Protein AF-A0A6G0V2X9-F1 (afdb_monomer)

Sequence (966 aa):
MAKPFQNLAQQLYLGIAPIGIGGIFLVHGLRKNEKYSSLYIWRSSEQVPDSLVDAFDTEFTEMVAKEKKKFKDAKFSVSLIDNLEARTYGSFRIVPGVEFQVPVISTVNDVKTIRSKYSNLLDLIKELGLKGSIDTDLISDDKLKRILLSDPARQFFLRREIIQGESLSHMVVPIGVGSACIFLGYPVFKVFAFGMGPWIALLVTGSVAIFSAYHLLQTEAKQRILAMDRRIIEADKSLITGAKEYLKARIAFCRLAYEFGDEQTRKGFDAQGNCQEQQASYVERLKEIVDFEEKEKQKEQAVKLRTLQQVSFKEQADIWIRSQWGRRFRIGLLAGTVVIYPIYHLVTNGPLLKYMFYRKHEIDTDLPSHLKTIIEEEYLKFCEREARPPKDAPVYFGVQKGLEDVDSIARGSLGVRFGAHIALPFYTRFTSQEEALNYCQKHLTELRLFGKRIPINWDTPTGQELLETFLLPSSALRFLVMRDMYANDGYNAFANRAISWATWTSFTSIFTYWFHQRTRTCNGTALSFVIVYGIFLLLATFAHDQWFLLYRFLADTHGDSVASRITMDYSTGGKEYYWNILKRNRILRDFIPNGYEYITPVGDFRDVTTKLIVRYDLLKDVGIEDDEIRPVVEVFFGSMFVPIRKYSTGDGIFVQWVMCSAILIVGIIVNALKDFPQFQPLAMVGGFFWAVGNLTAVPIINLIGLGMGLLVWGTVNCVVGWACGRFGLFGTNATVPSSPVINYLGLILVVTGGFLFSRIRPSVGSSDSNSNLERENEAENARLIPDEDEINNRDGTETETFSRKTRRSLGIGLSLLAGLFYGVTFVPVVYIQDHKEDFRNPPDEAIAYAFSQYCGIYATSTAALIIYLAYTRNRPFLNPETILPSFLTGLLWAVAQLSWFVANDALSQAITFPIISTVPGVISSFWGVLYFKEIEGRQNLRILGIAIASTITGATLVGLSKGTAK

Mean predicted aligned error: 20.91 Å

Foldseek 3Di:
DAVVVLVVLLVVLLVVLVVQLVVLCCQQPVCPPCVPNVVPDDFDPDDDDPVLVVVLVVLVVVVCVVVVVQQPPADEAETEDLALDKDWGYASVGPPHIYIYHQPLQVDAALVCCQVPPQFPSSSNCVVVFPWGFGSVVDDRVLVNLLYADPLLNSLRSVLNNVVRSDCCLRVVLSVLLSVLSVVLSVVLSVCCVVPNNVVSSVVSVVVSVVSSVVVNLVVVQVCVLVSSVVSCVVPVVSLVNLLSNLSSQLSSLCSQCVRIDPRSVVQGDNRRAGPPDSYGSVVSNVSSVVVVVVVVCVVVCVVPPDDDDDDDLVVQLVCCVDPNVVVVLVVVLVCQLAVVLVVQLCCLAVVVVVNVVVVAAWAQDAAPVLVVLLVVLLVVVCVVVVHDCQQQDEGETEGLACQDVAKDKTHARNDNRHMYIYGYNLVRDADLVVLLVCCVVRPCWHQYPNDTFGDDCPDPLNSLLSVLSHADSLLSSLRSQLNNQLRHDCCRNRVLSVLLSVQSVVLSVCLVCVCPPDPVNPVGPVSSVVSSVVSNVVSVVSSVVSVLVSSQCSNLRSLQVQLPPDVSNLVSNLSNLQSQQSNQCSVLVRDDNSVQQAPNSRFGPPDSHTSVVSNVSSDDDDDPQPPLPVLLLLLLLCLLVLQVVDDCDLVLVLLLLLLVLLLVVLVVLCVVVVNADFDQLLLVLLQLLLLLVSCQSLLCVLAHNLVLLLLLLLLLLVLLLCCQQVVPPPFDHDPFQANVLLVLLLVLLNVLSVLLSPFAFPPPPDVVVVVVVVVVVVVVVPPDDDDDDDDDDDDDDDDDDDSVRSNVVSSVSSNSSSNSSSCSCVSVSNCQRPVVVDDRRDNQLLNSSSNNSVSNNVNSVVSVVVVCVVCVNPDDDDPVSNVSSSSSSNSNSSSVSSLSSCCVVQNSNLSSSLSSRSSSLSNVCCCVPPVVRRDDPVSVVSNVSSNVSNVSSSVSSRCSNDDDD

Secondary structure (DSSP, 8-state):
-HHHHHHHHHHHHHHHHHHHHHHHHHHHH-TT-HHHHTTT----SSPPPHHHHHHHHHHHHHHHHH-TTTSTT--EEEEEESSSS-EEEE-TTSTT-EEEEEEGGGT--SHHHHHHH-SBGGGGGGGG------BGGGS-HHHHHTTSPPHHHHHHHHHHHHHHHH-SHHHHHHHHHHHHHHHHHHHHHHHHHHHT-HHHHHHHHHHHHHHHHHHHHHHHHHHHHHHHHHHHHHH-GGGHHHHHHHHHHHHHHHHHHHHHS-TTGGGGB-TTS-BTT-SS-HHHHHHHHHHHHHHHHHHHHHTTT-------HHHHHHHHHHSHHHHHHHHHHHHHHHHHHHHHHHHHTTTTHHHHHHHHS-EE----HHHHHHHHHHHHHHHHHTT--GGGS-EEEEEESSSSSSS-EEEEETTSTTEEEEEE-GGGG-SSHHHHHHHHHHH-SEEEETTEEEE--TTSHHHHHHHHTT---HHHHHHHHHHHHHHTTSHHHHHHHHHHHHHHHHHHHHHHHHHHHH-TTTTT-HHHHHHHHHHHHHHHHHHHHHHHHHHHHHHHHHHHHHHHTS-HHHHHHHHHHHHHHHHHHHHHHHHSTTGGGTB-TTS-BTT-SS-HHHHHHT---TTSSSSTTHHHHHHHHHHTTTTTTTS--TTSHHHHHHHHHHHHHHHHHHHHHTT-PPP-HHHHHHHHHHHHHHHTHHHHHHHH-HHHHHHHHHHHHHHHHHHHHHHTGGGPPP---S-HHHHHHHHHHHHHHHHHHHTPPPS--SSSSHHHHHHHHHHHHT---------------------HHHHHHHHHHHHHHHHHHHHTTTHHHHHHHH-GGGSSS--SSGGGGHHHHHHHHHHHHHHHHHHHHHHTTT-----GGGHHHHHHHHHHHHHHHHHHHHHHHHH-HHHHHHHHHHHHHHHHHHHHHHTS----SHHHHHHHHHHHHHHHHHHHHHHHTT----

Radius of gyration: 39.25 Å; Cα contacts (8 Å, |Δi|>4): 1352; chains: 1; bounding box: 94×91×112 Å

Nearest PDB structures (foldseek):
  7paf-assembly1_D  TM=7.852E-01  e=4.560E-03  Streptococcus pneumoniae TIGR4
  6i1z-assembly1_B  TM=7.130E-01  e=8.404E-03  Zea mays
  6oh4-assembly2_B  TM=6.116E-01  e=3.730E-02  Mus musculus
  5ogk-assembly2_C  TM=6.667E-01  e=7.419E-02  Saccharomyces cerevisiae S288C

pLDDT: mean 79.22, std 14.06, range [26.95, 96.06]

Solvent-accessible surface area (backbone atoms only — not comparable to full-atom values): 50488 Å² total; per-residue (Å²): 125,66,66,66,57,40,50,49,34,53,49,53,56,61,47,52,43,60,52,55,44,50,49,53,50,45,68,50,49,50,60,87,45,65,88,64,23,61,78,82,50,86,65,42,92,64,82,77,58,66,72,58,54,53,50,50,52,51,56,48,51,56,50,37,72,77,42,60,85,80,54,67,89,50,41,73,46,80,46,33,25,30,32,92,63,66,48,77,45,39,17,46,91,39,81,87,19,20,38,42,29,42,20,47,56,76,72,48,85,53,66,64,60,44,58,75,72,31,57,37,56,53,66,42,33,52,74,72,69,67,87,55,64,26,60,41,86,80,53,56,68,73,65,55,55,45,42,39,68,50,72,55,17,48,53,36,52,53,54,50,52,57,55,54,28,66,43,60,56,88,61,52,48,56,46,52,47,43,39,48,32,46,64,67,34,46,65,56,26,56,57,37,24,70,76,68,35,30,66,56,14,41,54,54,40,47,50,50,24,52,50,50,26,51,54,50,48,48,53,47,51,24,52,48,55,52,51,47,58,47,51,52,35,71,76,39,66,81,37,51,62,11,48,50,49,39,36,47,11,52,25,44,43,25,32,49,44,31,73,60,27,42,81,73,30,30,72,46,26,36,90,91,12,33,54,72,90,53,69,57,52,43,65,59,52,46,46,53,56,49,50,47,59,49,43,57,64,41,48,75,55,45,77,76,61,84,72,92,88,91,90,62,68,73,49,50,48,29,48,41,40,64,30,76,65,31,46,51,50,54,53,50,53,43,52,46,66,27,47,53,59,28,53,54,43,45,43,47,38,28,88,40,25,80,59,51,51,64,72,73,42,68,62,42,71,81,67,51,71,70,53,47,54,50,49,54,54,50,51,49,52,49,26,59,75,70,72,43,62,68,90,67,46,35,71,46,71,31,29,29,76,54,66,71,52,85,55,67,49,74,46,22,9,21,61,38,98,66,13,24,43,35,31,38,34,41,46,74,68,34,91,46,67,66,56,44,49,56,48,35,70,74,75,44,54,52,47,51,49,96,93,39,78,38,79,58,62,59,90,39,73,69,32,46,58,46,48,58,42,36,59,63,56,70,40,23,52,52,19,51,56,43,16,55,48,57,38,22,30,51,56,56,49,41,40,42,68,28,52,40,40,29,50,36,34,43,54,32,37,51,47,33,56,47,50,26,63,71,35,88,85,38,64,41,31,52,69,41,45,54,55,46,42,53,56,33,48,54,51,20,54,53,53,30,54,55,49,49,47,52,50,50,38,53,30,53,51,48,7,47,51,55,30,27,67,71,42,70,56,20,34,54,14,41,46,51,47,43,49,30,49,24,52,36,38,40,58,49,28,75,68,36,90,70,17,72,78,50,26,44,93,77,18,35,57,68,85,52,82,59,53,54,66,60,57,41,72,60,65,70,78,99,80,76,77,84,73,75,59,60,69,56,27,38,52,27,53,19,47,20,60,64,66,40,70,89,50,77,61,80,84,36,58,60,46,50,37,41,15,32,51,31,25,34,52,50,19,52,52,50,30,61,74,59,73,58,56,69,81,43,72,60,24,16,54,12,15,33,31,36,36,55,23,56,67,46,48,56,59,19,31,75,44,54,33,60,46,57,28,54,36,48,16,41,48,35,19,23,53,42,20,22,46,34,22,43,66,15,52,97,79,27,71,56,47,75,53,74,33,56,68,45,29,51,55,9,46,54,31,27,52,50,11,46,54,39,52,40,70,51,66,63,65,83,67,69,70,77,53,50,63,51,51,54,52,50,55,54,60,62,71,69,73,83,76,91,82,91,83,83,88,88,85,90,82,87,83,88,78,83,83,69,53,75,66,56,38,40,51,50,20,50,52,48,18,47,52,25,5,44,26,49,20,48,26,56,49,42,47,47,34,44,69,67,40,40,89,83,41,88,74,62,69,88,54,57,54,57,45,43,35,28,17,26,52,19,24,34,52,44,36,50,51,51,44,52,51,47,32,61,74,45,70,70,59,68,83,78,53,77,84,39,50,64,26,22,27,52,23,15,43,29,39,39,54,19,51,47,43,45,32,51,42,33,75,74,57,35,38,52,36,38,27,52,34,66,60,46,52,15,55,52,47,33,47,48,45,30,43,76,72,67,56,27,56,60,57,76,67,43,52,50,45,46,52,53,16,46,53,32,29,53,53,10,34,50,34,23,57,58,12,52,56,86,84,127

Structure (mmCIF, N/CA/C/O backbone):
data_AF-A0A6G0V2X9-F1
#
_entry.id   AF-A0A6G0V2X9-F1
#
loop_
_atom_site.group_PDB
_atom_site.id
_atom_site.type_symbol
_atom_site.label_atom_id
_atom_site.label_alt_id
_atom_site.label_comp_id
_atom_site.label_asym_id
_atom_site.label_entity_id
_atom_site.label_seq_id
_atom_site.pdbx_PDB_ins_code
_atom_site.Cartn_x
_atom_site.Cartn_y
_atom_site.Cartn_z
_atom_site.occupancy
_atom_site.B_iso_or_equiv
_atom_site.auth_seq_id
_atom_site.auth_comp_id
_atom_site.auth_asym_id
_atom_site.auth_atom_id
_atom_site.pdbx_PDB_model_num
ATOM 1 N N . MET A 1 1 ? 14.750 3.845 21.587 1.00 41.62 1 MET A N 1
ATOM 2 C CA . MET A 1 1 ? 15.506 4.677 20.621 1.00 41.62 1 MET A CA 1
ATOM 3 C C . MET A 1 1 ? 15.799 4.003 19.273 1.00 41.62 1 MET A C 1
ATOM 5 O O . MET A 1 1 ? 15.855 4.731 18.301 1.00 41.62 1 MET A O 1
ATOM 9 N N . ALA A 1 2 ? 15.932 2.673 19.138 1.00 46.03 2 ALA A N 1
ATOM 10 C CA . ALA A 1 2 ? 16.368 2.035 17.875 1.00 46.03 2 ALA A CA 1
ATOM 11 C C . ALA A 1 2 ? 15.350 2.014 16.698 1.00 46.03 2 ALA A C 1
ATOM 13 O O . ALA A 1 2 ? 15.763 2.076 15.543 1.00 46.03 2 ALA A O 1
ATOM 14 N N . LYS A 1 3 ? 14.031 1.974 16.959 1.00 48.91 3 LYS A N 1
ATOM 15 C CA . LYS A 1 3 ? 12.970 1.915 15.920 1.00 48.91 3 LYS A CA 1
ATOM 16 C C . LYS A 1 3 ? 12.938 3.104 14.933 1.00 48.91 3 LYS A C 1
ATOM 18 O O . LYS A 1 3 ? 12.863 2.843 13.736 1.00 48.91 3 LYS A O 1
ATOM 23 N N . PRO A 1 4 ? 13.019 4.383 15.359 1.00 50.97 4 PRO A N 1
ATOM 24 C CA . PRO A 1 4 ? 13.045 5.507 14.416 1.00 50.97 4 PRO A CA 1
ATOM 25 C C . PRO A 1 4 ? 14.290 5.503 13.514 1.00 50.97 4 PRO A C 1
ATOM 27 O O . PRO A 1 4 ? 14.167 5.746 12.318 1.00 50.97 4 PRO A O 1
ATOM 30 N N . PHE A 1 5 ? 15.465 5.125 14.034 1.00 53.12 5 PHE A N 1
ATOM 31 C CA . PHE A 1 5 ? 16.681 4.966 13.220 1.00 53.12 5 PHE A CA 1
ATOM 32 C C . PHE A 1 5 ? 16.588 3.785 12.245 1.00 53.12 5 PHE A C 1
ATOM 34 O O . PHE A 1 5 ? 17.067 3.872 11.117 1.00 53.12 5 PHE A O 1
ATOM 41 N N . GLN A 1 6 ? 15.929 2.695 12.645 1.00 53.66 6 GLN A N 1
ATOM 42 C CA . GLN A 1 6 ? 15.662 1.554 11.772 1.00 53.66 6 GLN A CA 1
ATOM 43 C C . GLN A 1 6 ? 14.685 1.911 10.641 1.00 53.66 6 GLN A C 1
ATOM 45 O O . GLN A 1 6 ? 14.874 1.468 9.510 1.00 53.66 6 GLN A O 1
ATOM 50 N N . ASN A 1 7 ? 13.690 2.756 10.917 1.00 55.38 7 ASN A N 1
ATOM 51 C CA . ASN A 1 7 ? 12.749 3.254 9.914 1.00 55.38 7 ASN A CA 1
ATOM 52 C C . ASN A 1 7 ? 13.403 4.262 8.957 1.00 55.38 7 ASN A C 1
ATOM 54 O O . ASN A 1 7 ? 13.159 4.192 7.755 1.00 55.38 7 ASN A O 1
ATOM 58 N N . LEU A 1 8 ? 14.291 5.132 9.451 1.00 67.62 8 LEU A N 1
ATOM 59 C CA . LEU A 1 8 ? 15.079 6.029 8.602 1.00 67.62 8 LEU A CA 1
ATOM 60 C C . LEU A 1 8 ? 16.010 5.243 7.671 1.00 67.62 8 LEU A C 1
ATOM 62 O O . LEU A 1 8 ? 16.044 5.511 6.476 1.00 67.62 8 LEU A O 1
ATOM 66 N N . ALA A 1 9 ? 16.710 4.225 8.177 1.00 68.38 9 ALA A N 1
ATOM 67 C CA . ALA A 1 9 ? 17.538 3.356 7.342 1.00 68.38 9 ALA A CA 1
ATOM 68 C C . ALA A 1 9 ? 16.702 2.571 6.310 1.00 68.38 9 ALA A C 1
ATOM 70 O O . ALA A 1 9 ? 17.143 2.401 5.178 1.00 68.38 9 ALA A O 1
ATOM 71 N N . GLN A 1 10 ? 15.476 2.149 6.658 1.00 70.69 10 GLN A N 1
ATOM 72 C CA . GLN A 1 10 ? 14.525 1.537 5.714 1.00 70.69 10 GLN A CA 1
ATOM 73 C C . GLN A 1 10 ? 14.102 2.498 4.600 1.00 70.69 10 GLN A C 1
ATOM 75 O O . GLN A 1 10 ? 14.002 2.082 3.447 1.00 70.69 10 GLN A O 1
ATOM 80 N N . GLN A 1 11 ? 13.879 3.768 4.926 1.00 68.75 11 GLN A N 1
ATOM 81 C CA . GLN A 1 11 ? 13.530 4.795 3.949 1.00 68.75 11 GLN A CA 1
ATOM 82 C C . GLN A 1 11 ? 14.730 5.187 3.080 1.00 68.75 11 GLN A C 1
ATOM 84 O O . GLN A 1 11 ? 14.581 5.281 1.866 1.00 68.75 11 GLN A O 1
ATOM 89 N N . LEU A 1 12 ? 15.924 5.333 3.665 1.00 76.50 12 LEU A N 1
ATOM 90 C CA . LEU A 1 12 ? 17.162 5.596 2.926 1.00 76.50 12 LEU A CA 1
ATOM 91 C C . LEU A 1 12 ? 17.496 4.451 1.968 1.00 76.50 12 LEU A C 1
ATOM 93 O O . LEU A 1 12 ? 17.837 4.719 0.823 1.00 76.50 12 LEU A O 1
ATOM 97 N N . TYR A 1 13 ? 17.323 3.193 2.392 1.00 76.56 13 TYR A N 1
ATOM 98 C CA . TYR A 1 13 ? 17.510 2.020 1.534 1.00 76.56 13 TYR A CA 1
ATOM 99 C C . TYR A 1 13 ? 16.588 2.056 0.306 1.00 76.56 13 TYR A C 1
ATOM 101 O O . TYR A 1 13 ? 17.034 1.868 -0.824 1.00 76.56 13 TYR A O 1
ATOM 109 N N . LEU A 1 14 ? 15.297 2.340 0.514 1.00 76.38 14 LEU A N 1
ATOM 110 C CA . LEU A 1 14 ? 14.317 2.446 -0.573 1.00 76.38 14 LEU A CA 1
ATOM 111 C C . LEU A 1 14 ? 14.509 3.713 -1.424 1.00 76.38 14 LEU A C 1
ATOM 113 O O . LEU A 1 14 ? 14.156 3.714 -2.600 1.00 76.38 14 LEU A O 1
ATOM 117 N N . GLY A 1 15 ? 15.117 4.762 -0.862 1.00 68.94 15 GLY A N 1
ATOM 118 C CA . GLY A 1 15 ? 15.480 6.003 -1.549 1.00 68.94 15 GLY A CA 1
ATOM 119 C C . GLY A 1 15 ? 16.615 5.857 -2.570 1.00 68.94 15 GLY A C 1
ATOM 120 O O . GLY A 1 15 ? 16.736 6.695 -3.460 1.00 68.94 15 GLY A O 1
ATOM 121 N N . ILE A 1 16 ? 17.398 4.773 -2.520 1.00 73.06 16 ILE A N 1
ATOM 122 C CA . ILE A 1 16 ? 18.469 4.498 -3.498 1.00 73.06 16 ILE A CA 1
ATOM 123 C C . ILE A 1 16 ? 17.887 4.302 -4.913 1.00 73.06 16 ILE A C 1
ATOM 125 O O . ILE A 1 16 ? 18.480 4.749 -5.897 1.00 73.06 16 ILE A O 1
ATOM 129 N N . ALA A 1 17 ? 16.699 3.694 -5.032 1.00 66.69 17 ALA A N 1
ATOM 130 C CA . ALA A 1 17 ? 16.051 3.427 -6.319 1.00 66.69 17 ALA A CA 1
ATOM 131 C C . ALA A 1 17 ? 15.657 4.712 -7.084 1.00 66.69 17 ALA A C 1
ATOM 133 O O . ALA A 1 17 ? 16.096 4.873 -8.225 1.00 66.69 17 ALA A O 1
ATOM 134 N N . PRO A 1 18 ? 14.900 5.665 -6.501 1.00 64.88 18 PRO A N 1
ATOM 135 C CA . PRO A 1 18 ? 14.555 6.908 -7.188 1.00 64.88 18 PRO A CA 1
ATOM 136 C C . PRO A 1 18 ? 15.768 7.801 -7.491 1.00 64.88 18 PRO A C 1
ATOM 138 O O . PRO A 1 18 ? 15.745 8.490 -8.508 1.00 64.88 18 PRO A O 1
ATOM 141 N N . ILE A 1 19 ? 16.845 7.758 -6.692 1.00 71.56 19 ILE A N 1
ATOM 142 C CA . ILE A 1 19 ? 18.093 8.490 -6.988 1.00 71.56 19 ILE A CA 1
ATOM 143 C C . ILE A 1 19 ? 18.761 7.941 -8.259 1.00 71.56 19 ILE A C 1
ATOM 145 O O . ILE A 1 19 ? 19.136 8.716 -9.138 1.00 71.56 19 ILE A O 1
ATOM 149 N N . GLY A 1 20 ? 18.858 6.614 -8.399 1.00 67.75 20 GLY A N 1
ATOM 150 C CA . GLY A 1 20 ? 19.406 5.979 -9.605 1.00 67.75 20 GLY A CA 1
ATOM 151 C C . GLY A 1 20 ? 18.563 6.246 -10.856 1.00 67.75 20 GLY A C 1
ATOM 152 O O . GLY A 1 20 ? 19.103 6.543 -11.922 1.00 67.75 20 GLY A O 1
ATOM 153 N N . ILE A 1 21 ? 17.235 6.223 -10.716 1.00 73.50 21 ILE A N 1
ATOM 154 C CA . ILE A 1 21 ? 16.296 6.585 -11.787 1.00 73.50 21 ILE A CA 1
ATOM 155 C C . ILE A 1 21 ? 16.493 8.049 -12.194 1.00 73.50 21 ILE A C 1
ATOM 157 O O . ILE A 1 21 ? 16.660 8.343 -13.377 1.00 73.50 21 ILE A O 1
ATOM 161 N N . GLY A 1 22 ? 16.533 8.957 -11.214 1.00 68.62 22 GLY A N 1
ATOM 162 C CA . GLY A 1 22 ? 16.765 10.382 -11.433 1.00 68.62 22 GLY A CA 1
ATOM 163 C C . GLY A 1 22 ? 18.087 10.658 -12.147 1.00 68.62 22 GLY A C 1
ATOM 164 O O . GLY A 1 22 ? 18.108 11.443 -13.089 1.00 68.62 22 GLY A O 1
ATOM 165 N N . GLY A 1 23 ? 19.164 9.957 -11.775 1.00 72.69 23 GLY A N 1
ATOM 166 C CA . GLY A 1 23 ? 20.470 10.060 -12.431 1.00 72.69 23 GLY A CA 1
ATOM 167 C C . GLY A 1 23 ? 20.449 9.639 -13.904 1.00 72.69 23 GLY A C 1
ATOM 168 O O . GLY A 1 23 ? 20.972 10.357 -14.752 1.00 72.69 23 GLY A O 1
ATOM 169 N N . ILE A 1 24 ? 19.787 8.526 -14.238 1.00 75.12 24 ILE A N 1
ATOM 170 C CA . ILE A 1 24 ? 19.660 8.050 -15.629 1.00 75.12 24 ILE A CA 1
ATOM 171 C C . ILE A 1 24 ? 18.850 9.047 -16.469 1.00 75.12 24 ILE A C 1
ATOM 173 O O . ILE A 1 24 ? 19.258 9.400 -17.577 1.00 75.12 24 ILE A O 1
ATOM 177 N N . PHE A 1 25 ? 17.734 9.558 -15.943 1.00 73.12 25 PHE A N 1
ATOM 178 C CA . PHE A 1 25 ? 16.952 10.590 -16.629 1.00 73.12 25 PHE A CA 1
ATOM 179 C C . PHE A 1 25 ? 17.701 11.920 -16.748 1.00 73.12 25 PHE A C 1
ATOM 181 O O . PHE A 1 25 ? 17.539 12.610 -17.750 1.00 73.12 25 PHE A O 1
ATOM 188 N N . LEU A 1 26 ? 18.551 12.268 -15.781 1.00 76.00 26 LEU A N 1
ATOM 189 C CA . LEU A 1 26 ? 19.390 13.464 -15.830 1.00 76.00 26 LEU A CA 1
ATOM 190 C C . LEU A 1 26 ? 20.440 13.353 -16.944 1.00 76.00 26 LEU A C 1
ATOM 192 O O . LEU A 1 26 ? 20.495 14.230 -17.807 1.00 76.00 26 LEU A O 1
ATOM 196 N N . VAL A 1 27 ? 21.180 12.239 -17.003 1.00 75.00 27 VAL A N 1
ATOM 197 C CA . VAL A 1 27 ? 22.178 11.963 -18.055 1.00 75.00 27 VAL A CA 1
ATOM 198 C C . VAL A 1 27 ? 21.529 11.921 -19.441 1.00 75.00 27 VAL A C 1
ATOM 200 O O . VAL A 1 27 ? 22.072 12.452 -20.412 1.00 75.00 27 VAL A O 1
ATOM 203 N N . HIS A 1 28 ? 20.340 11.319 -19.551 1.00 77.31 28 HIS A N 1
ATOM 204 C CA . HIS A 1 28 ? 19.655 11.185 -20.832 1.00 77.31 28 HIS A CA 1
ATOM 205 C C . HIS A 1 28 ? 18.720 12.353 -21.205 1.00 77.31 28 HIS A C 1
ATOM 207 O O . HIS A 1 28 ? 18.280 12.421 -22.355 1.00 77.31 28 HIS A O 1
ATOM 213 N N . GLY A 1 29 ? 18.422 13.269 -20.288 1.00 70.06 29 GLY A N 1
ATOM 214 C CA . GLY A 1 29 ? 17.490 14.379 -20.501 1.00 70.06 29 GLY A CA 1
ATOM 215 C C . GLY A 1 29 ? 18.164 15.748 -20.611 1.00 70.06 29 GLY A C 1
ATOM 216 O O . GLY A 1 29 ? 17.756 16.560 -21.438 1.00 70.06 29 GLY A O 1
ATOM 217 N N . LEU A 1 30 ? 19.226 16.012 -19.837 1.00 70.12 30 LEU A N 1
ATOM 218 C CA . LEU A 1 30 ? 19.836 17.346 -19.690 1.00 70.12 30 LEU A CA 1
ATOM 219 C C . LEU A 1 30 ? 21.149 17.535 -20.478 1.00 70.12 30 LEU A C 1
ATOM 221 O O . LEU A 1 30 ? 22.056 18.244 -20.051 1.00 70.12 30 LEU A O 1
ATOM 225 N N . ARG A 1 31 ? 21.242 16.957 -21.680 1.00 75.81 31 ARG A N 1
ATOM 226 C CA . ARG A 1 31 ? 22.483 16.948 -22.485 1.00 75.81 31 ARG A CA 1
ATOM 227 C C . ARG A 1 31 ? 22.865 18.263 -23.163 1.00 75.81 31 ARG A C 1
ATOM 229 O O . ARG A 1 31 ? 24.045 18.487 -23.406 1.00 75.81 31 ARG A O 1
ATOM 236 N N . LYS A 1 32 ? 21.881 19.106 -23.499 1.00 63.66 32 LYS A N 1
ATOM 237 C CA . LYS A 1 32 ? 22.082 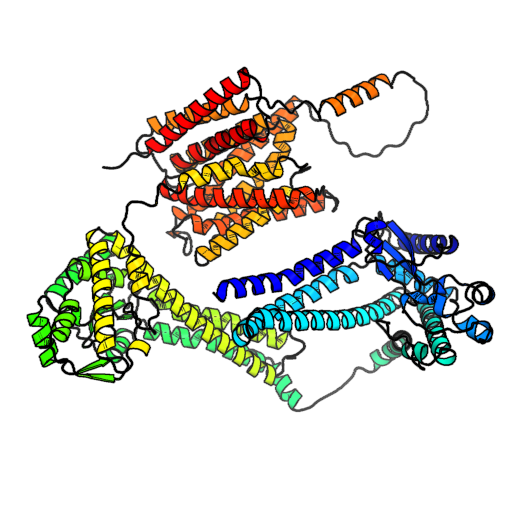20.319 -24.319 1.00 63.66 32 LYS A CA 1
ATOM 238 C C . LYS A 1 32 ? 22.752 21.482 -23.583 1.00 63.66 32 LYS A C 1
ATOM 240 O O . LYS A 1 32 ? 23.205 22.415 -24.230 1.00 63.66 32 LYS A O 1
ATOM 245 N N . ASN A 1 33 ? 22.776 21.467 -22.252 1.00 63.31 33 ASN A N 1
ATOM 246 C CA . ASN A 1 33 ? 23.349 22.559 -21.471 1.00 63.31 33 ASN A CA 1
ATOM 247 C C . ASN A 1 33 ? 24.812 22.229 -21.135 1.00 63.31 33 ASN A C 1
ATOM 249 O O . ASN A 1 33 ? 25.077 21.425 -20.238 1.00 63.31 33 ASN A O 1
ATOM 253 N N . GLU A 1 34 ? 25.767 22.802 -21.872 1.00 58.94 34 GLU A N 1
ATOM 254 C CA . GLU A 1 34 ? 27.208 22.499 -21.751 1.00 58.94 34 GLU A CA 1
ATOM 255 C C . GLU A 1 34 ? 27.759 22.709 -20.334 1.00 58.94 34 GLU A C 1
ATOM 257 O O . GLU A 1 34 ? 28.596 21.937 -19.863 1.00 58.94 34 GLU A O 1
ATOM 262 N N . LYS A 1 35 ? 27.220 23.691 -19.601 1.00 61.94 35 LYS A N 1
ATOM 263 C CA . LYS A 1 35 ? 27.660 24.011 -18.237 1.00 61.94 35 LYS A CA 1
ATOM 264 C C . LYS A 1 35 ? 27.378 22.891 -17.230 1.00 61.94 35 LYS A C 1
ATOM 266 O O . LYS A 1 35 ? 28.127 22.732 -16.275 1.00 61.94 35 LYS A O 1
ATOM 271 N N . TYR A 1 36 ? 26.306 22.127 -17.437 1.00 64.19 36 TYR A N 1
ATOM 272 C CA . TYR A 1 36 ? 25.919 21.026 -16.549 1.00 64.19 36 TYR A CA 1
ATOM 273 C C . TYR A 1 36 ? 26.292 19.661 -17.126 1.00 64.19 36 TYR A C 1
ATOM 275 O O . TYR A 1 36 ? 26.675 18.775 -16.371 1.00 64.19 36 TYR A O 1
ATOM 283 N N . SER A 1 37 ? 26.201 19.484 -18.448 1.00 72.25 37 SER A N 1
ATOM 284 C CA . SER A 1 37 ? 26.511 18.206 -19.101 1.00 72.25 37 SER A CA 1
ATOM 285 C C . SER A 1 37 ? 27.996 17.849 -19.050 1.00 72.25 37 SER A C 1
ATOM 287 O O . SER A 1 37 ? 28.310 16.667 -18.980 1.00 72.25 37 SER A O 1
ATOM 289 N N . SER A 1 38 ? 28.900 18.830 -18.976 1.00 74.00 38 SER A N 1
ATOM 290 C CA . SER A 1 38 ? 30.345 18.597 -18.806 1.00 74.00 38 SER A CA 1
ATOM 291 C C . SER A 1 38 ? 30.720 17.871 -17.505 1.00 74.00 38 SER A C 1
ATOM 293 O O . SER A 1 38 ? 31.802 17.298 -17.421 1.00 74.00 38 SER A O 1
ATOM 295 N N . LEU A 1 39 ? 29.827 17.834 -16.505 1.00 73.12 39 LEU A N 1
ATOM 296 C CA . LEU A 1 39 ? 30.039 17.109 -15.246 1.00 73.12 39 LEU A CA 1
ATOM 297 C C . LEU A 1 39 ? 29.869 15.585 -15.378 1.00 73.12 39 LEU A C 1
ATOM 299 O O . LEU A 1 39 ? 30.319 14.853 -14.501 1.00 73.12 39 LEU A O 1
ATOM 303 N N . TYR A 1 40 ? 29.179 15.103 -16.419 1.00 75.69 40 TYR A N 1
ATOM 304 C CA . TYR A 1 40 ? 28.820 13.681 -16.557 1.00 75.69 40 TYR A CA 1
ATOM 305 C C . TYR A 1 40 ? 28.826 13.143 -18.002 1.00 75.69 40 TYR A C 1
ATOM 307 O O . TYR A 1 40 ? 28.635 11.944 -18.200 1.00 75.69 40 TYR A O 1
ATOM 315 N N . ILE A 1 41 ? 29.048 13.990 -19.012 1.00 80.56 41 ILE A N 1
ATOM 316 C CA . ILE A 1 41 ? 29.271 13.616 -20.414 1.00 80.56 41 ILE A CA 1
ATOM 317 C C . ILE A 1 41 ? 30.599 14.216 -20.850 1.00 80.56 41 ILE A C 1
ATOM 319 O O . ILE A 1 41 ? 30.750 15.435 -20.933 1.00 80.56 41 ILE A O 1
ATOM 323 N N . TRP A 1 42 ? 31.547 13.339 -21.160 1.00 81.44 42 TRP A N 1
ATOM 324 C CA . TRP A 1 42 ? 32.833 13.734 -21.705 1.00 81.44 42 TRP A CA 1
ATOM 325 C C . TRP A 1 42 ? 32.751 13.820 -23.233 1.00 81.44 42 TRP A C 1
ATOM 327 O O . TRP A 1 42 ? 32.118 12.976 -23.869 1.00 81.44 42 TRP A O 1
ATOM 337 N N . ARG A 1 43 ? 33.341 14.865 -23.817 1.00 86.38 43 ARG A N 1
ATOM 338 C CA . ARG A 1 43 ? 33.414 15.100 -25.267 1.00 86.38 43 ARG A CA 1
ATOM 339 C C . ARG A 1 43 ? 34.858 15.431 -25.616 1.00 86.38 43 ARG A C 1
ATOM 341 O O . ARG A 1 43 ? 35.514 16.137 -24.851 1.00 86.38 43 ARG A O 1
ATOM 348 N N . SER A 1 44 ? 35.327 14.931 -26.753 1.00 85.38 44 SER A N 1
ATOM 349 C CA . SER A 1 44 ? 36.638 15.299 -27.284 1.00 85.38 44 SER A CA 1
ATOM 350 C C . SER A 1 44 ? 36.682 16.796 -27.594 1.00 85.38 44 SER A C 1
ATOM 352 O O . SER A 1 44 ? 35.674 17.391 -27.981 1.00 85.38 44 SER A O 1
ATOM 354 N N . SER A 1 45 ? 37.860 17.399 -27.446 1.00 81.19 45 SER A N 1
ATOM 355 C CA . SER A 1 45 ? 38.119 18.782 -27.861 1.00 81.19 45 SER A CA 1
ATOM 356 C C . SER A 1 45 ? 38.296 18.936 -29.378 1.00 81.19 45 SER A C 1
ATOM 358 O O . SER A 1 45 ? 38.442 20.054 -29.865 1.00 81.19 45 SER A O 1
ATOM 360 N N . GLU A 1 46 ? 38.337 17.828 -30.122 1.00 81.75 46 GLU A N 1
ATOM 361 C CA . GLU A 1 46 ? 38.460 17.813 -31.580 1.00 81.75 46 GLU A CA 1
ATOM 362 C C . GLU A 1 46 ? 37.185 18.318 -32.274 1.00 81.75 46 GLU A C 1
ATOM 364 O O . GLU A 1 46 ? 36.065 18.039 -31.841 1.00 81.75 46 GLU A O 1
ATOM 369 N N . GLN A 1 47 ? 37.348 19.034 -33.390 1.00 85.06 47 GLN A N 1
ATOM 370 C CA . GLN A 1 47 ? 36.214 19.485 -34.200 1.00 85.06 47 GLN A CA 1
ATOM 371 C C . GLN A 1 47 ? 35.611 18.321 -34.994 1.00 85.06 47 GLN A C 1
ATOM 373 O O . GLN A 1 47 ? 36.331 17.518 -35.589 1.00 85.06 47 GLN A O 1
ATOM 378 N N . VAL A 1 48 ? 34.277 18.250 -35.017 1.00 87.81 48 VAL A N 1
ATOM 379 C CA . VAL A 1 48 ? 33.529 17.259 -35.803 1.00 87.81 48 VAL A CA 1
ATOM 380 C C . VAL A 1 48 ? 33.716 17.575 -37.295 1.00 87.81 48 VAL A C 1
ATOM 382 O O . VAL A 1 48 ? 33.384 18.686 -37.699 1.00 87.81 48 VAL A O 1
ATOM 385 N N . PRO A 1 49 ? 34.227 16.646 -38.125 1.00 88.25 49 PRO A N 1
ATOM 386 C CA . PRO A 1 49 ? 34.338 16.875 -39.565 1.00 88.25 49 PRO A CA 1
ATOM 387 C C . PRO A 1 49 ? 32.961 16.917 -40.236 1.00 88.25 49 PRO A C 1
ATOM 389 O O . PRO A 1 49 ? 32.145 16.026 -39.997 1.00 88.25 49 PRO A O 1
ATOM 392 N N . ASP A 1 50 ? 32.737 17.871 -41.142 1.00 86.69 50 ASP A N 1
ATOM 393 C CA . ASP A 1 50 ? 31.464 17.998 -41.875 1.00 86.69 50 ASP A CA 1
ATOM 394 C C . ASP A 1 50 ? 31.123 16.725 -42.671 1.00 86.69 50 ASP A C 1
ATOM 396 O O . ASP A 1 50 ? 29.989 16.251 -42.653 1.00 86.69 50 ASP A O 1
ATOM 400 N N . SER A 1 51 ? 32.138 16.069 -43.245 1.00 85.88 51 SER A N 1
ATOM 401 C CA . SER A 1 51 ? 31.981 14.807 -43.983 1.00 85.88 51 SER A CA 1
ATOM 402 C C . SER A 1 51 ? 31.415 13.653 -43.146 1.00 85.88 51 SER A C 1
ATOM 404 O O . SER A 1 51 ? 30.829 12.720 -43.696 1.00 85.88 51 SER A O 1
ATOM 406 N N . LEU A 1 52 ? 31.582 13.688 -41.819 1.00 86.94 52 LEU A N 1
ATOM 407 C CA . LEU A 1 52 ? 31.000 12.699 -40.913 1.00 86.94 52 LEU A CA 1
ATOM 408 C C . LEU A 1 52 ? 29.513 12.978 -40.672 1.00 86.94 52 LEU A C 1
ATOM 410 O O . LEU A 1 52 ? 28.724 12.036 -40.604 1.00 86.94 52 LEU A O 1
ATOM 414 N N . VAL A 1 53 ? 29.141 14.253 -40.542 1.00 87.19 53 VAL A N 1
ATOM 415 C CA . VAL A 1 53 ? 27.745 14.676 -40.364 1.00 87.19 53 VAL A CA 1
ATOM 416 C C . VAL A 1 53 ? 26.940 14.320 -41.613 1.00 87.19 53 VAL A C 1
ATOM 418 O O . VAL A 1 53 ? 25.923 13.638 -41.494 1.00 87.19 53 VAL A O 1
ATOM 421 N N . ASP A 1 54 ? 27.475 14.626 -42.797 1.00 88.62 54 ASP A N 1
ATOM 422 C CA . ASP A 1 54 ? 26.863 14.283 -44.086 1.00 88.62 54 ASP A CA 1
ATOM 423 C C . ASP A 1 54 ? 26.648 12.767 -44.251 1.00 88.62 54 ASP A C 1
ATOM 425 O O . ASP A 1 54 ? 25.626 12.317 -44.780 1.00 88.62 54 ASP A O 1
ATOM 429 N N . ALA A 1 55 ? 27.591 11.950 -43.768 1.00 87.31 55 ALA A N 1
ATOM 430 C CA . ALA A 1 55 ? 27.473 10.494 -43.809 1.00 87.31 55 ALA A CA 1
ATOM 431 C C . ALA A 1 55 ? 26.355 9.971 -42.885 1.00 87.31 55 ALA A C 1
ATOM 433 O O . ALA A 1 55 ? 25.616 9.061 -43.272 1.00 87.31 55 ALA A O 1
ATOM 434 N N . PHE A 1 56 ? 26.196 10.553 -41.688 1.00 88.19 56 PHE A N 1
ATOM 435 C CA . PHE A 1 56 ? 25.075 10.242 -40.794 1.00 88.19 56 PHE A CA 1
ATOM 436 C C . PHE A 1 56 ? 23.737 10.676 -41.395 1.00 88.19 56 PHE A C 1
ATOM 438 O O . PHE A 1 56 ? 22.788 9.896 -41.353 1.00 88.19 56 PHE A O 1
ATOM 445 N N . ASP A 1 57 ? 23.662 11.871 -41.982 1.00 87.00 57 ASP A N 1
ATOM 446 C CA . ASP A 1 57 ? 22.445 12.376 -42.626 1.00 87.00 57 ASP A CA 1
ATOM 447 C C . ASP A 1 57 ? 22.034 11.522 -43.833 1.00 87.00 57 ASP A C 1
ATOM 449 O O . ASP A 1 57 ? 20.848 11.219 -44.005 1.00 87.00 57 ASP A O 1
ATOM 453 N N . THR A 1 58 ? 23.000 11.060 -44.631 1.00 89.00 58 THR A N 1
ATOM 454 C CA . THR A 1 58 ? 22.752 10.179 -45.782 1.00 89.00 58 THR A CA 1
ATOM 455 C C . THR A 1 58 ? 22.167 8.834 -45.338 1.00 89.00 58 THR A C 1
ATOM 457 O O . THR A 1 58 ? 21.078 8.457 -45.777 1.00 89.00 58 THR A O 1
ATOM 460 N N . GLU A 1 59 ? 22.832 8.131 -44.414 1.00 86.81 59 GLU A N 1
ATOM 461 C CA . GLU A 1 59 ? 22.362 6.831 -43.904 1.00 86.81 59 GLU A CA 1
ATOM 462 C C . GLU A 1 59 ? 21.033 6.958 -43.139 1.00 86.81 59 GLU A C 1
ATOM 464 O O . GLU A 1 59 ? 20.138 6.117 -43.274 1.00 86.81 59 GLU A O 1
ATOM 469 N N . PHE A 1 60 ? 20.853 8.040 -42.376 1.00 85.25 60 PHE A N 1
ATOM 470 C CA . PHE A 1 60 ? 19.599 8.327 -41.685 1.00 85.25 60 PHE A CA 1
ATOM 471 C C . PHE A 1 60 ? 18.448 8.541 -42.676 1.00 85.25 60 PHE A C 1
ATOM 473 O O . PHE A 1 60 ? 17.371 7.967 -42.503 1.00 85.25 60 PHE A O 1
ATOM 480 N N . THR A 1 61 ? 18.679 9.292 -43.755 1.00 84.50 61 THR A N 1
ATOM 481 C CA . THR A 1 61 ? 17.681 9.534 -44.808 1.00 84.50 61 THR A CA 1
ATOM 482 C C . THR A 1 61 ? 17.285 8.240 -45.523 1.00 84.50 61 THR A C 1
ATOM 484 O O . THR A 1 61 ? 16.092 7.991 -45.729 1.00 84.50 61 THR A O 1
ATOM 487 N N . GLU A 1 62 ? 18.247 7.365 -45.836 1.00 83.06 62 GLU A N 1
ATOM 488 C CA . GLU A 1 62 ? 17.968 6.042 -46.412 1.00 83.06 62 GLU A CA 1
ATOM 489 C C . GLU A 1 62 ? 17.101 5.171 -45.487 1.00 83.06 62 GLU A C 1
ATOM 491 O O . GLU A 1 62 ? 16.154 4.512 -45.934 1.00 83.06 62 GLU A O 1
ATOM 496 N N . MET A 1 63 ? 17.390 5.175 -44.183 1.00 77.62 63 MET A N 1
ATOM 497 C CA . MET A 1 63 ? 16.621 4.421 -43.192 1.00 77.62 63 MET A CA 1
ATOM 498 C C . MET A 1 63 ? 15.205 4.977 -43.000 1.00 77.62 63 MET A C 1
ATOM 500 O O . MET A 1 63 ? 14.236 4.213 -42.957 1.00 77.62 63 MET A O 1
ATOM 504 N N . VAL A 1 64 ? 15.056 6.303 -42.951 1.00 77.38 64 VAL A N 1
ATOM 505 C CA . VAL A 1 64 ? 13.753 6.984 -42.881 1.00 77.38 64 VAL A CA 1
ATOM 506 C C . VAL A 1 64 ? 12.905 6.661 -44.115 1.00 77.38 64 VAL A C 1
ATOM 508 O O . VAL A 1 64 ? 11.699 6.435 -43.987 1.00 77.38 64 VAL A O 1
ATOM 511 N N . ALA A 1 65 ? 13.516 6.583 -45.302 1.00 76.12 65 ALA A N 1
ATOM 512 C CA . ALA A 1 65 ? 12.822 6.226 -46.537 1.00 76.12 65 ALA A CA 1
ATOM 513 C C . ALA A 1 65 ? 12.236 4.802 -46.489 1.00 76.12 65 ALA A C 1
ATOM 515 O O . ALA A 1 65 ? 11.108 4.595 -46.948 1.00 76.12 65 ALA A O 1
ATOM 516 N N . LYS A 1 66 ? 12.955 3.845 -45.882 1.00 72.88 66 LYS A N 1
ATOM 517 C CA . LYS A 1 66 ? 12.498 2.456 -45.692 1.00 72.88 66 LYS A CA 1
ATOM 518 C C . LYS A 1 66 ? 11.474 2.305 -44.558 1.00 72.88 66 LYS A C 1
ATOM 520 O O . LYS A 1 66 ? 10.562 1.489 -44.672 1.00 72.88 66 LYS A O 1
ATOM 525 N N . GLU A 1 67 ? 11.575 3.096 -43.485 1.00 68.94 67 GLU A N 1
ATOM 526 C CA . GLU A 1 67 ? 10.787 2.917 -42.252 1.00 68.94 67 GLU A CA 1
ATOM 527 C C . GLU A 1 67 ? 10.087 4.207 -41.756 1.00 68.94 67 GLU A C 1
ATOM 529 O O . GLU A 1 67 ? 10.111 4.538 -40.568 1.00 68.94 67 GLU A O 1
ATOM 534 N N . LYS A 1 68 ? 9.386 4.920 -42.656 1.00 57.34 68 LYS A N 1
ATOM 535 C CA . LYS A 1 68 ? 8.765 6.255 -42.439 1.00 57.34 68 LYS A CA 1
ATOM 536 C C . LYS A 1 68 ? 7.995 6.470 -41.122 1.00 57.34 68 LYS A C 1
ATOM 538 O O . LYS A 1 68 ? 7.913 7.598 -40.644 1.00 57.34 68 LYS A O 1
ATOM 543 N N . LYS A 1 69 ? 7.392 5.432 -40.529 1.00 59.50 69 LYS A N 1
ATOM 544 C CA . LYS A 1 69 ? 6.628 5.553 -39.267 1.00 59.50 69 LYS A CA 1
ATOM 545 C C . LYS A 1 69 ? 7.506 5.626 -38.011 1.00 59.50 69 LYS A C 1
ATOM 547 O O . LYS A 1 69 ? 7.028 6.140 -37.004 1.00 59.50 69 LYS A O 1
ATOM 552 N N . LYS A 1 70 ? 8.741 5.113 -38.042 1.00 59.97 70 LYS A N 1
ATOM 553 C CA . LYS A 1 70 ? 9.594 4.983 -36.845 1.00 59.97 70 LYS A CA 1
ATOM 554 C C . LYS A 1 70 ? 10.400 6.241 -36.508 1.00 59.97 70 LYS A C 1
ATOM 556 O O . LYS A 1 70 ? 10.686 6.463 -35.337 1.00 59.97 70 LYS A O 1
ATOM 561 N N . PHE A 1 71 ? 10.712 7.077 -37.500 1.00 64.06 71 PHE A N 1
ATOM 562 C CA . PHE A 1 71 ? 11.656 8.201 -37.373 1.00 64.06 71 PHE A CA 1
ATOM 563 C C . PHE A 1 71 ? 11.008 9.595 -37.514 1.00 64.06 71 PHE A C 1
ATOM 565 O O . PHE A 1 71 ? 11.681 10.582 -37.799 1.00 64.06 71 PHE A O 1
ATOM 572 N N . LYS A 1 72 ? 9.687 9.705 -37.330 1.00 60.53 72 LYS A N 1
ATOM 573 C CA . LYS A 1 72 ? 8.960 10.978 -37.467 1.00 60.53 72 LYS A CA 1
ATOM 574 C C . LYS A 1 72 ? 9.391 11.981 -36.383 1.00 60.53 72 LYS A C 1
ATOM 576 O O . LYS A 1 72 ? 9.319 11.659 -35.201 1.00 60.53 72 LYS A O 1
ATOM 581 N N . ASP A 1 73 ? 9.792 13.189 -36.788 1.00 65.62 73 ASP A N 1
ATOM 582 C CA . ASP A 1 73 ? 10.299 14.278 -35.926 1.00 65.62 73 ASP A CA 1
ATOM 583 C C . ASP A 1 73 ? 11.588 13.946 -35.140 1.00 65.62 73 ASP A C 1
ATOM 585 O O . ASP A 1 73 ? 11.907 14.604 -34.144 1.00 65.62 73 ASP A O 1
ATOM 589 N N . ALA A 1 74 ? 12.334 12.927 -35.575 1.00 75.12 74 ALA A N 1
ATOM 590 C CA . ALA A 1 74 ? 13.591 12.525 -34.960 1.00 75.12 74 ALA A CA 1
ATOM 591 C C . ALA A 1 74 ? 14.674 13.598 -35.157 1.00 75.12 74 ALA A C 1
ATOM 593 O O . ALA A 1 74 ? 14.873 14.120 -36.251 1.00 75.12 74 ALA A O 1
ATOM 594 N N . LYS A 1 75 ? 15.381 13.920 -34.072 1.00 82.75 75 LYS A N 1
ATOM 595 C CA . LYS A 1 75 ? 16.513 14.851 -34.062 1.00 82.75 75 LYS A CA 1
ATOM 596 C C . LYS A 1 75 ? 17.742 14.119 -33.549 1.00 82.75 75 LYS A C 1
ATOM 598 O O . LYS A 1 75 ? 17.627 13.369 -32.574 1.00 82.75 75 LYS A O 1
ATOM 603 N N . PHE A 1 76 ? 18.894 14.364 -34.162 1.00 89.12 76 PHE A N 1
ATOM 604 C CA . PHE A 1 76 ? 20.170 13.913 -33.628 1.00 89.12 76 PHE A CA 1
ATOM 605 C C . PHE A 1 76 ? 21.236 15.006 -33.668 1.00 89.12 76 PHE A C 1
ATOM 607 O O . PHE A 1 76 ? 21.081 16.019 -34.346 1.00 89.12 76 PHE A O 1
ATOM 614 N N . SER A 1 77 ? 22.298 14.799 -32.900 1.00 88.19 77 SER A N 1
ATOM 615 C CA . SER A 1 77 ? 23.535 15.576 -32.943 1.00 88.19 77 SER A CA 1
ATOM 616 C C . SER A 1 77 ? 24.729 14.629 -32.909 1.00 88.19 77 SER A C 1
ATOM 618 O O . SER A 1 77 ? 24.660 13.581 -32.264 1.00 88.19 77 SER A O 1
ATOM 620 N N . VAL A 1 78 ? 25.824 15.004 -33.564 1.00 89.88 78 VAL A N 1
ATOM 621 C CA . VAL A 1 78 ? 27.068 14.224 -33.595 1.00 89.88 78 VAL A CA 1
ATOM 622 C C . VAL A 1 78 ? 28.134 14.950 -32.780 1.00 89.88 78 VAL A C 1
ATOM 624 O O . VAL A 1 78 ? 28.292 16.163 -32.900 1.00 89.88 78 VAL A O 1
ATOM 627 N N . SER A 1 79 ? 28.853 14.216 -31.940 1.00 90.25 79 SER A N 1
ATOM 628 C CA . SER A 1 79 ? 30.007 14.702 -31.180 1.00 90.25 79 SER A CA 1
ATOM 629 C C . SER A 1 79 ? 31.135 13.668 -31.224 1.00 90.25 79 SER A C 1
ATOM 631 O O . SER A 1 79 ? 30.927 12.530 -31.646 1.00 90.25 79 SER A O 1
ATOM 633 N N . LEU A 1 80 ? 32.355 14.059 -30.849 1.00 90.94 80 LEU A N 1
ATOM 634 C CA . LEU A 1 80 ? 33.517 13.166 -30.859 1.00 90.94 80 LEU A CA 1
ATOM 635 C C . LEU A 1 80 ? 33.875 12.680 -29.454 1.00 90.94 80 LEU A C 1
ATOM 637 O O . LEU A 1 80 ? 33.652 13.383 -28.464 1.00 90.94 80 LEU A O 1
ATOM 641 N N . ILE A 1 81 ? 34.457 11.484 -29.378 1.00 90.94 81 ILE A N 1
ATOM 642 C CA . ILE A 1 81 ? 34.978 10.890 -28.143 1.00 90.94 81 ILE A CA 1
ATOM 643 C C . ILE A 1 81 ? 36.355 10.259 -28.378 1.00 90.94 81 ILE A C 1
ATOM 645 O O . ILE A 1 81 ? 36.564 9.545 -29.362 1.00 90.94 81 ILE A O 1
ATOM 649 N N . ASP A 1 82 ? 37.289 10.496 -27.460 1.00 88.31 82 ASP A N 1
ATOM 650 C CA . ASP A 1 82 ? 38.635 9.905 -27.481 1.00 88.31 82 ASP A CA 1
ATOM 651 C C . ASP A 1 82 ? 38.600 8.507 -26.835 1.00 88.31 82 ASP A C 1
ATOM 653 O O . ASP A 1 82 ? 39.199 8.266 -25.786 1.00 88.31 82 ASP A O 1
ATOM 657 N N . ASN A 1 83 ? 37.835 7.594 -27.437 1.00 87.88 83 ASN A N 1
ATOM 658 C CA . ASN A 1 83 ? 37.658 6.199 -27.017 1.00 87.88 83 ASN A CA 1
ATOM 659 C C . ASN A 1 83 ? 37.625 5.279 -28.254 1.00 87.88 83 ASN A C 1
ATOM 661 O O . ASN A 1 83 ? 37.617 5.765 -29.378 1.00 87.88 83 ASN A O 1
ATOM 665 N N . LEU A 1 84 ? 37.604 3.952 -28.088 1.00 85.88 84 LEU A N 1
ATOM 666 C CA . LEU A 1 84 ? 37.512 2.983 -29.194 1.00 85.88 84 LEU A CA 1
ATOM 667 C C . LEU A 1 84 ? 36.074 2.629 -29.590 1.00 85.88 84 LEU A C 1
ATOM 669 O O . LEU A 1 84 ? 35.830 2.234 -30.736 1.00 85.88 84 LEU A O 1
ATOM 673 N N . GLU A 1 85 ? 35.126 2.758 -28.660 1.00 85.25 85 GLU A N 1
ATOM 674 C CA . GLU A 1 85 ? 33.703 2.507 -28.897 1.00 85.25 85 GLU A CA 1
ATOM 675 C C . GLU A 1 85 ? 32.892 3.799 -28.940 1.00 85.25 85 GLU A C 1
ATOM 677 O O . GLU A 1 85 ? 33.161 4.751 -28.210 1.00 85.25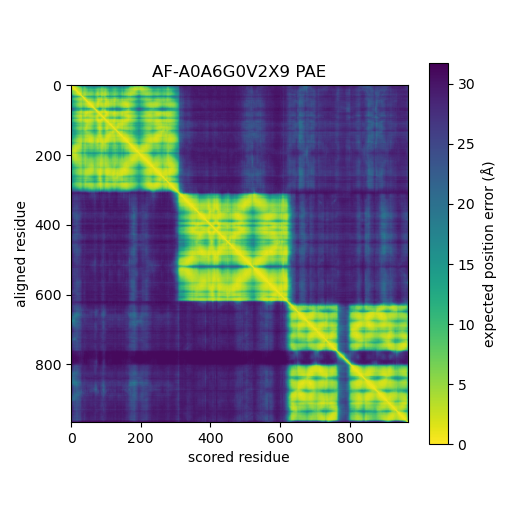 85 GLU A O 1
ATOM 682 N N . ALA A 1 86 ? 31.875 3.810 -29.802 1.00 88.56 86 ALA A N 1
ATOM 683 C CA . ALA A 1 86 ? 30.902 4.888 -29.838 1.00 88.56 86 ALA A CA 1
ATOM 684 C C . ALA A 1 86 ? 29.972 4.837 -28.625 1.00 88.56 86 ALA A C 1
ATOM 686 O O . ALA A 1 86 ? 29.684 3.764 -28.083 1.00 88.56 86 ALA A O 1
ATOM 687 N N . ARG A 1 87 ? 29.468 6.005 -28.223 1.00 87.94 87 ARG A N 1
ATOM 688 C CA . ARG A 1 87 ? 28.434 6.123 -27.191 1.00 87.94 87 ARG A CA 1
ATOM 689 C C . ARG A 1 87 ? 27.203 6.803 -27.761 1.00 87.94 87 ARG A C 1
ATOM 691 O O . ARG A 1 87 ? 27.280 7.861 -28.373 1.00 87.94 87 ARG A O 1
ATOM 698 N N . THR A 1 88 ? 26.049 6.209 -27.500 1.00 87.50 88 THR A N 1
ATOM 699 C CA . THR A 1 88 ? 24.758 6.767 -27.898 1.00 87.50 88 THR A CA 1
ATOM 700 C C . THR A 1 88 ? 24.015 7.237 -26.654 1.00 87.50 88 THR A C 1
ATOM 702 O O . THR A 1 88 ? 23.708 6.435 -25.766 1.00 87.50 88 THR A O 1
ATOM 705 N N . TYR A 1 89 ? 23.684 8.528 -26.591 1.00 86.75 89 TYR A N 1
ATOM 706 C CA . TYR A 1 89 ? 22.890 9.088 -25.505 1.00 86.75 89 TYR A CA 1
ATOM 707 C C . TYR A 1 89 ? 21.509 9.531 -25.979 1.00 86.75 89 TYR A C 1
ATOM 709 O O . TYR A 1 89 ? 21.361 10.361 -26.872 1.00 86.75 89 TYR A O 1
ATOM 717 N N . GLY A 1 90 ? 20.477 9.054 -25.284 1.00 82.69 90 GLY A N 1
ATOM 718 C CA . GLY A 1 90 ? 19.094 9.455 -25.537 1.00 82.69 90 GLY A CA 1
ATOM 719 C C . GLY A 1 90 ? 18.387 8.489 -26.459 1.00 82.69 90 GLY A C 1
ATOM 720 O O . GLY A 1 90 ? 18.821 7.354 -26.619 1.00 82.69 90 GLY A O 1
ATOM 721 N N . SER A 1 91 ? 17.269 8.931 -27.017 1.00 83.75 91 SER A N 1
ATOM 722 C CA . SER A 1 91 ? 16.489 8.158 -27.975 1.00 83.75 91 SER A CA 1
ATOM 723 C C . SER A 1 91 ? 15.748 9.120 -28.893 1.00 83.75 91 SER A C 1
ATOM 725 O O . SER A 1 91 ? 15.364 10.207 -28.458 1.00 83.75 91 SER A O 1
ATOM 727 N N . PHE A 1 92 ? 15.474 8.705 -30.131 1.00 82.94 92 PHE A N 1
ATOM 728 C CA . PHE A 1 92 ? 14.634 9.470 -31.059 1.00 82.94 92 PHE A CA 1
ATOM 729 C C . PHE A 1 92 ? 13.220 9.720 -30.508 1.00 82.94 92 PHE A C 1
ATOM 731 O O . PHE A 1 92 ? 12.510 10.599 -30.985 1.00 82.94 92 PHE A O 1
ATOM 738 N N . ARG A 1 93 ? 12.818 8.969 -29.473 1.00 76.25 93 ARG A N 1
ATOM 739 C CA . ARG A 1 93 ? 11.518 9.062 -28.795 1.00 76.25 93 ARG A CA 1
ATOM 740 C C . ARG A 1 93 ? 11.485 10.082 -27.644 1.00 76.25 93 ARG A C 1
ATOM 742 O O . ARG A 1 93 ? 10.448 10.211 -26.999 1.00 76.25 93 ARG A O 1
ATOM 749 N N . ILE A 1 94 ? 12.593 10.774 -27.352 1.00 73.62 94 ILE A N 1
ATOM 750 C CA . ILE A 1 94 ? 12.737 11.702 -26.214 1.00 73.62 94 ILE A CA 1
ATOM 751 C C . ILE A 1 94 ? 13.298 13.043 -26.711 1.00 73.62 94 ILE A C 1
ATOM 753 O O . ILE A 1 94 ? 14.271 13.064 -27.455 1.00 73.62 94 ILE A O 1
ATOM 757 N N . VAL A 1 95 ? 12.737 14.177 -26.275 1.00 73.06 95 VAL A N 1
ATOM 758 C CA . VAL A 1 95 ? 13.285 15.524 -26.550 1.00 73.06 95 VAL A CA 1
ATOM 759 C C . VAL A 1 95 ? 14.444 15.787 -25.572 1.00 73.06 95 VAL A C 1
ATOM 761 O O . VAL A 1 95 ? 14.231 15.616 -24.373 1.00 73.06 95 VAL A O 1
ATOM 764 N N . PRO A 1 96 ? 15.662 16.174 -26.022 1.00 69.31 96 PRO A N 1
ATOM 765 C CA . PRO A 1 96 ? 15.979 16.871 -27.278 1.00 69.31 96 PRO A CA 1
ATOM 766 C C . PRO A 1 96 ? 16.420 16.020 -28.490 1.00 69.31 96 PRO A C 1
ATOM 768 O O . PRO A 1 96 ? 16.842 16.613 -29.481 1.00 69.31 96 PRO A O 1
ATOM 771 N N . GLY A 1 97 ? 16.317 14.690 -28.448 1.00 82.44 97 GLY A N 1
ATOM 772 C CA . GLY A 1 97 ? 16.755 13.774 -29.512 1.00 82.44 97 GLY A CA 1
ATOM 773 C C . GLY A 1 97 ? 17.917 12.873 -29.082 1.00 82.44 97 GLY A C 1
ATOM 774 O O . GLY A 1 97 ? 18.157 12.703 -27.885 1.00 82.44 97 GLY A O 1
ATOM 775 N N . VAL A 1 98 ? 18.649 12.300 -30.040 1.00 88.06 98 VAL A N 1
ATOM 776 C CA . VAL A 1 98 ? 19.820 11.431 -29.795 1.00 88.06 98 VAL A CA 1
ATOM 777 C C . VAL A 1 98 ? 21.124 12.210 -29.953 1.00 88.06 98 VAL A C 1
ATOM 779 O O . VAL A 1 98 ? 21.245 13.033 -30.848 1.00 88.06 98 VAL A O 1
ATOM 782 N N . GLU A 1 99 ? 22.118 11.945 -29.112 1.00 90.00 99 GLU A N 1
ATOM 783 C CA . GLU A 1 99 ? 23.497 12.383 -29.342 1.00 90.00 99 GLU A CA 1
ATOM 784 C C . GLU A 1 99 ? 24.379 11.161 -29.632 1.00 90.00 99 GLU A C 1
ATOM 786 O O . GLU A 1 99 ? 24.457 10.252 -28.799 1.00 90.00 99 GLU A O 1
ATOM 791 N N . PHE A 1 100 ? 25.018 11.139 -30.806 1.00 91.56 100 PHE A N 1
ATOM 792 C CA . PHE A 1 100 ? 25.970 10.109 -31.224 1.00 91.56 100 PHE A CA 1
ATOM 793 C C . PHE A 1 100 ? 27.399 10.595 -30.984 1.00 91.56 100 PHE A C 1
ATOM 795 O O . PHE A 1 100 ? 27.868 11.507 -31.662 1.00 91.56 100 PHE A O 1
ATOM 802 N N . GLN A 1 101 ? 28.095 9.972 -30.035 1.00 90.81 101 GLN A N 1
ATOM 803 C CA . GLN A 1 101 ? 29.514 10.201 -29.782 1.00 90.81 101 GLN A CA 1
ATOM 804 C C . GLN A 1 101 ? 30.358 9.211 -30.574 1.00 90.81 101 GLN A C 1
ATOM 806 O O . GLN A 1 101 ? 30.410 8.022 -30.251 1.00 90.81 101 GLN A O 1
ATOM 811 N N . VAL A 1 102 ? 31.019 9.707 -31.614 1.00 92.25 102 VAL A N 1
ATOM 812 C CA . VAL A 1 102 ? 31.811 8.911 -32.551 1.00 92.25 102 VAL A CA 1
ATOM 813 C C . VAL A 1 102 ? 33.283 8.900 -32.122 1.00 92.25 102 VAL A C 1
ATOM 815 O O . VAL A 1 102 ? 33.845 9.963 -31.854 1.00 92.25 102 VAL A O 1
ATOM 818 N N . PRO A 1 103 ? 33.943 7.727 -32.079 1.00 91.56 103 PRO A N 1
ATOM 819 C CA . PRO A 1 103 ? 35.371 7.622 -31.796 1.00 91.56 103 PRO A CA 1
ATOM 820 C C . PRO A 1 103 ? 36.212 8.448 -32.767 1.00 91.56 103 PRO A C 1
ATOM 822 O O . PRO A 1 103 ? 36.045 8.272 -33.977 1.00 91.56 103 PRO A O 1
ATOM 825 N N . VAL A 1 104 ? 37.163 9.248 -32.273 1.00 89.19 104 VAL A N 1
ATOM 826 C CA . VAL A 1 104 ? 38.071 10.050 -33.124 1.00 89.19 104 VAL A CA 1
ATOM 827 C C . VAL A 1 104 ? 38.822 9.173 -34.127 1.00 89.19 104 VAL A C 1
ATOM 829 O O . VAL A 1 104 ? 38.943 9.514 -35.295 1.00 89.19 104 VAL A O 1
ATOM 832 N N . ILE A 1 105 ? 39.220 7.962 -33.743 1.00 88.38 105 ILE A N 1
ATOM 833 C CA . ILE A 1 105 ? 39.845 7.007 -34.670 1.00 88.38 105 ILE A CA 1
ATOM 834 C C . ILE A 1 105 ? 38.957 6.621 -35.872 1.00 88.38 105 ILE A C 1
ATOM 836 O O . ILE A 1 105 ? 39.470 6.206 -36.906 1.00 88.38 105 ILE A O 1
ATOM 840 N N . SER A 1 106 ? 37.630 6.740 -35.768 1.00 88.62 106 SER A N 1
ATOM 841 C CA . SER A 1 106 ? 36.711 6.459 -36.887 1.00 88.62 106 SER A CA 1
ATOM 842 C C . SER A 1 106 ? 36.652 7.587 -37.913 1.00 88.62 106 SER A C 1
ATOM 844 O O . SER A 1 106 ? 36.076 7.385 -38.979 1.00 88.62 106 SER A O 1
ATOM 846 N N . THR A 1 107 ? 37.188 8.766 -37.587 1.00 86.50 107 THR A N 1
ATOM 847 C CA . THR A 1 107 ? 37.191 9.935 -38.478 1.00 86.50 107 THR A CA 1
ATOM 848 C C . THR A 1 107 ? 38.476 10.043 -39.295 1.00 86.50 107 THR A C 1
ATOM 850 O O . THR A 1 107 ? 38.522 10.778 -40.280 1.00 86.50 107 THR A O 1
ATOM 853 N N . VAL A 1 108 ? 39.508 9.278 -38.926 1.00 86.81 108 VAL A N 1
ATOM 854 C CA . VAL A 1 108 ? 40.787 9.229 -39.631 1.00 86.81 108 VAL A CA 1
ATOM 855 C C . VAL A 1 108 ? 40.698 8.252 -40.803 1.00 86.81 108 VAL A C 1
ATOM 857 O O . VAL A 1 108 ? 40.370 7.081 -40.618 1.00 86.81 108 VAL A O 1
ATOM 860 N N . ASN A 1 109 ? 41.002 8.733 -42.011 1.00 84.19 109 ASN A N 1
ATOM 861 C CA . ASN A 1 109 ? 40.818 7.972 -43.253 1.00 84.19 109 ASN A CA 1
ATOM 862 C C . ASN A 1 109 ? 42.134 7.535 -43.913 1.00 84.19 109 ASN A C 1
ATOM 864 O O . ASN A 1 109 ? 42.123 6.672 -44.788 1.00 84.19 109 ASN A O 1
ATOM 868 N N . ASP A 1 110 ? 43.269 8.096 -43.500 1.00 87.62 110 ASP A N 1
ATOM 869 C CA . ASP A 1 110 ? 44.573 7.825 -44.095 1.00 87.62 110 ASP A CA 1
ATOM 870 C C . ASP A 1 110 ? 45.713 7.882 -43.066 1.00 87.62 110 ASP A C 1
ATOM 872 O O . ASP A 1 110 ? 45.634 8.515 -42.014 1.00 87.62 110 ASP A O 1
ATOM 876 N N . VAL A 1 111 ? 46.814 7.198 -43.388 1.00 87.75 111 VAL A N 1
ATOM 877 C CA . VAL A 1 111 ? 47.985 7.086 -42.503 1.00 87.75 111 VAL A CA 1
ATOM 878 C C . VAL A 1 111 ? 48.720 8.420 -42.344 1.00 87.75 111 VAL A C 1
ATOM 880 O O . VAL A 1 111 ? 49.338 8.649 -41.304 1.00 87.75 111 VAL A O 1
ATOM 883 N N . LYS A 1 112 ? 48.646 9.325 -43.333 1.00 85.75 112 LYS A N 1
ATOM 884 C CA . LYS A 1 112 ? 49.348 10.614 -43.250 1.00 85.75 112 LYS A CA 1
ATOM 885 C C . LYS A 1 112 ? 48.744 11.475 -42.149 1.00 85.75 112 LYS A C 1
ATOM 887 O O . LYS A 1 112 ? 49.506 12.038 -41.372 1.00 85.75 112 LYS A O 1
ATOM 892 N N . THR A 1 113 ? 47.415 11.498 -42.023 1.00 85.69 113 THR A N 1
ATOM 893 C CA . THR A 1 113 ? 46.729 12.181 -40.917 1.00 85.69 113 THR A CA 1
ATOM 894 C C . THR A 1 113 ? 47.118 11.625 -39.549 1.00 85.69 113 THR A C 1
ATOM 896 O O . THR A 1 113 ? 47.294 12.410 -38.619 1.00 85.69 113 THR A O 1
ATOM 899 N N . ILE A 1 114 ? 47.313 10.304 -39.418 1.00 85.06 114 ILE A N 1
ATOM 900 C CA . ILE A 1 114 ? 47.800 9.707 -38.163 1.00 85.06 114 ILE A CA 1
ATOM 901 C C . ILE A 1 114 ? 49.169 10.292 -37.803 1.00 85.06 114 ILE A C 1
ATOM 903 O O . ILE A 1 114 ? 49.317 10.850 -36.723 1.00 85.06 114 ILE A O 1
ATOM 907 N N . ARG A 1 115 ? 50.140 10.238 -38.723 1.00 84.69 115 ARG A N 1
ATOM 908 C CA . ARG A 1 115 ? 51.510 10.718 -38.469 1.00 84.69 115 ARG A CA 1
ATOM 909 C C . ARG A 1 115 ? 51.594 12.226 -38.248 1.00 84.69 115 ARG A C 1
ATOM 911 O O . ARG A 1 115 ? 52.363 12.687 -37.417 1.00 84.69 115 ARG A O 1
ATOM 918 N N . SER A 1 116 ? 50.816 13.007 -38.997 1.00 84.69 116 SER A N 1
ATOM 919 C CA . SER A 1 116 ? 50.889 14.468 -38.923 1.00 84.69 116 SER A CA 1
ATOM 920 C C . SER A 1 116 ? 50.226 15.038 -37.672 1.00 84.69 116 SER A C 1
ATOM 922 O O . SER A 1 116 ? 50.619 16.107 -37.217 1.00 84.69 116 SER A O 1
ATOM 924 N N . LYS A 1 117 ? 49.177 14.376 -37.164 1.00 84.50 117 LYS A N 1
ATOM 925 C CA . LYS A 1 117 ? 48.315 14.915 -36.101 1.00 84.50 117 LYS A CA 1
ATOM 926 C C . LYS A 1 117 ? 48.476 14.193 -34.762 1.00 84.50 117 LYS A C 1
ATOM 928 O O . LYS A 1 117 ? 48.269 14.811 -33.724 1.00 84.50 117 LYS A O 1
ATOM 933 N N . TYR A 1 118 ? 48.868 12.921 -34.778 1.00 85.88 118 TYR A N 1
ATOM 934 C CA . TYR A 1 118 ? 48.970 12.073 -33.592 1.00 85.88 118 TYR A CA 1
ATOM 935 C C . TYR A 1 118 ? 50.380 11.476 -33.502 1.00 85.88 118 TYR A C 1
ATOM 937 O O . TYR A 1 118 ? 50.617 10.336 -33.896 1.00 85.88 118 TYR A O 1
ATOM 945 N N . SER A 1 119 ? 51.336 12.243 -32.968 1.00 83.38 119 SER A N 1
ATOM 946 C CA . SER A 1 119 ? 52.685 11.726 -32.677 1.00 83.38 119 SER A CA 1
ATOM 947 C C . SER A 1 119 ? 52.637 10.585 -31.654 1.00 83.38 119 SER A C 1
ATOM 949 O O . SER A 1 119 ? 53.371 9.609 -31.775 1.00 83.38 119 SER A O 1
ATOM 951 N N . ASN A 1 120 ? 51.703 10.659 -30.700 1.00 86.62 120 ASN A N 1
ATOM 952 C CA . ASN A 1 120 ? 51.349 9.574 -29.795 1.00 86.62 120 ASN A CA 1
ATOM 953 C C . ASN A 1 120 ? 50.018 8.927 -30.214 1.00 86.62 120 ASN A C 1
ATOM 955 O O . ASN A 1 120 ? 48.971 9.570 -30.180 1.00 86.62 120 ASN A O 1
ATOM 959 N N . LEU A 1 121 ? 50.020 7.630 -30.536 1.00 86.19 121 LEU A N 1
ATOM 960 C CA . LEU A 1 121 ? 48.807 6.910 -30.949 1.00 86.19 121 LEU A CA 1
ATOM 961 C C . LEU A 1 121 ? 47.738 6.851 -29.840 1.00 86.19 121 LEU A C 1
ATOM 963 O O . LEU A 1 121 ? 46.545 6.759 -30.135 1.00 86.19 121 LEU A O 1
ATOM 967 N N . LEU A 1 122 ? 48.145 6.924 -28.567 1.00 85.19 122 LEU A N 1
ATOM 968 C CA . LEU A 1 122 ? 47.223 6.928 -27.426 1.00 85.19 122 LEU A CA 1
ATOM 969 C C . LEU A 1 122 ? 46.391 8.215 -27.334 1.00 85.19 122 LEU A C 1
ATOM 971 O O . LEU A 1 122 ? 45.367 8.225 -26.652 1.00 85.19 122 LEU A O 1
ATOM 975 N N . ASP A 1 123 ? 46.757 9.267 -28.073 1.00 85.94 123 ASP A N 1
ATOM 976 C CA . ASP A 1 123 ? 45.981 10.505 -28.114 1.00 85.94 123 ASP A CA 1
ATOM 977 C C . ASP A 1 123 ? 44.590 10.325 -28.740 1.00 85.94 123 ASP A C 1
ATOM 979 O O . ASP A 1 123 ? 43.685 11.107 -28.460 1.00 85.94 123 ASP A O 1
ATOM 983 N N . LEU A 1 124 ? 44.397 9.268 -29.534 1.00 85.19 124 LEU A N 1
ATOM 984 C CA . LEU A 1 124 ? 43.099 8.887 -30.099 1.00 85.19 124 LEU A CA 1
ATOM 985 C C . LEU A 1 124 ? 42.146 8.270 -29.062 1.00 85.19 124 LEU A C 1
ATOM 987 O O . LEU A 1 124 ? 40.960 8.101 -29.346 1.00 85.19 124 LEU A O 1
ATOM 991 N N . ILE A 1 125 ? 42.666 7.884 -27.893 1.00 86.25 125 ILE A N 1
ATOM 992 C CA . ILE A 1 125 ? 41.954 7.127 -26.854 1.00 86.25 125 ILE A CA 1
ATOM 993 C C . ILE A 1 125 ? 42.198 7.698 -25.445 1.00 86.25 125 ILE A C 1
ATOM 995 O O . ILE A 1 125 ? 42.239 6.957 -24.460 1.00 86.25 125 ILE A O 1
ATOM 999 N N . LYS A 1 126 ? 42.376 9.024 -25.346 1.00 84.62 126 LYS A N 1
ATOM 1000 C CA . LYS A 1 126 ? 42.706 9.742 -24.099 1.00 84.62 126 LYS A CA 1
ATOM 1001 C C . LYS A 1 126 ? 41.747 9.464 -22.946 1.00 84.62 126 LYS A C 1
ATOM 1003 O O . LYS A 1 126 ? 42.177 9.497 -21.794 1.00 84.62 126 LYS A O 1
ATOM 1008 N N . GLU A 1 127 ? 40.478 9.168 -23.227 1.00 82.75 127 GLU A N 1
ATOM 1009 C CA . GLU A 1 127 ? 39.483 8.887 -22.188 1.00 82.75 127 GLU A CA 1
ATOM 1010 C C . GLU A 1 127 ? 39.846 7.646 -21.352 1.00 82.75 127 GLU A C 1
ATOM 1012 O O . GLU A 1 127 ? 39.523 7.601 -20.169 1.00 82.75 127 GLU A O 1
ATOM 1017 N N . LEU A 1 128 ? 40.584 6.681 -21.920 1.00 80.62 128 LEU A N 1
ATOM 1018 C CA . LEU A 1 128 ? 41.023 5.466 -21.215 1.00 80.62 128 LEU A CA 1
ATOM 1019 C C . LEU A 1 128 ? 42.085 5.741 -20.127 1.00 80.62 128 LEU A C 1
ATOM 1021 O O . LEU A 1 128 ? 42.514 4.823 -19.431 1.00 80.62 128 LEU A O 1
ATOM 1025 N N . GLY A 1 129 ? 42.570 6.984 -19.992 1.00 76.62 129 GLY A N 1
ATOM 1026 C CA . GLY A 1 129 ? 43.453 7.398 -18.894 1.00 76.62 129 GLY A CA 1
ATOM 1027 C C . GLY A 1 129 ? 44.827 6.715 -18.865 1.00 76.62 129 GLY A C 1
ATOM 1028 O O . GLY A 1 129 ? 45.488 6.684 -17.821 1.00 76.62 129 GLY A O 1
ATOM 1029 N N . LEU A 1 130 ? 45.268 6.152 -19.992 1.00 81.69 130 LEU A N 1
ATOM 1030 C CA . LEU A 1 130 ? 46.555 5.471 -20.117 1.00 81.69 130 LEU A CA 1
ATOM 1031 C C . LEU A 1 130 ? 47.702 6.491 -20.061 1.00 81.69 130 LEU A C 1
ATOM 1033 O O . LEU A 1 130 ? 47.683 7.497 -20.763 1.00 81.69 130 LEU A O 1
ATOM 1037 N N . LYS A 1 131 ? 48.706 6.234 -19.213 1.00 75.50 131 LYS A N 1
ATOM 1038 C CA . LYS A 1 131 ? 49.820 7.169 -18.946 1.00 75.50 131 LYS A CA 1
ATOM 1039 C C . LYS A 1 131 ? 51.051 6.986 -19.848 1.00 75.50 131 LYS A C 1
ATOM 1041 O O . LYS A 1 131 ? 52.007 7.738 -19.690 1.00 75.50 131 LYS A O 1
ATOM 1046 N N . GLY A 1 132 ? 51.043 5.990 -20.732 1.00 78.12 132 GLY A N 1
ATOM 1047 C CA . GLY A 1 132 ? 52.167 5.698 -21.622 1.00 78.12 132 GLY A CA 1
ATOM 1048 C C . GLY A 1 132 ? 52.166 6.530 -22.903 1.00 78.12 132 GLY A C 1
ATOM 1049 O O . GLY A 1 132 ? 51.313 7.398 -23.111 1.00 78.12 132 GLY A O 1
ATOM 1050 N N . SER A 1 133 ? 53.111 6.236 -23.792 1.00 80.62 133 SER A N 1
ATOM 1051 C CA . SER A 1 133 ? 53.156 6.786 -25.146 1.00 80.62 133 SER A CA 1
ATOM 1052 C C . SER A 1 133 ? 53.487 5.701 -26.168 1.00 80.62 133 SER A C 1
ATOM 1054 O O . SER A 1 133 ? 54.260 4.781 -25.906 1.00 80.62 133 SER A O 1
ATOM 1056 N N . ILE A 1 134 ? 52.867 5.804 -27.340 1.00 85.00 134 ILE A N 1
ATOM 1057 C CA . ILE A 1 134 ? 53.135 4.963 -28.501 1.00 85.00 134 ILE A CA 1
ATOM 1058 C C . ILE A 1 134 ? 53.511 5.894 -29.637 1.00 85.00 134 ILE A C 1
ATOM 1060 O O . ILE A 1 134 ? 52.641 6.534 -30.228 1.00 85.00 134 ILE A O 1
ATOM 1064 N N . ASP A 1 135 ? 54.802 5.955 -29.934 1.00 85.69 135 ASP A N 1
ATOM 1065 C CA . ASP A 1 135 ? 55.305 6.743 -31.049 1.00 85.69 135 ASP A CA 1
ATOM 1066 C C . ASP A 1 135 ? 54.831 6.138 -32.380 1.00 85.69 135 ASP A C 1
ATOM 1068 O O . ASP A 1 135 ? 55.099 4.970 -32.691 1.00 85.69 135 ASP A O 1
ATOM 1072 N N . THR A 1 136 ? 54.092 6.925 -33.161 1.00 84.62 136 THR A N 1
ATOM 1073 C CA . THR A 1 136 ? 53.569 6.484 -34.458 1.00 84.62 136 THR A CA 1
ATOM 1074 C C . THR A 1 136 ? 54.667 6.309 -35.506 1.00 84.62 136 THR A C 1
ATOM 1076 O O . THR A 1 136 ? 54.485 5.523 -36.443 1.00 84.62 136 THR A O 1
ATOM 1079 N N . ASP A 1 137 ? 55.837 6.929 -35.329 1.00 84.56 137 ASP A N 1
ATOM 1080 C CA . ASP A 1 137 ? 56.992 6.794 -36.225 1.00 84.56 137 ASP A CA 1
ATOM 1081 C C . ASP A 1 137 ? 57.684 5.432 -36.140 1.00 84.56 137 ASP A C 1
ATOM 1083 O O . ASP A 1 137 ? 58.297 4.982 -37.110 1.00 84.56 137 ASP A O 1
ATOM 1087 N N . LEU A 1 138 ? 57.465 4.695 -35.050 1.00 83.56 138 LEU A N 1
ATOM 1088 C CA . LEU A 1 138 ? 57.969 3.331 -34.871 1.00 83.56 138 LEU A CA 1
ATOM 1089 C C . LEU A 1 138 ? 57.073 2.255 -35.512 1.00 83.56 138 LEU A C 1
ATOM 1091 O O . LEU A 1 138 ? 57.463 1.087 -35.595 1.00 83.56 138 LEU A O 1
ATOM 1095 N N . ILE A 1 139 ? 55.875 2.620 -35.980 1.00 86.62 139 ILE A N 1
ATOM 1096 C CA . ILE A 1 139 ? 54.899 1.687 -36.554 1.00 86.62 139 ILE A CA 1
ATOM 1097 C C . ILE A 1 139 ? 54.951 1.758 -38.084 1.00 86.62 139 ILE A C 1
ATOM 1099 O O . ILE A 1 139 ? 54.831 2.825 -38.677 1.00 86.62 139 ILE A O 1
ATOM 1103 N N . SER A 1 140 ? 55.068 0.609 -38.754 1.00 88.44 140 SER A N 1
ATOM 1104 C CA . SER A 1 140 ? 55.036 0.531 -40.223 1.00 88.44 140 SER A CA 1
ATOM 1105 C C . SER A 1 140 ? 53.676 0.942 -40.808 1.00 88.44 140 SER A C 1
ATOM 1107 O O . SER A 1 140 ? 52.636 0.558 -40.264 1.00 88.44 140 SER A O 1
ATOM 1109 N N . ASP A 1 141 ? 53.673 1.574 -41.984 1.00 85.94 141 ASP A N 1
ATOM 1110 C CA . ASP A 1 141 ? 52.451 2.004 -42.685 1.00 85.94 141 ASP A CA 1
ATOM 1111 C C . ASP A 1 141 ? 51.448 0.867 -42.942 1.00 85.94 141 ASP A C 1
ATOM 1113 O O . ASP A 1 141 ? 50.242 1.090 -42.862 1.00 85.94 141 ASP A O 1
ATOM 1117 N N . ASP A 1 142 ? 51.911 -0.362 -43.207 1.00 87.12 142 ASP A N 1
ATOM 1118 C CA . ASP A 1 142 ? 51.022 -1.522 -43.394 1.00 87.12 142 ASP A CA 1
ATOM 1119 C C . ASP A 1 142 ? 50.212 -1.838 -42.129 1.00 87.12 142 ASP A C 1
ATOM 1121 O O . ASP A 1 142 ? 49.018 -2.125 -42.201 1.00 87.12 142 ASP A O 1
ATOM 1125 N N . LYS A 1 143 ? 50.834 -1.724 -40.950 1.00 87.25 143 LYS A N 1
ATOM 1126 C CA . LYS A 1 143 ? 50.142 -1.932 -39.676 1.00 87.25 143 LYS A CA 1
ATOM 1127 C C . LYS A 1 143 ? 49.174 -0.784 -39.366 1.00 87.25 143 LYS A C 1
ATOM 1129 O O . LYS A 1 143 ? 48.062 -1.060 -38.924 1.00 87.25 143 LYS A O 1
ATOM 1134 N N . LEU A 1 144 ? 49.547 0.469 -39.649 1.00 87.06 144 LEU A N 1
ATOM 1135 C CA . LEU A 1 144 ? 48.657 1.626 -39.467 1.00 87.06 144 LEU A CA 1
ATOM 1136 C C . LEU A 1 144 ? 47.452 1.588 -40.415 1.00 87.06 144 LEU A C 1
ATOM 1138 O O . LEU A 1 144 ? 46.352 1.939 -40.009 1.00 87.06 144 LEU A O 1
ATOM 1142 N N . LYS A 1 145 ? 47.594 1.079 -41.644 1.00 90.38 145 LYS A N 1
ATOM 1143 C CA . LYS A 1 145 ? 46.445 0.892 -42.549 1.00 90.38 145 LYS A CA 1
ATOM 1144 C C . LYS A 1 145 ? 45.389 -0.063 -41.990 1.00 90.38 145 LYS A C 1
ATOM 1146 O O . LYS A 1 145 ? 44.211 0.111 -42.275 1.00 90.38 145 LYS A O 1
ATOM 1151 N N . ARG A 1 146 ? 45.784 -1.052 -41.180 1.00 88.94 146 ARG A N 1
ATOM 1152 C CA . ARG A 1 146 ? 44.866 -2.069 -40.635 1.00 88.94 146 ARG A CA 1
ATOM 1153 C C . ARG A 1 146 ? 43.909 -1.537 -39.568 1.00 88.94 146 ARG A C 1
ATOM 1155 O O . ARG A 1 146 ? 42.967 -2.251 -39.248 1.00 88.94 146 ARG A O 1
ATOM 1162 N N . ILE A 1 147 ? 44.137 -0.344 -39.011 1.00 89.44 147 ILE A N 1
ATOM 1163 C CA . ILE A 1 147 ? 43.249 0.258 -37.994 1.00 89.44 147 ILE A CA 1
ATOM 1164 C C . ILE A 1 147 ? 42.216 1.221 -38.595 1.00 89.44 147 ILE A C 1
ATOM 1166 O O . ILE A 1 147 ? 41.298 1.642 -37.892 1.00 89.44 147 ILE A O 1
ATOM 1170 N N . LEU A 1 148 ? 42.368 1.563 -39.878 1.00 91.12 148 LEU A N 1
ATOM 1171 C CA . LEU A 1 148 ? 41.451 2.426 -40.618 1.00 91.12 148 LEU A CA 1
ATOM 1172 C C . LEU A 1 148 ? 40.191 1.645 -41.015 1.00 91.12 148 LEU A C 1
ATOM 1174 O O . LEU A 1 148 ? 40.244 0.441 -41.276 1.00 91.12 148 LEU A O 1
ATOM 1178 N N . LEU A 1 149 ? 39.050 2.333 -41.067 1.00 91.12 149 LEU A N 1
ATOM 1179 C CA . LEU A 1 149 ? 37.784 1.731 -41.484 1.00 91.12 149 LEU A CA 1
ATOM 1180 C C . LEU A 1 149 ? 37.660 1.734 -43.014 1.00 91.12 149 LEU A C 1
ATOM 1182 O O . LEU A 1 149 ? 37.826 2.771 -43.653 1.00 91.12 149 LEU A O 1
ATOM 1186 N N . SER A 1 150 ? 37.321 0.578 -43.588 1.00 91.06 150 SER A N 1
ATOM 1187 C CA . SER A 1 150 ? 36.872 0.461 -44.979 1.00 91.06 150 SER A CA 1
ATOM 1188 C C . SER A 1 150 ? 35.469 1.057 -45.157 1.00 91.06 150 SER A C 1
ATOM 1190 O O . SER A 1 150 ? 34.730 1.229 -44.183 1.00 91.06 150 SER A O 1
ATOM 1192 N N . ASP A 1 151 ? 35.053 1.321 -46.396 1.00 89.00 151 ASP A N 1
ATOM 1193 C CA . ASP A 1 151 ? 33.711 1.858 -46.662 1.00 89.00 151 ASP A CA 1
ATOM 1194 C C . ASP A 1 151 ? 32.577 0.921 -46.189 1.00 89.00 151 ASP A C 1
ATOM 1196 O O . ASP A 1 151 ? 31.667 1.405 -45.506 1.00 89.00 151 ASP A O 1
ATOM 1200 N N . PRO A 1 152 ? 32.640 -0.416 -46.397 1.00 89.81 152 PRO A N 1
ATOM 1201 C CA . PRO A 1 152 ? 31.665 -1.342 -45.814 1.00 89.81 152 PRO A CA 1
ATOM 1202 C C . PRO A 1 152 ? 31.650 -1.324 -44.278 1.00 89.81 152 PRO A C 1
ATOM 1204 O O . PRO A 1 152 ? 30.588 -1.443 -43.663 1.00 89.81 152 PRO A O 1
ATOM 1207 N N . ALA A 1 153 ? 32.815 -1.167 -43.637 1.00 90.06 153 ALA A N 1
ATOM 1208 C CA . ALA A 1 153 ? 32.914 -1.077 -42.181 1.00 90.06 153 ALA A CA 1
ATOM 1209 C C . ALA A 1 153 ? 32.310 0.226 -41.639 1.00 90.06 153 ALA A C 1
ATOM 1211 O O . ALA A 1 153 ? 31.633 0.203 -40.608 1.00 90.06 153 ALA A O 1
ATOM 1212 N N . ARG A 1 154 ? 32.513 1.348 -42.345 1.00 90.06 154 ARG A N 1
ATOM 1213 C CA . ARG A 1 154 ? 31.927 2.651 -42.001 1.00 90.06 154 ARG A CA 1
ATOM 1214 C C . ARG A 1 154 ? 30.403 2.607 -42.116 1.00 90.06 154 ARG A C 1
ATOM 1216 O O . ARG A 1 154 ? 29.721 3.021 -41.184 1.00 90.06 154 ARG A O 1
ATOM 1223 N N . GLN A 1 155 ? 29.869 2.017 -43.186 1.00 89.06 155 GLN A N 1
ATOM 1224 C CA . GLN A 1 155 ? 28.425 1.846 -43.366 1.00 89.06 155 GLN A CA 1
ATOM 1225 C C . GLN A 1 155 ? 27.787 0.986 -42.261 1.00 89.06 155 GLN A C 1
ATOM 1227 O O . GLN A 1 155 ? 26.773 1.375 -41.678 1.00 89.06 155 GLN A O 1
ATOM 1232 N N . PHE A 1 156 ? 28.388 -0.164 -41.925 1.00 91.50 156 PHE A N 1
ATOM 1233 C CA . PHE A 1 156 ? 27.907 -0.996 -40.815 1.00 91.50 156 PHE A CA 1
ATOM 1234 C C . PHE A 1 156 ? 27.896 -0.221 -39.490 1.00 91.50 156 PHE A C 1
ATOM 1236 O O . PHE A 1 156 ? 26.911 -0.269 -38.752 1.00 91.50 156 PHE A O 1
ATOM 1243 N N . PHE A 1 157 ? 28.978 0.510 -39.205 1.00 91.06 157 PHE A N 1
ATOM 1244 C CA . PHE A 1 157 ? 29.112 1.315 -37.995 1.00 91.06 157 PHE A CA 1
ATOM 1245 C C . PHE A 1 157 ? 28.017 2.388 -37.881 1.00 91.06 157 PHE A C 1
ATOM 1247 O O . PHE A 1 157 ? 27.355 2.466 -36.849 1.00 91.06 157 PHE A O 1
ATOM 1254 N N . LEU A 1 158 ? 27.774 3.168 -38.939 1.00 89.81 158 LEU A N 1
ATOM 1255 C CA . LEU A 1 158 ? 26.768 4.237 -38.931 1.00 89.81 158 LEU A CA 1
ATOM 1256 C C . LEU A 1 158 ? 25.350 3.692 -38.712 1.00 89.81 158 LEU A C 1
ATOM 1258 O O . LEU A 1 158 ? 24.630 4.160 -37.827 1.00 89.81 158 LEU A O 1
ATOM 1262 N N . ARG A 1 159 ? 24.963 2.642 -39.452 1.00 88.94 159 ARG A N 1
ATOM 1263 C CA . ARG A 1 159 ? 23.642 2.004 -39.297 1.00 88.94 159 ARG A CA 1
ATOM 1264 C C . ARG A 1 159 ? 23.443 1.415 -37.906 1.00 88.94 159 ARG A C 1
ATOM 1266 O O . ARG A 1 159 ? 22.345 1.491 -37.355 1.00 88.94 159 ARG A O 1
ATOM 1273 N N . ARG A 1 160 ? 24.502 0.852 -37.322 1.00 88.94 160 ARG A N 1
ATOM 1274 C CA . ARG A 1 160 ? 24.480 0.321 -35.957 1.00 88.94 160 ARG A CA 1
ATOM 1275 C C . ARG A 1 160 ? 24.140 1.399 -34.932 1.00 88.94 160 ARG A C 1
ATOM 1277 O O . ARG A 1 160 ? 23.241 1.175 -34.122 1.00 88.94 160 ARG A O 1
ATOM 1284 N N . GLU A 1 161 ? 24.793 2.557 -34.994 1.00 88.88 161 GLU A N 1
ATOM 1285 C CA . GLU A 1 161 ? 24.524 3.653 -34.056 1.00 88.88 161 GLU A CA 1
ATOM 1286 C C . GLU A 1 161 ? 23.117 4.242 -34.257 1.00 88.88 161 GLU A C 1
ATOM 1288 O O . GLU A 1 161 ? 22.382 4.422 -33.286 1.00 88.88 161 GLU A O 1
ATOM 1293 N N . ILE A 1 162 ? 22.667 4.434 -35.504 1.00 87.81 162 ILE A N 1
ATOM 1294 C CA . ILE A 1 162 ? 21.308 4.936 -35.783 1.00 87.81 162 ILE A CA 1
ATOM 1295 C C . ILE A 1 162 ? 20.239 3.995 -35.201 1.00 87.81 162 ILE A C 1
ATOM 1297 O O . ILE A 1 162 ? 19.319 4.446 -34.517 1.00 87.81 162 ILE A O 1
ATOM 1301 N N . ILE A 1 163 ? 20.371 2.679 -35.395 1.00 84.94 163 ILE A N 1
ATOM 1302 C CA . ILE A 1 163 ? 19.437 1.690 -34.827 1.00 84.94 163 ILE A CA 1
ATOM 1303 C C . ILE A 1 163 ? 19.479 1.709 -33.292 1.00 84.94 163 ILE A C 1
ATOM 1305 O O . ILE A 1 163 ? 18.439 1.595 -32.634 1.00 84.94 163 ILE A O 1
ATOM 1309 N N . GLN A 1 164 ? 20.658 1.904 -32.699 1.00 84.56 164 GLN A N 1
ATOM 1310 C CA . GLN A 1 164 ? 20.806 2.039 -31.251 1.00 84.56 164 GLN A CA 1
ATOM 1311 C C . GLN A 1 164 ? 20.047 3.262 -30.703 1.00 84.56 164 GLN A C 1
ATOM 1313 O O . GLN A 1 164 ? 19.436 3.166 -29.637 1.00 84.56 164 GLN A O 1
ATOM 1318 N N . GLY A 1 165 ? 19.998 4.369 -31.453 1.00 81.75 165 GLY A N 1
ATOM 1319 C CA . GLY A 1 165 ? 19.215 5.567 -31.124 1.00 81.75 165 GLY A CA 1
ATOM 1320 C C . GLY A 1 165 ? 17.689 5.365 -31.124 1.00 81.75 165 GLY A C 1
ATOM 1321 O O . GLY A 1 165 ? 16.961 6.119 -30.469 1.00 81.75 165 GLY A O 1
ATOM 1322 N N . GLU A 1 166 ? 17.173 4.336 -31.806 1.00 81.31 166 GLU A N 1
ATOM 1323 C CA . GLU A 1 166 ? 15.742 3.989 -31.785 1.00 81.31 166 GLU A CA 1
ATOM 1324 C C . GLU A 1 166 ? 15.339 3.258 -30.498 1.00 81.31 166 GLU A C 1
ATOM 1326 O O . GLU A 1 166 ? 14.221 3.420 -29.992 1.00 81.31 166 GLU A O 1
ATOM 1331 N N . SER A 1 167 ? 16.244 2.438 -29.960 1.00 77.94 167 SER A N 1
ATOM 1332 C CA . SER A 1 167 ? 15.940 1.603 -28.807 1.00 77.94 167 SER A CA 1
ATOM 1333 C C . SER A 1 167 ? 15.719 2.452 -27.552 1.00 77.94 167 SER A C 1
ATOM 1335 O O . SER A 1 167 ? 16.410 3.428 -27.305 1.00 77.94 167 SER A O 1
ATOM 1337 N N . LEU A 1 168 ? 14.751 2.074 -26.718 1.00 75.06 168 LEU A N 1
ATOM 1338 C CA . LEU A 1 168 ? 14.617 2.596 -25.347 1.00 75.06 168 LEU A CA 1
ATOM 1339 C C . LEU A 1 168 ? 15.282 1.666 -24.325 1.00 75.06 168 LEU A C 1
ATOM 1341 O O . LEU A 1 168 ? 15.344 1.982 -23.135 1.00 75.06 168 LEU A O 1
ATOM 1345 N N . SER A 1 169 ? 15.755 0.495 -24.766 1.00 73.50 169 SER A N 1
ATOM 1346 C CA . SER A 1 169 ? 16.219 -0.561 -23.870 1.00 73.50 169 SER A CA 1
ATOM 1347 C C . SER A 1 169 ? 17.441 -0.141 -23.060 1.00 73.50 169 SER A C 1
ATOM 1349 O O . SER A 1 169 ? 17.509 -0.473 -21.883 1.00 73.50 169 SER A O 1
ATOM 1351 N N . HIS A 1 170 ? 18.367 0.634 -23.637 1.00 73.06 170 HIS A N 1
ATOM 1352 C CA . HIS A 1 170 ? 19.557 1.117 -22.926 1.00 73.06 170 HIS A CA 1
ATOM 1353 C C . HIS A 1 170 ? 19.241 2.104 -21.801 1.00 73.06 170 HIS A C 1
ATOM 1355 O O . HIS A 1 170 ? 20.095 2.319 -20.951 1.00 73.06 170 HIS A O 1
ATOM 1361 N N . MET A 1 171 ? 18.026 2.659 -21.765 1.00 75.38 171 MET A N 1
ATOM 1362 C CA . MET A 1 171 ? 17.569 3.557 -20.704 1.00 75.38 171 MET A CA 1
ATOM 1363 C C . MET A 1 171 ? 16.644 2.838 -19.708 1.00 75.38 171 MET A C 1
ATOM 1365 O O . MET A 1 171 ? 16.807 2.961 -18.498 1.00 75.38 171 MET A O 1
ATOM 1369 N N . VAL A 1 172 ? 15.692 2.039 -20.206 1.00 78.88 172 VAL A N 1
ATOM 1370 C CA . VAL A 1 172 ? 14.653 1.392 -19.383 1.00 78.88 172 VAL A CA 1
ATOM 1371 C C . VAL A 1 172 ? 15.162 0.141 -18.663 1.00 78.88 172 VAL A C 1
ATOM 1373 O O . VAL A 1 172 ? 14.786 -0.101 -17.516 1.00 78.88 172 VAL A O 1
ATOM 1376 N N . VAL A 1 173 ? 16.015 -0.666 -19.301 1.00 81.25 173 VAL A N 1
ATOM 1377 C CA . VAL A 1 173 ? 16.517 -1.912 -18.695 1.00 81.25 173 VAL A CA 1
ATOM 1378 C C . VAL A 1 173 ? 17.391 -1.623 -17.471 1.00 81.25 173 VAL A C 1
ATOM 1380 O O . VAL A 1 173 ? 17.162 -2.267 -16.443 1.00 81.25 173 VAL A O 1
ATOM 1383 N N . PRO A 1 174 ? 18.293 -0.618 -17.489 1.00 79.44 174 PRO A N 1
ATOM 1384 C CA . PRO A 1 174 ? 19.039 -0.254 -16.292 1.00 79.44 174 PRO A CA 1
ATOM 1385 C C . PRO A 1 174 ? 18.174 0.211 -15.123 1.00 79.44 174 PRO A C 1
ATOM 1387 O O . PRO A 1 174 ? 18.408 -0.196 -13.984 1.00 79.44 174 PRO A O 1
ATOM 1390 N N . ILE A 1 175 ? 17.121 0.980 -15.416 1.00 80.31 175 ILE A N 1
ATOM 1391 C CA . ILE A 1 175 ? 16.116 1.393 -14.430 1.00 80.31 175 ILE A CA 1
ATOM 1392 C C . ILE A 1 175 ? 15.428 0.168 -13.815 1.00 80.31 175 ILE A C 1
ATOM 1394 O O . ILE A 1 175 ? 15.323 0.065 -12.591 1.00 80.31 175 ILE A O 1
ATOM 1398 N N . GLY A 1 176 ? 14.983 -0.773 -14.652 1.00 79.12 176 GLY A N 1
ATOM 1399 C CA . GLY A 1 176 ? 14.276 -1.975 -14.213 1.00 79.12 176 GLY A CA 1
ATOM 1400 C C . GLY A 1 176 ? 15.143 -2.902 -13.359 1.00 79.12 176 GLY A C 1
ATOM 1401 O O . GLY A 1 176 ? 14.721 -3.305 -12.276 1.00 79.12 176 GLY A O 1
ATOM 1402 N N . VAL A 1 177 ? 16.364 -3.206 -13.810 1.00 83.12 177 VAL A N 1
ATOM 1403 C CA . VAL A 1 177 ? 17.305 -4.086 -13.095 1.00 83.12 177 VAL A CA 1
ATOM 1404 C C . VAL A 1 177 ? 17.781 -3.442 -11.793 1.00 83.12 177 VAL A C 1
ATOM 1406 O O . VAL A 1 177 ? 17.755 -4.097 -10.753 1.00 83.12 177 VAL A O 1
ATOM 1409 N N . GLY A 1 178 ? 18.146 -2.154 -11.815 1.00 78.62 178 GLY A N 1
ATOM 1410 C CA . GLY A 1 178 ? 18.563 -1.425 -10.614 1.00 78.62 178 GLY A CA 1
ATOM 1411 C C . GLY A 1 178 ? 17.460 -1.376 -9.556 1.00 78.62 178 GLY A C 1
ATOM 1412 O O . GLY A 1 178 ? 17.699 -1.702 -8.393 1.00 78.62 178 GLY A O 1
ATOM 1413 N N . SER A 1 179 ? 16.227 -1.074 -9.973 1.00 79.94 179 SER A N 1
ATOM 1414 C CA . SER A 1 179 ? 15.066 -1.079 -9.077 1.00 79.94 179 SER A CA 1
ATOM 1415 C C . SER A 1 179 ? 14.797 -2.477 -8.520 1.00 79.94 179 SER A C 1
ATOM 1417 O O . SER A 1 179 ? 14.619 -2.631 -7.315 1.00 79.94 179 SER A O 1
ATOM 1419 N N . ALA A 1 180 ? 14.817 -3.513 -9.364 1.00 80.19 180 ALA A N 1
ATOM 1420 C CA . ALA A 1 180 ? 14.571 -4.889 -8.938 1.00 80.19 180 ALA A CA 1
ATOM 1421 C C . ALA A 1 180 ? 15.600 -5.379 -7.907 1.00 80.19 180 ALA A C 1
ATOM 1423 O O . ALA A 1 180 ? 15.206 -5.976 -6.910 1.00 80.19 180 ALA A O 1
ATOM 1424 N N . CYS A 1 181 ? 16.894 -5.093 -8.091 1.00 81.50 181 CYS A N 1
ATOM 1425 C CA . CYS A 1 181 ? 17.938 -5.459 -7.126 1.00 81.50 181 CYS A CA 1
ATOM 1426 C C . CYS A 1 181 ? 17.739 -4.788 -5.761 1.00 81.50 181 CYS A C 1
ATOM 1428 O O . CYS A 1 181 ? 17.929 -5.432 -4.731 1.00 81.50 181 CYS A O 1
ATOM 1430 N N . ILE A 1 182 ? 17.311 -3.523 -5.741 1.00 81.62 182 ILE A N 1
ATOM 1431 C CA . ILE A 1 182 ? 17.030 -2.790 -4.500 1.00 81.62 182 ILE A CA 1
ATOM 1432 C C . ILE A 1 182 ? 15.761 -3.342 -3.836 1.00 81.62 182 ILE A C 1
ATOM 1434 O O . ILE A 1 182 ? 15.775 -3.669 -2.653 1.00 81.62 182 ILE A O 1
ATOM 1438 N N . PHE A 1 183 ? 14.673 -3.553 -4.581 1.00 78.56 183 PHE A N 1
ATOM 1439 C CA . PHE A 1 183 ? 13.438 -4.102 -4.007 1.00 78.56 183 PHE A CA 1
ATOM 1440 C C . PHE A 1 183 ? 13.594 -5.547 -3.510 1.00 78.56 183 PHE A C 1
ATOM 1442 O O . PHE A 1 183 ? 13.059 -5.888 -2.456 1.00 78.56 183 PHE A O 1
ATOM 1449 N N . LEU A 1 184 ? 14.359 -6.388 -4.214 1.00 80.62 184 LEU A N 1
ATOM 1450 C CA . LEU A 1 184 ? 14.657 -7.763 -3.793 1.00 80.62 184 LEU A CA 1
ATOM 1451 C C . LEU A 1 184 ? 15.671 -7.827 -2.642 1.00 80.62 184 LEU A C 1
ATOM 1453 O O . LEU A 1 184 ? 15.640 -8.777 -1.861 1.00 80.62 184 LEU A O 1
ATOM 1457 N N . GLY A 1 185 ? 16.547 -6.828 -2.511 1.00 76.75 185 GLY A N 1
ATOM 1458 C CA . GLY A 1 185 ? 17.491 -6.707 -1.400 1.00 76.75 185 GLY A CA 1
ATOM 1459 C C . GLY A 1 185 ? 16.863 -6.167 -0.109 1.00 76.75 185 GLY A C 1
ATOM 1460 O O . GLY A 1 185 ? 17.379 -6.429 0.976 1.00 76.75 185 GLY A O 1
ATOM 1461 N N . TYR A 1 186 ? 15.716 -5.485 -0.185 1.00 81.56 186 TYR A N 1
ATOM 1462 C CA . TYR A 1 186 ? 15.044 -4.883 0.974 1.00 81.56 186 TYR A CA 1
ATOM 1463 C C . TYR A 1 186 ? 14.630 -5.884 2.078 1.00 81.56 186 TYR A C 1
ATOM 1465 O O . TYR A 1 186 ? 14.835 -5.589 3.260 1.00 81.56 186 TYR A O 1
ATOM 1473 N N . PRO A 1 187 ? 14.115 -7.091 1.764 1.00 80.25 187 PRO A N 1
ATOM 1474 C CA . PRO A 1 187 ? 13.913 -8.136 2.767 1.00 80.25 187 PRO A CA 1
ATOM 1475 C C . PRO A 1 187 ? 15.215 -8.561 3.464 1.00 80.25 187 PRO A C 1
ATOM 1477 O O . PRO A 1 187 ? 15.229 -8.719 4.683 1.00 80.25 187 PRO A O 1
ATOM 1480 N N . VAL A 1 188 ? 16.324 -8.685 2.720 1.00 81.31 188 VAL A N 1
ATOM 1481 C CA . VAL A 1 188 ? 17.650 -9.046 3.265 1.00 81.31 188 VAL A CA 1
ATOM 1482 C C . VAL A 1 188 ? 18.180 -7.933 4.166 1.00 81.31 188 VAL A C 1
ATOM 1484 O O . VAL A 1 188 ? 18.664 -8.201 5.264 1.00 81.31 188 VAL A O 1
ATOM 1487 N N . PHE A 1 189 ? 18.004 -6.679 3.750 1.00 84.38 189 PHE A N 1
ATOM 1488 C CA . PHE A 1 189 ? 18.275 -5.501 4.564 1.00 84.38 189 PHE A CA 1
ATOM 1489 C C . PHE A 1 189 ? 17.509 -5.537 5.891 1.00 84.38 189 PHE A C 1
ATOM 1491 O O . PHE A 1 189 ? 18.121 -5.325 6.933 1.00 84.38 189 PHE A O 1
ATOM 1498 N N . LYS A 1 190 ? 16.208 -5.869 5.900 1.00 77.25 190 LYS A N 1
ATOM 1499 C CA . LYS A 1 190 ? 15.436 -5.978 7.153 1.00 77.25 190 LYS A CA 1
ATOM 1500 C C . LYS A 1 190 ? 15.974 -7.061 8.091 1.00 77.25 190 LYS A C 1
ATOM 1502 O O . LYS A 1 190 ? 16.024 -6.830 9.298 1.00 77.25 190 LYS A O 1
ATOM 1507 N N . VAL A 1 191 ? 16.399 -8.202 7.549 1.00 80.38 191 VAL A N 1
ATOM 1508 C CA . VAL A 1 191 ? 16.982 -9.307 8.330 1.00 80.38 191 VAL A CA 1
ATOM 1509 C C . VAL A 1 191 ? 18.343 -8.912 8.914 1.00 80.38 191 VAL A C 1
ATOM 1511 O O . VAL A 1 191 ? 18.579 -9.082 10.109 1.00 80.38 191 VAL A O 1
ATOM 1514 N N . PHE A 1 192 ? 19.224 -8.312 8.113 1.00 78.00 192 PHE A N 1
ATOM 1515 C CA . PHE A 1 192 ? 20.544 -7.864 8.571 1.00 78.00 192 PHE A CA 1
ATOM 1516 C C . PHE A 1 192 ? 20.432 -6.677 9.541 1.00 78.00 192 PHE A C 1
ATOM 1518 O O . PHE A 1 192 ? 21.177 -6.606 10.516 1.00 78.00 192 PHE A O 1
ATOM 1525 N N . ALA A 1 193 ? 19.459 -5.782 9.340 1.00 78.69 193 ALA A N 1
ATOM 1526 C CA . ALA A 1 193 ? 19.203 -4.643 10.224 1.00 78.69 193 ALA A CA 1
ATOM 1527 C C . ALA A 1 193 ? 18.790 -5.081 11.631 1.00 78.69 193 ALA A C 1
ATOM 1529 O O . ALA A 1 193 ? 19.062 -4.361 12.590 1.00 78.69 193 ALA A O 1
ATOM 1530 N N . PHE A 1 194 ? 18.161 -6.253 11.749 1.00 74.44 194 PHE A N 1
ATOM 1531 C CA . PHE A 1 194 ? 17.817 -6.864 13.028 1.00 74.44 194 PHE A CA 1
ATOM 1532 C C . PHE A 1 194 ? 19.037 -7.488 13.729 1.00 74.44 194 PHE A C 1
ATOM 1534 O O . PHE A 1 194 ? 19.169 -7.339 14.938 1.00 74.44 194 PHE A O 1
ATOM 1541 N N . GLY A 1 195 ? 19.945 -8.142 12.991 1.00 76.81 195 GLY A N 1
ATOM 1542 C CA . GLY A 1 195 ? 21.093 -8.859 13.573 1.00 76.81 195 GLY A CA 1
ATOM 1543 C C . GLY A 1 195 ? 22.346 -8.015 13.847 1.00 76.81 195 GLY A C 1
ATOM 1544 O O . GLY A 1 195 ? 23.008 -8.214 14.858 1.00 76.81 195 GLY A O 1
ATOM 1545 N N . MET A 1 196 ? 22.683 -7.073 12.962 1.00 81.69 196 MET A N 1
ATOM 1546 C CA . MET A 1 196 ? 23.924 -6.272 13.023 1.00 81.69 196 MET A CA 1
ATOM 1547 C C . MET A 1 196 ? 23.673 -4.754 13.079 1.00 81.69 196 MET A C 1
ATOM 1549 O O . MET A 1 196 ? 24.610 -3.960 13.065 1.00 81.69 196 MET A O 1
ATOM 1553 N N . GLY A 1 197 ? 22.407 -4.342 13.188 1.00 82.50 197 GLY A N 1
ATOM 1554 C CA . GLY A 1 197 ? 21.989 -2.945 13.307 1.00 82.50 197 GLY A CA 1
ATOM 1555 C C . GLY A 1 197 ? 21.701 -2.264 11.956 1.00 82.50 197 GLY A C 1
ATOM 1556 O O . GLY A 1 197 ? 22.304 -2.599 10.935 1.00 82.50 197 GLY A O 1
ATOM 1557 N N . PRO A 1 198 ? 20.776 -1.285 11.918 1.00 80.56 198 PRO A N 1
ATOM 1558 C CA . PRO A 1 198 ? 20.207 -0.749 10.677 1.00 80.56 198 PRO A CA 1
ATOM 1559 C C . PRO A 1 198 ? 21.197 -0.017 9.769 1.00 80.56 198 PRO A C 1
ATOM 1561 O O 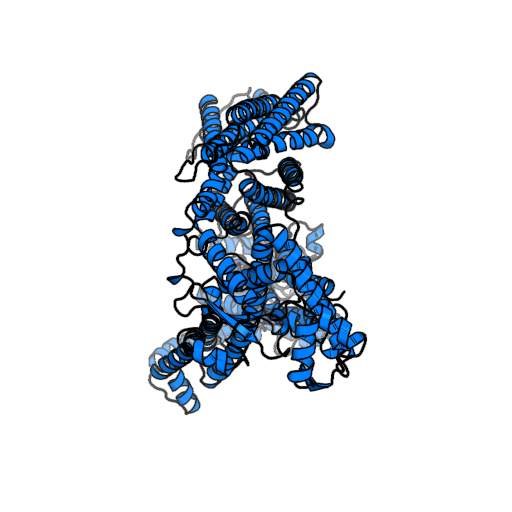. PRO A 1 198 ? 21.052 -0.079 8.553 1.00 80.56 198 PRO A O 1
ATOM 1564 N N . TRP A 1 199 ? 22.214 0.641 10.326 1.00 84.19 199 TRP A N 1
ATOM 1565 C CA . TRP A 1 199 ? 23.207 1.381 9.539 1.00 84.19 199 TRP A CA 1
ATOM 1566 C C . TRP A 1 199 ? 24.253 0.467 8.902 1.00 84.19 199 TRP A C 1
ATOM 1568 O O . TRP A 1 199 ? 24.553 0.614 7.721 1.00 84.19 199 TRP A O 1
ATOM 1578 N N . ILE A 1 200 ? 24.748 -0.524 9.650 1.00 84.62 200 ILE A N 1
ATOM 1579 C CA . ILE A 1 200 ? 25.663 -1.542 9.117 1.00 84.62 200 ILE A CA 1
ATOM 1580 C C . ILE A 1 200 ? 24.927 -2.381 8.070 1.00 84.62 200 ILE A C 1
ATOM 1582 O O . ILE A 1 200 ? 25.452 -2.616 6.986 1.00 84.62 200 ILE A O 1
ATOM 1586 N N . ALA A 1 201 ? 23.669 -2.742 8.331 1.00 84.06 201 ALA A N 1
ATOM 1587 C CA . ALA A 1 201 ? 22.839 -3.434 7.357 1.00 84.06 201 ALA A CA 1
ATOM 1588 C C . ALA A 1 201 ? 22.576 -2.601 6.100 1.00 84.06 201 ALA A C 1
ATOM 1590 O O . ALA A 1 201 ? 22.665 -3.150 5.006 1.00 84.06 201 ALA A O 1
ATOM 1591 N N . LEU A 1 202 ? 22.296 -1.299 6.225 1.00 85.12 202 LEU A N 1
ATOM 1592 C CA . LEU A 1 202 ? 22.120 -0.388 5.085 1.00 85.12 202 LEU A CA 1
ATOM 1593 C C . LEU A 1 202 ? 23.384 -0.363 4.226 1.00 85.12 202 LEU A C 1
ATOM 1595 O O . LEU A 1 202 ? 23.300 -0.491 3.009 1.00 85.12 202 LEU A O 1
ATOM 1599 N N . LEU A 1 203 ? 24.549 -0.261 4.865 1.00 85.25 203 LEU A N 1
ATOM 1600 C CA . LEU A 1 203 ? 25.836 -0.183 4.184 1.00 85.25 203 LEU A CA 1
ATOM 1601 C C . LEU A 1 203 ? 26.178 -1.510 3.493 1.00 85.25 203 LEU A C 1
ATOM 1603 O O . LEU A 1 203 ? 26.490 -1.514 2.305 1.00 85.25 203 LEU A O 1
ATOM 1607 N N . VAL A 1 204 ? 26.030 -2.645 4.182 1.00 85.19 204 VAL A N 1
ATOM 1608 C CA . VAL A 1 204 ? 26.314 -3.985 3.637 1.00 85.19 204 VAL A CA 1
ATOM 1609 C C . VAL A 1 204 ? 25.335 -4.345 2.521 1.00 85.19 204 VAL A C 1
ATOM 1611 O O . VAL A 1 204 ? 25.745 -4.654 1.406 1.00 85.19 204 VAL A O 1
ATOM 1614 N N . THR A 1 205 ? 24.031 -4.282 2.783 1.00 85.94 205 THR A N 1
ATOM 1615 C CA . THR A 1 205 ? 23.018 -4.723 1.809 1.00 85.94 205 THR A CA 1
ATOM 1616 C C . THR A 1 205 ? 22.793 -3.714 0.689 1.00 85.94 205 THR A C 1
ATOM 1618 O O . THR A 1 205 ? 22.467 -4.122 -0.423 1.00 85.94 205 THR A O 1
ATOM 1621 N N . GLY A 1 206 ? 23.012 -2.420 0.936 1.00 83.44 206 GLY A N 1
ATOM 1622 C CA . GLY A 1 206 ? 23.046 -1.394 -0.103 1.00 83.44 206 GLY A CA 1
ATOM 1623 C C . GLY A 1 206 ? 24.237 -1.602 -1.035 1.00 83.44 206 GLY A C 1
ATOM 1624 O O . GLY A 1 206 ? 24.053 -1.642 -2.248 1.00 83.44 206 GLY A O 1
ATOM 1625 N N . SER A 1 207 ? 25.433 -1.854 -0.488 1.00 84.25 207 SER A N 1
ATOM 1626 C CA . SER A 1 207 ? 26.629 -2.155 -1.293 1.00 84.25 207 SER A CA 1
ATOM 1627 C C . SER A 1 207 ? 26.467 -3.442 -2.099 1.00 84.25 207 SER A C 1
ATOM 1629 O O . SER A 1 207 ? 26.791 -3.462 -3.282 1.00 84.25 207 SER A O 1
ATOM 1631 N N . VAL A 1 208 ? 25.902 -4.500 -1.506 1.00 87.44 208 VAL A N 1
ATOM 1632 C CA . VAL A 1 208 ? 25.615 -5.758 -2.217 1.00 87.44 208 VAL A CA 1
ATOM 1633 C C . VAL A 1 208 ? 24.564 -5.553 -3.309 1.00 87.44 208 VAL A C 1
ATOM 1635 O O . VAL A 1 208 ? 24.733 -6.086 -4.404 1.00 87.44 208 VAL A O 1
ATOM 1638 N N . ALA A 1 209 ? 23.507 -4.773 -3.062 1.00 83.31 209 ALA A N 1
ATOM 1639 C CA . ALA A 1 209 ? 22.487 -4.474 -4.068 1.00 83.31 209 ALA A CA 1
ATOM 1640 C C . ALA A 1 209 ? 23.055 -3.645 -5.230 1.00 83.31 209 ALA A C 1
ATOM 1642 O O . ALA A 1 209 ? 22.792 -3.971 -6.386 1.00 83.31 209 ALA A O 1
ATOM 1643 N N . ILE A 1 210 ? 23.880 -2.632 -4.940 1.00 84.31 210 ILE A N 1
ATOM 1644 C CA . ILE A 1 210 ? 24.568 -1.813 -5.950 1.00 84.31 210 ILE A CA 1
ATOM 1645 C C . ILE A 1 210 ? 25.568 -2.662 -6.739 1.00 84.31 210 ILE A C 1
ATOM 1647 O O . ILE A 1 210 ? 25.571 -2.605 -7.964 1.00 84.31 210 ILE A O 1
ATOM 1651 N N . PHE A 1 211 ? 26.367 -3.499 -6.073 1.00 86.94 211 PHE A N 1
ATOM 1652 C CA . PHE A 1 211 ? 27.321 -4.399 -6.725 1.00 86.94 211 PHE A CA 1
ATOM 1653 C C . PHE A 1 211 ? 26.620 -5.442 -7.605 1.00 86.94 211 PHE A C 1
ATOM 1655 O O . PHE A 1 211 ? 27.026 -5.682 -8.740 1.00 86.94 211 PHE A O 1
ATOM 1662 N N . SER A 1 212 ? 25.519 -6.021 -7.118 1.00 85.94 212 SER A N 1
ATOM 1663 C CA . SER A 1 212 ? 24.711 -6.984 -7.875 1.00 85.94 212 SER A CA 1
ATOM 1664 C C . SER A 1 212 ? 24.039 -6.325 -9.077 1.00 85.94 212 SER A C 1
ATOM 1666 O O . SER A 1 212 ? 24.056 -6.889 -10.169 1.00 85.94 212 SER A O 1
ATOM 1668 N N . ALA A 1 213 ? 23.485 -5.119 -8.902 1.00 85.06 213 ALA A N 1
ATOM 1669 C CA . ALA A 1 213 ? 22.953 -4.322 -10.000 1.00 85.06 213 ALA A CA 1
ATOM 1670 C C . ALA A 1 213 ? 24.053 -4.012 -11.019 1.00 85.06 213 ALA A C 1
ATOM 1672 O O . ALA A 1 213 ? 23.871 -4.303 -12.192 1.00 85.06 213 ALA A O 1
ATOM 1673 N N . TYR A 1 214 ? 25.217 -3.528 -10.586 1.00 86.19 214 TYR A N 1
ATOM 1674 C CA . TYR A 1 214 ? 26.357 -3.260 -11.461 1.00 86.19 214 TYR A CA 1
ATOM 1675 C C . TYR A 1 214 ? 26.770 -4.501 -12.265 1.00 86.19 214 TYR A C 1
ATOM 1677 O O . TYR A 1 214 ? 26.850 -4.435 -13.488 1.00 86.19 214 TYR A O 1
ATOM 1685 N N . HIS A 1 215 ? 26.939 -5.658 -11.620 1.00 86.12 215 HIS A N 1
ATOM 1686 C CA . HIS A 1 215 ? 27.329 -6.892 -12.305 1.00 86.12 215 HIS A CA 1
ATOM 1687 C C . HIS A 1 215 ? 26.256 -7.383 -13.293 1.00 86.12 215 HIS A C 1
ATOM 1689 O O . HIS A 1 215 ? 26.573 -7.831 -14.399 1.00 86.12 215 HIS A O 1
ATOM 1695 N N . LEU A 1 216 ? 24.973 -7.295 -12.926 1.00 85.81 216 LEU A N 1
ATOM 1696 C CA . LEU A 1 216 ? 23.862 -7.647 -13.816 1.00 85.81 216 LEU A CA 1
ATOM 1697 C C . LEU A 1 216 ? 23.757 -6.691 -15.004 1.00 85.81 216 LEU A C 1
ATOM 1699 O O . LEU A 1 216 ? 23.516 -7.148 -16.117 1.00 85.81 216 LEU A O 1
ATOM 1703 N N . LEU A 1 217 ? 23.982 -5.395 -14.789 1.00 84.62 217 LEU A N 1
ATOM 1704 C CA . LEU A 1 217 ? 23.995 -4.386 -15.844 1.00 84.62 217 LEU A CA 1
ATOM 1705 C C . LEU A 1 217 ? 25.180 -4.562 -16.788 1.00 84.62 217 LEU A C 1
ATOM 1707 O O . LEU A 1 217 ? 24.991 -4.462 -17.992 1.00 84.62 217 LEU A O 1
ATOM 1711 N N . GLN A 1 218 ? 26.367 -4.897 -16.280 1.00 82.19 218 GLN A N 1
ATOM 1712 C CA . GLN A 1 218 ? 27.517 -5.239 -17.123 1.00 82.19 218 GLN A CA 1
ATOM 1713 C C . GLN A 1 218 ? 27.233 -6.485 -17.970 1.00 82.19 218 GLN A C 1
ATOM 1715 O O . GLN A 1 218 ? 27.491 -6.515 -19.173 1.00 82.19 218 GLN A O 1
ATOM 1720 N N . THR A 1 219 ? 26.619 -7.503 -17.360 1.00 83.69 219 THR A N 1
ATOM 1721 C CA . THR A 1 219 ? 26.230 -8.730 -18.068 1.00 83.69 219 THR A CA 1
ATOM 1722 C C . THR A 1 219 ? 25.162 -8.450 -19.133 1.00 83.69 219 THR A C 1
ATOM 1724 O O . THR A 1 219 ? 25.245 -8.972 -20.244 1.00 83.69 219 THR A O 1
ATOM 1727 N N . GLU A 1 220 ? 24.165 -7.617 -18.822 1.00 84.62 220 GLU A N 1
ATOM 1728 C CA . GLU A 1 220 ? 23.124 -7.198 -19.767 1.00 84.62 220 GLU A CA 1
ATOM 1729 C C . GLU A 1 220 ? 23.699 -6.364 -20.905 1.00 84.62 220 GLU A C 1
ATOM 1731 O O . GLU A 1 220 ? 23.398 -6.651 -22.059 1.00 84.62 220 GLU A O 1
ATOM 1736 N N . ALA A 1 221 ? 24.562 -5.395 -20.606 1.00 82.69 221 ALA A N 1
ATOM 1737 C CA . ALA A 1 221 ? 25.182 -4.537 -21.603 1.00 82.69 221 ALA A CA 1
ATOM 1738 C C . ALA A 1 221 ? 26.016 -5.357 -22.597 1.00 82.69 221 ALA A C 1
ATOM 1740 O O . ALA A 1 221 ? 25.856 -5.195 -23.810 1.00 82.69 221 ALA A O 1
ATOM 1741 N N . LYS A 1 222 ? 26.796 -6.329 -22.099 1.00 85.88 222 LYS A N 1
ATOM 1742 C CA . LYS A 1 222 ? 27.507 -7.309 -22.931 1.00 85.88 222 LYS A CA 1
ATOM 1743 C C . LYS A 1 222 ? 26.553 -8.063 -23.865 1.00 85.88 222 LYS A C 1
ATOM 1745 O O . LYS A 1 222 ? 26.768 -8.113 -25.075 1.00 85.88 222 LYS A O 1
ATOM 1750 N N . GLN A 1 223 ? 25.482 -8.639 -23.315 1.00 83.81 223 GLN A N 1
ATOM 1751 C CA . GLN A 1 223 ? 24.490 -9.398 -24.089 1.00 83.81 223 GLN A CA 1
ATOM 1752 C C . GLN A 1 223 ? 23.749 -8.521 -25.103 1.00 83.81 223 GLN A C 1
ATOM 1754 O O . GLN A 1 223 ? 23.451 -8.966 -26.210 1.00 83.81 223 GLN A O 1
ATOM 1759 N N . ARG A 1 224 ? 23.477 -7.265 -24.752 1.00 85.06 224 ARG A N 1
ATOM 1760 C CA . ARG A 1 224 ? 22.806 -6.295 -25.612 1.00 85.06 224 ARG A CA 1
ATOM 1761 C C . ARG A 1 224 ? 23.664 -5.929 -26.814 1.00 85.06 224 ARG A C 1
ATOM 1763 O O . ARG A 1 224 ? 23.132 -5.909 -27.918 1.00 85.06 224 ARG A O 1
ATOM 1770 N N . ILE A 1 225 ? 24.962 -5.682 -26.618 1.00 85.56 225 ILE A N 1
ATOM 1771 C CA . ILE A 1 225 ? 25.898 -5.395 -27.717 1.00 85.56 225 ILE A CA 1
ATOM 1772 C C . ILE A 1 225 ? 25.941 -6.575 -28.695 1.00 85.56 225 ILE A C 1
ATOM 1774 O O . ILE A 1 225 ? 25.758 -6.376 -29.894 1.00 85.56 225 ILE A O 1
ATOM 1778 N N . LEU A 1 226 ? 26.082 -7.803 -28.184 1.00 84.31 226 LEU A N 1
ATOM 1779 C CA . LEU A 1 226 ? 26.092 -9.018 -29.009 1.00 84.31 226 LEU A CA 1
ATOM 1780 C C . LEU A 1 226 ? 24.764 -9.219 -29.760 1.00 84.31 226 LEU A C 1
ATOM 1782 O O . LEU A 1 226 ? 24.750 -9.499 -30.957 1.00 84.31 226 LEU A O 1
ATOM 1786 N N . ALA A 1 227 ? 23.632 -9.035 -29.076 1.00 84.25 227 ALA A N 1
ATOM 1787 C CA . ALA A 1 227 ? 22.310 -9.164 -29.681 1.00 84.25 227 ALA A CA 1
ATOM 1788 C C . ALA A 1 227 ? 22.029 -8.078 -30.730 1.00 84.25 227 ALA A C 1
ATOM 1790 O O . ALA A 1 227 ? 21.315 -8.334 -31.696 1.00 84.25 227 ALA A O 1
ATOM 1791 N N . MET A 1 228 ? 22.564 -6.872 -30.545 1.00 84.31 228 MET A N 1
ATOM 1792 C CA . MET A 1 228 ? 22.403 -5.761 -31.477 1.00 84.31 228 MET A CA 1
ATOM 1793 C C . MET A 1 228 ? 23.175 -6.009 -32.771 1.00 84.31 228 MET A C 1
ATOM 1795 O O . MET A 1 228 ? 22.570 -5.940 -33.839 1.00 84.31 228 MET A O 1
ATOM 1799 N N . ASP A 1 229 ? 24.458 -6.374 -32.676 1.00 86.62 229 ASP A N 1
ATOM 1800 C CA . ASP A 1 229 ? 25.270 -6.725 -33.847 1.00 86.62 229 ASP A CA 1
ATOM 1801 C C . ASP A 1 229 ? 24.585 -7.843 -34.653 1.00 86.62 229 ASP A C 1
ATOM 1803 O O . ASP A 1 229 ? 24.481 -7.755 -35.876 1.00 86.62 229 ASP A O 1
ATOM 1807 N N . ARG A 1 230 ? 24.009 -8.839 -33.959 1.00 84.62 230 ARG A N 1
ATOM 1808 C CA . ARG A 1 230 ? 23.239 -9.926 -34.576 1.00 84.62 230 ARG A CA 1
ATOM 1809 C C . ARG A 1 230 ? 21.954 -9.458 -35.264 1.00 84.62 230 ARG A C 1
ATOM 1811 O O . ARG A 1 230 ? 21.681 -9.868 -36.385 1.00 84.62 230 ARG A O 1
ATOM 1818 N N . ARG A 1 231 ? 21.157 -8.604 -34.618 1.00 84.31 231 ARG A N 1
ATOM 1819 C CA . ARG A 1 231 ? 19.899 -8.093 -35.195 1.00 84.31 231 ARG A CA 1
ATOM 1820 C C . ARG A 1 231 ? 20.134 -7.300 -36.474 1.00 84.31 231 ARG A C 1
ATOM 1822 O O . ARG A 1 231 ? 19.325 -7.386 -37.391 1.00 84.31 231 ARG A O 1
ATOM 1829 N N . ILE A 1 232 ? 21.227 -6.543 -36.533 1.00 83.94 232 ILE A N 1
ATOM 1830 C CA . ILE A 1 232 ? 21.575 -5.728 -37.700 1.00 83.94 232 ILE A CA 1
ATOM 1831 C C . ILE A 1 232 ? 21.925 -6.627 -38.890 1.00 83.94 232 ILE A C 1
ATOM 1833 O O . ILE A 1 232 ? 21.388 -6.424 -39.975 1.00 83.94 232 ILE A O 1
ATOM 1837 N N . ILE A 1 233 ? 22.749 -7.659 -38.682 1.00 87.00 233 ILE A N 1
ATOM 1838 C CA . ILE A 1 233 ? 23.105 -8.612 -39.750 1.00 87.00 233 ILE A CA 1
ATOM 1839 C C . ILE A 1 233 ? 21.959 -9.573 -40.113 1.00 87.00 233 ILE A C 1
ATOM 1841 O O . ILE A 1 233 ? 21.905 -10.059 -41.240 1.00 87.00 233 ILE A O 1
ATOM 1845 N N . GLU A 1 234 ? 21.036 -9.857 -39.185 1.00 84.81 234 GLU A N 1
ATOM 1846 C CA . GLU A 1 234 ? 19.798 -10.605 -39.461 1.00 84.81 234 GLU A CA 1
ATOM 1847 C C . GLU A 1 234 ? 18.837 -9.788 -40.336 1.00 84.81 234 GLU A C 1
ATOM 1849 O O . GLU A 1 234 ? 18.195 -10.351 -41.224 1.00 84.81 234 GLU A O 1
ATOM 1854 N N . ALA A 1 235 ? 18.749 -8.476 -40.095 1.00 80.81 235 ALA A N 1
ATOM 1855 C CA . ALA A 1 235 ? 17.918 -7.560 -40.869 1.00 80.81 235 ALA A CA 1
ATOM 1856 C C . ALA A 1 235 ? 18.507 -7.256 -42.256 1.00 80.81 235 ALA A C 1
ATOM 1858 O O . ALA A 1 235 ? 17.755 -7.174 -43.226 1.00 80.81 235 ALA A O 1
ATOM 1859 N N . ASP A 1 236 ? 19.833 -7.116 -42.362 1.00 84.06 236 ASP A N 1
ATOM 1860 C CA . ASP A 1 236 ? 20.534 -6.884 -43.626 1.00 84.06 236 ASP A CA 1
ATOM 1861 C C . ASP A 1 236 ? 21.818 -7.725 -43.715 1.00 84.06 236 ASP A C 1
ATOM 1863 O O . ASP A 1 236 ? 22.886 -7.362 -43.209 1.00 84.06 236 ASP A O 1
ATOM 1867 N N . LYS A 1 237 ? 21.712 -8.874 -44.394 1.00 86.44 237 LYS A N 1
ATOM 1868 C CA . LYS A 1 237 ? 22.815 -9.835 -44.535 1.00 86.44 237 LYS A CA 1
ATOM 1869 C C . LYS A 1 237 ? 23.998 -9.271 -45.342 1.00 86.44 237 LYS A C 1
ATOM 1871 O O . LYS A 1 237 ? 25.098 -9.810 -45.218 1.00 86.44 237 LYS A O 1
ATOM 1876 N N . SER A 1 238 ? 23.827 -8.201 -46.134 1.00 85.56 238 SER A N 1
ATOM 1877 C CA . SER A 1 238 ? 24.945 -7.593 -46.884 1.00 85.56 238 SER A CA 1
ATOM 1878 C C . SER A 1 238 ? 25.990 -6.951 -45.961 1.00 85.56 238 SER A C 1
ATOM 1880 O O . SER A 1 238 ? 27.165 -6.859 -46.317 1.00 85.56 238 SER A O 1
ATOM 1882 N N . LEU A 1 239 ? 25.590 -6.585 -44.738 1.00 87.94 239 LEU A N 1
ATOM 1883 C CA . LEU A 1 239 ? 26.445 -5.918 -43.760 1.00 87.94 239 LEU A CA 1
ATOM 1884 C C . LEU A 1 239 ? 27.428 -6.865 -43.051 1.00 87.94 239 LEU A C 1
ATOM 1886 O O . LEU A 1 239 ? 28.313 -6.391 -42.340 1.00 87.94 239 LEU A O 1
ATOM 1890 N N . ILE A 1 240 ? 27.332 -8.188 -43.251 1.00 90.31 240 ILE A N 1
ATOM 1891 C CA . ILE A 1 240 ? 28.213 -9.183 -42.606 1.00 90.31 240 ILE A CA 1
ATOM 1892 C C . ILE A 1 240 ? 29.695 -8.908 -42.917 1.00 90.31 240 ILE A C 1
ATOM 1894 O O . ILE A 1 240 ? 30.548 -9.029 -42.034 1.00 90.31 240 ILE A O 1
ATOM 1898 N N . THR A 1 241 ? 30.025 -8.516 -44.152 1.00 91.25 241 THR A N 1
ATOM 1899 C CA . THR A 1 241 ? 31.408 -8.184 -44.540 1.00 91.25 241 THR A CA 1
ATOM 1900 C C . THR A 1 241 ? 31.900 -6.927 -43.821 1.00 91.25 241 THR A C 1
ATOM 1902 O O . THR A 1 241 ? 32.961 -6.964 -43.198 1.00 91.25 241 THR A O 1
ATOM 1905 N N . GLY A 1 242 ? 31.092 -5.861 -43.811 1.00 91.38 242 GLY A N 1
ATOM 1906 C CA . GLY A 1 242 ? 31.402 -4.616 -43.104 1.00 91.38 242 GLY A CA 1
ATOM 1907 C C . GLY A 1 242 ? 31.562 -4.803 -41.593 1.00 91.38 242 GLY A C 1
ATOM 1908 O O . GLY A 1 242 ? 32.504 -4.283 -40.999 1.00 91.38 242 GLY A O 1
ATOM 1909 N N . ALA A 1 243 ? 30.718 -5.632 -40.973 1.00 91.62 243 ALA A N 1
ATOM 1910 C CA . ALA A 1 243 ? 30.804 -5.950 -39.550 1.00 91.62 243 ALA A CA 1
ATOM 1911 C C . ALA A 1 243 ? 32.110 -6.680 -39.185 1.00 91.62 243 ALA A C 1
ATOM 1913 O O . ALA A 1 243 ? 32.752 -6.358 -38.181 1.00 91.62 243 ALA A O 1
ATOM 1914 N N . LYS A 1 244 ? 32.549 -7.629 -40.028 1.00 93.44 244 LYS A N 1
ATOM 1915 C CA . LYS A 1 244 ? 33.834 -8.327 -39.854 1.00 93.44 244 LYS A CA 1
ATOM 1916 C C . LYS A 1 244 ? 35.019 -7.369 -39.991 1.00 93.44 244 LYS A C 1
ATOM 1918 O O . LYS A 1 244 ? 35.960 -7.463 -39.207 1.00 93.44 244 LYS A O 1
ATOM 1923 N N . GLU A 1 245 ? 34.993 -6.471 -40.972 1.00 93.19 245 GLU A N 1
ATOM 1924 C CA . GLU A 1 245 ? 36.069 -5.499 -41.209 1.00 93.19 245 GLU A CA 1
ATOM 1925 C C . GLU A 1 245 ? 36.166 -4.451 -40.094 1.00 93.19 245 GLU A C 1
ATOM 1927 O O . GLU A 1 245 ? 37.264 -4.201 -39.599 1.00 93.19 245 GLU A O 1
ATOM 1932 N N . TYR A 1 246 ? 35.030 -3.942 -39.605 1.00 93.19 246 TYR A N 1
ATOM 1933 C CA . TYR A 1 246 ? 34.975 -3.038 -38.453 1.00 93.19 246 TYR A CA 1
ATOM 1934 C C . TYR A 1 246 ? 35.634 -3.650 -37.206 1.00 93.19 246 TYR A C 1
ATOM 1936 O O . TYR A 1 246 ? 36.513 -3.042 -36.592 1.00 93.19 246 TYR A O 1
ATOM 1944 N N . LEU A 1 247 ? 35.261 -4.886 -36.848 1.00 92.75 247 LEU A N 1
ATOM 1945 C CA . LEU A 1 247 ? 35.819 -5.562 -35.670 1.00 92.75 247 LEU A CA 1
ATOM 1946 C C . LEU A 1 247 ? 37.304 -5.902 -35.848 1.00 92.75 247 LEU A C 1
ATOM 1948 O O . LEU A 1 247 ? 38.079 -5.759 -34.904 1.00 92.75 247 LEU A O 1
ATOM 1952 N N . LYS A 1 248 ? 37.732 -6.296 -37.055 1.00 93.19 248 LYS A N 1
ATOM 1953 C CA . LYS A 1 248 ? 39.153 -6.534 -37.361 1.00 93.19 248 LYS A CA 1
ATOM 1954 C C . LYS A 1 248 ? 39.995 -5.269 -37.207 1.00 93.19 248 LYS A C 1
ATOM 1956 O O . LYS A 1 248 ? 41.088 -5.366 -36.653 1.00 93.19 248 LYS A O 1
ATOM 1961 N N . ALA A 1 249 ? 39.492 -4.110 -37.637 1.00 91.69 249 ALA A N 1
ATOM 1962 C CA . ALA A 1 249 ? 40.197 -2.838 -37.489 1.00 91.69 249 ALA A CA 1
ATOM 1963 C C . ALA A 1 249 ? 40.409 -2.467 -36.013 1.00 91.69 249 ALA A C 1
ATOM 1965 O O . ALA A 1 249 ? 41.499 -2.059 -35.605 1.00 91.69 249 ALA A O 1
ATOM 1966 N N . ARG A 1 250 ? 39.396 -2.700 -35.171 1.00 92.06 250 ARG A N 1
ATOM 1967 C CA . ARG A 1 250 ? 39.493 -2.477 -33.722 1.00 92.06 250 ARG A CA 1
ATOM 1968 C C . ARG A 1 250 ? 40.431 -3.462 -33.019 1.00 92.06 250 ARG A C 1
ATOM 1970 O O . ARG A 1 250 ? 41.248 -3.041 -32.205 1.00 92.06 250 ARG A O 1
ATOM 1977 N N . ILE A 1 251 ? 40.392 -4.742 -33.392 1.00 91.75 251 ILE A N 1
ATOM 1978 C CA . ILE A 1 251 ? 41.341 -5.763 -32.912 1.00 91.75 251 ILE A CA 1
ATOM 1979 C C . ILE A 1 251 ? 42.779 -5.394 -33.304 1.00 91.75 251 ILE A C 1
ATOM 1981 O O . ILE A 1 251 ? 43.697 -5.534 -32.495 1.00 91.75 251 ILE A O 1
ATOM 1985 N N . ALA A 1 252 ? 42.989 -4.912 -34.534 1.00 91.00 252 ALA A N 1
ATOM 1986 C CA . ALA A 1 252 ? 44.299 -4.481 -35.015 1.00 91.00 252 ALA A CA 1
ATOM 1987 C C . ALA A 1 252 ? 44.850 -3.305 -34.196 1.00 91.00 252 ALA A C 1
ATOM 1989 O O . ALA A 1 252 ? 46.027 -3.325 -33.837 1.00 91.00 252 ALA A O 1
ATOM 1990 N N . PHE A 1 253 ? 43.999 -2.339 -33.833 1.00 91.25 253 PHE A N 1
ATOM 1991 C CA . PHE A 1 253 ? 44.385 -1.242 -32.947 1.00 91.25 253 PHE A CA 1
ATOM 1992 C C . PHE A 1 253 ? 44.831 -1.747 -31.569 1.00 91.25 253 PHE A C 1
ATOM 1994 O O . PHE A 1 253 ? 45.919 -1.404 -31.115 1.00 91.25 253 PHE A O 1
ATOM 2001 N N . CYS A 1 254 ? 44.042 -2.612 -30.922 1.00 89.88 254 CYS A N 1
ATOM 2002 C CA . CYS A 1 254 ? 44.395 -3.153 -29.606 1.00 89.88 254 CYS A CA 1
ATOM 2003 C C . CYS A 1 254 ? 45.703 -3.964 -29.635 1.00 89.88 254 CYS A C 1
ATOM 2005 O O . CYS A 1 254 ? 46.502 -3.873 -28.707 1.00 89.88 254 CYS A O 1
ATOM 2007 N N . ARG A 1 255 ? 45.966 -4.712 -30.716 1.00 90.31 255 ARG A N 1
ATOM 2008 C CA . ARG A 1 255 ? 47.235 -5.444 -30.890 1.00 90.31 255 ARG A CA 1
ATOM 2009 C C . ARG A 1 255 ? 48.428 -4.516 -31.069 1.00 90.31 255 ARG A C 1
ATOM 2011 O O . ARG A 1 255 ? 49.473 -4.777 -30.486 1.00 90.31 255 ARG A O 1
ATOM 2018 N N . LEU A 1 256 ? 48.269 -3.440 -31.839 1.00 88.75 256 LEU A N 1
ATOM 2019 C CA . LEU A 1 256 ? 49.300 -2.412 -31.973 1.00 88.75 256 LEU A CA 1
ATOM 2020 C C . LEU A 1 256 ? 49.604 -1.748 -30.632 1.00 88.75 256 LEU A C 1
ATOM 2022 O O . LEU A 1 256 ? 50.772 -1.599 -30.277 1.00 88.75 256 LEU A O 1
ATOM 2026 N N . ALA A 1 257 ? 48.559 -1.425 -29.868 1.00 86.25 257 ALA A N 1
ATOM 2027 C CA . ALA A 1 257 ? 48.703 -0.842 -28.544 1.00 86.25 257 ALA A CA 1
ATOM 2028 C C . ALA A 1 257 ? 49.406 -1.783 -27.550 1.00 86.25 257 ALA A C 1
ATOM 2030 O O . ALA A 1 257 ? 50.193 -1.333 -26.723 1.00 86.25 257 ALA A O 1
ATOM 2031 N N . TYR A 1 258 ? 49.185 -3.094 -27.666 1.00 87.12 258 TYR A N 1
ATOM 2032 C CA . TYR A 1 258 ? 49.885 -4.103 -26.872 1.00 87.12 258 TYR A CA 1
ATOM 2033 C C . TYR A 1 258 ? 51.351 -4.303 -27.305 1.00 87.12 258 TYR A C 1
ATOM 2035 O O . TYR A 1 258 ? 52.241 -4.428 -26.464 1.00 87.12 258 TYR A O 1
ATOM 2043 N N . GLU A 1 259 ? 51.623 -4.329 -28.612 1.00 88.06 259 GLU A N 1
ATOM 2044 C CA . GLU A 1 259 ? 52.961 -4.577 -29.166 1.00 88.06 259 GLU A CA 1
ATOM 2045 C C . GLU A 1 259 ? 53.926 -3.420 -28.860 1.00 88.06 259 GLU A C 1
ATOM 2047 O O . GLU A 1 259 ? 55.007 -3.652 -28.311 1.00 88.06 259 GLU A O 1
ATOM 2052 N N . PHE A 1 260 ? 53.506 -2.186 -29.157 1.00 86.50 260 PHE A N 1
ATOM 2053 C CA . PHE A 1 260 ? 54.341 -0.981 -29.081 1.00 86.50 260 PHE A CA 1
ATOM 2054 C C . PHE A 1 260 ? 54.145 -0.157 -27.801 1.00 86.50 260 PHE A C 1
ATOM 2056 O O . PHE A 1 260 ? 54.915 0.766 -27.555 1.00 86.50 260 PHE A O 1
ATOM 2063 N N . GLY A 1 261 ? 53.138 -0.477 -26.984 1.00 82.62 261 GLY A N 1
ATOM 2064 C CA . GLY A 1 261 ? 52.920 0.172 -25.694 1.00 82.62 261 GLY A CA 1
ATOM 2065 C C . GLY A 1 261 ? 53.955 -0.231 -24.644 1.00 82.62 261 GLY A C 1
ATOM 2066 O O . GLY A 1 261 ? 54.428 -1.372 -24.609 1.00 82.62 261 GLY A O 1
ATOM 2067 N N . ASP A 1 262 ? 54.263 0.706 -23.751 1.00 83.62 262 ASP A N 1
ATOM 2068 C CA . ASP A 1 262 ? 55.043 0.456 -22.540 1.00 83.62 262 ASP A CA 1
ATOM 2069 C C . ASP A 1 262 ? 54.316 -0.497 -21.564 1.00 83.62 262 ASP A C 1
ATOM 2071 O O . ASP A 1 262 ? 53.155 -0.877 -21.752 1.00 83.62 262 ASP A O 1
ATOM 2075 N N . GLU A 1 263 ? 54.997 -0.916 -20.491 1.00 80.69 263 GLU A N 1
ATOM 2076 C CA . GLU A 1 263 ? 54.445 -1.869 -19.513 1.00 80.69 263 GLU A CA 1
ATOM 2077 C C . GLU A 1 263 ? 53.116 -1.390 -18.899 1.00 80.69 263 GLU A C 1
ATOM 2079 O O . GLU A 1 263 ? 52.249 -2.196 -18.556 1.00 80.69 263 GLU A O 1
ATOM 2084 N N . GLN A 1 264 ? 52.923 -0.074 -18.792 1.00 77.94 264 GLN A N 1
ATOM 2085 C CA . GLN A 1 264 ? 51.713 0.523 -18.243 1.00 77.94 264 GLN A CA 1
ATOM 2086 C C . GLN A 1 264 ? 50.560 0.532 -19.258 1.00 77.94 264 GLN A C 1
ATOM 2088 O O . GLN A 1 264 ? 49.427 0.229 -18.886 1.00 77.94 264 GLN A O 1
ATOM 2093 N N . THR A 1 265 ? 50.847 0.780 -20.536 1.00 81.50 265 THR A N 1
ATOM 2094 C CA . THR A 1 265 ? 49.884 0.703 -21.646 1.00 81.50 265 THR A CA 1
ATOM 2095 C C . THR A 1 265 ? 49.434 -0.734 -21.895 1.00 81.50 265 THR A C 1
ATOM 2097 O O . THR A 1 265 ? 48.243 -0.990 -22.079 1.00 81.50 265 THR A O 1
ATOM 2100 N N . ARG A 1 266 ? 50.353 -1.705 -21.801 1.00 81.56 266 ARG A N 1
ATOM 2101 C CA . ARG A 1 266 ? 50.060 -3.141 -21.958 1.00 81.56 266 ARG A CA 1
ATOM 2102 C C . ARG A 1 266 ? 49.062 -3.690 -20.942 1.00 81.56 266 ARG A C 1
ATOM 2104 O O . ARG A 1 266 ? 48.458 -4.720 -21.205 1.00 81.56 266 ARG A O 1
ATOM 2111 N N . LYS A 1 267 ? 48.847 -3.022 -19.804 1.00 81.88 267 LYS A N 1
ATOM 2112 C CA . LYS A 1 267 ? 47.810 -3.422 -18.834 1.00 81.88 267 LYS A CA 1
ATOM 2113 C C . LYS A 1 267 ? 46.390 -3.175 -19.356 1.00 81.88 267 LYS A C 1
ATOM 2115 O O . LYS A 1 267 ? 45.473 -3.867 -18.930 1.00 81.88 267 LYS A O 1
ATOM 2120 N N . GLY A 1 268 ? 46.212 -2.229 -20.282 1.00 81.44 268 GLY A N 1
ATOM 2121 C CA . GLY A 1 268 ? 44.913 -1.888 -20.868 1.00 81.44 268 GLY A CA 1
ATOM 2122 C C . GLY A 1 268 ? 44.485 -2.769 -22.047 1.00 81.44 268 GLY A C 1
ATOM 2123 O O . GLY A 1 268 ? 43.319 -2.714 -22.444 1.00 81.44 268 GLY A O 1
ATOM 2124 N N . PHE A 1 269 ? 45.388 -3.590 -22.595 1.00 87.25 269 PHE A N 1
ATOM 2125 C CA . PHE A 1 269 ? 45.164 -4.378 -23.813 1.00 87.25 269 PHE A CA 1
ATOM 2126 C C . PHE A 1 269 ? 45.667 -5.814 -23.667 1.00 87.25 269 PHE A C 1
ATOM 2128 O O . PHE A 1 269 ? 46.594 -6.080 -22.910 1.00 87.25 269 PHE A O 1
ATOM 2135 N N . ASP A 1 270 ? 45.086 -6.747 -24.419 1.00 84.62 270 ASP A N 1
ATOM 2136 C CA . ASP A 1 270 ? 45.576 -8.126 -24.486 1.00 84.62 270 ASP A CA 1
ATOM 2137 C C . ASP A 1 270 ? 46.208 -8.470 -25.847 1.00 84.62 270 ASP A C 1
ATOM 2139 O O . ASP A 1 270 ? 45.963 -7.827 -26.871 1.00 84.62 270 ASP A O 1
ATOM 2143 N N . ALA A 1 271 ? 47.011 -9.540 -25.869 1.00 82.25 271 ALA A N 1
ATOM 2144 C CA . ALA A 1 271 ? 47.654 -10.040 -27.087 1.00 82.25 271 ALA A CA 1
ATOM 2145 C C . ALA A 1 271 ? 46.650 -10.562 -28.139 1.00 82.25 271 ALA A C 1
ATOM 2147 O O . ALA A 1 271 ? 46.998 -10.725 -29.311 1.00 82.25 271 ALA A O 1
ATOM 2148 N N . GLN A 1 272 ? 45.402 -10.841 -27.744 1.00 82.81 272 GLN A N 1
ATOM 2149 C CA . GLN A 1 272 ? 44.350 -11.309 -28.649 1.00 82.81 272 GLN A CA 1
ATOM 2150 C C . GLN A 1 272 ? 43.706 -10.146 -29.422 1.00 82.81 272 GLN A C 1
ATOM 2152 O O . GLN A 1 272 ? 43.213 -10.362 -30.535 1.00 82.81 272 GLN A O 1
ATOM 2157 N N . GLY A 1 273 ? 43.825 -8.919 -28.908 1.00 82.69 273 GLY A N 1
ATOM 2158 C CA . GLY A 1 273 ? 43.330 -7.673 -29.481 1.00 82.69 273 GLY A CA 1
ATOM 2159 C C . GLY A 1 273 ? 42.034 -7.170 -28.843 1.00 82.69 273 GLY A C 1
ATOM 2160 O O . GLY A 1 273 ? 41.174 -6.661 -29.557 1.00 82.69 273 GLY A O 1
ATOM 2161 N N . ASN A 1 274 ? 41.885 -7.305 -27.525 1.00 85.62 274 ASN A N 1
ATOM 2162 C CA . ASN A 1 274 ? 40.814 -6.677 -26.748 1.00 85.62 274 ASN A CA 1
ATOM 2163 C C . ASN A 1 274 ? 41.351 -5.558 -25.847 1.00 85.62 274 ASN A C 1
ATOM 2165 O O . ASN A 1 274 ? 42.526 -5.555 -25.474 1.00 85.62 274 ASN A O 1
ATOM 2169 N N . CYS A 1 275 ? 40.468 -4.633 -25.465 1.00 84.12 275 CYS A N 1
ATOM 2170 C CA . CYS A 1 275 ? 40.730 -3.618 -24.444 1.00 84.12 275 CYS A CA 1
ATOM 2171 C C . CYS A 1 275 ? 39.975 -3.958 -23.149 1.00 84.12 275 CYS A C 1
ATOM 2173 O O . CYS A 1 275 ? 38.845 -4.442 -23.205 1.00 84.12 275 CYS A O 1
ATOM 2175 N N . GLN A 1 276 ? 40.578 -3.693 -21.986 1.00 76.12 276 GLN A N 1
ATOM 2176 C CA . GLN A 1 276 ? 39.990 -4.049 -20.687 1.00 76.12 276 GLN A CA 1
ATOM 2177 C C . GLN A 1 276 ? 38.721 -3.262 -20.322 1.00 76.12 276 GLN A C 1
ATOM 2179 O O . GLN A 1 276 ? 37.878 -3.792 -19.604 1.00 76.12 276 GLN A O 1
ATOM 2184 N N . GLU A 1 277 ? 38.547 -2.034 -20.821 1.00 73.56 277 GLU A N 1
ATOM 2185 C CA . GLU A 1 277 ? 37.362 -1.213 -20.509 1.00 73.56 277 GLU A CA 1
ATOM 2186 C C . GLU A 1 277 ? 36.120 -1.559 -21.353 1.00 73.56 277 GLU A C 1
ATOM 2188 O O . GLU A 1 277 ? 35.057 -0.955 -21.194 1.00 73.56 277 GLU A O 1
ATOM 2193 N N . GLN A 1 278 ? 36.215 -2.539 -22.256 1.00 76.56 278 GLN A N 1
ATOM 2194 C CA . GLN A 1 278 ? 35.118 -2.884 -23.159 1.00 76.56 278 GLN A CA 1
ATOM 2195 C C . GLN A 1 278 ? 34.072 -3.779 -22.503 1.00 76.56 278 GLN A C 1
ATOM 2197 O O . GLN A 1 278 ? 34.379 -4.808 -21.905 1.00 76.56 278 GLN A O 1
ATOM 2202 N N . GLN A 1 279 ? 32.800 -3.433 -22.716 1.00 79.50 279 GLN A N 1
ATOM 2203 C CA . GLN A 1 279 ? 31.661 -4.219 -22.231 1.00 79.50 279 GLN A CA 1
ATOM 2204 C C . GLN A 1 279 ? 31.550 -5.582 -22.936 1.00 79.50 279 GLN A C 1
ATOM 2206 O O . GLN A 1 279 ? 31.086 -6.556 -22.342 1.00 79.50 279 GLN A O 1
ATOM 2211 N N . ALA A 1 280 ? 31.981 -5.676 -24.198 1.00 81.69 280 ALA A N 1
ATOM 2212 C CA . ALA A 1 280 ? 32.033 -6.919 -24.963 1.00 81.69 280 ALA A CA 1
ATOM 2213 C C . ALA A 1 280 ? 33.324 -6.995 -25.789 1.00 81.69 280 ALA A C 1
ATOM 2215 O O . ALA A 1 280 ? 33.660 -6.058 -26.510 1.00 81.69 280 ALA A O 1
ATOM 2216 N N . SER A 1 281 ? 34.015 -8.137 -25.724 1.00 87.31 281 SER A N 1
ATOM 2217 C CA . SER A 1 281 ? 35.254 -8.385 -26.473 1.00 87.31 281 SER A CA 1
ATOM 2218 C C . SER A 1 281 ? 35.014 -8.325 -27.985 1.00 87.31 281 SER A C 1
ATOM 2220 O O . SER A 1 281 ? 34.082 -8.947 -28.500 1.00 87.31 281 SER A O 1
ATOM 2222 N N . TYR A 1 282 ? 35.890 -7.638 -28.723 1.00 87.81 282 TYR A N 1
ATOM 2223 C CA . TYR A 1 282 ? 35.821 -7.612 -30.187 1.00 87.81 282 TYR A CA 1
ATOM 2224 C C . TYR A 1 282 ? 36.054 -8.985 -30.815 1.00 87.81 282 TYR A C 1
ATOM 2226 O O . TYR A 1 282 ? 35.414 -9.317 -31.812 1.00 87.81 282 TYR A O 1
ATOM 2234 N N . VAL A 1 283 ? 36.933 -9.799 -30.225 1.00 88.44 283 VAL A N 1
ATOM 2235 C CA . VAL A 1 283 ? 37.187 -11.175 -30.676 1.00 88.44 283 VAL A CA 1
ATOM 2236 C C . VAL A 1 283 ? 35.938 -12.043 -30.496 1.00 88.44 283 VAL A C 1
ATOM 2238 O O . VAL A 1 283 ? 35.576 -12.794 -31.400 1.00 88.44 283 VAL A O 1
ATOM 2241 N N . GLU A 1 284 ? 35.240 -11.906 -29.366 1.00 87.31 284 GLU A N 1
ATOM 2242 C CA . GLU A 1 284 ? 33.985 -12.619 -29.089 1.00 87.31 284 GLU A CA 1
ATOM 2243 C C . GLU A 1 284 ? 32.858 -12.178 -30.034 1.00 87.31 284 GLU A C 1
ATOM 2245 O O . GLU A 1 284 ? 32.167 -13.019 -30.606 1.00 87.31 284 GLU A O 1
ATOM 2250 N N . ARG A 1 285 ? 32.725 -10.869 -30.275 1.00 90.69 285 ARG A N 1
ATOM 2251 C CA . ARG A 1 285 ? 31.766 -10.313 -31.243 1.00 90.69 285 ARG A CA 1
ATOM 2252 C C . ARG A 1 285 ? 32.040 -10.812 -32.661 1.00 90.69 285 ARG A C 1
ATOM 2254 O O . ARG A 1 285 ? 31.114 -11.209 -33.361 1.00 90.69 285 ARG A O 1
ATOM 2261 N N . LEU A 1 286 ? 33.310 -10.849 -33.074 1.00 91.31 286 LEU A N 1
ATOM 2262 C CA . LEU A 1 286 ? 33.703 -11.342 -34.394 1.00 91.31 286 LEU A CA 1
ATOM 2263 C C . LEU A 1 286 ? 33.382 -12.832 -34.533 1.00 91.31 286 LEU A C 1
ATOM 2265 O O . LEU A 1 286 ? 32.877 -13.255 -35.572 1.00 91.31 286 LEU A O 1
ATOM 2269 N N . LYS A 1 287 ? 33.632 -13.611 -33.476 1.00 89.69 287 LYS A N 1
ATOM 2270 C CA . LYS A 1 287 ? 33.297 -15.032 -33.425 1.00 89.69 287 LYS A CA 1
ATOM 2271 C C . LYS A 1 287 ? 31.793 -15.268 -33.556 1.00 89.69 287 LYS A C 1
ATOM 2273 O O . LYS A 1 287 ? 31.408 -16.095 -34.364 1.00 89.69 287 LYS A O 1
ATOM 2278 N N . GLU A 1 288 ? 30.944 -14.524 -32.848 1.00 87.50 288 GLU A N 1
ATOM 2279 C CA . GLU A 1 288 ? 29.481 -14.659 -32.968 1.00 87.50 288 GLU A CA 1
ATOM 2280 C C . GLU A 1 288 ? 28.970 -14.370 -34.389 1.00 87.50 288 GLU A C 1
ATOM 2282 O O . GLU A 1 288 ? 28.081 -15.067 -34.878 1.00 87.50 288 GLU A O 1
ATOM 2287 N N . ILE A 1 289 ? 29.550 -13.388 -35.087 1.00 88.75 289 ILE A N 1
ATOM 2288 C CA . ILE A 1 289 ? 29.186 -13.083 -36.481 1.00 88.75 289 ILE A CA 1
ATOM 2289 C C . ILE A 1 289 ? 29.603 -14.223 -37.422 1.00 88.75 289 ILE A C 1
ATOM 2291 O O . ILE A 1 289 ? 28.830 -14.607 -38.301 1.00 88.75 289 ILE A O 1
ATOM 2295 N N . VAL A 1 290 ? 30.796 -14.794 -37.226 1.00 89.81 290 VAL A N 1
ATOM 2296 C CA . VAL A 1 290 ? 31.281 -15.950 -38.001 1.00 89.81 290 VAL A CA 1
ATOM 2297 C C . VAL A 1 290 ? 30.452 -17.203 -37.698 1.00 89.81 290 VAL A C 1
ATOM 2299 O O . VAL A 1 290 ? 29.979 -17.860 -38.623 1.00 89.81 290 VAL A O 1
ATOM 2302 N N . ASP A 1 291 ? 30.184 -17.484 -36.423 1.00 87.81 291 ASP A N 1
ATOM 2303 C CA . ASP A 1 291 ? 29.354 -18.602 -35.969 1.00 87.81 291 ASP A CA 1
ATOM 2304 C C . ASP A 1 291 ? 27.913 -18.472 -36.482 1.00 87.81 291 ASP A C 1
ATOM 2306 O O . ASP A 1 291 ? 27.264 -19.478 -36.756 1.00 87.81 291 ASP A O 1
ATOM 2310 N N . PHE A 1 292 ? 27.371 -17.255 -36.598 1.00 85.56 292 PHE A N 1
ATOM 2311 C CA . PHE A 1 292 ? 26.059 -17.013 -37.204 1.00 85.56 292 PHE A CA 1
ATOM 2312 C C . PHE A 1 292 ? 26.066 -17.337 -38.701 1.00 85.56 292 PHE A C 1
ATOM 2314 O O . PHE A 1 292 ? 25.166 -18.030 -39.177 1.00 85.56 292 PHE A O 1
ATOM 2321 N N . GLU A 1 293 ? 27.102 -16.903 -39.422 1.00 86.38 293 GLU A N 1
ATOM 2322 C CA . GLU A 1 293 ? 27.294 -17.220 -40.838 1.00 86.38 293 GLU A CA 1
ATOM 2323 C C . GLU A 1 293 ? 27.419 -18.742 -41.067 1.00 86.38 293 GLU A C 1
ATOM 2325 O O . GLU A 1 293 ? 26.835 -19.282 -42.008 1.00 86.38 293 GLU A O 1
ATOM 2330 N N . GLU A 1 294 ? 28.123 -19.459 -40.185 1.00 85.19 294 GLU A N 1
ATOM 2331 C CA . GLU A 1 294 ? 28.251 -20.923 -40.222 1.00 85.19 294 GLU A CA 1
ATOM 2332 C C . GLU A 1 294 ? 26.976 -21.653 -39.783 1.00 85.19 294 GLU A C 1
ATOM 2334 O O . GLU A 1 294 ? 26.597 -22.651 -40.394 1.00 85.19 294 GLU A O 1
ATOM 2339 N N . LYS A 1 295 ? 26.275 -21.170 -38.751 1.00 80.31 295 LYS A N 1
ATOM 2340 C CA . LYS A 1 295 ? 25.025 -21.772 -38.263 1.00 80.31 295 LYS A CA 1
ATOM 2341 C C . LYS A 1 295 ? 23.882 -21.615 -39.241 1.00 80.31 295 LYS A C 1
ATOM 2343 O O . LYS A 1 295 ? 23.058 -22.514 -39.284 1.00 80.31 295 LYS A O 1
ATOM 2348 N N . GLU A 1 296 ? 23.797 -20.530 -40.001 1.00 76.88 296 GLU A N 1
ATOM 2349 C CA . GLU A 1 296 ? 22.820 -20.429 -41.093 1.00 76.88 296 GLU A CA 1
ATOM 2350 C C . GLU A 1 296 ? 23.113 -21.493 -42.163 1.00 76.88 296 GLU A C 1
ATOM 2352 O O . GLU A 1 296 ? 22.208 -22.242 -42.528 1.00 76.88 296 GLU A O 1
ATOM 2357 N N . LYS A 1 297 ? 24.392 -21.683 -42.529 1.00 77.00 297 LYS A N 1
ATOM 2358 C CA . LYS A 1 297 ? 24.834 -22.763 -43.437 1.00 77.00 297 LYS A CA 1
ATOM 2359 C C . LYS A 1 297 ? 24.542 -24.164 -42.870 1.00 77.00 297 LYS A C 1
ATOM 2361 O O . LYS A 1 297 ? 24.167 -25.075 -43.603 1.00 77.00 297 LYS A O 1
ATOM 2366 N N . GLN A 1 298 ? 24.672 -24.352 -41.554 1.00 68.00 298 GLN A N 1
ATOM 2367 C CA . GLN A 1 298 ? 24.401 -25.626 -40.877 1.00 68.00 298 GLN A CA 1
ATOM 2368 C C . GLN A 1 298 ? 22.921 -25.845 -40.534 1.00 68.00 298 GLN A C 1
ATOM 2370 O O . GLN A 1 298 ? 22.497 -26.991 -40.477 1.00 68.00 298 GLN A O 1
ATOM 2375 N N . LYS A 1 299 ? 22.100 -24.813 -40.305 1.00 65.94 299 LYS A N 1
ATOM 2376 C CA . LYS A 1 299 ? 20.644 -24.933 -40.072 1.00 65.94 299 LYS A CA 1
ATOM 2377 C C . LYS A 1 299 ? 19.954 -25.474 -41.311 1.00 65.94 299 LYS A C 1
ATOM 2379 O O . LYS A 1 299 ? 19.086 -26.336 -41.187 1.00 65.94 299 LYS A O 1
ATOM 2384 N N . GLU A 1 300 ? 20.396 -25.028 -42.481 1.00 59.84 300 GLU A N 1
ATOM 2385 C CA . GLU A 1 300 ? 20.006 -25.620 -43.760 1.00 59.84 300 GLU A CA 1
ATOM 2386 C C . GLU A 1 300 ? 20.349 -27.120 -43.828 1.00 59.84 300 GLU A C 1
ATOM 2388 O O . GLU A 1 300 ? 19.600 -27.901 -44.415 1.00 59.84 300 GLU A O 1
ATOM 2393 N N . GLN A 1 301 ? 21.419 -27.565 -43.159 1.00 53.34 301 GLN A N 1
ATOM 2394 C CA . GLN A 1 301 ? 21.821 -28.976 -43.087 1.00 53.34 301 GLN A CA 1
ATOM 2395 C C . GLN A 1 301 ? 21.173 -29.759 -41.927 1.00 53.34 301 GLN A C 1
ATOM 2397 O O . GLN A 1 301 ? 20.892 -30.943 -42.072 1.00 53.34 301 GLN A O 1
ATOM 2402 N N . ALA A 1 302 ? 20.887 -29.132 -40.785 1.00 50.53 302 ALA A N 1
ATOM 2403 C CA . ALA A 1 302 ? 20.441 -29.775 -39.545 1.00 50.53 302 ALA A CA 1
ATOM 2404 C C . ALA A 1 302 ? 18.914 -29.919 -39.439 1.00 50.53 302 ALA A C 1
ATOM 2406 O O . ALA A 1 302 ? 18.433 -30.778 -38.697 1.00 50.53 302 ALA A O 1
ATOM 2407 N N . VAL A 1 303 ? 18.137 -29.165 -40.230 1.00 55.91 303 VAL A N 1
ATOM 2408 C CA . VAL A 1 303 ? 16.715 -29.476 -40.480 1.00 55.91 303 VAL A CA 1
ATOM 2409 C C . VAL A 1 303 ? 16.552 -30.895 -41.061 1.00 55.91 303 VAL A C 1
ATOM 2411 O O . VAL A 1 303 ? 15.513 -31.513 -40.854 1.00 55.91 303 VAL A O 1
ATOM 2414 N N . LYS A 1 304 ? 17.601 -31.480 -41.664 1.00 47.56 304 LYS A N 1
ATOM 2415 C CA . LYS A 1 304 ? 17.624 -32.890 -42.097 1.00 47.56 304 LYS A CA 1
ATOM 2416 C C . LYS A 1 304 ? 17.926 -33.911 -40.995 1.00 47.56 304 LYS A C 1
ATOM 2418 O O . LYS A 1 304 ? 17.672 -35.088 -41.211 1.00 47.56 304 LYS A O 1
ATOM 2423 N N . LEU A 1 305 ? 18.483 -33.508 -39.851 1.00 44.19 305 LEU A N 1
ATOM 2424 C CA . LEU A 1 305 ? 19.122 -34.445 -38.911 1.00 44.19 305 LEU A CA 1
ATOM 2425 C C . LEU A 1 305 ? 18.455 -34.532 -37.531 1.00 44.19 305 LEU A C 1
ATOM 2427 O O . LEU A 1 305 ? 18.927 -35.256 -36.657 1.00 44.19 305 LEU A O 1
ATOM 2431 N N . ARG A 1 306 ? 17.355 -33.804 -37.302 1.00 44.16 306 ARG A N 1
ATOM 2432 C CA . ARG A 1 306 ? 16.561 -33.915 -36.068 1.00 44.16 306 ARG A CA 1
ATOM 2433 C C . ARG A 1 306 ? 15.650 -35.142 -36.119 1.00 44.16 306 ARG A C 1
ATOM 2435 O O . ARG A 1 306 ? 14.444 -35.035 -36.309 1.00 44.16 306 ARG A O 1
ATOM 2442 N N . THR A 1 307 ? 16.236 -36.309 -35.902 1.00 38.41 307 THR A N 1
ATOM 2443 C CA . THR A 1 307 ? 15.525 -37.533 -35.526 1.00 38.41 307 THR A CA 1
ATOM 2444 C C . THR A 1 307 ? 16.376 -38.269 -34.483 1.00 38.41 307 THR A C 1
ATOM 2446 O O . THR A 1 307 ? 17.434 -38.783 -34.814 1.00 38.41 307 THR A O 1
ATOM 2449 N N . LEU A 1 308 ? 15.856 -38.341 -33.244 1.00 41.66 308 LEU A N 1
ATOM 2450 C CA . LEU A 1 308 ? 16.141 -39.336 -32.182 1.00 41.66 308 LEU A CA 1
ATOM 2451 C C . LEU A 1 308 ? 17.244 -39.041 -31.127 1.00 41.66 308 LEU A C 1
ATOM 2453 O O . LEU A 1 308 ? 18.371 -38.674 -31.436 1.00 41.66 308 LEU A O 1
ATOM 2457 N N . GLN A 1 309 ? 16.881 -39.234 -29.846 1.00 45.19 309 GLN A N 1
ATOM 2458 C CA . GLN A 1 309 ? 17.667 -39.020 -28.607 1.00 45.19 309 GLN A CA 1
ATOM 2459 C C . GLN A 1 309 ? 17.076 -39.875 -27.440 1.00 45.19 309 GLN A C 1
ATOM 2461 O O . GLN A 1 309 ? 15.878 -40.147 -27.517 1.00 45.19 309 GLN A O 1
ATOM 2466 N N . GLN A 1 310 ? 17.818 -40.229 -26.350 1.00 47.34 310 GLN A N 1
ATOM 2467 C CA . GLN A 1 310 ? 17.264 -40.572 -24.991 1.00 47.34 310 GLN A CA 1
ATOM 2468 C C . GLN A 1 310 ? 18.279 -40.623 -23.789 1.00 47.34 310 GLN A C 1
ATOM 2470 O O . GLN A 1 310 ? 19.478 -40.717 -24.036 1.00 47.34 310 GLN A O 1
ATOM 2475 N N . VAL A 1 311 ? 17.802 -40.515 -22.509 1.00 52.66 311 VAL A N 1
ATOM 2476 C CA . VAL A 1 311 ? 18.535 -40.030 -21.275 1.00 52.66 311 VAL A CA 1
ATOM 2477 C C . VAL A 1 311 ? 18.215 -40.724 -19.875 1.00 52.66 311 VAL A C 1
ATOM 2479 O O . VAL A 1 311 ? 17.424 -41.662 -19.855 1.00 52.66 311 VAL A O 1
ATOM 2482 N N . SER A 1 312 ? 18.831 -40.295 -18.728 1.00 56.25 312 SER A N 1
ATOM 2483 C CA . SER A 1 312 ? 19.191 -40.909 -17.378 1.00 56.25 312 SER A CA 1
ATOM 2484 C C . SER A 1 312 ? 18.182 -40.838 -16.158 1.00 56.25 312 SER A C 1
ATOM 2486 O O . SER A 1 312 ? 17.069 -40.353 -16.285 1.00 56.25 312 SER A O 1
ATOM 2488 N N . PHE A 1 313 ? 18.517 -41.330 -14.931 1.00 60.75 313 PHE A N 1
ATOM 2489 C CA . PHE A 1 313 ? 17.650 -41.473 -13.710 1.00 60.75 313 PHE A CA 1
ATOM 2490 C C . PHE A 1 313 ? 17.287 -40.179 -12.947 1.00 60.75 313 PHE A C 1
ATOM 2492 O O . PHE A 1 313 ? 16.147 -40.015 -12.516 1.00 60.75 313 PHE A O 1
ATOM 2499 N N . LYS A 1 314 ? 18.215 -39.226 -12.770 1.00 68.00 314 LYS A N 1
ATOM 2500 C CA . LYS A 1 314 ? 17.840 -37.873 -12.297 1.00 68.00 314 LYS A CA 1
ATOM 2501 C C . LYS A 1 314 ? 16.791 -37.288 -13.238 1.00 68.00 314 LYS A C 1
ATOM 2503 O O . LYS A 1 314 ? 15.819 -36.681 -12.794 1.00 68.00 314 LYS A O 1
ATOM 2508 N N . GLU A 1 315 ? 16.962 -37.558 -14.530 1.00 65.19 315 GLU A N 1
ATOM 2509 C CA . GLU A 1 315 ? 15.945 -37.233 -15.507 1.00 65.19 315 GLU A CA 1
ATOM 2510 C C . GLU A 1 315 ? 14.701 -38.077 -15.296 1.00 65.19 315 GLU A C 1
ATOM 2512 O O . GLU A 1 315 ? 13.652 -37.488 -15.369 1.00 65.19 315 GLU A O 1
ATOM 2517 N N . GLN A 1 316 ? 14.728 -39.352 -14.905 1.00 73.31 316 GLN A N 1
ATOM 2518 C CA . GLN A 1 316 ? 13.499 -40.079 -14.532 1.00 73.31 316 GLN A CA 1
ATOM 2519 C C . GLN A 1 316 ? 12.719 -39.426 -13.374 1.00 73.31 316 GLN A C 1
ATOM 2521 O O . GLN A 1 316 ? 11.498 -39.321 -13.464 1.00 73.31 316 GLN A O 1
ATOM 2526 N N . ALA A 1 317 ? 13.379 -38.940 -12.316 1.00 76.56 317 ALA A N 1
ATOM 2527 C CA . ALA A 1 317 ? 12.708 -38.251 -11.204 1.00 76.56 317 ALA A CA 1
ATOM 2528 C C . ALA A 1 317 ? 12.201 -36.852 -11.600 1.00 76.56 317 ALA A C 1
ATOM 2530 O O . ALA A 1 317 ? 11.079 -36.467 -11.259 1.00 76.56 317 ALA A O 1
ATOM 2531 N N . ASP A 1 318 ? 12.996 -36.109 -12.371 1.00 80.19 318 ASP A N 1
ATOM 2532 C CA . ASP A 1 318 ? 12.586 -34.825 -12.938 1.00 80.19 318 ASP A CA 1
ATOM 2533 C C . ASP A 1 318 ? 11.476 -35.009 -13.992 1.00 80.19 318 ASP A C 1
ATOM 2535 O O . ASP A 1 318 ? 10.536 -34.222 -14.051 1.00 80.19 318 ASP A O 1
ATOM 2539 N N . ILE A 1 319 ? 11.510 -36.089 -14.771 1.00 78.00 319 ILE A N 1
ATOM 2540 C CA . ILE A 1 319 ? 10.470 -36.512 -15.716 1.00 78.00 319 ILE A CA 1
ATOM 2541 C C . ILE A 1 319 ? 9.213 -36.871 -14.931 1.00 78.00 319 ILE A C 1
ATOM 2543 O O . ILE A 1 319 ? 8.128 -36.434 -15.305 1.00 78.00 319 ILE A O 1
ATOM 2547 N N . TRP A 1 320 ? 9.330 -37.599 -13.819 1.00 86.25 320 TRP A N 1
ATOM 2548 C CA . TRP A 1 320 ? 8.185 -37.990 -13.004 1.00 86.25 320 TRP A CA 1
ATOM 2549 C C . TRP A 1 320 ? 7.527 -36.791 -12.320 1.00 86.25 320 TRP A C 1
ATOM 2551 O O . TRP A 1 320 ? 6.312 -36.633 -12.434 1.00 86.25 320 TRP A O 1
ATOM 2561 N N . ILE A 1 321 ? 8.278 -35.893 -11.672 1.00 85.00 321 ILE A N 1
ATOM 2562 C CA . ILE A 1 321 ? 7.681 -34.712 -11.021 1.00 85.00 321 ILE A CA 1
ATOM 2563 C C . ILE A 1 321 ? 7.050 -33.764 -12.055 1.00 85.00 321 ILE A C 1
ATOM 2565 O O . ILE A 1 321 ? 6.026 -33.128 -11.778 1.00 85.00 321 ILE A O 1
ATOM 2569 N N . ARG A 1 322 ? 7.623 -33.706 -13.268 1.00 80.44 322 ARG A N 1
ATOM 2570 C CA . ARG A 1 322 ? 7.086 -32.968 -14.423 1.00 80.44 322 ARG A CA 1
ATOM 2571 C C . ARG A 1 322 ? 5.963 -33.717 -15.150 1.00 80.44 322 ARG A C 1
ATOM 2573 O O . ARG A 1 322 ? 5.259 -33.097 -15.945 1.00 80.44 322 ARG A O 1
ATOM 2580 N N . SER A 1 323 ? 5.755 -35.003 -14.865 1.00 86.00 323 SER A N 1
ATOM 2581 C CA . SER A 1 323 ? 4.676 -35.805 -15.446 1.00 86.00 323 SER A CA 1
ATOM 2582 C C . SER A 1 323 ? 3.299 -35.339 -14.962 1.00 86.00 323 SER A C 1
ATOM 2584 O O . SER A 1 323 ? 3.165 -34.619 -13.967 1.00 86.00 323 SER A O 1
ATOM 2586 N N . GLN A 1 324 ? 2.243 -35.799 -15.638 1.00 85.94 324 GLN A N 1
ATOM 2587 C CA . GLN A 1 324 ? 0.857 -35.543 -15.228 1.00 85.94 324 GLN A CA 1
ATOM 2588 C C . GLN A 1 324 ? 0.576 -36.038 -13.799 1.00 85.94 324 GLN A C 1
ATOM 2590 O O . GLN A 1 324 ? -0.102 -35.356 -13.030 1.00 85.94 324 GLN A O 1
ATOM 2595 N N . TRP A 1 325 ? 1.145 -37.184 -13.412 1.00 85.62 325 TRP A N 1
ATOM 2596 C CA . TRP A 1 325 ? 1.011 -37.734 -12.062 1.00 85.62 325 TRP A CA 1
ATOM 2597 C C . TRP A 1 325 ? 1.772 -36.911 -11.021 1.00 85.62 325 TRP A C 1
ATOM 2599 O O . TRP A 1 325 ? 1.205 -36.578 -9.982 1.00 85.62 325 TRP A O 1
ATOM 2609 N N . GLY A 1 326 ? 2.999 -36.483 -11.327 1.00 86.12 326 GLY A N 1
ATOM 2610 C CA . GLY A 1 326 ? 3.767 -35.587 -10.458 1.00 86.12 326 GLY A CA 1
ATOM 2611 C C . GLY A 1 326 ? 3.105 -34.216 -10.281 1.00 86.12 326 GLY A C 1
ATOM 2612 O O . GLY A 1 326 ? 3.138 -33.633 -9.198 1.00 86.12 326 GLY A O 1
ATOM 2613 N N . ARG A 1 327 ? 2.431 -33.699 -11.317 1.00 83.50 327 ARG A N 1
ATOM 2614 C CA . ARG A 1 327 ? 1.596 -32.491 -11.211 1.00 83.50 327 ARG A CA 1
ATOM 2615 C C . ARG A 1 327 ? 0.402 -32.707 -10.278 1.00 83.50 327 ARG A C 1
ATOM 2617 O O . ARG A 1 327 ? 0.167 -31.866 -9.415 1.00 83.50 327 ARG A O 1
ATOM 2624 N N . ARG A 1 328 ? -0.327 -33.821 -10.419 1.00 87.62 328 ARG A N 1
ATOM 2625 C CA . ARG A 1 328 ? -1.465 -34.163 -9.543 1.00 87.62 328 ARG A CA 1
ATOM 2626 C C . ARG A 1 328 ? -1.038 -34.318 -8.085 1.00 87.62 328 ARG A C 1
ATOM 2628 O O . ARG A 1 328 ? -1.701 -33.768 -7.216 1.00 87.62 328 ARG A O 1
ATOM 2635 N N . PHE A 1 329 ? 0.085 -34.988 -7.828 1.00 90.25 329 PHE A N 1
ATOM 2636 C CA . PHE A 1 329 ? 0.644 -35.135 -6.484 1.00 90.25 329 PHE A CA 1
ATOM 2637 C C . PHE A 1 329 ? 0.953 -33.781 -5.836 1.00 90.25 329 PHE A C 1
ATOM 2639 O O . PHE A 1 329 ? 0.511 -33.522 -4.722 1.00 90.25 329 PHE A O 1
ATOM 2646 N N . ARG A 1 330 ? 1.655 -32.888 -6.550 1.00 89.56 330 ARG A N 1
ATOM 2647 C CA . ARG A 1 330 ? 1.980 -31.546 -6.040 1.00 89.56 330 ARG A CA 1
ATOM 2648 C C . ARG A 1 330 ? 0.723 -30.748 -5.708 1.00 89.56 330 ARG A C 1
ATOM 2650 O O . ARG A 1 330 ? 0.637 -30.181 -4.628 1.00 89.56 330 ARG A O 1
ATOM 2657 N N . ILE A 1 331 ? -0.261 -30.739 -6.607 1.00 86.88 331 ILE A N 1
ATOM 2658 C CA . ILE A 1 331 ? -1.540 -30.056 -6.371 1.00 86.88 331 ILE A CA 1
ATOM 2659 C C . ILE A 1 331 ? -2.263 -30.669 -5.163 1.00 86.88 331 ILE A C 1
ATOM 2661 O O . ILE A 1 331 ? -2.756 -29.928 -4.322 1.00 86.88 331 ILE A O 1
ATOM 2665 N N . GLY A 1 332 ? -2.283 -31.999 -5.049 1.00 88.81 332 GLY A N 1
ATOM 2666 C CA . GLY A 1 332 ? -2.912 -32.708 -3.935 1.00 88.81 332 GLY A CA 1
ATOM 2667 C C . GLY A 1 332 ? -2.258 -32.415 -2.585 1.00 88.81 332 GLY A C 1
ATOM 2668 O O . GLY A 1 332 ? -2.966 -32.143 -1.622 1.00 88.81 332 GLY A O 1
ATOM 2669 N N . LEU A 1 333 ? -0.923 -32.403 -2.518 1.00 91.12 333 LEU A N 1
ATOM 2670 C CA . LEU A 1 333 ? -0.185 -32.057 -1.301 1.00 91.12 333 LEU A CA 1
ATOM 2671 C C . LEU A 1 333 ? -0.497 -30.623 -0.864 1.00 91.12 333 LEU A C 1
ATOM 2673 O O . LEU A 1 333 ? -0.888 -30.408 0.277 1.00 91.12 333 LEU A O 1
ATOM 2677 N N . LEU A 1 334 ? -0.381 -29.663 -1.786 1.00 90.12 334 LEU A N 1
ATOM 2678 C CA . LEU A 1 334 ? -0.658 -28.253 -1.513 1.00 90.12 334 LEU A CA 1
ATOM 2679 C C . LEU A 1 334 ? -2.112 -28.037 -1.067 1.00 90.12 334 LEU A C 1
ATOM 2681 O O . LEU A 1 334 ? -2.362 -27.358 -0.074 1.00 90.12 334 LEU A O 1
ATOM 2685 N N . ALA A 1 335 ? -3.070 -28.668 -1.749 1.00 85.62 335 ALA A N 1
ATOM 2686 C CA . ALA A 1 335 ? -4.477 -28.620 -1.365 1.00 85.62 335 ALA A CA 1
ATOM 2687 C C . ALA A 1 335 ? -4.721 -29.249 0.018 1.00 85.62 335 ALA A C 1
ATOM 2689 O O . ALA A 1 335 ? -5.462 -28.691 0.824 1.00 85.62 335 ALA A O 1
ATOM 2690 N N . GLY A 1 336 ? -4.065 -30.372 0.330 1.00 90.69 336 GLY A N 1
ATOM 2691 C CA . GLY A 1 336 ? -4.142 -31.010 1.644 1.00 90.69 336 GLY A CA 1
ATOM 2692 C C . GLY A 1 336 ? -3.674 -30.081 2.765 1.00 90.69 336 GLY A C 1
ATOM 2693 O O . GLY A 1 336 ? -4.370 -29.922 3.767 1.00 90.69 336 GLY A O 1
ATOM 2694 N N . THR A 1 337 ? -2.550 -29.395 2.570 1.00 91.44 337 THR A N 1
ATOM 2695 C CA . THR A 1 337 ? -1.994 -28.433 3.536 1.00 91.44 337 THR A CA 1
ATOM 2696 C C . THR A 1 337 ? -2.936 -27.268 3.815 1.00 91.44 337 THR A C 1
ATOM 2698 O O . THR A 1 337 ? -3.042 -26.824 4.959 1.00 91.44 337 THR A O 1
ATOM 2701 N N . VAL A 1 338 ? -3.658 -26.807 2.792 1.00 91.31 338 VAL A N 1
ATOM 2702 C CA . VAL A 1 338 ? -4.657 -25.739 2.923 1.00 91.31 338 VAL A CA 1
ATOM 2703 C C . VAL A 1 338 ? -5.880 -26.200 3.712 1.00 91.31 338 VAL A C 1
ATOM 2705 O O . VAL A 1 338 ? -6.440 -25.412 4.465 1.00 91.31 338 VAL A O 1
ATOM 2708 N N . VAL A 1 339 ? -6.296 -27.461 3.572 1.00 91.12 339 VAL A N 1
ATOM 2709 C CA . VAL A 1 339 ? -7.622 -27.921 4.021 1.00 91.12 339 VAL A CA 1
ATOM 2710 C C . VAL A 1 339 ? -7.602 -28.656 5.368 1.00 91.12 339 VAL A C 1
ATOM 2712 O O . VAL A 1 339 ? -8.537 -28.504 6.154 1.00 91.12 339 VAL A O 1
ATOM 2715 N N . ILE A 1 340 ? -6.548 -29.414 5.686 1.00 92.81 340 ILE A N 1
ATOM 2716 C CA . ILE A 1 340 ? -6.525 -30.303 6.865 1.00 92.81 340 ILE A CA 1
ATOM 2717 C C . ILE A 1 340 ? -6.631 -29.526 8.189 1.00 92.81 340 ILE A C 1
ATOM 2719 O O . ILE A 1 340 ? -7.468 -29.855 9.032 1.00 92.81 340 ILE A O 1
ATOM 2723 N N . TYR A 1 341 ? -5.812 -28.488 8.383 1.00 93.25 341 TYR A N 1
ATOM 2724 C CA . TYR A 1 341 ? -5.813 -27.715 9.631 1.00 93.25 341 TYR A CA 1
ATOM 2725 C C . TYR A 1 341 ? -7.123 -26.938 9.857 1.00 93.25 341 TYR A C 1
ATOM 2727 O O . TYR A 1 341 ? -7.655 -27.014 10.965 1.00 93.25 341 TYR A O 1
ATOM 2735 N N . PRO A 1 342 ? -7.704 -26.241 8.855 1.00 94.19 342 PRO A N 1
ATOM 2736 C CA . PRO A 1 342 ? -9.006 -25.596 9.006 1.00 94.19 342 PRO A CA 1
ATOM 2737 C C . PRO A 1 342 ? -10.105 -26.561 9.429 1.00 94.19 342 PRO A C 1
ATOM 2739 O O . PRO A 1 342 ? -10.856 -26.243 10.346 1.00 94.19 342 PRO A O 1
ATOM 2742 N N . ILE A 1 343 ? -10.170 -27.754 8.824 1.00 92.31 343 ILE A N 1
ATOM 2743 C CA . ILE A 1 343 ? -11.143 -28.776 9.224 1.00 92.31 343 ILE A CA 1
ATOM 2744 C C . ILE A 1 343 ? -10.926 -29.162 10.687 1.00 92.31 343 ILE A C 1
ATOM 2746 O O . ILE A 1 343 ? -11.867 -29.109 11.477 1.00 92.31 343 ILE A O 1
ATOM 2750 N N . TYR A 1 344 ? -9.690 -29.493 11.068 1.00 93.62 344 TYR A N 1
ATOM 2751 C CA . TYR A 1 344 ? -9.359 -29.842 12.448 1.00 93.62 344 TYR A CA 1
ATOM 2752 C C . TYR A 1 344 ? -9.771 -28.738 13.438 1.00 93.62 344 TYR A C 1
ATOM 2754 O O . TYR A 1 344 ? -10.420 -29.014 14.451 1.00 93.62 344 TYR A O 1
ATOM 2762 N N . HIS A 1 345 ? -9.451 -27.478 13.135 1.00 92.50 345 HIS A N 1
ATOM 2763 C CA . HIS A 1 345 ? -9.769 -26.349 14.003 1.00 92.50 345 HIS A CA 1
ATOM 2764 C C . HIS A 1 345 ? -11.279 -26.090 14.098 1.00 92.50 345 HIS A C 1
ATOM 2766 O O . HIS A 1 345 ? -11.798 -25.916 15.194 1.00 92.50 345 HIS A O 1
ATOM 2772 N N . LEU A 1 346 ? -12.009 -26.082 12.979 1.00 93.00 346 LEU A N 1
ATOM 2773 C CA . LEU A 1 346 ? -13.460 -25.842 12.973 1.00 93.00 346 LEU A CA 1
ATOM 2774 C C . LEU A 1 346 ? -14.225 -26.957 13.697 1.00 93.00 346 LEU A C 1
ATOM 2776 O O . LEU A 1 346 ? -15.214 -26.691 14.377 1.00 93.00 346 LEU A O 1
ATOM 2780 N N . VAL A 1 347 ? -13.754 -28.203 13.590 1.00 93.50 347 VAL A N 1
ATOM 2781 C CA . VAL A 1 347 ? -14.340 -29.341 14.307 1.00 93.50 347 VAL A CA 1
ATOM 2782 C C . VAL A 1 347 ? -14.078 -29.234 15.816 1.00 93.50 347 VAL A C 1
ATOM 2784 O O . VAL A 1 347 ? -14.996 -29.431 16.615 1.00 93.50 347 VAL A O 1
ATOM 2787 N N . THR A 1 348 ? -12.853 -28.888 16.224 1.00 91.56 348 THR A N 1
ATOM 2788 C CA . THR A 1 348 ? -12.472 -28.785 17.647 1.00 91.56 348 THR A CA 1
ATOM 2789 C C . THR A 1 348 ? -12.990 -27.523 18.340 1.00 91.56 348 THR A C 1
ATOM 2791 O O . THR A 1 348 ? -13.298 -27.583 19.526 1.00 91.56 348 THR A O 1
ATOM 2794 N N . ASN A 1 349 ? -13.145 -26.413 17.615 1.00 92.12 349 ASN A N 1
ATOM 2795 C CA . ASN A 1 349 ? -13.709 -25.151 18.112 1.00 92.12 349 ASN A CA 1
ATOM 2796 C C . ASN A 1 349 ? -15.230 -25.037 17.873 1.00 92.12 349 ASN A C 1
ATOM 2798 O O . ASN A 1 349 ? -15.798 -23.965 18.051 1.00 92.12 349 ASN A O 1
ATOM 2802 N N . GLY A 1 350 ? -15.883 -26.119 17.433 1.00 91.06 350 GLY A N 1
ATOM 2803 C CA . GLY A 1 350 ? -17.319 -26.169 17.150 1.00 91.06 350 GLY A CA 1
ATOM 2804 C C . GLY A 1 350 ? -17.964 -27.440 17.703 1.00 91.06 350 GLY A C 1
ATOM 2805 O O . GLY A 1 350 ? -18.164 -27.519 18.912 1.00 91.06 350 GLY A O 1
ATOM 2806 N N . PRO A 1 351 ? -18.269 -28.460 16.875 1.00 92.62 351 PRO A N 1
ATOM 2807 C CA . PRO A 1 351 ? -18.962 -29.672 17.322 1.00 92.62 351 PRO A CA 1
ATOM 2808 C C . PRO A 1 351 ? -18.339 -30.367 18.539 1.00 92.62 351 PRO A C 1
ATOM 2810 O O . PRO A 1 351 ? -19.062 -30.898 19.378 1.00 92.62 351 PRO A O 1
ATOM 2813 N N . LEU A 1 352 ? -17.005 -30.384 18.638 1.00 93.50 352 LEU A N 1
ATOM 2814 C CA . LEU A 1 352 ? -16.290 -31.045 19.735 1.00 93.50 352 LEU A CA 1
ATOM 2815 C C . LEU A 1 352 ? -15.897 -30.094 20.872 1.00 93.50 352 LEU A C 1
ATOM 2817 O O . LEU A 1 352 ? -15.253 -30.535 21.828 1.00 93.50 352 LEU A O 1
ATOM 2821 N N . LEU A 1 353 ? -16.285 -28.816 20.803 1.00 92.69 353 LEU A N 1
ATOM 2822 C CA . LEU A 1 353 ? -15.839 -27.789 21.741 1.00 92.69 353 LEU A CA 1
ATOM 2823 C C . LEU A 1 353 ? -16.173 -28.152 23.192 1.00 92.69 353 LEU A C 1
ATOM 2825 O O . LEU A 1 353 ? -15.292 -28.111 24.047 1.00 92.69 353 LEU A O 1
ATOM 2829 N N . LYS A 1 354 ? -17.397 -28.627 23.450 1.00 89.44 354 LYS A N 1
ATOM 2830 C CA . LYS A 1 354 ? -17.832 -29.085 24.779 1.00 89.44 354 LYS A CA 1
ATOM 2831 C C . LYS A 1 354 ? -16.973 -30.221 25.348 1.00 89.44 354 LYS A C 1
ATOM 2833 O O . LYS A 1 354 ? -16.878 -30.356 26.554 1.00 89.44 354 LYS A O 1
ATOM 2838 N N . TYR A 1 355 ? -16.340 -31.062 24.539 1.00 89.69 355 TYR A N 1
ATOM 2839 C CA . TYR A 1 355 ? -15.465 -32.114 25.076 1.00 89.69 355 TYR A CA 1
ATOM 2840 C C . TYR A 1 355 ? -14.037 -31.600 25.263 1.00 89.69 355 TYR A C 1
ATOM 2842 O O . TYR A 1 355 ? -13.391 -31.877 26.271 1.00 89.69 355 TYR A O 1
ATOM 2850 N N . MET A 1 356 ? -13.550 -30.818 24.299 1.00 88.75 356 MET A N 1
ATOM 2851 C CA . MET A 1 356 ? -12.180 -30.306 24.290 1.00 88.75 356 MET A CA 1
ATOM 2852 C C . MET A 1 356 ? -11.946 -29.230 25.355 1.00 88.75 356 MET A C 1
ATOM 2854 O O . MET A 1 356 ? -10.887 -29.219 25.979 1.00 88.75 356 MET A O 1
ATOM 2858 N N . PHE A 1 357 ? -12.924 -28.350 25.582 1.00 89.69 357 PHE A N 1
ATOM 2859 C CA . PHE A 1 357 ? -12.811 -27.234 26.520 1.00 89.69 357 PHE A CA 1
ATOM 2860 C C . PHE A 1 357 ? -12.653 -27.719 27.966 1.00 89.69 357 PHE A C 1
ATOM 2862 O O . PHE A 1 357 ? -11.671 -27.380 28.621 1.00 89.69 357 PHE A O 1
ATOM 2869 N N . TYR A 1 358 ? -13.541 -28.606 28.422 1.00 85.81 358 TYR A N 1
ATOM 2870 C CA . TYR A 1 358 ? -13.521 -29.142 29.791 1.00 85.81 358 TYR A CA 1
ATOM 2871 C C . TYR A 1 358 ? -12.416 -30.175 30.026 1.00 85.81 358 TYR A C 1
ATOM 2873 O O . TYR A 1 358 ? -12.031 -30.417 31.163 1.00 85.81 358 TYR A O 1
ATOM 2881 N N . ARG A 1 359 ? -11.877 -30.789 28.964 1.00 86.44 359 ARG A N 1
ATOM 2882 C CA . ARG A 1 359 ? -10.694 -31.651 29.084 1.00 86.44 359 ARG A CA 1
ATOM 2883 C C . ARG A 1 359 ? -9.409 -30.842 29.270 1.00 86.44 359 ARG A C 1
ATOM 2885 O O . ARG A 1 359 ? -8.463 -31.349 29.863 1.00 86.44 359 ARG A O 1
ATOM 2892 N N . LYS A 1 360 ? -9.348 -29.632 28.706 1.00 84.31 360 LYS A N 1
ATOM 2893 C CA . LYS A 1 360 ? -8.143 -28.794 28.709 1.00 84.31 360 LYS A CA 1
ATOM 2894 C C . LYS A 1 360 ? -8.057 -27.866 29.922 1.00 84.31 360 LYS A C 1
ATOM 2896 O O . LYS A 1 360 ? -6.948 -27.548 30.332 1.00 84.31 360 LYS A O 1
ATOM 2901 N N . HIS A 1 361 ? -9.194 -27.436 30.462 1.00 85.56 361 HIS A N 1
ATOM 2902 C CA . HIS A 1 361 ? -9.262 -26.446 31.535 1.00 85.56 361 HIS A CA 1
ATOM 2903 C C . HIS A 1 361 ? -9.987 -27.011 32.762 1.00 85.56 361 HIS A C 1
ATOM 2905 O O . HIS A 1 361 ? -11.058 -27.607 32.638 1.00 85.56 361 HIS A O 1
ATOM 2911 N N . GLU A 1 362 ? -9.420 -26.796 33.951 1.00 84.38 362 GLU A N 1
ATOM 2912 C CA . GLU A 1 362 ? -10.028 -27.191 35.225 1.00 84.38 362 GLU A CA 1
ATOM 2913 C C . GLU A 1 362 ? -11.121 -26.190 35.638 1.00 84.38 362 GLU A C 1
ATOM 2915 O O . GLU A 1 362 ? -10.842 -25.136 36.214 1.00 84.38 362 GLU A O 1
ATOM 2920 N N . ILE A 1 363 ? -12.377 -26.516 35.318 1.00 87.62 363 ILE A N 1
ATOM 2921 C CA . ILE A 1 363 ? -13.527 -25.610 35.457 1.00 87.62 363 ILE A CA 1
ATOM 2922 C C . ILE A 1 363 ? -14.612 -26.252 36.331 1.00 87.62 363 ILE A C 1
ATOM 2924 O O . ILE A 1 363 ? -14.970 -27.414 36.131 1.00 87.62 363 ILE A O 1
ATOM 2928 N N . ASP A 1 364 ? -15.161 -25.478 37.266 1.00 87.12 364 ASP A N 1
ATOM 2929 C CA . ASP A 1 364 ? -16.421 -25.758 37.954 1.00 87.12 364 ASP A CA 1
ATOM 2930 C C . ASP A 1 364 ? -17.593 -25.217 37.128 1.00 87.12 364 ASP A C 1
ATOM 2932 O O . ASP A 1 364 ? -17.660 -24.031 36.800 1.00 87.12 364 ASP A O 1
ATOM 2936 N N . THR A 1 365 ? -18.535 -26.092 36.783 1.00 85.81 365 THR A N 1
ATOM 2937 C CA . THR A 1 365 ? -19.780 -25.710 36.095 1.00 85.81 365 THR A CA 1
ATOM 2938 C C . THR A 1 365 ? -20.877 -25.253 37.049 1.00 85.81 365 THR A C 1
ATOM 2940 O O . THR A 1 365 ? -21.876 -24.704 36.595 1.00 85.81 365 THR A O 1
ATOM 2943 N N . ASP A 1 366 ? -20.722 -25.515 38.348 1.00 87.38 366 ASP A N 1
ATOM 2944 C CA . ASP A 1 366 ? -21.679 -25.101 39.370 1.00 87.38 366 ASP A CA 1
ATOM 2945 C C . ASP A 1 366 ? -21.338 -23.685 39.853 1.00 87.38 366 ASP A C 1
ATOM 2947 O O . ASP A 1 366 ? -20.344 -23.459 40.553 1.00 87.38 366 ASP A O 1
ATOM 2951 N N . LEU A 1 367 ? -22.122 -22.716 39.378 1.00 90.56 367 LEU A N 1
ATOM 2952 C CA . LEU A 1 367 ? -21.900 -21.291 39.602 1.00 90.56 367 LEU A CA 1
ATOM 2953 C C . LEU A 1 367 ? -22.557 -20.847 40.920 1.00 90.56 367 LEU A C 1
ATOM 2955 O O . LEU A 1 367 ? -23.713 -21.200 41.162 1.00 90.56 367 LEU A O 1
ATOM 2959 N N . PRO A 1 368 ? -21.887 -20.013 41.738 1.00 91.12 368 PRO A N 1
ATOM 2960 C CA . PRO A 1 368 ? -22.513 -19.374 42.894 1.00 91.12 368 PRO A CA 1
ATOM 2961 C C . PRO A 1 368 ? -23.774 -18.583 42.518 1.00 91.12 368 PRO A C 1
ATOM 2963 O O . PRO A 1 368 ? -23.871 -18.033 41.417 1.00 91.12 368 PRO A O 1
ATOM 2966 N N . SER A 1 369 ? -24.730 -18.483 43.445 1.00 90.38 369 SER A N 1
ATOM 2967 C CA . SER A 1 369 ? -26.047 -17.891 43.177 1.00 90.38 369 SER A CA 1
ATOM 2968 C C . SER A 1 369 ? -25.979 -16.434 42.715 1.00 90.38 369 SER A C 1
ATOM 2970 O O . SER A 1 369 ? -26.705 -16.072 41.795 1.00 90.38 369 SER A O 1
ATOM 2972 N N . HIS A 1 370 ? -25.093 -15.607 43.287 1.00 92.62 370 HIS A N 1
ATOM 2973 C CA . HIS A 1 370 ? -24.942 -14.203 42.870 1.00 92.62 370 HIS A CA 1
ATOM 2974 C C . HIS A 1 370 ? -24.441 -14.090 41.428 1.00 92.62 370 HIS A C 1
ATOM 2976 O O . HIS A 1 370 ? -24.935 -13.268 40.658 1.00 92.62 370 HIS A O 1
ATOM 2982 N N . LEU A 1 371 ? -23.486 -14.942 41.050 1.00 93.12 371 LEU A N 1
ATOM 2983 C CA . LEU A 1 371 ? -22.875 -14.933 39.728 1.00 93.12 371 LEU A CA 1
ATOM 2984 C C . LEU A 1 371 ? -23.852 -15.444 38.669 1.00 93.12 371 LEU A C 1
ATOM 2986 O O . LEU A 1 371 ? -23.912 -14.886 37.576 1.00 93.12 371 LEU A O 1
ATOM 2990 N N . LYS A 1 372 ? -24.664 -16.451 39.011 1.00 93.62 372 LYS A N 1
ATOM 2991 C CA . LYS A 1 372 ? -25.735 -16.949 38.144 1.00 93.62 372 LYS A CA 1
ATOM 2992 C C . LYS A 1 372 ? -26.748 -15.848 37.816 1.00 93.62 372 LYS A C 1
ATOM 2994 O O . LYS A 1 372 ? -27.042 -15.648 36.642 1.00 93.62 372 LYS A O 1
ATOM 2999 N N . THR A 1 373 ? -27.195 -15.088 38.820 1.00 95.12 373 THR A N 1
ATOM 3000 C CA . THR A 1 373 ? -28.108 -13.952 38.615 1.00 95.12 373 THR A CA 1
ATOM 3001 C C . THR A 1 373 ? -27.492 -12.884 37.709 1.00 95.12 373 THR A C 1
ATOM 3003 O O . THR A 1 373 ? -28.130 -12.452 36.754 1.00 95.12 373 THR A O 1
ATOM 3006 N N . ILE A 1 374 ? -26.234 -12.489 37.953 1.00 94.94 374 ILE A N 1
ATOM 3007 C CA . ILE A 1 374 ? -25.545 -11.486 37.121 1.00 94.94 374 ILE A CA 1
ATOM 3008 C C . ILE A 1 374 ? -25.415 -11.971 35.674 1.00 94.94 374 ILE A C 1
ATOM 3010 O O . ILE A 1 374 ? -25.702 -11.214 34.752 1.00 94.94 374 ILE A O 1
ATOM 3014 N N . ILE A 1 375 ? -25.004 -13.223 35.462 1.00 95.44 375 ILE A N 1
ATOM 3015 C CA . ILE A 1 375 ? -24.845 -13.791 34.119 1.00 95.44 375 ILE A CA 1
ATOM 3016 C C . ILE A 1 375 ? -26.180 -13.817 33.376 1.00 95.44 375 ILE A C 1
ATOM 3018 O O . ILE A 1 375 ? -26.221 -13.421 32.216 1.00 95.44 375 ILE A O 1
ATOM 3022 N N . GLU A 1 376 ? -27.261 -14.252 34.026 1.00 94.88 376 GLU A N 1
ATOM 3023 C CA . GLU A 1 376 ? -28.595 -14.289 33.416 1.00 94.88 376 GLU A CA 1
ATOM 3024 C C . GLU A 1 376 ? -29.076 -12.881 33.029 1.00 94.88 376 GLU A C 1
ATOM 3026 O O . GLU A 1 376 ? -29.529 -12.677 31.903 1.00 94.88 376 GLU A O 1
ATOM 3031 N N . GLU A 1 377 ? -28.912 -11.888 33.909 1.00 94.94 377 GLU A N 1
ATOM 3032 C CA . GLU A 1 377 ? -29.273 -10.495 33.620 1.00 94.94 377 GLU A CA 1
ATOM 3033 C C . GLU A 1 377 ? -28.450 -9.898 32.470 1.00 94.94 377 GLU A C 1
ATOM 3035 O O . GLU A 1 377 ? -29.006 -9.284 31.559 1.00 94.94 377 GLU A O 1
ATOM 3040 N N . GLU A 1 378 ? -27.125 -10.060 32.493 1.00 94.94 378 GLU A N 1
ATOM 3041 C CA . GLU A 1 378 ? -26.242 -9.512 31.460 1.00 94.94 378 GLU A CA 1
ATOM 3042 C C . GLU A 1 378 ? -26.433 -10.211 30.114 1.00 94.94 378 GLU A C 1
ATOM 3044 O O . GLU A 1 378 ? -26.406 -9.559 29.072 1.00 94.94 378 GLU A O 1
ATOM 3049 N N . TYR A 1 379 ? -26.695 -11.516 30.121 1.00 94.62 379 TYR A N 1
ATOM 3050 C CA . TYR A 1 379 ? -27.022 -12.267 28.917 1.00 94.62 379 TYR A CA 1
ATOM 3051 C C . TYR A 1 379 ? -28.334 -11.795 28.278 1.00 94.62 379 TYR A C 1
ATOM 3053 O O . TYR A 1 379 ? -28.398 -11.612 27.061 1.00 94.62 379 TYR A O 1
ATOM 3061 N N . LEU A 1 380 ? -29.372 -11.544 29.083 1.00 93.94 380 LEU A N 1
ATOM 3062 C CA . LEU A 1 380 ? -30.636 -11.000 28.584 1.00 93.94 380 LEU A CA 1
ATOM 3063 C C . LEU A 1 380 ? -30.459 -9.583 28.028 1.00 93.94 380 LEU A C 1
ATOM 3065 O O . LEU A 1 380 ? -30.945 -9.308 26.933 1.00 93.94 380 LEU A O 1
ATOM 3069 N N . LYS A 1 381 ? -29.697 -8.718 28.713 1.00 92.25 381 LYS A N 1
ATOM 3070 C CA . LYS A 1 381 ? -29.345 -7.380 28.202 1.00 92.25 381 LYS A CA 1
ATOM 3071 C C . LYS A 1 381 ? -28.573 -7.447 26.888 1.00 92.25 381 LYS A C 1
ATOM 3073 O O . LYS A 1 381 ? -28.808 -6.635 26.000 1.00 92.25 381 LYS A O 1
ATOM 3078 N N . PHE A 1 382 ? -27.641 -8.390 26.765 1.00 93.00 382 PHE A N 1
ATOM 3079 C CA . PHE A 1 382 ? -26.902 -8.620 25.528 1.00 93.00 382 PHE A CA 1
ATOM 3080 C C . PHE A 1 382 ? -27.853 -9.014 24.390 1.00 93.00 382 PHE A C 1
ATOM 3082 O O . PHE A 1 382 ? -27.837 -8.389 23.334 1.00 93.00 382 PHE A O 1
ATOM 3089 N N . CYS A 1 383 ? -28.733 -9.990 24.633 1.00 90.56 383 CYS A N 1
ATOM 3090 C CA . CYS A 1 383 ? -29.738 -10.430 23.665 1.00 90.56 383 CYS A CA 1
ATOM 3091 C C . CYS A 1 383 ? -30.670 -9.287 23.234 1.00 90.56 383 CYS A C 1
ATOM 3093 O O . CYS A 1 383 ? -30.955 -9.143 22.049 1.00 90.56 383 CYS A O 1
ATOM 3095 N N . GLU A 1 384 ? -31.116 -8.455 24.177 1.00 89.62 384 GLU A N 1
ATOM 3096 C CA . GLU A 1 384 ? -31.968 -7.296 23.902 1.00 89.62 384 GLU A CA 1
ATOM 3097 C C . GLU A 1 384 ? -31.246 -6.241 23.054 1.00 89.62 384 GLU A C 1
ATOM 3099 O O . GLU A 1 384 ? -31.784 -5.795 22.042 1.00 89.62 384 GLU A O 1
ATOM 3104 N N . ARG A 1 385 ? -30.007 -5.881 23.418 1.00 86.56 385 ARG A N 1
ATOM 3105 C CA . ARG A 1 385 ? -29.204 -4.882 22.692 1.00 86.56 385 ARG A CA 1
ATOM 3106 C C . ARG A 1 385 ? -28.869 -5.308 21.269 1.00 86.56 385 ARG A C 1
ATOM 3108 O O . ARG A 1 385 ? -28.921 -4.483 20.365 1.00 86.56 385 ARG A O 1
ATOM 3115 N N . GLU A 1 386 ? -28.541 -6.581 21.084 1.00 84.81 386 GLU A N 1
ATOM 3116 C CA . GLU A 1 386 ? -28.203 -7.153 19.779 1.00 84.81 386 GLU A CA 1
ATOM 3117 C C . GLU A 1 386 ? -29.442 -7.614 18.993 1.00 84.81 386 GLU A C 1
ATOM 3119 O O . GLU A 1 386 ? -29.308 -8.147 17.892 1.00 84.81 386 GLU A O 1
ATOM 3124 N N . ALA A 1 387 ? -30.645 -7.440 19.555 1.00 86.31 387 ALA A N 1
ATOM 3125 C CA . ALA A 1 387 ? -31.911 -7.913 18.997 1.00 86.31 387 ALA A CA 1
ATOM 3126 C C . ALA A 1 387 ? -31.899 -9.415 18.626 1.00 86.31 387 ALA A C 1
ATOM 3128 O O . ALA A 1 387 ? -32.476 -9.829 17.617 1.00 86.31 387 ALA A O 1
ATOM 3129 N N . ARG A 1 388 ? -31.249 -10.254 19.448 1.00 81.25 388 A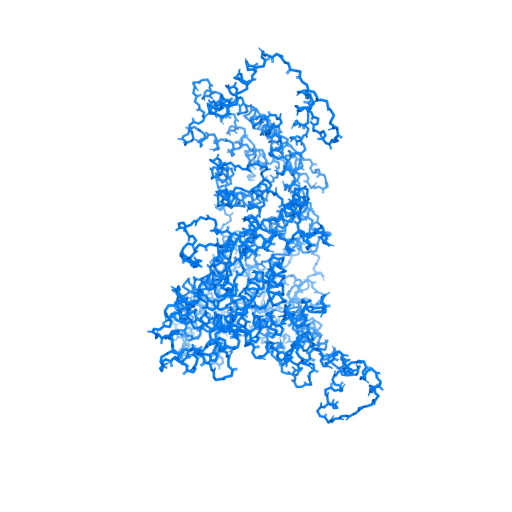RG A N 1
ATOM 3130 C CA . ARG A 1 388 ? -31.108 -11.702 19.221 1.00 81.25 388 ARG A CA 1
ATOM 3131 C C . ARG A 1 388 ? -31.962 -12.511 20.191 1.00 81.25 388 ARG A C 1
ATOM 3133 O O . ARG A 1 388 ? -31.939 -12.254 21.392 1.00 81.25 388 ARG A O 1
ATOM 3140 N N . PRO A 1 389 ? -32.678 -13.546 19.726 1.00 83.38 389 PRO A N 1
ATOM 3141 C CA . PRO A 1 389 ? -33.333 -14.465 20.641 1.00 83.38 389 PRO A CA 1
ATOM 3142 C C . PRO A 1 389 ? -32.278 -15.367 21.323 1.00 83.38 389 PRO A C 1
ATOM 3144 O O . PRO A 1 389 ? -31.320 -15.780 20.668 1.00 83.38 389 PRO A O 1
ATOM 3147 N N . PRO A 1 390 ? -32.468 -15.774 22.595 1.00 81.19 390 PRO A N 1
ATOM 3148 C CA . PRO A 1 390 ? -31.481 -16.565 23.347 1.00 81.19 390 PRO A CA 1
ATOM 3149 C C . PRO A 1 390 ? -30.981 -17.841 22.646 1.00 81.19 390 PRO A C 1
ATOM 3151 O O . PRO A 1 390 ? -29.811 -18.208 22.705 1.00 81.19 390 PRO A O 1
ATOM 3154 N N . LYS A 1 391 ? -31.863 -18.515 21.903 1.00 80.75 391 LYS A N 1
ATOM 3155 C CA . LYS A 1 391 ? -31.516 -19.713 21.120 1.00 80.75 391 LYS A CA 1
ATOM 3156 C C . LYS A 1 391 ? -30.415 -19.481 20.068 1.00 80.75 391 LYS A C 1
ATOM 3158 O O . LYS A 1 391 ? -29.747 -20.441 19.694 1.00 80.75 391 LYS A O 1
ATOM 3163 N N . ASP A 1 392 ? -30.233 -18.242 19.611 1.00 80.12 392 ASP A N 1
ATOM 3164 C CA . ASP A 1 392 ? -29.325 -17.885 18.516 1.00 80.12 392 ASP A CA 1
ATOM 3165 C C . ASP A 1 392 ? -27.967 -17.368 19.027 1.00 80.12 392 ASP A C 1
ATOM 3167 O O . ASP A 1 392 ? -27.055 -17.169 18.229 1.00 80.12 392 ASP A O 1
ATOM 3171 N N . ALA A 1 393 ? -27.805 -17.214 20.348 1.00 84.31 393 ALA A N 1
ATOM 3172 C CA . ALA A 1 393 ? -26.546 -16.862 21.006 1.00 84.31 393 ALA A CA 1
ATOM 3173 C C . ALA A 1 393 ? -26.247 -17.826 22.176 1.00 84.31 393 ALA A C 1
ATOM 3175 O O . ALA A 1 393 ? -26.309 -17.427 23.343 1.00 84.31 393 ALA A O 1
ATOM 3176 N N . PRO A 1 394 ? -25.965 -19.117 21.909 1.00 90.50 394 PRO A N 1
ATOM 3177 C CA . PRO A 1 394 ? -25.679 -20.075 22.970 1.00 90.50 394 PRO A CA 1
ATOM 3178 C C . PRO A 1 394 ? -24.365 -19.728 23.683 1.00 90.50 394 PRO A C 1
ATOM 3180 O O . PRO A 1 394 ? -23.302 -19.664 23.067 1.00 90.50 394 PRO A O 1
ATOM 3183 N N . VAL A 1 395 ? -24.430 -19.540 25.001 1.00 93.62 395 VAL A N 1
ATOM 3184 C CA . VAL A 1 395 ? -23.269 -19.267 25.854 1.00 93.62 395 VAL A CA 1
ATOM 3185 C C . VAL A 1 395 ? -23.274 -20.178 27.074 1.00 93.62 395 VAL A C 1
ATOM 3187 O O . VAL A 1 395 ? -24.319 -20.438 27.668 1.00 93.62 395 VAL A O 1
ATOM 3190 N N . TYR A 1 396 ? -22.098 -20.671 27.451 1.00 93.88 396 TYR A N 1
ATOM 3191 C CA . TYR A 1 396 ? -21.917 -21.539 28.606 1.00 93.88 396 TYR A CA 1
ATOM 3192 C C . TYR A 1 396 ? -20.835 -20.965 29.505 1.00 93.88 396 TYR A C 1
ATOM 3194 O O . TYR A 1 396 ? -19.667 -20.907 29.118 1.00 93.88 396 TYR A O 1
ATOM 3202 N N . PHE A 1 397 ? -21.227 -20.577 30.713 1.00 94.06 397 PHE A N 1
ATOM 3203 C CA . PHE A 1 397 ? -20.304 -20.076 31.718 1.00 94.06 397 PHE A CA 1
ATOM 3204 C C . PHE A 1 397 ? -19.868 -21.184 32.677 1.00 94.06 397 PHE A C 1
ATOM 3206 O O . PHE A 1 397 ? -20.635 -22.081 33.025 1.00 94.06 397 PHE A O 1
ATOM 3213 N N . GLY A 1 398 ? -18.619 -21.100 33.110 1.00 93.31 398 GLY A N 1
ATOM 3214 C CA . GLY A 1 398 ? -18.070 -21.837 34.240 1.00 93.31 398 GLY A CA 1
ATOM 3215 C C . GLY A 1 398 ? -17.062 -20.963 34.972 1.00 93.31 398 GLY A C 1
ATOM 3216 O O . GLY A 1 398 ? -16.761 -19.854 34.529 1.00 93.31 398 GLY A O 1
ATOM 3217 N N . VAL A 1 399 ? -16.524 -21.456 36.080 1.00 92.75 399 VAL A N 1
ATOM 3218 C CA . VAL A 1 399 ? -15.495 -20.748 36.844 1.00 92.75 399 VAL A CA 1
ATOM 3219 C C . VAL A 1 399 ? -14.256 -21.619 36.975 1.00 92.75 399 VAL A C 1
ATOM 3221 O O . VAL A 1 399 ? -14.344 -22.815 37.236 1.00 92.75 399 VAL A O 1
ATOM 3224 N N . GLN A 1 400 ? -13.087 -21.031 36.763 1.00 91.44 400 GLN A N 1
ATOM 3225 C CA . GLN A 1 400 ? -11.807 -21.722 36.891 1.00 91.44 400 GLN A CA 1
ATOM 3226 C C . GLN A 1 400 ? -11.552 -22.157 38.346 1.00 91.44 400 GLN A C 1
ATOM 3228 O O . GLN A 1 400 ? -12.006 -21.500 39.279 1.00 91.44 400 GLN A O 1
ATOM 3233 N N . LYS A 1 401 ? -10.817 -23.256 38.562 1.00 85.31 401 LYS A N 1
ATOM 3234 C CA . LYS A 1 401 ? -10.523 -23.778 39.917 1.00 85.31 401 LYS A CA 1
ATOM 3235 C C . LYS A 1 401 ? -9.320 -23.134 40.610 1.00 85.31 401 LYS A C 1
ATOM 3237 O O . LYS A 1 401 ? -9.239 -23.174 41.837 1.00 85.31 401 LYS A O 1
ATOM 3242 N N . GLY A 1 402 ? -8.399 -22.560 39.841 1.00 81.00 402 GLY A N 1
ATOM 3243 C CA . GLY A 1 402 ? -7.150 -21.977 40.334 1.00 81.00 402 GLY A CA 1
ATOM 3244 C C . GLY A 1 402 ? -6.783 -20.681 39.615 1.00 81.00 402 GLY A C 1
ATOM 3245 O O . GLY A 1 402 ? -7.577 -20.142 38.849 1.00 81.00 402 GLY A O 1
ATOM 3246 N N . LEU A 1 403 ? -5.570 -20.185 39.872 1.00 80.00 403 LEU A N 1
ATOM 3247 C CA . LEU A 1 403 ? -5.053 -18.918 39.332 1.00 80.00 403 LEU A CA 1
ATOM 3248 C C . LEU A 1 403 ? -4.081 -19.120 38.151 1.00 80.00 403 LEU A C 1
ATOM 3250 O O . LEU A 1 403 ? -3.287 -18.233 37.858 1.00 80.00 403 LEU A O 1
ATOM 3254 N N . GLU A 1 404 ? -4.100 -20.284 37.493 1.00 79.25 404 GLU A N 1
ATOM 3255 C CA . GLU A 1 404 ? -3.203 -20.567 36.360 1.00 79.25 404 GLU A CA 1
ATOM 3256 C C . GLU A 1 404 ? -3.426 -19.579 35.204 1.00 79.25 404 GLU A C 1
ATOM 3258 O O . GLU A 1 404 ? -2.458 -19.055 34.649 1.00 79.25 404 GLU A O 1
ATOM 3263 N N . ASP A 1 405 ? -4.689 -19.251 34.924 1.00 81.75 405 ASP A N 1
ATOM 3264 C CA . ASP A 1 405 ? -5.084 -18.161 34.042 1.00 81.75 405 ASP A CA 1
ATOM 3265 C C . ASP A 1 405 ? -5.689 -17.020 34.887 1.00 81.75 405 ASP A C 1
ATOM 3267 O O . ASP A 1 405 ? -6.651 -17.181 35.637 1.00 81.75 405 ASP A O 1
ATOM 3271 N N . VAL A 1 406 ? -5.081 -15.834 34.810 1.00 80.62 406 VAL A N 1
ATOM 3272 C CA . VAL A 1 406 ? -5.450 -14.669 35.644 1.00 80.62 406 VAL A CA 1
ATOM 3273 C C . VAL A 1 406 ? -6.706 -13.934 35.175 1.00 80.62 406 VAL A C 1
ATOM 3275 O O . VAL A 1 406 ? -7.297 -13.192 35.963 1.00 80.62 406 VAL A O 1
ATOM 3278 N N . ASP A 1 407 ? -7.105 -14.132 33.920 1.00 89.88 407 ASP A N 1
ATOM 3279 C CA . ASP A 1 407 ? -8.284 -13.541 33.273 1.00 89.88 407 ASP A CA 1
ATOM 3280 C C . ASP A 1 407 ? -9.194 -14.661 32.725 1.00 89.88 407 ASP A C 1
ATOM 3282 O O . ASP A 1 407 ? -8.869 -15.850 32.812 1.00 89.88 407 ASP A O 1
ATOM 3286 N N . SER A 1 408 ? -10.354 -14.300 32.182 1.00 92.12 408 SER A N 1
ATOM 3287 C CA . SER A 1 408 ? -11.298 -15.249 31.596 1.00 92.12 408 SER A CA 1
ATOM 3288 C C . SER A 1 408 ? -10.706 -16.020 30.413 1.00 92.12 408 SER A C 1
ATOM 3290 O O . SER A 1 408 ? -10.011 -15.463 29.562 1.00 92.12 408 SER A O 1
ATOM 3292 N N . ILE A 1 409 ? -11.075 -17.296 30.290 1.00 91.62 409 ILE A N 1
ATOM 3293 C CA . ILE A 1 409 ? -10.733 -18.137 29.137 1.00 91.62 409 ILE A CA 1
ATOM 3294 C C . ILE A 1 409 ? -11.991 -18.360 28.314 1.00 91.62 409 ILE A C 1
ATOM 3296 O O . ILE A 1 409 ? -12.963 -18.916 28.814 1.00 91.62 409 ILE A O 1
ATOM 3300 N N . ALA A 1 410 ? -11.961 -18.005 27.033 1.00 91.69 410 ALA A N 1
ATOM 3301 C CA . ALA A 1 410 ? -13.091 -18.210 26.134 1.00 91.69 410 ALA A CA 1
ATOM 3302 C C . ALA A 1 410 ? -12.705 -19.011 24.884 1.00 91.69 410 ALA A C 1
ATOM 3304 O O . ALA A 1 410 ? -11.612 -18.853 24.327 1.00 91.69 410 ALA A O 1
ATOM 3305 N N . ARG A 1 411 ? -13.611 -19.886 24.438 1.00 91.94 411 ARG A N 1
ATOM 3306 C CA . ARG A 1 411 ? -13.525 -20.634 23.174 1.00 91.94 411 ARG A CA 1
ATOM 3307 C C . ARG A 1 411 ? -14.896 -20.716 22.511 1.00 91.94 411 ARG A C 1
ATOM 3309 O O . ARG A 1 411 ? -15.912 -20.667 23.193 1.00 91.94 411 ARG A O 1
ATOM 3316 N N . GLY A 1 412 ? -14.919 -20.914 21.197 1.00 91.31 412 GLY A N 1
ATOM 3317 C CA . GLY A 1 412 ? -16.154 -20.894 20.414 1.00 91.31 412 GLY A CA 1
ATOM 3318 C C . GLY A 1 412 ? -16.609 -19.483 20.057 1.00 91.31 412 GLY A C 1
ATOM 3319 O O . GLY A 1 412 ? -15.812 -18.548 20.048 1.00 91.31 412 GLY A O 1
ATOM 3320 N N . SER A 1 413 ? -17.879 -19.352 19.690 1.00 93.44 413 SER A N 1
ATOM 3321 C CA . SER A 1 413 ? -18.472 -18.088 19.252 1.00 93.44 413 SER A CA 1
ATOM 3322 C C . SER A 1 413 ? -19.976 -18.105 19.485 1.00 93.44 413 SER A C 1
ATOM 3324 O O . SER A 1 413 ? -20.613 -19.138 19.280 1.00 93.44 413 SER A O 1
ATOM 3326 N N . LEU A 1 414 ? -20.537 -16.961 19.876 1.00 91.31 414 LEU A N 1
ATOM 3327 C CA . LEU A 1 414 ? -21.987 -16.799 20.018 1.00 91.31 414 LEU A CA 1
ATOM 3328 C C . LEU A 1 414 ? -22.690 -16.814 18.654 1.00 91.31 414 LEU A C 1
ATOM 3330 O O . LEU A 1 414 ? -23.808 -17.299 18.556 1.00 91.31 414 LEU A O 1
ATOM 3334 N N . GLY A 1 415 ? -22.012 -16.382 17.587 1.00 85.69 415 GLY A N 1
ATOM 3335 C CA . GLY A 1 415 ? -22.525 -16.385 16.214 1.00 85.69 415 GLY A CA 1
ATOM 3336 C C . GLY A 1 415 ? -22.613 -17.762 15.543 1.00 85.69 415 GLY A C 1
ATOM 3337 O O . GLY A 1 415 ? -22.853 -17.838 14.337 1.00 85.69 415 GLY A O 1
ATOM 3338 N N . VAL A 1 416 ? -22.389 -18.864 16.270 1.00 89.38 416 VAL A N 1
ATOM 3339 C CA . VAL A 1 416 ? -22.567 -20.230 15.754 1.00 89.38 416 VAL A CA 1
ATOM 3340 C C . VAL A 1 416 ? -23.343 -21.096 16.739 1.00 89.38 416 VAL A C 1
ATOM 3342 O O . VAL A 1 416 ? -23.214 -20.968 17.950 1.00 89.38 416 VAL A O 1
ATOM 3345 N N . ARG A 1 417 ? -24.076 -22.088 16.221 1.00 88.94 417 ARG A N 1
ATOM 3346 C CA . ARG A 1 417 ? -24.925 -22.998 17.018 1.00 88.94 417 ARG A CA 1
ATOM 3347 C C . ARG A 1 417 ? -24.223 -23.770 18.146 1.00 88.94 417 ARG A C 1
ATOM 3349 O O . ARG A 1 417 ? -24.896 -24.350 18.988 1.00 88.94 417 ARG A O 1
ATOM 3356 N N . PHE A 1 418 ? -22.894 -23.881 18.104 1.00 90.31 418 PHE A N 1
ATOM 3357 C CA . PHE A 1 418 ? -22.111 -24.574 19.136 1.00 90.31 418 PHE A CA 1
ATOM 3358 C C . PHE A 1 418 ? -21.834 -23.683 20.350 1.00 90.31 418 PHE A C 1
ATOM 3360 O O . PHE A 1 418 ? -21.520 -24.202 21.417 1.00 90.31 418 PHE A O 1
ATOM 3367 N N . GLY A 1 419 ? -21.980 -22.369 20.179 1.00 92.06 419 GLY A N 1
ATOM 3368 C CA . GLY A 1 419 ? -21.866 -21.387 21.236 1.00 92.06 419 GLY A CA 1
ATOM 3369 C C . GLY A 1 419 ? -20.450 -21.058 21.667 1.00 92.06 419 GLY A C 1
ATOM 3370 O O . GLY A 1 419 ? -19.460 -21.609 21.171 1.00 92.06 419 GLY A O 1
ATOM 3371 N N . ALA A 1 420 ? -20.373 -20.127 22.613 1.00 94.38 420 ALA A N 1
ATOM 3372 C CA . ALA A 1 420 ? -19.147 -19.773 23.308 1.00 94.38 420 ALA A CA 1
ATOM 3373 C C . ALA A 1 420 ? -19.118 -20.429 24.695 1.00 94.38 420 ALA A C 1
ATOM 3375 O O . ALA A 1 420 ? -20.088 -20.373 25.448 1.00 94.38 420 ALA A O 1
ATOM 3376 N N . HIS A 1 421 ? -17.990 -21.039 25.044 1.00 95.06 421 HIS A N 1
ATOM 3377 C CA . HIS A 1 421 ? -17.702 -21.518 26.390 1.00 95.06 421 HIS A CA 1
ATOM 3378 C C . HIS A 1 421 ? -16.723 -20.551 27.051 1.00 95.06 421 HIS A C 1
ATOM 3380 O O . HIS A 1 421 ? -15.620 -20.348 26.539 1.00 95.06 421 HIS A O 1
ATOM 3386 N N . ILE A 1 422 ? -17.135 -19.960 28.170 1.00 95.12 422 ILE A N 1
ATOM 3387 C CA . ILE A 1 422 ? -16.397 -18.919 28.885 1.00 95.12 422 ILE A CA 1
ATOM 3388 C C . ILE A 1 422 ? -16.158 -19.393 30.319 1.00 95.12 422 ILE A C 1
ATOM 3390 O O . ILE A 1 422 ? -17.093 -19.687 31.060 1.00 95.12 422 ILE A O 1
ATOM 3394 N N . ALA A 1 423 ? -14.894 -19.480 30.715 1.00 95.00 423 ALA A N 1
ATOM 3395 C CA . ALA A 1 423 ? -14.476 -19.797 32.070 1.00 95.00 423 ALA A CA 1
ATOM 3396 C C . ALA A 1 423 ? -14.000 -18.519 32.762 1.00 95.00 423 ALA A C 1
ATOM 3398 O O . ALA A 1 423 ? -12.901 -18.028 32.488 1.00 95.00 423 ALA A O 1
ATOM 3399 N N . LEU A 1 424 ? -14.834 -17.993 33.654 1.00 94.88 424 LEU A N 1
ATOM 3400 C CA . LEU A 1 424 ? -14.528 -16.815 34.452 1.00 94.88 424 LEU A CA 1
ATOM 3401 C C . LEU A 1 424 ? -13.412 -17.122 35.461 1.00 94.88 424 LEU A C 1
ATOM 3403 O O . LEU A 1 424 ? -13.276 -18.271 35.900 1.00 94.88 424 LEU A O 1
ATOM 3407 N N . PRO A 1 425 ? -12.618 -16.121 35.863 1.00 93.44 425 PRO A N 1
ATOM 3408 C CA . PRO A 1 425 ? -11.562 -16.323 36.841 1.00 93.44 425 PRO A CA 1
ATOM 3409 C C . PRO A 1 425 ? -12.103 -16.817 38.187 1.00 93.44 425 PRO A C 1
ATOM 3411 O O . PRO A 1 425 ? -13.191 -16.416 38.607 1.00 93.44 425 PRO A O 1
ATOM 3414 N N . PHE A 1 426 ? -11.328 -17.636 38.905 1.00 90.12 426 PHE A N 1
ATOM 3415 C CA . PHE A 1 426 ? -11.804 -18.301 40.129 1.00 90.12 426 PHE A CA 1
ATOM 3416 C C . PHE A 1 426 ? -12.297 -17.338 41.222 1.00 90.12 426 PHE A C 1
ATOM 3418 O O . PHE A 1 426 ? -13.194 -17.671 41.990 1.00 90.12 426 PHE A O 1
ATOM 3425 N N . TYR A 1 427 ? -11.722 -16.138 41.293 1.00 90.69 427 TYR A N 1
ATOM 3426 C CA . TYR A 1 427 ? -12.037 -15.141 42.316 1.00 90.69 427 TYR A CA 1
ATOM 3427 C C . TYR A 1 427 ? -13.390 -14.448 42.103 1.00 90.69 427 TYR A C 1
ATOM 3429 O O . TYR A 1 427 ? -13.899 -13.816 43.018 1.00 90.69 427 TYR A O 1
ATOM 3437 N N . THR A 1 428 ? -14.039 -14.632 40.948 1.00 92.81 428 THR A N 1
ATOM 3438 C CA . THR A 1 428 ? -15.408 -14.128 40.701 1.00 92.81 428 THR A CA 1
ATOM 3439 C C . THR A 1 428 ? -16.475 -14.769 41.604 1.00 92.81 428 THR A C 1
ATOM 3441 O O . THR A 1 428 ? -17.618 -14.310 41.644 1.00 92.81 428 THR A O 1
ATOM 3444 N N . ARG A 1 429 ? -16.114 -15.827 42.344 1.00 91.31 429 ARG A N 1
ATOM 3445 C CA . ARG A 1 429 ? -17.010 -16.577 43.234 1.00 91.31 429 ARG A CA 1
ATOM 3446 C C . ARG A 1 429 ? -17.282 -15.883 44.557 1.00 91.31 429 ARG A C 1
ATOM 3448 O O . ARG A 1 429 ? -18.269 -16.226 45.190 1.00 91.31 429 ARG A O 1
ATOM 3455 N N . PHE A 1 430 ? -16.413 -14.978 44.987 1.00 91.44 430 PHE A N 1
ATOM 3456 C CA . PHE A 1 430 ? -16.454 -14.474 46.353 1.00 91.44 430 PHE A CA 1
ATOM 3457 C C . PHE A 1 430 ? -17.265 -13.194 46.449 1.00 91.44 430 PHE A C 1
ATOM 3459 O O . PHE A 1 430 ? -17.135 -12.291 45.624 1.00 91.44 430 PHE A O 1
ATOM 3466 N N . THR A 1 431 ? -18.076 -13.116 47.497 1.00 89.12 431 THR A N 1
ATOM 3467 C CA . THR A 1 431 ? -18.829 -11.907 47.854 1.00 89.12 431 THR A CA 1
ATOM 3468 C C . THR A 1 431 ? -18.243 -11.200 49.072 1.00 89.12 431 THR A C 1
ATOM 3470 O O . THR A 1 431 ? -18.420 -9.993 49.228 1.00 89.12 431 THR A O 1
ATOM 3473 N N . SER A 1 432 ? -17.509 -11.932 49.915 1.00 91.44 432 SER A N 1
ATOM 3474 C CA . SER A 1 432 ? -16.854 -11.407 51.109 1.00 91.44 432 SER A CA 1
ATOM 3475 C C . SER A 1 432 ? -15.420 -11.920 51.245 1.00 91.44 432 SER A C 1
ATOM 3477 O O . SER A 1 432 ? -15.052 -12.978 50.727 1.00 91.44 432 SER A O 1
ATOM 3479 N N . GLN A 1 433 ? -14.594 -11.163 51.968 1.00 88.50 433 GLN A N 1
ATOM 3480 C CA . GLN A 1 433 ? -13.202 -11.539 52.232 1.00 88.50 433 GLN A CA 1
ATOM 3481 C C . GLN A 1 433 ? -13.098 -12.828 53.057 1.00 88.50 433 GLN A C 1
ATOM 3483 O O . GLN A 1 433 ? -12.187 -13.620 52.841 1.00 88.50 433 GLN A O 1
ATOM 3488 N N . GLU A 1 434 ? -14.042 -13.062 53.972 1.00 89.56 434 GLU A N 1
ATOM 3489 C CA . GLU A 1 434 ? -14.092 -14.266 54.809 1.00 89.56 434 GLU A CA 1
ATOM 3490 C C . GLU A 1 434 ? -14.388 -15.520 53.976 1.00 89.56 434 GLU A C 1
ATOM 3492 O O . GLU A 1 434 ? -13.771 -16.567 54.172 1.00 89.56 434 GLU A O 1
ATOM 3497 N N . GLU A 1 435 ? -15.279 -15.407 52.987 1.00 89.62 435 GLU A N 1
ATOM 3498 C CA . GLU A 1 435 ? -15.562 -16.478 52.029 1.00 89.62 435 GLU A CA 1
ATOM 3499 C C . GLU A 1 435 ? -14.321 -16.805 51.184 1.00 89.62 435 GLU A C 1
ATOM 3501 O O . GLU A 1 435 ? -13.952 -17.976 51.047 1.00 89.62 435 GLU A O 1
ATOM 3506 N N . ALA A 1 436 ? -13.635 -15.770 50.682 1.00 88.88 436 ALA A N 1
ATOM 3507 C CA . ALA A 1 436 ? -12.388 -15.920 49.938 1.00 88.88 436 ALA A CA 1
ATOM 3508 C C . ALA A 1 436 ? -11.288 -16.575 50.792 1.00 88.88 436 ALA A C 1
ATOM 3510 O O . ALA A 1 436 ? -10.622 -17.501 50.330 1.00 88.88 436 ALA A O 1
ATOM 3511 N N . LEU A 1 437 ? -11.127 -16.145 52.048 1.00 89.75 437 LEU A N 1
ATOM 3512 C CA . LEU A 1 437 ? -10.150 -16.694 52.992 1.00 89.75 437 LEU A CA 1
ATOM 3513 C C . LEU A 1 437 ? -10.415 -18.177 53.276 1.00 89.75 437 LEU A C 1
ATOM 3515 O O . LEU A 1 437 ? -9.514 -19.002 53.114 1.00 89.75 437 LEU A O 1
ATOM 3519 N N . ASN A 1 438 ? -11.655 -18.528 53.628 1.00 89.00 438 ASN A N 1
ATOM 3520 C CA . ASN A 1 438 ? -12.056 -19.905 53.920 1.00 89.00 438 ASN A CA 1
ATOM 3521 C C . ASN A 1 438 ? -11.839 -20.828 52.715 1.00 89.00 438 ASN A C 1
ATOM 3523 O O . ASN A 1 438 ? -11.344 -21.951 52.858 1.00 89.00 438 ASN A O 1
ATOM 3527 N N . TYR A 1 439 ? -12.176 -20.358 51.510 1.00 86.75 439 TYR A N 1
ATOM 3528 C CA . TYR A 1 439 ? -11.937 -21.114 50.286 1.00 86.75 439 TYR A CA 1
ATOM 3529 C C . TYR A 1 439 ? -10.439 -21.306 50.030 1.00 86.75 439 TYR A C 1
ATOM 3531 O O . TYR A 1 439 ? -9.993 -22.427 49.775 1.00 86.75 439 TYR A O 1
ATOM 3539 N N . CYS A 1 440 ? -9.648 -20.238 50.137 1.00 86.88 440 CYS A N 1
ATOM 3540 C CA . CYS A 1 440 ? -8.211 -20.276 49.894 1.00 86.88 440 CYS A CA 1
ATOM 3541 C C . CYS A 1 440 ? -7.466 -21.175 50.894 1.00 86.88 440 CYS A C 1
ATOM 3543 O O . CYS A 1 440 ? -6.626 -21.971 50.481 1.00 86.88 440 CYS A O 1
ATOM 3545 N N . GLN A 1 441 ? -7.815 -21.139 52.182 1.00 86.19 441 GLN A N 1
ATOM 3546 C CA . GLN A 1 441 ? -7.224 -22.019 53.200 1.00 86.19 441 GLN A CA 1
ATOM 3547 C C . GLN A 1 441 ? -7.556 -23.501 52.963 1.00 86.19 441 GLN A C 1
ATOM 3549 O O . GLN A 1 441 ? -6.726 -24.373 53.218 1.00 86.19 441 GLN A O 1
ATOM 3554 N N . LYS A 1 442 ? -8.756 -23.798 52.449 1.00 84.44 442 LYS A N 1
ATOM 3555 C CA . LYS A 1 442 ? -9.219 -25.173 52.216 1.00 84.44 442 LYS A CA 1
ATOM 3556 C C . LYS A 1 442 ? -8.745 -25.764 50.885 1.00 84.44 442 LYS A C 1
ATOM 3558 O O . LYS A 1 442 ? -8.517 -26.970 50.806 1.00 84.44 442 LYS A O 1
ATOM 3563 N N . HIS A 1 443 ? -8.629 -24.940 49.844 1.00 80.56 443 HIS A N 1
ATOM 3564 C CA . HIS A 1 443 ? -8.437 -25.401 48.464 1.00 80.56 443 HIS A CA 1
ATOM 3565 C C . HIS A 1 443 ? -7.181 -24.849 47.768 1.00 80.56 443 HIS A C 1
ATOM 3567 O O . HIS A 1 443 ? -6.760 -25.429 46.770 1.00 80.56 443 HIS A O 1
ATOM 3573 N N . LEU A 1 444 ? -6.563 -23.774 48.273 1.00 80.25 444 LEU A N 1
ATOM 3574 C CA . LEU A 1 444 ? -5.425 -23.078 47.649 1.00 80.25 444 LEU A CA 1
ATOM 3575 C C . LEU A 1 444 ? -4.287 -22.829 48.658 1.00 80.25 444 LEU A C 1
ATOM 3577 O O . LEU A 1 444 ? -3.814 -21.706 48.830 1.00 80.25 444 LEU A O 1
ATOM 3581 N N . THR A 1 445 ? -3.824 -23.885 49.329 1.00 74.62 445 THR A N 1
ATOM 3582 C CA . THR A 1 445 ? -2.634 -23.822 50.202 1.00 74.62 445 THR A CA 1
ATOM 3583 C C . THR A 1 445 ? -1.341 -23.555 49.417 1.00 74.62 445 THR A C 1
ATOM 3585 O O . THR A 1 445 ? -0.418 -22.922 49.928 1.00 74.62 445 THR A O 1
ATOM 3588 N N . GLU A 1 446 ? -1.293 -23.985 48.151 1.00 80.50 446 GLU A N 1
ATOM 3589 C CA . GLU A 1 446 ? -0.230 -23.682 47.189 1.00 80.50 446 GLU A CA 1
ATOM 3590 C C . GLU A 1 446 ? -0.841 -23.111 45.900 1.00 80.50 446 GLU A C 1
ATOM 3592 O O . GLU A 1 446 ? -1.686 -23.755 45.273 1.00 80.50 446 GLU A O 1
ATOM 3597 N N . LEU A 1 447 ? -0.385 -21.936 45.452 1.00 80.94 447 LEU A N 1
ATOM 3598 C CA . LEU A 1 447 ? -0.746 -21.414 44.133 1.00 80.94 447 LEU A CA 1
ATOM 3599 C C . LEU A 1 447 ? 0.139 -22.031 43.050 1.00 80.94 447 LEU A C 1
ATOM 3601 O O . LEU A 1 447 ? 1.366 -22.052 43.167 1.00 80.94 447 LEU A O 1
ATOM 3605 N N . ARG A 1 448 ? -0.487 -22.495 41.965 1.00 82.81 448 ARG A N 1
ATOM 3606 C CA . ARG A 1 448 ? 0.208 -22.931 40.751 1.00 82.81 448 ARG A CA 1
ATOM 3607 C C . ARG A 1 448 ? 0.276 -21.780 39.757 1.00 82.81 448 ARG A C 1
ATOM 3609 O O . ARG A 1 448 ? -0.746 -21.366 39.226 1.00 82.81 448 ARG A O 1
ATOM 3616 N N . LEU A 1 449 ? 1.480 -21.271 39.513 1.00 81.06 449 LEU A N 1
ATOM 3617 C CA . LEU A 1 449 ? 1.746 -20.214 38.533 1.00 81.06 449 LEU A CA 1
ATOM 3618 C C . LEU A 1 449 ? 3.014 -20.557 37.756 1.00 81.06 449 LEU A C 1
ATOM 3620 O O . LEU A 1 449 ? 4.032 -20.913 38.350 1.00 81.06 449 LEU A O 1
ATOM 3624 N N . PHE A 1 450 ? 2.962 -20.466 36.425 1.00 78.88 450 PHE A N 1
ATOM 3625 C CA . PHE A 1 450 ? 4.096 -20.770 35.535 1.00 78.88 450 PHE A CA 1
ATOM 3626 C C . PHE A 1 450 ? 4.729 -22.157 35.788 1.00 78.88 450 PHE A C 1
ATOM 3628 O O . PHE A 1 450 ? 5.946 -22.323 35.720 1.00 78.88 450 PHE A O 1
ATOM 3635 N N . GLY A 1 451 ? 3.908 -23.153 36.144 1.00 77.38 451 GLY A N 1
ATOM 3636 C CA . GLY A 1 451 ? 4.361 -24.511 36.477 1.00 77.38 451 GLY A CA 1
ATOM 3637 C C . GLY A 1 451 ? 5.069 -24.649 37.834 1.00 77.38 451 GLY A C 1
ATOM 3638 O O . GLY A 1 451 ? 5.556 -25.733 38.153 1.00 77.38 451 GLY A O 1
ATOM 3639 N N . LYS A 1 452 ? 5.123 -23.585 38.646 1.00 79.94 452 LYS A N 1
ATOM 3640 C CA . LYS A 1 452 ? 5.703 -23.577 39.997 1.00 79.94 452 LYS A CA 1
ATOM 3641 C C . LYS A 1 452 ? 4.604 -23.593 41.057 1.00 79.94 452 LYS A C 1
ATOM 3643 O O . LYS A 1 452 ? 3.536 -23.025 40.849 1.00 79.94 452 LYS A O 1
ATOM 3648 N N . ARG A 1 453 ? 4.885 -24.226 42.198 1.00 84.62 453 ARG A N 1
ATOM 3649 C CA . ARG A 1 453 ? 4.019 -24.234 43.386 1.00 84.62 453 ARG A CA 1
ATOM 3650 C C . ARG A 1 453 ? 4.542 -23.218 44.388 1.00 84.62 453 ARG A C 1
ATOM 3652 O O . ARG A 1 453 ? 5.715 -23.270 44.750 1.00 84.62 453 ARG A O 1
ATOM 3659 N N . ILE A 1 454 ? 3.685 -22.291 44.788 1.00 82.75 454 ILE A N 1
ATOM 3660 C CA . ILE A 1 454 ? 4.033 -21.162 45.645 1.00 82.75 454 ILE A CA 1
ATOM 3661 C C . ILE A 1 454 ? 3.199 -21.284 46.921 1.00 82.75 454 ILE A C 1
ATOM 3663 O O . ILE A 1 454 ? 1.977 -21.141 46.841 1.00 82.75 454 ILE A O 1
ATOM 3667 N N . PRO A 1 455 ? 3.811 -21.569 48.081 1.00 82.62 455 PRO A N 1
ATOM 3668 C CA . PRO A 1 455 ? 3.084 -21.594 49.341 1.00 82.62 455 PRO A CA 1
ATOM 3669 C C . PRO A 1 455 ? 2.703 -20.165 49.735 1.00 82.62 455 PRO A C 1
ATOM 3671 O O . PRO A 1 455 ? 3.547 -19.267 49.710 1.00 82.62 455 PRO A O 1
ATOM 3674 N N . ILE A 1 456 ? 1.442 -19.950 50.105 1.00 82.06 456 ILE A N 1
ATOM 3675 C CA . ILE A 1 456 ? 0.957 -18.645 50.570 1.00 82.06 456 ILE A CA 1
ATOM 3676 C C . ILE A 1 456 ? 0.389 -18.794 51.972 1.00 82.06 456 ILE A C 1
ATOM 3678 O O . ILE A 1 456 ? -0.470 -19.636 52.224 1.00 82.06 456 ILE A O 1
ATOM 3682 N N . ASN A 1 457 ? 0.864 -17.943 52.882 1.00 86.00 457 ASN A N 1
ATOM 3683 C CA . ASN A 1 457 ? 0.258 -17.789 54.193 1.00 86.00 457 ASN A CA 1
ATOM 3684 C C . ASN A 1 457 ? -0.771 -16.650 54.151 1.00 86.00 457 ASN A C 1
ATOM 3686 O O . ASN A 1 457 ? -0.413 -15.468 54.153 1.00 86.00 457 ASN A O 1
ATOM 3690 N N . TRP A 1 458 ? -2.046 -17.031 54.115 1.00 86.62 458 TRP A N 1
ATOM 3691 C CA . TRP A 1 458 ? -3.189 -16.125 54.002 1.00 86.62 458 TRP A CA 1
ATOM 3692 C C . TRP A 1 458 ? -3.390 -15.221 55.229 1.00 86.62 458 TRP A C 1
ATOM 3694 O O . TRP A 1 458 ? -3.999 -14.162 55.105 1.00 86.62 458 TRP A O 1
ATOM 3704 N N . ASP A 1 459 ? -2.822 -15.575 56.385 1.00 85.88 459 ASP A N 1
ATOM 3705 C CA . ASP A 1 459 ? -2.953 -14.797 57.626 1.00 85.88 459 ASP A CA 1
ATOM 3706 C C . ASP A 1 459 ? -1.959 -13.620 57.703 1.00 85.88 459 ASP A C 1
ATOM 3708 O O . ASP A 1 459 ? -2.018 -12.792 58.611 1.00 85.88 459 ASP A O 1
ATOM 3712 N N . THR A 1 460 ? -1.025 -13.523 56.751 1.00 88.94 460 THR A N 1
ATOM 3713 C CA . THR A 1 460 ? -0.057 -12.415 56.681 1.00 88.94 460 THR A CA 1
ATOM 3714 C C . THR A 1 460 ? -0.683 -11.142 56.098 1.00 88.94 460 THR A C 1
ATOM 3716 O O . THR A 1 460 ? -1.609 -11.245 55.293 1.00 88.94 460 THR A O 1
ATOM 3719 N N . PRO A 1 461 ? -0.152 -9.935 56.395 1.00 87.62 461 PRO A N 1
ATOM 3720 C CA . PRO A 1 461 ? -0.650 -8.689 55.800 1.00 87.62 461 PRO A CA 1
ATOM 3721 C C . PRO A 1 461 ? -0.672 -8.713 54.264 1.00 87.62 461 PRO A C 1
ATOM 3723 O O . PRO A 1 461 ? -1.640 -8.278 53.653 1.00 87.62 461 PRO A O 1
ATOM 3726 N N . THR A 1 462 ? 0.353 -9.292 53.634 1.00 85.44 462 THR A N 1
ATOM 3727 C CA . THR A 1 462 ? 0.429 -9.444 52.171 1.00 85.44 462 THR A CA 1
ATOM 3728 C C . THR A 1 462 ? -0.568 -10.483 51.644 1.00 85.44 462 THR A C 1
ATOM 3730 O O . THR A 1 462 ? -1.106 -10.322 50.551 1.00 85.44 462 THR A O 1
ATOM 3733 N N . GLY A 1 463 ? -0.848 -11.539 52.418 1.00 87.62 463 GLY A N 1
ATOM 3734 C CA . GLY A 1 463 ? -1.907 -12.507 52.118 1.00 87.62 463 GLY A CA 1
ATOM 3735 C C . GLY A 1 463 ? -3.304 -11.883 52.184 1.00 87.62 463 GLY A C 1
ATOM 3736 O O . GLY A 1 463 ? -4.123 -12.128 51.301 1.00 87.62 463 GLY A O 1
ATOM 3737 N N . GLN A 1 464 ? -3.547 -11.014 53.166 1.00 89.75 464 GLN A N 1
ATOM 3738 C CA . GLN A 1 464 ? -4.784 -10.237 53.278 1.00 89.75 464 GLN A CA 1
ATOM 3739 C C . GLN A 1 464 ? -4.923 -9.223 52.133 1.00 89.75 464 GLN A C 1
ATOM 3741 O O . GLN A 1 464 ? -5.973 -9.169 51.499 1.00 89.75 464 GLN A O 1
ATOM 3746 N N . GLU A 1 465 ? -3.850 -8.509 51.777 1.00 89.81 465 GLU A N 1
ATOM 3747 C CA . GLU A 1 465 ? -3.848 -7.595 50.625 1.00 89.81 465 GLU A CA 1
ATOM 3748 C C . GLU A 1 465 ? -4.119 -8.334 49.302 1.00 89.81 465 GLU A C 1
ATOM 3750 O O . GLU A 1 465 ? -4.785 -7.808 48.408 1.00 89.81 465 GLU A O 1
ATOM 3755 N N . LEU A 1 466 ? -3.642 -9.577 49.170 1.00 89.94 466 LEU A N 1
ATOM 3756 C CA . LEU A 1 466 ? -3.941 -10.428 48.020 1.00 89.94 466 LEU A CA 1
ATOM 3757 C C . LEU A 1 466 ? -5.425 -10.829 47.981 1.00 89.94 466 LEU A C 1
ATOM 3759 O O . LEU A 1 466 ? -6.029 -10.777 46.907 1.00 89.94 466 LEU A O 1
ATOM 3763 N N . LEU A 1 467 ? -6.019 -11.181 49.128 1.00 90.62 467 LEU A N 1
ATOM 3764 C CA . LEU A 1 467 ? -7.443 -11.525 49.248 1.00 90.62 467 LEU A CA 1
ATOM 3765 C C . LEU A 1 467 ? -8.358 -10.347 48.901 1.00 90.62 467 LEU A C 1
ATOM 3767 O O . LEU A 1 467 ? -9.373 -10.554 48.240 1.00 90.62 467 LEU A O 1
ATOM 3771 N N . GLU A 1 468 ? -7.982 -9.116 49.256 1.00 91.31 468 GLU A N 1
ATOM 3772 C CA . GLU A 1 468 ? -8.721 -7.913 48.848 1.00 91.31 468 GLU A CA 1
ATOM 3773 C C . GLU A 1 468 ? -8.862 -7.823 47.322 1.00 91.31 468 GLU A C 1
ATOM 3775 O O . GLU A 1 468 ? -9.920 -7.459 46.815 1.00 91.31 468 GLU A O 1
ATOM 3780 N N . THR A 1 469 ? -7.831 -8.220 46.562 1.00 92.06 469 THR A N 1
ATOM 3781 C CA . THR A 1 469 ? -7.886 -8.195 45.087 1.00 92.06 469 THR A CA 1
ATOM 3782 C C . THR A 1 469 ? -8.827 -9.236 44.482 1.00 92.06 469 THR A C 1
ATOM 3784 O O . THR A 1 469 ? -9.069 -9.203 43.272 1.00 92.06 469 THR A O 1
ATOM 3787 N N . PHE A 1 470 ? -9.303 -10.204 45.269 1.00 91.69 470 PHE A N 1
ATOM 3788 C CA . PHE A 1 470 ? -10.255 -11.217 44.813 1.00 91.69 470 PHE A CA 1
ATOM 3789 C C . PHE A 1 470 ? -11.699 -10.728 44.883 1.00 91.69 470 PHE A C 1
ATOM 3791 O O . PHE A 1 470 ? -12.557 -11.302 44.220 1.00 91.69 470 PHE A O 1
ATOM 3798 N N . LEU A 1 471 ? -11.963 -9.655 45.627 1.00 92.75 471 LEU A N 1
ATOM 3799 C CA . LEU A 1 471 ? -13.287 -9.064 45.713 1.00 92.75 471 LEU A CA 1
ATOM 3800 C C . LEU A 1 471 ? -13.523 -8.159 44.508 1.00 92.75 471 LEU A C 1
ATOM 3802 O O . LEU A 1 471 ? -12.745 -7.249 44.220 1.00 92.75 471 LEU A O 1
ATOM 3806 N N . LEU A 1 472 ? -14.609 -8.430 43.790 1.00 93.06 472 LEU A N 1
ATOM 3807 C CA . LEU A 1 472 ? -15.043 -7.627 42.657 1.00 93.06 472 LEU A CA 1
ATOM 3808 C C . LEU A 1 472 ? -16.431 -7.056 42.943 1.00 93.06 472 LEU A C 1
ATOM 3810 O O . LEU A 1 472 ? -17.328 -7.812 43.328 1.00 93.06 472 LEU A O 1
ATOM 3814 N N . PRO A 1 473 ? -16.653 -5.750 42.722 1.00 93.06 473 PRO A N 1
ATOM 3815 C CA . PRO A 1 473 ? -17.991 -5.193 42.810 1.00 93.06 473 PRO A CA 1
ATOM 3816 C C . PRO A 1 473 ? -18.883 -5.745 41.694 1.00 93.06 473 PRO A C 1
ATOM 3818 O O . PRO A 1 473 ? -18.424 -6.226 40.653 1.00 93.06 473 PRO A O 1
ATOM 3821 N N . SER A 1 474 ? -20.196 -5.601 41.877 1.00 92.81 474 SER A N 1
ATOM 3822 C CA . SER A 1 474 ? -21.180 -6.037 40.877 1.00 92.81 474 SER A CA 1
ATOM 3823 C C . SER A 1 474 ? -20.978 -5.357 39.516 1.00 92.81 474 SER A C 1
ATOM 3825 O O . SER A 1 474 ? -21.176 -5.996 38.490 1.00 92.81 474 SER A O 1
ATOM 3827 N N . SER A 1 475 ? -20.539 -4.095 39.483 1.00 92.75 475 SER A N 1
ATOM 3828 C CA . SER A 1 475 ? -20.208 -3.365 38.249 1.00 92.75 475 SER A CA 1
ATOM 3829 C C . SER A 1 475 ? -19.060 -4.017 37.467 1.00 92.75 475 SER A C 1
ATOM 3831 O O . SER A 1 475 ? -19.165 -4.190 36.254 1.00 92.75 475 SER A O 1
ATOM 3833 N N . ALA A 1 476 ? -17.998 -4.450 38.153 1.00 94.88 476 ALA A N 1
ATOM 3834 C CA . ALA A 1 476 ? -16.861 -5.142 37.547 1.00 94.88 476 ALA A CA 1
ATOM 3835 C C . ALA A 1 476 ? -17.249 -6.524 37.003 1.00 94.88 476 ALA A C 1
ATOM 3837 O O . ALA A 1 476 ? -16.845 -6.887 35.900 1.00 94.88 476 ALA A O 1
ATOM 3838 N N . LEU A 1 477 ? -18.076 -7.278 37.739 1.00 95.56 477 LEU A N 1
ATOM 3839 C CA . LEU A 1 477 ? -18.594 -8.572 37.279 1.00 95.56 477 LEU A CA 1
ATOM 3840 C C . LEU A 1 477 ? -19.491 -8.419 36.042 1.00 95.56 477 LEU A C 1
ATOM 3842 O O . LEU A 1 477 ? -19.356 -9.187 35.090 1.00 95.56 477 LEU A O 1
ATOM 3846 N N . ARG A 1 478 ? -20.366 -7.405 36.022 1.00 96.06 478 ARG A N 1
ATOM 3847 C CA . ARG A 1 478 ? -21.218 -7.097 34.861 1.00 96.06 478 ARG A CA 1
ATOM 3848 C C . ARG A 1 478 ? -20.390 -6.706 33.640 1.00 96.06 478 ARG A C 1
ATOM 3850 O O . ARG A 1 478 ? -20.619 -7.239 32.556 1.00 96.06 478 ARG A O 1
ATOM 3857 N N . PHE A 1 479 ? -19.390 -5.841 33.825 1.00 95.75 479 PHE A N 1
ATOM 3858 C CA . PHE A 1 479 ? -18.426 -5.501 32.779 1.00 95.75 479 PHE A CA 1
ATOM 3859 C C . PHE A 1 479 ? -17.724 -6.745 32.232 1.00 95.75 479 PHE A C 1
ATOM 3861 O O . PHE A 1 479 ? -17.700 -6.939 31.021 1.00 95.75 479 PHE A O 1
ATOM 3868 N N . LEU A 1 480 ? -17.208 -7.607 33.111 1.00 95.62 480 LEU A N 1
ATOM 3869 C CA . LEU A 1 480 ? -16.467 -8.810 32.740 1.00 95.62 480 LEU A CA 1
ATOM 3870 C C . LEU A 1 480 ? -17.300 -9.769 31.878 1.00 95.62 480 LEU A C 1
ATOM 3872 O O . LEU A 1 480 ? -16.856 -10.184 30.807 1.00 95.62 480 LEU A O 1
ATOM 3876 N N . VAL A 1 481 ? -18.520 -10.081 32.324 1.00 96.06 481 VAL A N 1
ATOM 3877 C CA . VAL A 1 481 ? -19.444 -10.970 31.603 1.00 96.06 481 VAL A CA 1
ATOM 3878 C C . VAL A 1 481 ? -19.779 -10.395 30.228 1.00 96.06 481 VAL A C 1
ATOM 3880 O O . VAL A 1 481 ? -19.702 -11.095 29.219 1.00 96.06 481 VAL A O 1
ATOM 3883 N N . MET A 1 482 ? -20.095 -9.102 30.174 1.00 95.31 482 MET A N 1
ATOM 3884 C CA . MET A 1 482 ? -20.472 -8.425 28.939 1.00 95.31 482 MET A CA 1
ATOM 3885 C C . MET A 1 482 ? -19.304 -8.323 27.947 1.00 95.31 482 MET A C 1
ATOM 3887 O O . MET A 1 482 ? -19.458 -8.632 26.765 1.00 95.31 482 MET A O 1
ATOM 3891 N N . ARG A 1 483 ? -18.110 -7.974 28.433 1.00 94.38 483 ARG A N 1
ATOM 3892 C CA . ARG A 1 483 ? -16.855 -7.946 27.670 1.00 94.38 483 ARG A CA 1
ATOM 3893 C C . ARG A 1 483 ? -16.561 -9.295 27.022 1.00 94.38 483 ARG A C 1
ATOM 3895 O O . ARG A 1 483 ? -16.223 -9.340 25.841 1.00 94.38 483 ARG A O 1
ATOM 3902 N N . ASP A 1 484 ? -16.678 -10.385 27.780 1.00 95.12 484 ASP A N 1
ATOM 3903 C CA . ASP A 1 484 ? -16.369 -11.726 27.279 1.00 95.12 484 ASP A CA 1
ATOM 3904 C C . ASP A 1 484 ? -17.380 -12.205 26.232 1.00 95.12 484 ASP A C 1
ATOM 3906 O O . ASP A 1 484 ? -16.992 -12.900 25.290 1.00 95.12 484 ASP A O 1
ATOM 3910 N N . MET A 1 485 ? -18.649 -11.800 26.345 1.00 94.81 485 MET A N 1
ATOM 3911 C CA . MET A 1 485 ? -19.643 -12.048 25.299 1.00 94.81 485 MET A CA 1
ATOM 3912 C C . MET A 1 485 ? -19.292 -11.287 24.015 1.00 94.81 485 MET A C 1
ATOM 3914 O O . MET A 1 485 ? -19.122 -11.925 22.978 1.00 94.81 485 MET A O 1
ATOM 3918 N N . TYR A 1 486 ? -19.062 -9.969 24.074 1.00 93.44 486 TYR A N 1
ATOM 3919 C CA . TYR A 1 486 ? -18.704 -9.178 22.884 1.00 93.44 486 TYR A CA 1
ATOM 3920 C C . TYR A 1 486 ? -17.373 -9.607 22.246 1.00 93.44 486 TYR A C 1
ATOM 3922 O O . TYR A 1 486 ? -17.268 -9.676 21.022 1.00 93.44 486 TYR A O 1
ATOM 3930 N N . ALA A 1 487 ? -16.367 -9.981 23.044 1.00 89.75 487 ALA A N 1
ATOM 3931 C CA . ALA A 1 487 ? -15.088 -10.476 22.527 1.00 89.75 487 ALA A CA 1
ATOM 3932 C C . ALA A 1 487 ? -15.220 -11.800 21.742 1.00 89.75 487 ALA A C 1
ATOM 3934 O O . ALA A 1 487 ? -14.351 -12.123 20.927 1.00 89.75 487 ALA A O 1
ATOM 3935 N N . ASN A 1 488 ? -16.290 -12.572 21.972 1.00 93.31 488 ASN A N 1
ATOM 3936 C CA . ASN A 1 488 ? -16.543 -13.861 21.318 1.00 93.31 488 ASN A CA 1
ATOM 3937 C C . ASN A 1 488 ? -17.850 -13.882 20.508 1.00 93.31 488 ASN A C 1
ATOM 3939 O O . ASN A 1 488 ? -18.313 -14.957 20.116 1.00 93.31 488 ASN A O 1
ATOM 3943 N N . ASP A 1 489 ? -18.438 -12.720 20.225 1.00 86.88 489 ASP A N 1
ATOM 3944 C CA . ASP A 1 489 ? -19.732 -12.659 19.557 1.00 86.88 489 ASP A CA 1
ATOM 3945 C C . ASP A 1 489 ? -19.639 -13.069 18.079 1.00 86.88 489 ASP A C 1
ATOM 3947 O O . ASP A 1 489 ? -20.281 -14.018 17.626 1.00 86.88 489 ASP A O 1
ATOM 3951 N N . GLY A 1 490 ? -18.753 -12.412 17.330 1.00 81.69 490 GLY A N 1
ATOM 3952 C CA . GLY A 1 490 ? -18.660 -12.586 15.883 1.00 81.69 490 GLY A CA 1
ATOM 3953 C C . GLY A 1 490 ? -18.111 -13.944 15.429 1.00 81.69 490 GLY A C 1
ATOM 3954 O O . GLY A 1 490 ? -17.266 -14.560 16.083 1.00 81.69 490 GLY A O 1
ATOM 3955 N N . TYR A 1 491 ? -18.488 -14.349 14.208 1.00 82.12 491 TYR A N 1
ATOM 3956 C CA . TYR A 1 491 ? -18.018 -15.575 13.532 1.00 82.12 491 TYR A CA 1
ATOM 3957 C C . TYR A 1 491 ? -16.482 -15.697 13.463 1.00 82.12 491 TYR A C 1
ATOM 3959 O O . TYR A 1 491 ? -15.919 -16.793 13.371 1.00 82.12 491 TYR A O 1
ATOM 3967 N N . ASN A 1 492 ? -15.779 -14.567 13.556 1.00 79.00 492 ASN A N 1
ATOM 3968 C CA . ASN A 1 492 ? -14.325 -14.520 13.642 1.00 79.00 492 ASN A CA 1
ATOM 3969 C C . ASN A 1 492 ? -13.781 -15.328 14.839 1.00 79.00 492 ASN A C 1
ATOM 3971 O O . ASN A 1 492 ? -12.772 -16.013 14.677 1.00 79.00 492 ASN A O 1
ATOM 3975 N N . ALA A 1 493 ? -14.466 -15.360 15.987 1.00 86.56 493 ALA A N 1
ATOM 3976 C CA . ALA A 1 493 ? -14.041 -16.156 17.148 1.00 86.56 493 ALA A CA 1
ATOM 3977 C C . ALA A 1 493 ? -14.074 -17.668 16.877 1.00 86.56 493 ALA A C 1
ATOM 3979 O O . ALA A 1 493 ? -13.238 -18.429 17.376 1.00 86.56 493 ALA A O 1
ATOM 3980 N N . PHE A 1 494 ? -14.972 -18.103 15.991 1.00 89.56 494 PHE A N 1
ATOM 3981 C CA . PHE A 1 494 ? -15.054 -19.489 15.553 1.00 89.56 494 PHE A CA 1
ATOM 3982 C C . PHE A 1 494 ? -13.993 -19.834 14.498 1.00 89.56 494 PHE A C 1
ATOM 3984 O O . PHE A 1 494 ? -13.267 -20.827 14.639 1.00 89.56 494 PHE A O 1
ATOM 3991 N N . ALA A 1 495 ? -13.897 -19.021 13.441 1.00 86.62 495 ALA A N 1
ATOM 3992 C CA . ALA A 1 495 ? -13.240 -19.414 12.197 1.00 86.62 495 ALA A CA 1
ATOM 3993 C C . ALA A 1 495 ? -11.916 -18.699 11.886 1.00 86.62 495 ALA A C 1
ATOM 3995 O O . ALA A 1 495 ? -11.205 -19.157 10.992 1.00 86.62 495 ALA A O 1
ATOM 3996 N N . ASN A 1 496 ? -11.532 -17.623 12.585 1.00 84.94 496 ASN A N 1
ATOM 3997 C CA . ASN A 1 496 ? -10.385 -16.794 12.180 1.00 84.94 496 ASN A CA 1
ATOM 3998 C C . ASN A 1 496 ? -9.074 -17.595 12.073 1.00 84.94 496 ASN A C 1
ATOM 4000 O O . ASN A 1 496 ? -8.383 -17.486 11.064 1.00 84.94 496 ASN A O 1
ATOM 4004 N N . ARG A 1 497 ? -8.774 -18.496 13.024 1.00 87.44 497 ARG A N 1
ATOM 4005 C CA . ARG A 1 497 ? -7.598 -19.389 12.925 1.00 87.44 497 ARG A CA 1
ATOM 4006 C C . ARG A 1 497 ? -7.636 -20.276 11.676 1.00 87.44 497 ARG A C 1
ATOM 4008 O O . ARG A 1 497 ? -6.631 -20.410 10.985 1.00 87.44 497 ARG A O 1
ATOM 4015 N N . ALA A 1 498 ? -8.794 -20.850 11.364 1.00 88.06 498 ALA A N 1
ATOM 4016 C CA . ALA A 1 498 ? -8.977 -21.689 10.185 1.00 88.06 498 ALA A CA 1
ATOM 4017 C C . ALA A 1 498 ? -8.817 -20.878 8.883 1.00 88.06 498 ALA A C 1
ATOM 4019 O O . ALA A 1 498 ? -8.082 -21.286 7.986 1.00 88.06 498 ALA A O 1
ATOM 4020 N N . ILE A 1 499 ? -9.439 -19.697 8.808 1.00 81.56 499 ILE A N 1
ATOM 4021 C CA . ILE A 1 499 ? -9.362 -18.789 7.654 1.00 81.56 499 ILE A CA 1
ATOM 4022 C C . ILE A 1 499 ? -7.932 -18.279 7.454 1.00 81.56 499 ILE A C 1
ATOM 4024 O O . ILE A 1 499 ? -7.424 -18.298 6.335 1.00 81.56 499 ILE A O 1
ATOM 4028 N N . SER A 1 500 ? -7.265 -17.862 8.530 1.00 83.75 500 SER A N 1
ATOM 4029 C CA . SER A 1 500 ? -5.879 -17.390 8.515 1.00 83.75 500 SER A CA 1
ATOM 4030 C C . SER A 1 500 ? -4.935 -18.470 7.988 1.00 83.75 500 SER A C 1
ATOM 4032 O O . SER A 1 500 ? -4.193 -18.223 7.038 1.00 83.75 500 SER A O 1
ATOM 4034 N N . TRP A 1 501 ? -5.020 -19.696 8.523 1.00 88.69 501 TRP A N 1
ATOM 4035 C CA . TRP A 1 501 ? -4.208 -20.812 8.036 1.00 88.69 501 TRP A CA 1
ATOM 4036 C C . TRP A 1 501 ? -4.446 -21.074 6.550 1.00 88.69 501 TRP A C 1
ATOM 4038 O O . TRP A 1 501 ? -3.489 -21.131 5.777 1.00 88.69 501 TRP A O 1
ATOM 4048 N 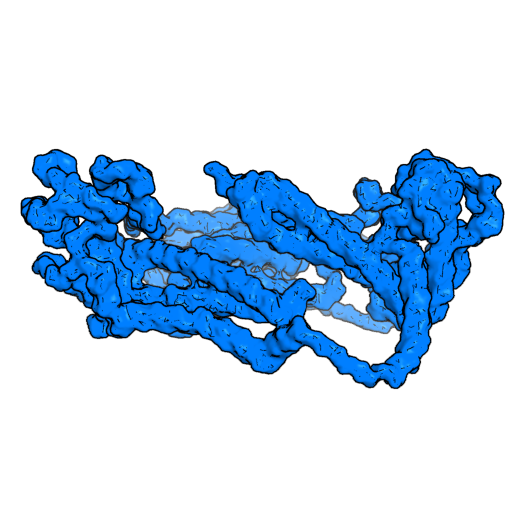N . ALA A 1 502 ? -5.712 -21.196 6.137 1.00 82.06 502 ALA A N 1
ATOM 4049 C CA . ALA A 1 502 ? -6.075 -21.448 4.746 1.00 82.06 502 ALA A CA 1
ATOM 4050 C C . ALA A 1 502 ? -5.552 -20.344 3.816 1.00 82.06 502 ALA A C 1
ATOM 4052 O O . ALA A 1 502 ? -5.041 -20.639 2.740 1.00 82.06 502 ALA A O 1
ATOM 4053 N N . THR A 1 503 ? -5.628 -19.082 4.241 1.00 74.31 503 THR A N 1
ATOM 4054 C CA . THR A 1 503 ? -5.177 -17.920 3.465 1.00 74.31 503 THR A CA 1
ATOM 4055 C C . THR A 1 503 ? -3.666 -17.953 3.267 1.00 74.31 503 THR A C 1
ATOM 4057 O O . THR A 1 503 ? -3.192 -17.958 2.128 1.00 74.31 503 THR A O 1
ATOM 4060 N N . TRP A 1 504 ? -2.898 -18.050 4.357 1.00 79.56 504 TRP A N 1
ATOM 4061 C CA . TRP A 1 504 ? -1.438 -18.059 4.291 1.00 79.56 504 TRP A CA 1
ATOM 4062 C C . TRP A 1 504 ? -0.910 -19.277 3.536 1.00 79.56 504 TRP A C 1
ATOM 4064 O O . TRP A 1 504 ? -0.072 -19.124 2.650 1.00 79.56 504 TRP A O 1
ATOM 4074 N N . THR A 1 505 ? -1.452 -20.468 3.800 1.00 85.94 505 THR A N 1
ATOM 4075 C CA . THR A 1 505 ? -1.053 -21.686 3.078 1.00 85.94 505 THR A CA 1
ATOM 4076 C C . THR A 1 505 ? -1.500 -21.694 1.617 1.00 85.94 505 THR A C 1
ATOM 4078 O O . THR A 1 505 ? -0.801 -22.273 0.790 1.00 85.94 505 THR A O 1
ATOM 4081 N N . SER A 1 506 ? -2.594 -21.016 1.248 1.00 80.25 506 SER A N 1
ATOM 4082 C CA . SER A 1 506 ? -3.001 -20.862 -0.159 1.00 80.25 506 SER A CA 1
ATOM 4083 C C . SER A 1 506 ? -2.035 -19.964 -0.921 1.00 80.25 506 SER A C 1
ATOM 4085 O O . SER A 1 506 ? -1.566 -20.346 -1.995 1.00 80.25 506 SER A O 1
ATOM 4087 N N . PHE A 1 507 ? -1.674 -18.805 -0.357 1.00 72.50 507 PHE A N 1
ATOM 4088 C CA . PHE A 1 507 ? -0.672 -17.925 -0.958 1.00 72.50 507 PHE A CA 1
ATOM 4089 C C . PHE A 1 507 ? 0.656 -18.656 -1.128 1.00 72.50 507 PHE A C 1
ATOM 4091 O O . PHE A 1 507 ? 1.199 -18.707 -2.233 1.00 72.50 507 PHE A O 1
ATOM 4098 N N . THR A 1 508 ? 1.160 -19.286 -0.068 1.00 82.50 508 THR A N 1
ATOM 4099 C CA . THR A 1 508 ? 2.448 -19.978 -0.121 1.00 82.50 508 THR A CA 1
ATOM 4100 C C . THR A 1 508 ? 2.410 -21.221 -1.010 1.00 82.50 508 THR A C 1
ATOM 4102 O O . THR A 1 508 ? 3.410 -21.528 -1.656 1.00 82.50 508 THR A O 1
ATOM 4105 N N . SER A 1 509 ? 1.254 -21.871 -1.173 1.00 84.25 509 SER A N 1
ATOM 4106 C CA . SER A 1 509 ? 1.045 -22.938 -2.161 1.00 84.25 509 SER A CA 1
ATOM 4107 C C . SER A 1 509 ? 1.086 -22.431 -3.605 1.00 84.25 509 SER A C 1
ATOM 4109 O O . SER A 1 509 ? 1.743 -23.045 -4.448 1.00 84.25 509 SER A O 1
ATOM 4111 N N . ILE A 1 510 ? 0.450 -21.290 -3.901 1.00 80.69 510 ILE A N 1
ATOM 4112 C CA . ILE A 1 510 ? 0.513 -20.643 -5.223 1.00 80.69 510 ILE A CA 1
ATOM 4113 C C . ILE A 1 510 ? 1.955 -20.240 -5.541 1.00 80.69 510 ILE A C 1
ATOM 4115 O O . ILE A 1 510 ? 2.444 -20.525 -6.636 1.00 80.69 510 ILE A O 1
ATOM 4119 N N . PHE A 1 511 ? 2.664 -19.637 -4.582 1.00 78.94 511 PHE A N 1
ATOM 4120 C CA . PHE A 1 511 ? 4.072 -19.275 -4.747 1.00 78.94 511 PHE A CA 1
ATOM 4121 C C . PHE A 1 511 ? 4.973 -20.500 -4.869 1.00 78.94 511 PHE A C 1
ATOM 4123 O O . PHE A 1 511 ? 5.851 -20.500 -5.722 1.00 78.94 511 PHE A O 1
ATOM 4130 N N . THR A 1 512 ? 4.725 -21.572 -4.115 1.00 84.69 512 THR A N 1
ATOM 4131 C CA . THR A 1 512 ? 5.454 -22.841 -4.264 1.00 84.69 512 THR A CA 1
ATOM 4132 C C . THR A 1 512 ? 5.285 -23.391 -5.676 1.00 84.69 512 THR A C 1
ATOM 4134 O O . THR A 1 512 ? 6.270 -23.745 -6.321 1.00 84.69 512 THR A O 1
ATOM 4137 N N . TYR A 1 513 ? 4.054 -23.404 -6.197 1.00 80.81 513 TYR A N 1
ATOM 4138 C CA . TYR A 1 513 ? 3.759 -23.877 -7.549 1.00 80.81 513 TYR A CA 1
ATOM 4139 C C . TYR A 1 513 ? 4.399 -22.986 -8.630 1.00 80.81 513 TYR A C 1
ATOM 4141 O O . TYR A 1 513 ? 5.043 -23.488 -9.553 1.00 80.81 513 TYR A O 1
ATOM 4149 N N . TRP A 1 514 ? 4.278 -21.661 -8.502 1.00 79.31 514 TRP A N 1
ATOM 4150 C CA . TRP A 1 514 ? 4.830 -20.690 -9.452 1.00 79.31 514 TRP A CA 1
ATOM 4151 C C . TRP A 1 514 ? 6.364 -20.654 -9.434 1.00 79.31 514 TRP A C 1
ATOM 4153 O O . TRP A 1 514 ? 6.997 -20.717 -10.489 1.00 79.31 514 TRP A O 1
ATOM 4163 N N . PHE A 1 515 ? 6.972 -20.594 -8.249 1.00 78.50 515 PHE A N 1
ATOM 4164 C CA . PHE A 1 515 ? 8.419 -20.472 -8.069 1.00 78.50 515 PHE A CA 1
ATOM 4165 C C . PHE A 1 515 ? 9.143 -21.747 -8.501 1.00 78.50 515 PHE A C 1
ATOM 4167 O O . PHE A 1 515 ? 10.163 -21.667 -9.187 1.00 78.50 515 PHE A O 1
ATOM 4174 N N . HIS A 1 516 ? 8.569 -22.920 -8.201 1.00 80.50 516 HIS A N 1
ATOM 4175 C CA . HIS A 1 516 ? 9.067 -24.212 -8.680 1.00 80.50 516 HIS A CA 1
ATOM 4176 C C . HIS A 1 516 ? 9.109 -24.295 -10.213 1.00 80.50 516 HIS A C 1
ATOM 4178 O O . HIS A 1 516 ? 10.063 -24.839 -10.773 1.00 80.50 516 HIS A O 1
ATOM 4184 N N . GLN A 1 517 ? 8.097 -23.745 -10.895 1.00 70.62 517 GLN A N 1
ATOM 4185 C CA . GLN A 1 517 ? 7.896 -23.938 -12.333 1.00 70.62 517 GLN A CA 1
ATOM 4186 C C . GLN A 1 517 ? 8.514 -22.844 -13.219 1.00 70.62 517 GLN A C 1
ATOM 4188 O O . GLN A 1 517 ? 8.870 -23.127 -14.362 1.00 70.62 517 GLN A O 1
ATOM 4193 N N . ARG A 1 518 ? 8.625 -21.601 -12.734 1.00 66.06 518 ARG A N 1
ATOM 4194 C CA . ARG A 1 518 ? 8.948 -20.430 -13.573 1.00 66.06 518 ARG A CA 1
ATOM 4195 C C . ARG A 1 518 ? 10.357 -19.879 -13.372 1.00 66.06 518 ARG A C 1
ATOM 4197 O O . ARG A 1 518 ? 10.833 -19.117 -14.211 1.00 66.06 518 ARG A O 1
ATOM 4204 N N . THR A 1 519 ? 11.030 -20.248 -12.285 1.00 64.69 519 THR A N 1
ATOM 4205 C CA . THR A 1 519 ? 12.384 -19.759 -12.012 1.00 64.69 519 THR A CA 1
ATOM 4206 C C . THR A 1 519 ? 13.436 -20.610 -12.717 1.00 64.69 519 THR A C 1
ATOM 4208 O O . THR A 1 519 ? 13.427 -21.843 -12.663 1.00 64.69 519 THR A O 1
ATOM 4211 N N . ARG A 1 520 ? 14.386 -19.927 -13.367 1.00 58.09 520 ARG A N 1
ATOM 4212 C CA . ARG A 1 520 ? 15.507 -20.548 -14.093 1.00 58.09 520 ARG A CA 1
ATOM 4213 C C . ARG A 1 520 ? 16.411 -21.381 -13.163 1.00 58.09 520 ARG A C 1
ATOM 4215 O O . ARG A 1 520 ? 17.100 -22.274 -13.637 1.00 58.09 520 ARG A O 1
ATOM 4222 N N . THR A 1 521 ? 16.359 -21.113 -11.854 1.00 57.25 521 THR A N 1
ATOM 4223 C CA . THR A 1 521 ? 17.160 -21.744 -10.792 1.00 57.25 521 THR A CA 1
ATOM 4224 C C . THR A 1 521 ? 16.599 -23.089 -10.314 1.00 57.25 521 THR A C 1
ATOM 4226 O O . THR A 1 521 ? 17.363 -24.026 -10.109 1.00 57.25 521 THR A O 1
ATOM 4229 N N . CYS A 1 522 ? 15.276 -23.221 -10.142 1.00 66.38 522 CYS A N 1
ATOM 4230 C CA . CYS A 1 522 ? 14.654 -24.464 -9.656 1.00 66.38 522 CYS A CA 1
ATOM 4231 C C . CYS A 1 522 ? 14.441 -25.490 -10.775 1.00 66.38 522 CYS A C 1
ATOM 4233 O O . CYS A 1 522 ? 14.476 -26.703 -10.538 1.00 66.38 522 CYS A O 1
ATOM 4235 N N . ASN A 1 523 ? 14.233 -24.989 -11.999 1.00 68.88 523 ASN A N 1
ATOM 4236 C CA . ASN A 1 523 ? 14.092 -25.766 -13.227 1.00 68.88 523 ASN A CA 1
ATOM 4237 C C . ASN A 1 523 ? 13.055 -26.904 -13.101 1.00 68.88 523 ASN A C 1
ATOM 4239 O O . ASN A 1 523 ? 13.208 -27.952 -13.716 1.00 68.88 523 ASN A O 1
ATOM 4243 N N . GLY A 1 524 ? 12.026 -26.764 -12.255 1.00 74.19 524 GLY A N 1
ATOM 4244 C CA . GLY A 1 524 ? 10.997 -27.787 -12.052 1.00 74.19 524 GLY A CA 1
ATOM 4245 C C . GLY A 1 524 ? 11.504 -29.146 -11.551 1.00 74.19 524 GLY A C 1
ATOM 4246 O O . GLY A 1 524 ? 10.856 -30.154 -11.827 1.00 74.19 524 GLY A O 1
ATOM 4247 N N . THR A 1 525 ? 12.656 -29.199 -10.875 1.00 84.44 525 THR A N 1
ATOM 4248 C CA . THR A 1 525 ? 13.262 -30.455 -10.388 1.00 84.44 525 THR A CA 1
ATOM 4249 C C . THR A 1 525 ? 12.585 -30.968 -9.119 1.00 84.44 525 THR A C 1
ATOM 4251 O O . THR A 1 525 ? 11.999 -30.181 -8.368 1.00 84.44 525 THR A O 1
ATOM 4254 N N . ALA A 1 526 ? 12.672 -32.267 -8.833 1.00 82.38 526 ALA A N 1
ATOM 4255 C CA . ALA A 1 526 ? 12.014 -32.848 -7.654 1.00 82.38 526 ALA A CA 1
ATOM 4256 C C . ALA A 1 526 ? 12.550 -32.262 -6.330 1.00 82.38 526 ALA A C 1
ATOM 4258 O O . ALA A 1 526 ? 11.774 -31.882 -5.455 1.00 82.38 526 ALA A O 1
ATOM 4259 N N . LEU A 1 527 ? 13.872 -32.096 -6.222 1.00 83.56 527 LEU A N 1
ATOM 4260 C CA . LEU A 1 527 ? 14.531 -31.529 -5.040 1.00 83.56 527 LEU A CA 1
ATOM 4261 C C . LEU A 1 527 ? 14.122 -30.072 -4.789 1.00 83.56 527 LEU A C 1
ATOM 4263 O O . LEU A 1 527 ? 13.859 -29.680 -3.653 1.00 83.56 527 LEU A O 1
ATOM 4267 N N . SER A 1 528 ? 14.018 -29.275 -5.856 1.00 86.44 528 SER A N 1
ATOM 4268 C CA . SER A 1 528 ? 13.606 -27.878 -5.723 1.00 86.44 528 SER A CA 1
ATOM 4269 C C . SER A 1 528 ? 12.179 -27.735 -5.188 1.00 86.44 528 SER A C 1
ATOM 4271 O O . SER A 1 528 ? 11.920 -26.804 -4.434 1.00 86.44 528 SER A O 1
ATOM 4273 N N . PHE A 1 529 ? 11.268 -28.666 -5.501 1.00 88.06 529 PHE A N 1
ATOM 4274 C CA . PHE A 1 529 ? 9.903 -28.633 -4.970 1.00 88.06 529 PHE A CA 1
ATOM 4275 C C . PHE A 1 529 ? 9.883 -28.789 -3.447 1.00 88.06 529 PHE A C 1
ATOM 4277 O O . PHE A 1 529 ? 9.221 -28.012 -2.770 1.00 88.06 529 PHE A O 1
ATOM 4284 N N . VAL A 1 530 ? 10.636 -29.755 -2.911 1.00 87.75 530 VAL A N 1
ATOM 4285 C CA . VAL A 1 530 ? 10.673 -30.047 -1.468 1.00 87.75 530 VAL A CA 1
ATOM 4286 C C . VAL A 1 530 ? 11.220 -28.861 -0.674 1.00 87.75 530 VAL A C 1
ATOM 4288 O O . VAL A 1 530 ? 10.619 -28.456 0.318 1.00 87.75 530 VAL A O 1
ATOM 4291 N N . ILE A 1 531 ? 12.326 -28.271 -1.136 1.00 87.19 531 ILE A N 1
ATOM 4292 C CA . ILE A 1 531 ? 12.962 -27.127 -0.467 1.00 87.19 531 ILE A CA 1
ATOM 4293 C C . ILE A 1 531 ? 12.036 -25.910 -0.488 1.00 87.19 531 ILE A C 1
ATOM 4295 O O . ILE A 1 531 ? 11.794 -25.290 0.547 1.00 87.19 531 ILE A O 1
ATOM 4299 N N . VAL A 1 532 ? 11.492 -25.585 -1.664 1.00 86.81 532 VAL A N 1
ATOM 4300 C CA . VAL A 1 532 ? 10.613 -24.425 -1.842 1.00 86.81 532 VAL A CA 1
ATOM 4301 C C . VAL A 1 532 ? 9.344 -24.587 -1.005 1.00 86.81 532 VAL A C 1
ATOM 4303 O O . VAL A 1 532 ? 8.986 -23.665 -0.279 1.00 86.81 532 VAL A O 1
ATOM 4306 N N . TYR A 1 533 ? 8.715 -25.765 -1.037 1.00 90.50 533 TYR A N 1
ATOM 4307 C CA . TYR A 1 533 ? 7.534 -26.069 -0.230 1.00 90.50 533 TYR A CA 1
ATOM 4308 C C . TYR A 1 533 ? 7.809 -25.952 1.276 1.00 90.50 533 TYR A C 1
ATOM 4310 O O . TYR A 1 533 ? 7.024 -25.330 1.989 1.00 90.50 533 TYR A O 1
ATOM 4318 N N . GLY A 1 534 ? 8.935 -26.485 1.763 1.00 88.69 534 GLY A N 1
ATOM 4319 C CA . GLY A 1 534 ? 9.301 -26.419 3.181 1.00 88.69 534 GLY A CA 1
ATOM 4320 C C . GLY A 1 534 ? 9.488 -24.986 3.691 1.00 88.69 534 GLY A C 1
ATOM 4321 O O . GLY A 1 534 ? 8.933 -24.625 4.727 1.00 88.69 534 GLY A O 1
ATOM 4322 N N . ILE A 1 535 ? 10.206 -24.144 2.938 1.00 85.62 535 ILE A N 1
ATOM 4323 C CA . ILE A 1 535 ? 10.414 -22.726 3.288 1.00 85.62 535 ILE A CA 1
ATOM 4324 C C . ILE A 1 535 ? 9.075 -21.986 3.346 1.00 85.62 535 ILE A C 1
ATOM 4326 O O . ILE A 1 535 ? 8.783 -21.260 4.295 1.00 85.62 535 ILE A O 1
ATOM 4330 N N . PHE A 1 536 ? 8.246 -22.182 2.326 1.00 85.44 536 PHE A N 1
ATOM 4331 C CA . PHE A 1 536 ? 6.965 -21.505 2.202 1.00 85.44 536 PHE A CA 1
ATOM 4332 C C . PHE A 1 536 ? 5.942 -21.962 3.245 1.00 85.44 536 PHE A C 1
ATOM 4334 O O . PHE A 1 536 ? 5.151 -21.145 3.717 1.00 85.44 536 PHE A O 1
ATOM 4341 N N . LEU A 1 537 ? 5.988 -23.225 3.666 1.00 89.69 537 LEU A N 1
ATOM 4342 C CA . LEU A 1 537 ? 5.165 -23.714 4.766 1.00 89.69 537 LEU A CA 1
ATOM 4343 C C . LEU A 1 537 ? 5.552 -23.056 6.098 1.00 89.69 537 LEU A C 1
ATOM 4345 O O . LEU A 1 537 ? 4.665 -22.600 6.812 1.00 89.69 537 LEU A O 1
ATOM 4349 N N . LEU A 1 538 ? 6.849 -22.923 6.397 1.00 85.12 538 LEU A N 1
ATOM 4350 C CA . LEU A 1 538 ? 7.327 -22.247 7.614 1.00 85.12 538 LEU A CA 1
ATOM 4351 C C . LEU A 1 538 ? 6.922 -20.766 7.666 1.00 85.12 538 LEU A C 1
ATOM 4353 O O . LEU A 1 538 ? 6.543 -20.250 8.718 1.00 85.12 538 LEU A O 1
ATOM 4357 N N . LEU A 1 539 ? 6.965 -20.074 6.524 1.00 71.31 539 LEU A N 1
ATOM 4358 C CA . LEU A 1 539 ? 6.478 -18.695 6.432 1.00 71.31 539 LEU A CA 1
ATOM 4359 C C . LEU A 1 539 ? 4.969 -18.612 6.685 1.00 71.31 539 LEU A C 1
ATOM 4361 O O . LEU A 1 539 ? 4.518 -17.702 7.380 1.00 71.31 539 LEU A O 1
ATOM 4365 N N . ALA A 1 540 ? 4.197 -19.566 6.156 1.00 78.12 540 ALA A N 1
ATOM 4366 C CA . ALA A 1 540 ? 2.757 -19.617 6.383 1.00 78.12 540 ALA A CA 1
ATOM 4367 C C . ALA A 1 540 ? 2.410 -19.875 7.853 1.00 78.12 540 ALA A C 1
ATOM 4369 O O . ALA A 1 540 ? 1.519 -19.209 8.376 1.00 78.12 540 ALA A O 1
ATOM 4370 N N . THR A 1 541 ? 3.115 -20.786 8.532 1.00 82.62 541 THR A N 1
ATOM 4371 C CA . THR A 1 541 ? 2.876 -21.059 9.958 1.00 82.62 541 THR A CA 1
ATOM 4372 C C . THR A 1 541 ? 3.191 -19.841 10.821 1.00 82.62 541 THR A C 1
ATOM 4374 O O . THR A 1 541 ? 2.376 -19.457 11.653 1.00 82.62 541 THR A O 1
ATOM 4377 N N . PHE A 1 542 ? 4.316 -19.165 10.566 1.00 78.56 542 PHE A N 1
ATOM 4378 C CA . PHE A 1 542 ? 4.675 -17.946 11.293 1.00 78.56 542 PHE A CA 1
ATOM 4379 C C . PHE A 1 542 ? 3.645 -16.825 11.087 1.00 78.56 542 PHE A C 1
ATOM 4381 O O . PHE A 1 542 ? 3.185 -16.216 12.052 1.00 78.56 542 PHE A O 1
ATOM 4388 N N . ALA A 1 543 ? 3.251 -16.561 9.837 1.00 62.97 543 ALA A N 1
ATOM 4389 C CA . ALA A 1 543 ? 2.277 -15.518 9.525 1.00 62.97 543 ALA A CA 1
ATOM 4390 C C . ALA A 1 543 ? 0.889 -15.821 10.120 1.00 62.97 543 ALA A C 1
ATOM 4392 O O . ALA A 1 543 ? 0.218 -14.914 10.615 1.00 62.97 543 ALA A O 1
ATOM 4393 N N . HIS A 1 544 ? 0.490 -17.096 10.134 1.00 83.94 544 HIS A N 1
ATOM 4394 C CA . HIS A 1 544 ? -0.726 -17.561 10.796 1.00 83.94 544 HIS A CA 1
ATOM 4395 C C . HIS A 1 544 ? -0.722 -17.256 12.301 1.00 83.94 544 HIS A C 1
ATOM 4397 O O . HIS A 1 544 ? -1.698 -16.698 12.811 1.00 83.94 544 HIS A O 1
ATOM 4403 N N . ASP A 1 545 ? 0.373 -17.568 12.996 1.00 81.69 545 ASP A N 1
ATOM 4404 C CA . ASP A 1 545 ? 0.484 -17.337 14.438 1.00 81.69 545 ASP A CA 1
ATOM 4405 C C . ASP A 1 545 ? 0.457 -15.839 14.777 1.00 81.69 545 ASP A C 1
ATOM 4407 O O . ASP A 1 545 ? -0.272 -15.423 15.679 1.00 81.69 545 ASP A O 1
ATOM 4411 N N . GLN A 1 546 ? 1.175 -15.004 14.013 1.00 78.81 546 GLN A N 1
ATOM 4412 C CA . GLN A 1 546 ? 1.151 -13.545 14.199 1.00 78.81 546 GLN A CA 1
ATOM 4413 C C . GLN A 1 546 ? -0.240 -12.952 13.951 1.00 78.81 546 GLN A C 1
ATOM 4415 O O . GLN A 1 546 ? -0.695 -12.090 14.704 1.00 78.81 546 GLN A O 1
ATOM 4420 N N . TRP A 1 547 ? -0.946 -13.442 12.930 1.00 77.06 547 TRP A N 1
ATOM 4421 C CA . TRP A 1 547 ? -2.317 -13.024 12.649 1.00 77.06 547 TRP A CA 1
ATOM 4422 C C . TRP A 1 547 ? -3.268 -13.375 13.794 1.00 77.06 547 TRP A C 1
ATOM 4424 O O . TRP A 1 547 ? -4.119 -12.568 14.161 1.00 77.06 547 TRP A O 1
ATOM 4434 N N . PHE A 1 548 ? -3.117 -14.561 14.391 1.00 80.75 548 PHE A N 1
ATOM 4435 C CA . PHE A 1 548 ? -3.939 -14.946 15.533 1.00 80.75 548 PHE A CA 1
ATOM 4436 C C . PHE A 1 548 ? -3.707 -14.041 16.751 1.00 80.75 548 PHE A C 1
ATOM 4438 O O . PHE A 1 548 ? -4.674 -13.690 17.427 1.00 80.75 548 PHE A O 1
ATOM 4445 N N . LEU A 1 549 ? -2.458 -13.641 17.016 1.00 80.19 549 LEU A N 1
ATOM 4446 C CA . LEU A 1 549 ? -2.143 -12.705 18.101 1.00 80.19 549 LEU A CA 1
ATOM 4447 C C . LEU A 1 549 ? -2.797 -11.335 17.871 1.00 80.19 549 LEU A C 1
ATOM 4449 O O . LEU A 1 549 ? -3.420 -10.803 18.787 1.00 80.19 549 LEU A O 1
ATOM 4453 N N . LEU A 1 550 ? -2.722 -10.803 16.645 1.00 74.69 550 LEU A N 1
ATOM 4454 C CA . LEU A 1 550 ? -3.388 -9.550 16.275 1.00 74.69 550 LEU A CA 1
ATOM 4455 C C . LEU A 1 550 ? -4.910 -9.651 16.424 1.00 74.69 550 LEU A C 1
ATOM 4457 O O . LEU A 1 550 ? -5.533 -8.781 17.026 1.00 74.69 550 LEU A O 1
ATOM 4461 N N . TYR A 1 551 ? -5.510 -10.730 15.918 1.00 81.25 551 TYR A N 1
ATOM 4462 C CA . TYR A 1 551 ? -6.945 -10.962 16.059 1.00 81.25 551 TYR A CA 1
ATOM 4463 C C . TYR A 1 551 ? -7.369 -10.988 17.531 1.00 81.25 551 TYR A C 1
ATOM 4465 O O . TYR A 1 551 ? -8.359 -10.355 17.891 1.00 81.25 551 TYR A O 1
ATOM 4473 N N . ARG A 1 552 ? -6.618 -11.694 18.388 1.00 84.88 552 ARG A N 1
ATOM 4474 C CA . ARG A 1 552 ? -6.950 -11.767 19.811 1.00 84.88 552 ARG A CA 1
ATOM 4475 C C . ARG A 1 552 ? -6.847 -10.395 20.482 1.00 84.88 552 ARG A C 1
ATOM 4477 O O . ARG A 1 552 ? -7.756 -10.042 21.221 1.00 84.88 552 ARG A O 1
ATOM 4484 N N . PHE A 1 553 ? -5.827 -9.603 20.146 1.00 82.06 553 PHE A N 1
ATOM 4485 C CA . PHE A 1 553 ? -5.692 -8.219 20.612 1.00 82.06 553 PHE A CA 1
ATOM 4486 C C . PHE A 1 553 ? -6.894 -7.341 20.225 1.00 82.06 553 PHE A C 1
ATOM 4488 O O . PHE A 1 553 ? -7.447 -6.636 21.070 1.00 82.06 553 PHE A O 1
ATOM 4495 N N . LEU A 1 554 ? -7.337 -7.412 18.967 1.00 76.81 554 LEU A N 1
ATOM 4496 C CA . LEU A 1 554 ? -8.494 -6.649 18.487 1.00 76.81 554 LEU A CA 1
ATOM 4497 C C . LEU A 1 554 ? -9.801 -7.114 19.142 1.00 76.81 554 LEU A C 1
ATOM 4499 O O . LEU A 1 554 ? -10.622 -6.287 19.519 1.00 76.81 554 LEU A O 1
ATOM 4503 N N . ALA A 1 555 ? -9.990 -8.423 19.321 1.00 80.50 555 ALA A N 1
ATOM 4504 C CA . ALA A 1 555 ? -11.183 -8.971 19.966 1.00 80.50 555 ALA A CA 1
ATOM 4505 C C . ALA A 1 555 ? -11.267 -8.577 21.450 1.00 80.50 555 ALA A C 1
ATOM 4507 O O . ALA A 1 555 ? -12.332 -8.187 21.924 1.00 80.50 555 ALA A O 1
ATOM 4508 N N . ASP A 1 556 ? -10.140 -8.638 22.166 1.00 86.00 556 ASP A N 1
ATOM 4509 C CA . ASP A 1 556 ? -10.063 -8.253 23.577 1.00 86.00 556 ASP A CA 1
ATOM 4510 C C . ASP A 1 556 ? -10.363 -6.757 23.767 1.00 86.00 556 ASP A C 1
ATOM 4512 O O . ASP A 1 556 ? -11.176 -6.395 24.618 1.00 86.00 556 ASP A O 1
ATOM 4516 N N . THR A 1 557 ? -9.749 -5.895 22.948 1.00 83.12 557 THR A N 1
ATOM 4517 C CA . THR A 1 557 ? -9.939 -4.435 23.023 1.00 83.12 557 THR A CA 1
ATOM 4518 C C . THR A 1 557 ? -11.322 -3.993 22.544 1.00 83.12 557 THR A C 1
ATOM 4520 O O . THR A 1 557 ? -11.900 -3.068 23.113 1.00 83.12 557 THR A O 1
ATOM 4523 N N . HIS A 1 558 ? -11.894 -4.672 21.546 1.00 84.25 558 HIS A N 1
ATOM 4524 C CA . HIS A 1 558 ? -13.275 -4.455 21.124 1.00 84.25 558 HIS A CA 1
ATOM 4525 C C . HIS A 1 558 ? -14.261 -4.806 22.244 1.00 84.25 558 HIS A C 1
ATOM 4527 O O . HIS A 1 558 ? -15.102 -3.976 22.585 1.00 84.25 558 HIS A O 1
ATOM 4533 N N . GLY A 1 559 ? -14.117 -5.986 22.861 1.00 86.75 559 GLY A N 1
ATOM 4534 C CA . GLY A 1 559 ? -14.955 -6.398 23.988 1.00 86.75 559 GLY A CA 1
ATOM 4535 C C . GLY A 1 559 ? -14.907 -5.395 25.143 1.00 86.75 559 GLY A C 1
ATOM 4536 O O . GLY A 1 559 ? -15.955 -5.026 25.671 1.00 86.75 559 GLY A O 1
ATOM 4537 N N . ASP A 1 560 ? -13.713 -4.891 25.478 1.00 89.81 560 ASP A N 1
ATOM 4538 C CA . ASP A 1 560 ? -13.540 -3.848 26.499 1.00 89.81 560 ASP A CA 1
ATOM 4539 C C . ASP A 1 560 ? -14.246 -2.551 26.127 1.00 89.81 560 ASP A C 1
ATOM 4541 O O . ASP A 1 560 ? -15.020 -2.015 26.917 1.00 89.81 560 ASP A O 1
ATOM 4545 N N . SER A 1 561 ? -13.991 -2.051 24.916 1.00 83.00 561 SER A N 1
ATOM 4546 C CA . SER A 1 561 ? -14.518 -0.767 24.465 1.00 83.00 561 SER A CA 1
ATOM 4547 C C . SER A 1 561 ? -16.036 -0.780 24.331 1.00 83.00 561 SER A C 1
ATOM 4549 O O . SER A 1 561 ? -16.666 0.253 24.543 1.00 83.00 561 SER A O 1
ATOM 4551 N N . VAL A 1 562 ? -16.639 -1.893 23.912 1.00 85.50 562 VAL A N 1
ATOM 4552 C CA . VAL A 1 562 ? -18.100 -1.981 23.792 1.00 85.50 562 VAL A CA 1
ATOM 4553 C C . VAL A 1 562 ? -18.723 -2.086 25.177 1.00 85.50 562 VAL A C 1
ATOM 4555 O O . VAL A 1 562 ? -19.636 -1.319 25.482 1.00 85.50 562 VAL A O 1
ATOM 4558 N N . ALA A 1 563 ? -18.197 -2.961 26.040 1.00 90.00 563 ALA A N 1
ATOM 4559 C CA . ALA A 1 563 ? -18.710 -3.125 27.395 1.00 90.00 563 ALA A CA 1
ATOM 4560 C C . ALA A 1 563 ? -18.608 -1.825 28.209 1.00 90.00 563 ALA A C 1
ATOM 4562 O O . ALA A 1 563 ? -19.574 -1.442 28.866 1.00 90.00 563 ALA A O 1
ATOM 4563 N N . SER A 1 564 ? -17.492 -1.095 28.117 1.00 85.25 564 SER A N 1
ATOM 4564 C CA . SER A 1 564 ? -17.277 0.141 28.882 1.00 85.25 564 SER A CA 1
ATOM 4565 C C . SER A 1 564 ? -18.198 1.293 28.476 1.00 85.25 564 SER A C 1
ATOM 4567 O O . SER A 1 564 ? -18.419 2.206 29.265 1.00 85.25 564 SER A O 1
ATOM 4569 N N . ARG A 1 565 ? -18.741 1.266 27.254 1.00 80.75 565 ARG A N 1
ATOM 4570 C CA . ARG A 1 565 ? -19.622 2.315 26.714 1.00 80.75 565 ARG A CA 1
ATOM 4571 C C . ARG A 1 565 ? -21.105 2.081 27.005 1.00 80.75 565 ARG A C 1
ATOM 4573 O O . ARG A 1 565 ? -21.924 2.896 26.594 1.00 80.75 565 ARG A O 1
ATOM 4580 N N . ILE A 1 566 ? -21.469 0.988 27.681 1.00 82.56 566 ILE A N 1
ATOM 4581 C CA . ILE A 1 566 ? -22.876 0.665 27.966 1.00 82.56 566 ILE A CA 1
ATOM 4582 C C . ILE A 1 566 ? -23.475 1.671 28.946 1.00 82.56 566 ILE A C 1
ATOM 4584 O O . ILE A 1 566 ? -24.468 2.319 28.626 1.00 82.56 566 ILE A O 1
ATOM 4588 N N . THR A 1 567 ? -22.863 1.820 30.119 1.00 83.25 567 THR A N 1
ATOM 4589 C CA . THR A 1 567 ? -23.149 2.897 31.075 1.00 83.25 567 THR A CA 1
ATOM 4590 C C . THR A 1 567 ? -21.869 3.264 31.821 1.00 83.25 567 THR A C 1
ATOM 4592 O O . THR A 1 567 ? -20.872 2.539 31.768 1.00 83.25 567 THR A O 1
ATOM 4595 N N . MET A 1 568 ? -21.906 4.374 32.561 1.00 81.25 568 MET A N 1
ATOM 4596 C CA . MET A 1 568 ? -20.784 4.795 33.403 1.00 81.25 568 MET A CA 1
ATOM 4597 C C . MET A 1 568 ? -20.361 3.702 34.399 1.00 81.25 568 MET A C 1
ATOM 4599 O O . MET A 1 568 ? -19.167 3.528 34.625 1.00 81.25 568 MET A O 1
ATOM 4603 N N . ASP A 1 569 ? -21.312 2.916 34.916 1.00 85.38 569 ASP A N 1
ATOM 4604 C CA . ASP A 1 569 ? -21.039 1.816 35.850 1.00 85.38 569 ASP A CA 1
ATOM 4605 C C . ASP A 1 569 ? -20.185 0.702 35.226 1.00 85.38 569 ASP A C 1
ATOM 4607 O O . ASP A 1 569 ? -19.367 0.096 35.915 1.00 85.38 569 ASP A O 1
ATOM 4611 N N . TYR A 1 570 ? -20.327 0.431 33.923 1.00 90.00 570 TYR A N 1
ATOM 4612 C CA . TYR A 1 570 ? -19.480 -0.554 33.236 1.00 90.00 570 TYR A CA 1
ATOM 4613 C C . TYR A 1 570 ? -18.073 -0.001 33.006 1.00 90.00 570 TYR A C 1
ATOM 4615 O O . TYR A 1 570 ? -17.103 -0.747 33.114 1.00 90.00 570 TYR A O 1
ATOM 4623 N N . SER A 1 571 ? -17.943 1.298 32.717 1.00 85.94 571 SER A N 1
ATOM 4624 C CA . SER A 1 571 ? -16.635 1.949 32.578 1.00 85.94 571 SER A CA 1
ATOM 4625 C C . SER A 1 571 ? -15.861 1.934 33.900 1.00 85.94 571 SER A C 1
ATOM 4627 O O . SER A 1 571 ? -14.712 1.486 33.950 1.00 85.94 571 SER A O 1
ATOM 4629 N N . THR A 1 572 ? -16.503 2.352 34.996 1.00 88.69 572 THR A N 1
ATOM 4630 C CA . THR A 1 572 ? -15.895 2.342 36.335 1.00 88.69 572 THR A CA 1
ATOM 4631 C C . THR A 1 572 ? -15.611 0.917 36.805 1.00 88.69 572 THR A C 1
ATOM 4633 O O . THR A 1 572 ? -14.496 0.637 37.244 1.00 88.69 572 THR A O 1
ATOM 4636 N N . GLY A 1 573 ? -16.558 -0.008 36.612 1.00 92.38 573 GLY A N 1
ATOM 4637 C CA . GLY A 1 573 ? -16.380 -1.431 36.902 1.00 92.38 573 GLY A CA 1
ATOM 4638 C C . GLY A 1 573 ? -15.233 -2.071 36.113 1.00 92.38 573 GLY A C 1
ATOM 4639 O O . GLY A 1 573 ? -14.467 -2.856 36.671 1.00 92.38 573 GLY A O 1
ATOM 4640 N N . GLY A 1 574 ? -15.056 -1.708 34.839 1.00 92.56 574 GLY A N 1
ATOM 4641 C CA . GLY A 1 574 ? -13.944 -2.179 34.013 1.00 92.56 574 GLY A CA 1
ATOM 4642 C C . GLY A 1 574 ? -12.584 -1.659 34.478 1.00 92.56 574 GLY A C 1
ATOM 4643 O O . GLY A 1 574 ? -11.623 -2.431 34.550 1.00 92.56 574 GLY A O 1
ATOM 4644 N N . LYS A 1 575 ? -12.498 -0.378 34.865 1.00 91.56 575 LYS A N 1
ATOM 4645 C CA . LYS A 1 575 ? -11.274 0.197 35.450 1.00 91.56 575 LYS A CA 1
ATOM 4646 C C . LYS A 1 575 ? -10.917 -0.505 36.763 1.00 91.56 575 LYS A C 1
ATOM 4648 O O . LYS A 1 575 ? -9.759 -0.871 36.958 1.00 91.56 575 LYS A O 1
ATOM 4653 N N . GLU A 1 576 ? -11.901 -0.758 37.622 1.00 92.56 576 GLU A N 1
ATOM 4654 C CA . GLU A 1 576 ? -11.701 -1.450 38.899 1.00 92.56 576 GLU A CA 1
ATOM 4655 C C . GLU A 1 576 ? -11.274 -2.916 38.715 1.00 92.56 576 GLU A C 1
ATOM 4657 O O . GLU A 1 576 ? -10.349 -3.383 39.384 1.00 92.56 576 GLU A O 1
ATOM 4662 N N . TYR A 1 577 ? -11.858 -3.623 37.740 1.00 94.94 577 TYR A N 1
ATOM 4663 C CA . TYR A 1 577 ? -11.467 -4.989 37.387 1.00 94.94 577 TYR A CA 1
ATOM 4664 C C . TYR A 1 577 ? -9.982 -5.092 37.014 1.00 94.94 577 TYR A C 1
ATOM 4666 O O . TYR A 1 577 ? -9.231 -5.864 37.621 1.00 94.94 577 TYR A O 1
ATOM 4674 N N . TYR A 1 578 ? -9.529 -4.293 36.041 1.00 93.88 578 TYR A N 1
ATOM 4675 C CA . TYR A 1 578 ? -8.132 -4.337 35.602 1.00 93.88 578 TYR A CA 1
ATOM 4676 C C . TYR A 1 578 ? -7.171 -3.823 36.669 1.00 93.88 578 TYR A C 1
ATOM 4678 O O . TYR A 1 578 ? -6.084 -4.383 36.824 1.00 93.88 578 TYR A O 1
ATOM 4686 N N . TRP A 1 579 ? -7.573 -2.816 37.445 1.00 92.88 579 TRP A N 1
ATOM 4687 C CA . TRP A 1 579 ? -6.785 -2.339 38.575 1.00 92.88 579 TRP A CA 1
ATOM 4688 C C . TRP A 1 579 ? -6.524 -3.450 39.600 1.00 92.88 579 TRP A C 1
ATOM 4690 O O . TRP A 1 579 ? -5.374 -3.656 40.004 1.00 92.88 579 TRP A O 1
ATOM 4700 N N . ASN A 1 580 ? -7.555 -4.222 39.960 1.00 93.19 580 ASN A N 1
ATOM 4701 C CA . ASN A 1 580 ? -7.432 -5.329 40.908 1.00 93.19 580 ASN A CA 1
ATOM 4702 C C . ASN A 1 580 ? -6.533 -6.450 40.372 1.00 93.19 580 ASN A C 1
ATOM 4704 O O . ASN A 1 580 ? -5.701 -6.965 41.122 1.00 93.19 580 ASN A O 1
ATOM 4708 N N . ILE A 1 581 ? -6.603 -6.779 39.076 1.00 93.06 581 ILE A N 1
ATOM 4709 C CA . ILE A 1 581 ? -5.684 -7.759 38.470 1.00 93.06 581 ILE A CA 1
ATOM 4710 C C . ILE A 1 581 ? -4.240 -7.243 38.465 1.00 93.06 581 ILE A C 1
ATOM 4712 O O . ILE A 1 581 ? -3.324 -7.974 38.841 1.00 93.06 581 ILE A O 1
ATOM 4716 N N . LEU A 1 582 ? -4.008 -5.986 38.078 1.00 93.56 582 LEU A N 1
ATOM 4717 C CA . LEU A 1 582 ? -2.666 -5.396 38.063 1.00 93.56 582 LEU A CA 1
ATOM 4718 C C . LEU A 1 582 ? -2.075 -5.304 39.480 1.00 93.56 582 LEU A C 1
ATOM 4720 O O . LEU A 1 582 ? -0.889 -5.575 39.676 1.00 93.56 582 LEU A O 1
ATOM 4724 N N . LYS A 1 583 ? -2.882 -4.964 40.498 1.00 93.81 583 LYS A N 1
ATOM 4725 C CA . LYS A 1 583 ? -2.477 -5.015 41.917 1.00 93.81 583 LYS A CA 1
ATOM 4726 C C . LYS A 1 583 ? -2.111 -6.443 42.327 1.00 93.81 583 LYS A C 1
ATOM 4728 O O . LYS A 1 583 ? -1.009 -6.664 42.822 1.00 93.81 583 LYS A O 1
ATOM 4733 N N . ARG A 1 584 ? -2.971 -7.418 42.032 1.00 92.19 584 ARG A N 1
ATOM 4734 C CA . ARG A 1 584 ? -2.743 -8.833 42.347 1.00 92.19 584 ARG A CA 1
ATOM 4735 C C . ARG A 1 584 ? -1.456 -9.371 41.740 1.00 92.19 584 ARG A C 1
ATOM 4737 O O . ARG A 1 584 ? -0.653 -9.987 42.429 1.00 92.19 584 ARG A O 1
ATOM 4744 N N . ASN A 1 585 ? -1.240 -9.120 40.455 1.00 92.56 585 ASN A N 1
ATOM 4745 C CA . ASN A 1 585 ? -0.070 -9.621 39.746 1.00 92.56 585 ASN A CA 1
ATOM 4746 C C . ASN A 1 585 ? 1.226 -9.009 40.288 1.00 92.56 585 ASN A C 1
ATOM 4748 O O . ASN A 1 585 ? 2.240 -9.701 40.354 1.00 92.56 585 ASN A O 1
ATOM 4752 N N . ARG A 1 586 ? 1.199 -7.741 40.725 1.00 92.12 586 ARG A N 1
ATOM 4753 C CA . ARG A 1 586 ? 2.335 -7.116 41.418 1.00 92.12 586 ARG A CA 1
ATOM 4754 C C . ARG A 1 586 ? 2.639 -7.809 42.743 1.00 92.12 586 ARG A C 1
ATOM 4756 O O . ARG A 1 586 ? 3.795 -8.120 42.979 1.00 92.12 586 ARG A O 1
ATOM 4763 N N . ILE A 1 587 ? 1.620 -8.132 43.538 1.00 90.62 587 ILE A N 1
ATOM 4764 C CA . ILE A 1 587 ? 1.798 -8.880 44.791 1.00 90.62 587 ILE A CA 1
ATOM 4765 C C . ILE A 1 587 ? 2.370 -10.281 44.507 1.00 90.62 587 ILE A C 1
ATOM 4767 O O . ILE A 1 587 ? 3.344 -10.706 45.123 1.00 90.62 587 ILE A O 1
ATOM 4771 N N . LEU A 1 588 ? 1.828 -10.993 43.513 1.00 88.38 588 LEU A N 1
ATOM 4772 C CA . LEU A 1 588 ? 2.302 -12.331 43.128 1.00 88.38 588 LEU A CA 1
ATOM 4773 C C . LEU A 1 588 ? 3.741 -12.333 42.605 1.00 88.38 588 LEU A C 1
ATOM 4775 O O . LEU A 1 588 ? 4.453 -13.321 42.781 1.00 88.38 588 LEU A O 1
ATOM 4779 N N . ARG A 1 589 ? 4.188 -11.236 41.987 1.00 89.88 589 ARG A N 1
ATOM 4780 C CA . ARG A 1 589 ? 5.574 -11.074 41.533 1.00 89.88 589 ARG A CA 1
ATOM 4781 C C . ARG A 1 589 ? 6.570 -11.216 42.682 1.00 89.88 589 ARG A C 1
ATOM 4783 O O . ARG A 1 589 ? 7.650 -11.753 42.448 1.00 89.88 589 ARG A O 1
ATOM 4790 N N . ASP A 1 590 ? 6.198 -10.782 43.881 1.00 86.75 590 ASP A N 1
ATOM 4791 C CA . ASP A 1 590 ? 7.068 -10.815 45.057 1.00 86.75 590 ASP A CA 1
ATOM 4792 C C . ASP A 1 590 ? 7.096 -12.205 45.716 1.00 86.75 590 ASP A C 1
ATOM 4794 O O . ASP A 1 590 ? 8.106 -12.596 46.298 1.00 86.75 590 ASP A O 1
ATOM 4798 N N . PHE A 1 591 ? 6.031 -12.998 45.552 1.00 83.81 591 PHE A N 1
ATOM 4799 C CA . PHE A 1 591 ? 5.978 -14.391 46.013 1.00 83.81 591 PHE A CA 1
ATOM 4800 C C . PHE A 1 591 ? 6.687 -15.382 45.073 1.00 83.81 591 PHE A C 1
ATOM 4802 O O . PHE A 1 591 ? 7.091 -16.462 45.506 1.00 83.81 591 PHE A O 1
ATOM 4809 N N . ILE A 1 592 ? 6.837 -15.052 43.784 1.00 85.50 592 ILE A N 1
ATOM 4810 C CA . ILE A 1 592 ? 7.497 -15.923 42.801 1.00 85.50 592 ILE A CA 1
ATOM 4811 C C . ILE A 1 592 ? 9.022 -15.729 42.863 1.00 85.50 592 ILE A C 1
ATOM 4813 O O . ILE A 1 592 ? 9.508 -14.625 42.601 1.00 85.50 592 ILE A O 1
ATOM 4817 N N . PRO A 1 593 ? 9.824 -16.795 43.063 1.00 83.25 593 PRO A N 1
ATOM 4818 C CA . PRO A 1 593 ? 11.271 -16.719 42.883 1.00 83.25 593 PRO A CA 1
ATOM 4819 C C . PRO A 1 593 ? 11.618 -16.281 41.451 1.00 83.25 593 PRO A C 1
ATOM 4821 O O . PRO A 1 593 ? 11.234 -16.949 40.483 1.00 83.25 593 PRO A O 1
ATOM 4824 N N . ASN A 1 594 ? 12.338 -15.162 41.325 1.00 86.50 594 ASN A N 1
ATOM 4825 C CA . ASN A 1 594 ? 12.590 -14.443 40.067 1.00 86.50 594 ASN A CA 1
ATOM 4826 C C . ASN A 1 594 ? 11.312 -13.988 39.336 1.00 86.50 594 ASN A C 1
ATOM 4828 O O . ASN A 1 594 ? 11.262 -13.959 38.107 1.00 86.50 594 ASN A O 1
ATOM 4832 N N . GLY A 1 595 ? 10.269 -13.588 40.070 1.00 83.25 595 GLY A N 1
ATOM 4833 C CA . GLY A 1 595 ? 8.985 -13.164 39.502 1.00 83.25 595 GLY A CA 1
ATOM 4834 C C . GLY A 1 595 ? 9.080 -12.043 38.460 1.00 83.25 595 GLY A C 1
ATOM 4835 O O . GLY A 1 595 ? 8.235 -11.956 37.574 1.00 83.25 595 GLY A O 1
ATOM 4836 N N . TYR A 1 596 ? 10.141 -11.229 38.487 1.00 87.06 596 TYR A N 1
ATOM 4837 C CA . TYR A 1 596 ? 10.422 -10.186 37.489 1.00 87.06 596 TYR A CA 1
ATOM 4838 C C . TYR A 1 596 ? 10.663 -10.706 36.055 1.00 87.06 596 TYR A C 1
ATOM 4840 O O . TYR A 1 596 ? 10.544 -9.932 35.092 1.00 87.06 596 TYR A O 1
ATOM 4848 N N . GLU A 1 597 ? 10.994 -11.992 35.893 1.00 88.56 597 GLU A N 1
ATOM 4849 C CA . GLU A 1 597 ? 11.085 -12.663 34.588 1.00 88.56 597 GLU A CA 1
ATOM 4850 C C . GLU A 1 597 ? 9.702 -12.902 33.979 1.00 88.56 597 GLU A C 1
ATOM 4852 O O . GLU A 1 597 ? 9.551 -12.849 32.763 1.00 88.56 597 GLU A O 1
ATOM 4857 N N . TYR A 1 598 ? 8.684 -13.094 34.817 1.00 86.94 598 TYR A N 1
ATOM 4858 C CA . TYR A 1 598 ? 7.341 -13.485 34.390 1.00 86.94 598 TYR A CA 1
ATOM 4859 C C . TYR A 1 598 ? 6.355 -12.313 34.419 1.00 86.94 598 TYR A C 1
ATOM 4861 O O . TYR A 1 598 ? 5.484 -12.232 33.555 1.00 86.94 598 TYR A O 1
ATOM 4869 N N . ILE A 1 599 ? 6.519 -11.378 35.363 1.00 90.69 599 ILE A N 1
ATOM 4870 C CA . ILE A 1 599 ? 5.595 -10.267 35.623 1.00 90.69 599 ILE A CA 1
ATOM 4871 C C . ILE A 1 599 ? 6.342 -8.926 35.579 1.00 90.69 599 ILE A C 1
ATOM 4873 O O . ILE A 1 599 ? 7.428 -8.772 36.145 1.00 90.69 599 ILE A O 1
ATOM 4877 N N . THR A 1 600 ? 5.772 -7.937 34.889 1.00 91.12 600 THR A N 1
ATOM 4878 C CA . THR A 1 600 ? 6.314 -6.574 34.807 1.00 91.12 600 THR A CA 1
ATOM 4879 C C . THR A 1 600 ? 6.083 -5.793 36.110 1.00 91.12 600 THR A C 1
ATOM 4881 O O . THR A 1 600 ? 5.215 -6.152 36.904 1.00 91.12 600 THR A O 1
ATOM 4884 N N . PRO A 1 601 ? 6.799 -4.675 36.339 1.00 87.38 601 PRO A N 1
ATOM 4885 C CA . PRO A 1 601 ? 6.544 -3.807 37.494 1.00 87.38 601 PRO A CA 1
ATOM 4886 C C . PRO A 1 601 ? 5.128 -3.234 37.577 1.00 87.38 601 PRO A C 1
ATOM 4888 O O . PRO A 1 601 ? 4.672 -2.903 38.665 1.00 87.38 601 PRO A O 1
ATOM 4891 N N . VAL A 1 602 ? 4.436 -3.135 36.442 1.00 87.31 602 VAL A N 1
ATOM 4892 C CA . VAL A 1 602 ? 3.064 -2.621 36.364 1.00 87.31 602 VAL A CA 1
ATOM 4893 C C . VAL A 1 602 ? 2.033 -3.712 36.689 1.00 87.31 602 VAL A C 1
ATOM 4895 O O . VAL A 1 602 ? 0.920 -3.388 37.084 1.00 87.31 602 VAL A O 1
ATOM 4898 N N . GLY A 1 603 ? 2.411 -4.996 36.611 1.00 89.50 603 GLY A N 1
ATOM 4899 C CA . GLY A 1 603 ? 1.526 -6.135 36.883 1.00 89.50 603 GLY A CA 1
ATOM 4900 C C . GLY A 1 603 ? 1.081 -6.915 35.640 1.00 89.50 603 GLY A C 1
ATOM 4901 O O . GLY A 1 603 ? 0.187 -7.750 35.735 1.00 89.50 603 GLY A O 1
ATOM 4902 N N . ASP A 1 604 ? 1.689 -6.696 34.473 1.00 90.12 604 ASP A N 1
ATOM 4903 C CA . ASP A 1 604 ? 1.417 -7.518 33.285 1.00 90.12 604 ASP A CA 1
ATOM 4904 C C . ASP A 1 604 ? 2.234 -8.804 33.301 1.00 90.12 604 ASP A C 1
ATOM 4906 O O . ASP A 1 604 ? 3.441 -8.757 33.551 1.00 90.12 604 ASP A O 1
ATOM 4910 N N . PHE A 1 605 ? 1.648 -9.938 32.904 1.00 88.44 605 PHE A N 1
ATOM 4911 C CA . PHE A 1 605 ? 2.487 -11.090 32.566 1.00 88.44 605 PHE A CA 1
ATOM 4912 C C . PHE A 1 605 ? 3.177 -10.857 31.218 1.00 88.44 605 PHE A C 1
ATOM 4914 O O . PHE A 1 605 ? 2.629 -10.258 30.282 1.00 88.44 605 PHE A O 1
ATOM 4921 N N . ARG A 1 606 ? 4.419 -11.320 31.091 1.00 81.31 606 ARG A N 1
ATOM 4922 C CA . ARG A 1 606 ? 5.213 -11.097 29.877 1.00 81.31 606 ARG A CA 1
ATOM 4923 C C . ARG A 1 606 ? 4.677 -11.859 28.669 1.00 81.31 606 ARG A C 1
ATOM 4925 O O . ARG A 1 606 ? 4.741 -11.305 27.574 1.00 81.31 606 ARG A O 1
ATOM 4932 N N . ASP A 1 607 ? 4.074 -13.022 28.890 1.00 77.50 607 ASP A N 1
ATOM 4933 C CA . ASP A 1 607 ? 3.571 -13.919 27.840 1.00 77.50 607 ASP A CA 1
ATOM 4934 C C . ASP A 1 607 ? 2.094 -13.684 27.455 1.00 77.50 607 ASP A C 1
ATOM 4936 O O . ASP A 1 607 ? 1.541 -14.389 26.617 1.00 77.50 607 ASP A O 1
ATOM 4940 N N . VAL A 1 608 ? 1.416 -12.676 28.030 1.00 79.75 608 VAL A N 1
ATOM 4941 C CA . VAL A 1 608 ? 0.041 -12.364 27.590 1.00 79.75 608 VAL A CA 1
ATOM 4942 C C . VAL A 1 608 ? 0.042 -11.728 26.203 1.00 79.75 608 VAL A C 1
ATOM 4944 O O . VAL A 1 608 ? 0.868 -10.848 25.926 1.00 79.75 608 VAL A O 1
ATOM 4947 N N . THR A 1 609 ? -0.934 -12.120 25.378 1.00 75.94 609 THR A N 1
ATOM 4948 C CA . THR A 1 609 ? -1.178 -11.546 24.046 1.00 75.94 609 THR A CA 1
ATOM 4949 C C . THR A 1 609 ? -1.554 -10.066 24.133 1.00 75.94 609 THR A C 1
ATOM 4951 O O . THR A 1 609 ? -0.954 -9.238 23.450 1.00 75.94 609 THR A O 1
ATOM 4954 N N . THR A 1 610 ? -2.489 -9.729 25.024 1.00 82.81 610 THR A N 1
ATOM 4955 C CA . THR A 1 610 ? -3.009 -8.370 25.228 1.00 82.81 610 THR A CA 1
ATOM 4956 C C . THR A 1 610 ? -2.621 -7.896 26.623 1.00 82.81 610 THR A C 1
ATOM 4958 O O . THR A 1 610 ? -3.067 -8.468 27.616 1.00 82.81 610 THR A O 1
ATOM 4961 N N . LYS A 1 611 ? -1.754 -6.882 26.721 1.00 88.81 611 LYS A N 1
ATOM 4962 C CA . LYS A 1 611 ? -1.301 -6.353 28.019 1.00 88.81 611 LYS A CA 1
ATOM 4963 C C . LYS A 1 611 ? -2.473 -5.720 28.772 1.00 88.81 611 LYS A C 1
ATOM 4965 O O . LYS A 1 611 ? -3.195 -4.909 28.202 1.00 88.81 611 LYS A O 1
ATOM 4970 N N . LEU A 1 612 ? -2.639 -6.066 30.043 1.00 90.06 612 LEU A N 1
ATOM 4971 C CA . LEU A 1 612 ? -3.732 -5.617 30.905 1.00 90.06 612 LEU A CA 1
ATOM 4972 C C . LEU A 1 612 ? -3.682 -4.105 31.139 1.00 90.06 612 LEU A C 1
ATOM 4974 O O . LEU A 1 612 ? -4.732 -3.473 31.161 1.00 90.06 612 LEU A O 1
ATOM 4978 N N . ILE A 1 613 ? -2.486 -3.508 31.234 1.00 87.38 613 ILE A N 1
ATOM 4979 C CA . ILE A 1 613 ? -2.357 -2.044 31.343 1.00 87.38 613 ILE A CA 1
ATOM 4980 C C . ILE A 1 613 ? -2.906 -1.322 30.109 1.00 87.38 613 ILE A C 1
ATOM 4982 O O . ILE A 1 613 ? -3.585 -0.312 30.231 1.00 87.38 613 ILE A O 1
ATOM 4986 N N . VAL A 1 614 ? -2.683 -1.884 28.916 1.00 82.50 614 VAL A N 1
ATOM 4987 C CA . VAL A 1 614 ? -3.212 -1.317 27.670 1.00 82.50 614 VAL A CA 1
ATOM 4988 C C . VAL A 1 614 ? -4.736 -1.407 27.667 1.00 82.50 614 VAL A C 1
ATOM 4990 O O . VAL A 1 614 ? -5.399 -0.456 27.272 1.00 82.50 614 VAL A O 1
ATOM 4993 N N . ARG A 1 615 ? -5.301 -2.519 28.153 1.00 88.25 615 ARG A N 1
ATOM 4994 C CA . ARG A 1 615 ? -6.757 -2.673 28.297 1.00 88.25 615 ARG A CA 1
ATOM 4995 C C . ARG A 1 615 ? -7.335 -1.661 29.288 1.00 88.25 615 ARG A C 1
ATOM 4997 O O . ARG A 1 615 ? -8.363 -1.072 28.992 1.00 88.25 615 ARG A O 1
ATOM 5004 N N . TYR A 1 616 ? -6.649 -1.410 30.405 1.00 88.00 616 TYR A N 1
ATOM 5005 C CA . TYR A 1 616 ? -7.028 -0.398 31.395 1.00 88.00 616 TYR A CA 1
ATOM 5006 C C . TYR A 1 616 ? -7.016 1.028 30.816 1.00 88.00 616 TYR A C 1
ATOM 5008 O O . TYR A 1 616 ? -8.011 1.740 30.935 1.00 88.00 616 TYR A O 1
ATOM 5016 N N . ASP A 1 617 ? -5.928 1.425 30.148 1.00 80.62 617 ASP A N 1
ATOM 5017 C CA . ASP A 1 617 ? -5.762 2.779 29.596 1.00 80.62 617 ASP A CA 1
ATOM 5018 C C . ASP A 1 617 ? -6.766 3.091 28.471 1.00 80.62 617 ASP A C 1
ATOM 5020 O O . ASP A 1 617 ? -7.139 4.246 28.261 1.00 80.62 617 ASP A O 1
ATOM 5024 N N . LEU A 1 618 ? -7.215 2.067 27.736 1.00 75.44 618 LEU A N 1
ATOM 5025 C CA . LEU A 1 618 ? -8.161 2.215 26.625 1.00 75.44 618 LEU A CA 1
ATOM 5026 C C . LEU A 1 618 ? -9.630 2.360 27.062 1.00 75.44 618 LEU A C 1
ATOM 5028 O O . LEU A 1 618 ? -10.478 2.667 26.219 1.00 75.44 618 LEU A O 1
ATOM 5032 N N . LEU A 1 619 ? -9.955 2.191 28.348 1.00 75.94 619 LEU A N 1
ATOM 5033 C CA . LEU A 1 619 ? -11.297 2.443 28.884 1.00 75.94 619 LEU A CA 1
ATOM 5034 C C . LEU A 1 619 ? -11.550 3.966 28.976 1.00 75.94 619 LEU A C 1
ATOM 5036 O O . LEU A 1 619 ? -11.279 4.601 29.999 1.00 75.94 619 LEU A O 1
ATOM 5040 N N . LYS A 1 620 ? -12.031 4.566 27.875 1.00 57.91 620 LYS A N 1
ATOM 5041 C CA . LYS A 1 620 ? -12.273 6.019 27.721 1.00 57.91 620 LYS A CA 1
ATOM 5042 C C . LYS A 1 620 ? -13.572 6.509 28.387 1.00 57.91 620 LYS A C 1
ATOM 5044 O O . LYS A 1 620 ? -14.595 5.829 28.327 1.00 57.91 620 LYS A O 1
ATOM 5049 N N . ASP A 1 621 ? -13.542 7.733 28.931 1.00 48.16 621 ASP A N 1
ATOM 5050 C CA . ASP A 1 621 ? -14.716 8.463 29.441 1.00 48.16 621 ASP A CA 1
ATOM 5051 C C . ASP A 1 621 ? -15.479 9.154 28.284 1.00 48.16 621 ASP A C 1
ATOM 5053 O O . ASP A 1 621 ? -14.887 9.751 27.386 1.00 48.16 621 ASP A O 1
ATOM 5057 N N . VAL A 1 622 ? -16.812 9.053 28.291 1.00 45.72 622 VAL A N 1
ATOM 5058 C CA . VAL A 1 622 ? -17.722 9.167 27.123 1.00 45.72 622 VAL A CA 1
ATOM 5059 C C . VAL A 1 622 ? -17.963 10.610 26.600 1.00 45.72 622 VAL A C 1
ATOM 5061 O O . VAL A 1 622 ? -18.909 10.837 25.860 1.00 45.72 622 VAL A O 1
ATOM 5064 N N . GLY A 1 623 ? -17.148 11.621 26.936 1.00 42.28 623 GLY A N 1
ATOM 5065 C CA . GLY A 1 623 ? -17.611 13.022 26.825 1.00 42.28 623 GLY A CA 1
ATOM 5066 C C . GLY A 1 623 ? -16.771 14.099 26.129 1.00 42.28 623 GLY A C 1
ATOM 5067 O O . GLY A 1 623 ? -17.313 15.184 25.955 1.00 42.28 623 GLY A O 1
ATOM 5068 N N . ILE A 1 624 ? -15.488 13.908 25.788 1.00 38.69 624 ILE A N 1
ATOM 5069 C CA . ILE A 1 624 ? -14.595 15.082 25.586 1.00 38.69 624 ILE A CA 1
ATOM 5070 C C . ILE A 1 624 ? -13.938 15.196 24.191 1.00 38.69 624 ILE A C 1
ATOM 5072 O O . ILE A 1 624 ? -13.507 16.284 23.826 1.00 38.69 624 ILE A O 1
ATOM 5076 N N . GLU A 1 625 ? -13.909 14.159 23.350 1.00 41.53 625 GLU A N 1
ATOM 5077 C CA . GLU A 1 625 ? -13.061 14.190 22.133 1.00 41.53 625 GLU A CA 1
ATOM 5078 C C . GLU A 1 625 ? -13.768 14.557 20.804 1.00 41.53 625 GLU A C 1
ATOM 5080 O O . GLU A 1 625 ? -13.087 14.731 19.794 1.00 41.53 625 GLU A O 1
ATOM 5085 N N . ASP A 1 626 ? -15.093 14.753 20.766 1.00 42.03 626 ASP A N 1
ATOM 5086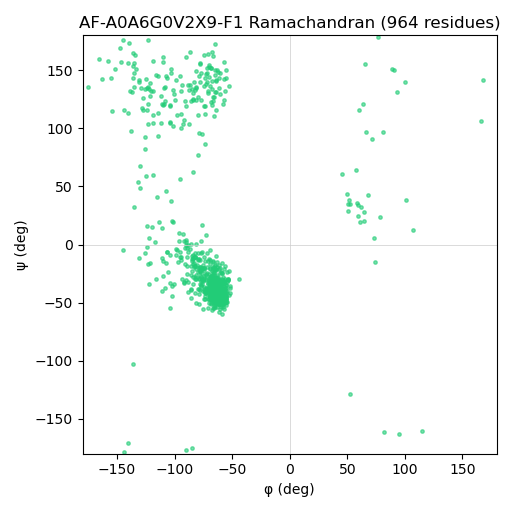 C CA . ASP A 1 626 ? -15.818 14.974 19.492 1.00 42.03 626 ASP A CA 1
ATOM 5087 C C . ASP A 1 626 ? -15.816 16.437 18.972 1.00 42.03 626 ASP A C 1
ATOM 5089 O O . ASP A 1 626 ? -16.144 16.673 17.805 1.00 42.03 626 ASP A O 1
ATOM 5093 N N . ASP A 1 627 ? -15.405 17.432 19.775 1.00 41.75 627 ASP A N 1
ATOM 5094 C CA . ASP A 1 627 ? -15.419 18.859 19.383 1.00 41.75 627 ASP A CA 1
ATOM 5095 C C . ASP A 1 627 ? -14.067 19.410 18.867 1.00 41.75 627 ASP A C 1
ATOM 5097 O O . ASP A 1 627 ? -14.044 20.441 18.187 1.00 41.75 627 ASP A O 1
ATOM 5101 N N . GLU A 1 628 ? -12.938 18.720 19.077 1.00 44.19 628 GLU A N 1
ATOM 5102 C CA . GLU A 1 628 ? -11.608 19.207 18.651 1.00 44.19 628 GLU A CA 1
ATOM 5103 C C . GLU A 1 628 ? -11.307 19.001 17.150 1.00 44.19 628 GLU A C 1
ATOM 5105 O O . GLU A 1 628 ? -10.377 19.599 16.605 1.00 44.19 628 GLU A O 1
ATOM 5110 N N . ILE A 1 629 ? -12.108 18.203 16.433 1.00 47.12 629 ILE A N 1
ATOM 5111 C CA . ILE A 1 629 ? -11.821 17.815 15.035 1.00 47.12 629 ILE A CA 1
ATOM 5112 C C . ILE A 1 629 ? -12.343 18.849 14.008 1.00 47.12 629 ILE A C 1
ATOM 5114 O O . ILE A 1 629 ? -11.861 18.897 12.872 1.00 47.12 629 ILE A O 1
ATOM 5118 N N . ARG A 1 630 ? -13.275 19.742 14.382 1.00 46.25 630 ARG A N 1
ATOM 5119 C CA . ARG A 1 630 ? -13.906 20.707 13.448 1.00 46.25 630 ARG A CA 1
ATOM 5120 C C . ARG A 1 630 ? -12.967 21.794 12.887 1.00 46.25 630 ARG A C 1
ATOM 5122 O O . ARG A 1 630 ? -12.982 21.978 11.668 1.00 46.25 630 ARG A O 1
ATOM 5129 N N . PRO A 1 631 ? -12.121 22.483 13.686 1.00 53.22 631 PRO A N 1
ATOM 5130 C CA . PRO A 1 631 ? -11.280 23.580 13.183 1.00 53.22 631 PRO A CA 1
ATOM 5131 C C . PRO A 1 631 ? -10.234 23.115 12.160 1.00 53.22 631 PRO A C 1
ATOM 5133 O O . PRO A 1 631 ? -9.815 23.872 11.285 1.00 53.22 631 PRO A O 1
ATOM 5136 N N . VAL A 1 632 ? -9.821 21.848 12.250 1.00 56.19 632 VAL A N 1
ATOM 5137 C CA . VAL A 1 632 ? -8.816 21.235 11.377 1.00 56.19 632 VAL A CA 1
ATOM 5138 C C . VAL A 1 632 ? -9.321 21.179 9.927 1.00 56.19 632 VAL A C 1
ATOM 5140 O O . VAL A 1 632 ? -8.618 21.608 9.014 1.00 56.19 632 VAL A O 1
ATOM 5143 N N . VAL A 1 633 ? -10.560 20.732 9.698 1.00 58.22 633 VAL A N 1
ATOM 5144 C CA . VAL A 1 633 ? -11.144 20.555 8.349 1.00 58.22 633 VAL A CA 1
ATOM 5145 C C . VAL A 1 633 ? -11.116 21.861 7.549 1.00 58.22 633 VAL A C 1
ATOM 5147 O O . VAL A 1 633 ? -10.676 21.905 6.397 1.00 58.22 633 VAL A O 1
ATOM 5150 N N . GLU A 1 634 ? -11.588 22.935 8.179 1.00 63.31 634 GLU A N 1
ATOM 5151 C CA . GLU A 1 634 ? -11.826 24.226 7.538 1.00 63.31 634 GLU A CA 1
ATOM 5152 C C . GLU A 1 634 ? -10.507 24.898 7.142 1.00 63.31 634 GLU A C 1
ATOM 5154 O O . GLU A 1 634 ? -10.377 25.421 6.032 1.00 63.31 634 GLU A O 1
ATOM 5159 N N . VAL A 1 635 ? -9.500 24.816 8.017 1.00 68.88 635 VAL A N 1
ATOM 5160 C CA . VAL A 1 635 ? -8.162 25.376 7.788 1.00 68.88 635 VAL A CA 1
ATOM 5161 C C . VAL A 1 635 ? -7.444 24.669 6.648 1.00 68.88 635 VAL A C 1
ATOM 5163 O O . VAL A 1 635 ? -6.875 25.340 5.781 1.00 68.88 635 VAL A O 1
ATOM 5166 N N . PHE A 1 636 ? -7.496 23.336 6.600 1.00 70.94 636 PHE A N 1
ATOM 5167 C CA . PHE A 1 636 ? -6.835 22.568 5.549 1.00 70.94 636 PHE A CA 1
ATOM 5168 C C . PHE A 1 636 ? -7.508 22.765 4.180 1.00 70.94 636 PHE A C 1
ATOM 5170 O O . PHE A 1 636 ? -6.801 23.075 3.218 1.00 70.94 636 PHE A O 1
ATOM 5177 N N . PHE A 1 637 ? -8.847 22.712 4.078 1.00 67.88 637 PHE A N 1
ATOM 5178 C CA . PHE A 1 637 ? -9.540 23.014 2.812 1.00 67.88 637 PHE A CA 1
ATOM 5179 C C . PHE A 1 637 ? -9.363 24.476 2.376 1.00 67.88 637 PHE A C 1
ATOM 5181 O O . PHE A 1 637 ? -9.157 24.743 1.193 1.00 67.88 637 PHE A O 1
ATOM 5188 N N . GLY A 1 638 ? -9.390 25.430 3.312 1.00 61.50 638 GLY A N 1
ATOM 5189 C CA . GLY A 1 638 ? -9.232 26.854 2.999 1.00 61.50 638 GLY A CA 1
ATOM 5190 C C . GLY A 1 638 ? -7.821 27.234 2.544 1.00 61.50 638 GLY A C 1
ATOM 5191 O O . GLY A 1 638 ? -7.640 28.241 1.858 1.00 61.50 638 GLY A O 1
ATOM 5192 N N . SER A 1 639 ? -6.827 26.409 2.886 1.00 69.56 639 SER A N 1
ATOM 5193 C CA . SER A 1 639 ? -5.409 26.645 2.588 1.00 69.56 639 SER A CA 1
ATOM 5194 C C . SER A 1 639 ? -4.854 25.741 1.480 1.00 69.56 639 SER A C 1
ATOM 5196 O O . SER A 1 639 ? -3.717 25.936 1.054 1.00 69.56 639 SER A O 1
ATOM 5198 N N . MET A 1 640 ? -5.623 24.766 0.981 1.00 71.00 640 MET A N 1
ATOM 5199 C CA . MET A 1 640 ? -5.087 23.713 0.107 1.00 71.00 640 MET A CA 1
ATOM 5200 C C . MET A 1 640 ? -4.481 24.229 -1.201 1.00 71.00 640 MET A C 1
ATOM 5202 O O . MET A 1 640 ? -3.477 23.692 -1.644 1.00 71.00 640 MET A O 1
ATOM 5206 N N . PHE A 1 641 ? -5.035 25.292 -1.795 1.00 65.56 641 PHE A N 1
ATOM 5207 C CA . PHE A 1 641 ? -4.538 25.863 -3.055 1.00 65.56 641 PHE A CA 1
ATOM 5208 C C . PHE A 1 641 ? -3.453 26.937 -2.876 1.00 65.56 641 PHE A C 1
ATOM 5210 O O . PHE A 1 641 ? -2.906 27.425 -3.865 1.00 65.56 641 PHE A O 1
ATOM 5217 N N . VAL A 1 642 ? -3.102 27.296 -1.636 1.00 70.88 642 VAL A N 1
ATOM 5218 C CA . VAL A 1 642 ? -2.050 28.286 -1.342 1.00 70.88 642 VAL A CA 1
ATOM 5219 C C . VAL A 1 642 ? -0.690 27.886 -1.941 1.00 70.88 642 VAL A C 1
ATOM 5221 O O . VAL A 1 642 ? -0.063 28.750 -2.559 1.00 70.88 642 VAL A O 1
ATOM 5224 N N . PRO A 1 643 ? -0.225 26.618 -1.849 1.00 72.69 643 PRO A N 1
ATOM 5225 C CA . PRO A 1 643 ? 1.077 26.223 -2.387 1.00 72.69 643 PRO A CA 1
ATOM 5226 C C . PRO A 1 643 ? 1.180 26.383 -3.907 1.00 72.69 643 PRO A C 1
ATOM 5228 O O . PRO A 1 643 ? 2.232 26.766 -4.411 1.00 72.69 643 PRO A O 1
ATOM 5231 N N . ILE A 1 644 ? 0.100 26.101 -4.644 1.00 69.06 644 ILE A N 1
ATOM 5232 C CA . ILE A 1 644 ? 0.119 26.047 -6.112 1.00 69.06 644 ILE A CA 1
ATOM 5233 C C . ILE A 1 644 ? -0.217 27.380 -6.788 1.00 69.06 644 ILE A C 1
ATOM 5235 O O . ILE A 1 644 ? 0.115 27.575 -7.954 1.00 69.06 644 ILE A O 1
ATOM 5239 N N . ARG A 1 645 ? -0.806 28.331 -6.051 1.00 66.88 645 ARG A N 1
ATOM 5240 C CA . ARG A 1 645 ? -1.302 29.616 -6.574 1.00 66.88 645 ARG A CA 1
ATOM 5241 C C . ARG A 1 645 ? -0.267 30.431 -7.364 1.00 66.88 645 ARG A C 1
ATOM 5243 O O . ARG A 1 645 ? -0.657 31.161 -8.267 1.00 66.88 645 ARG A O 1
ATOM 5250 N N . LYS A 1 646 ? 1.024 30.322 -7.032 1.00 67.31 646 LYS A N 1
ATOM 5251 C CA . LYS A 1 646 ? 2.112 31.115 -7.639 1.00 67.31 646 LYS A CA 1
ATOM 5252 C C . LYS A 1 646 ? 2.695 30.518 -8.928 1.00 67.31 646 LYS A C 1
ATOM 5254 O O . LYS A 1 646 ? 3.567 31.139 -9.523 1.00 67.31 646 LYS A O 1
ATOM 5259 N N . TYR A 1 647 ? 2.251 29.333 -9.347 1.00 71.19 647 TYR A N 1
ATOM 5260 C CA . TYR A 1 647 ? 2.849 28.590 -10.459 1.00 71.19 647 TYR A CA 1
ATOM 5261 C C . TYR A 1 647 ? 1.864 28.424 -11.621 1.00 71.19 647 TYR A C 1
ATOM 5263 O O . TYR A 1 647 ? 0.667 28.239 -11.411 1.00 71.19 647 TYR A O 1
ATOM 5271 N N . SER A 1 648 ? 2.370 28.439 -12.859 1.00 66.56 648 SER A N 1
ATOM 5272 C CA . SER A 1 648 ? 1.545 28.196 -14.049 1.00 66.56 648 SER A CA 1
ATOM 5273 C C . SER A 1 648 ? 1.174 26.715 -14.158 1.00 66.56 648 SER A C 1
ATOM 5275 O O . SER A 1 648 ? 2.037 25.866 -14.390 1.00 66.56 648 SER A O 1
ATOM 5277 N N . THR A 1 649 ? -0.107 26.400 -13.981 1.00 63.94 649 THR A N 1
ATOM 5278 C CA . THR A 1 649 ? -0.642 25.028 -13.976 1.00 63.94 649 THR A CA 1
ATOM 5279 C C . THR A 1 649 ? -1.047 24.512 -15.363 1.00 63.94 649 THR A C 1
ATOM 5281 O O . THR A 1 649 ? -1.361 23.326 -15.496 1.00 63.94 649 THR A O 1
ATOM 5284 N N . GLY A 1 650 ? -1.007 25.368 -16.394 1.00 71.00 650 GLY A N 1
ATOM 5285 C CA . GLY A 1 650 ? -1.393 25.044 -17.773 1.00 71.00 650 GLY A CA 1
ATOM 5286 C C . GLY A 1 650 ? -2.785 24.419 -17.874 1.00 71.00 650 GLY A C 1
ATOM 5287 O O . GLY A 1 650 ? -3.743 24.933 -17.303 1.00 71.00 650 GLY A O 1
ATOM 5288 N N . ASP A 1 651 ? -2.878 23.273 -18.553 1.00 70.25 651 ASP A N 1
ATOM 5289 C CA . ASP A 1 651 ? -4.131 22.521 -18.735 1.00 70.25 651 ASP A CA 1
ATOM 5290 C C . ASP A 1 651 ? -4.619 21.814 -17.452 1.00 70.25 651 ASP A C 1
ATOM 5292 O O . ASP A 1 651 ? -5.701 21.231 -17.429 1.00 70.25 651 ASP A O 1
ATOM 5296 N N . GLY A 1 652 ? -3.822 21.810 -16.375 1.00 74.06 652 GLY A N 1
ATOM 5297 C CA . GLY A 1 652 ? -4.198 21.289 -15.055 1.00 74.06 652 GLY A CA 1
ATOM 5298 C C . GLY A 1 652 ? -4.258 19.764 -14.908 1.00 74.06 652 GLY A C 1
ATOM 5299 O O . GLY A 1 652 ? -4.239 19.271 -13.783 1.00 74.06 652 GLY A O 1
ATOM 5300 N N . ILE A 1 653 ? -4.266 18.996 -16.002 1.00 83.81 653 ILE A N 1
ATOM 5301 C CA . ILE A 1 653 ? -4.404 17.525 -15.973 1.00 83.81 653 ILE A CA 1
ATOM 5302 C C . ILE A 1 653 ? -3.212 16.854 -15.273 1.00 83.81 653 ILE A C 1
ATOM 5304 O O . ILE A 1 653 ? -3.393 15.979 -14.425 1.00 83.81 653 ILE A O 1
ATOM 5308 N N . PHE A 1 654 ? -1.984 17.289 -15.572 1.00 83.06 654 PHE A N 1
ATOM 5309 C CA . PHE A 1 654 ? -0.784 16.765 -14.909 1.00 83.06 654 PHE A CA 1
ATOM 5310 C C . PHE A 1 654 ? -0.738 17.135 -13.419 1.00 83.06 654 PHE A C 1
ATOM 5312 O O . PHE A 1 654 ? -0.476 16.285 -12.570 1.00 83.06 654 PHE A O 1
ATOM 5319 N N . VAL A 1 655 ? -1.068 18.387 -13.098 1.00 81.19 655 VAL A N 1
ATOM 5320 C CA . VAL A 1 655 ? -1.192 18.894 -11.722 1.00 81.19 655 VAL A CA 1
ATOM 5321 C C . VAL A 1 655 ? -2.205 18.071 -10.923 1.00 81.19 655 VAL A C 1
ATOM 5323 O O . VAL A 1 655 ? -1.910 17.638 -9.808 1.00 81.19 655 VAL A O 1
ATOM 5326 N N . GLN A 1 656 ? -3.370 17.782 -11.510 1.00 85.25 656 GLN A N 1
ATOM 5327 C CA . GLN A 1 656 ? -4.389 16.940 -10.893 1.00 85.25 656 GLN A CA 1
ATOM 5328 C C . GLN A 1 656 ? -3.875 15.523 -10.635 1.00 85.25 656 GLN A C 1
ATOM 5330 O O . GLN A 1 656 ? -4.153 14.966 -9.574 1.00 85.25 656 GLN A O 1
ATOM 5335 N N . TRP A 1 657 ? -3.119 14.928 -11.555 1.00 90.81 657 TRP A N 1
ATOM 5336 C CA . TRP A 1 657 ? -2.557 13.593 -11.351 1.00 90.81 657 TRP A CA 1
ATOM 5337 C C . TRP A 1 657 ? -1.530 13.550 -10.211 1.00 90.81 657 TRP A C 1
ATOM 5339 O O . TRP A 1 657 ? -1.585 12.654 -9.362 1.00 90.81 657 TRP A O 1
ATOM 5349 N N . VAL A 1 658 ? -0.650 14.552 -10.118 1.00 86.88 658 VAL A N 1
ATOM 5350 C CA . VAL A 1 658 ? 0.305 14.681 -9.003 1.00 86.88 658 VAL A CA 1
ATOM 5351 C C . VAL A 1 658 ? -0.428 14.893 -7.672 1.00 86.88 658 VAL A C 1
ATOM 5353 O O . VAL A 1 658 ? -0.114 14.226 -6.685 1.00 86.88 658 VAL A O 1
ATOM 5356 N N . MET A 1 659 ? -1.460 15.742 -7.652 1.00 86.81 659 MET A N 1
ATOM 5357 C CA . MET A 1 659 ? -2.334 15.940 -6.491 1.00 86.81 659 MET A CA 1
ATOM 5358 C C . MET A 1 659 ? -3.014 14.627 -6.066 1.00 86.81 659 MET A C 1
ATOM 5360 O O . MET A 1 659 ? -2.949 14.244 -4.901 1.00 86.81 659 MET A O 1
ATOM 5364 N N . CYS A 1 660 ? -3.597 13.880 -7.010 1.00 88.25 660 CYS A N 1
ATOM 5365 C CA . CYS A 1 660 ? -4.245 12.588 -6.748 1.00 88.25 660 CYS A CA 1
ATOM 5366 C C . CYS A 1 660 ? -3.260 11.512 -6.263 1.00 88.25 660 CYS A C 1
ATOM 5368 O O . CYS A 1 660 ? -3.645 10.626 -5.504 1.00 88.25 660 CYS A O 1
ATOM 5370 N N . SER A 1 661 ? -1.988 11.594 -6.665 1.00 89.88 661 SER A N 1
ATOM 5371 C CA . SER A 1 661 ? -0.931 10.703 -6.172 1.00 89.88 661 SER A CA 1
ATOM 5372 C C . SER A 1 661 ? -0.659 10.932 -4.681 1.00 89.88 661 SER A C 1
ATOM 5374 O O . SER A 1 661 ? -0.541 9.970 -3.923 1.00 89.88 661 SER A O 1
ATOM 5376 N N . ALA A 1 662 ? -0.626 12.194 -4.237 1.00 85.31 662 ALA A N 1
ATOM 5377 C CA . ALA A 1 662 ? -0.516 12.537 -2.818 1.00 85.31 662 ALA A CA 1
ATOM 5378 C C . ALA A 1 662 ? -1.748 12.082 -2.018 1.00 85.31 662 ALA A C 1
ATOM 5380 O O . ALA A 1 662 ? -1.602 11.522 -0.931 1.00 85.31 662 ALA A O 1
ATOM 5381 N N . ILE A 1 663 ? -2.950 12.248 -2.586 1.00 88.75 663 ILE A N 1
ATOM 5382 C CA . ILE A 1 663 ? -4.207 11.771 -1.991 1.00 88.75 663 ILE A CA 1
ATOM 5383 C C . ILE A 1 663 ? -4.147 10.259 -1.753 1.00 88.75 663 ILE A C 1
ATOM 5385 O O . ILE A 1 663 ? -4.412 9.800 -0.644 1.00 88.75 663 ILE A O 1
ATOM 5389 N N . LEU A 1 664 ? -3.719 9.479 -2.751 1.00 92.12 664 LEU A N 1
ATOM 5390 C CA . LEU A 1 664 ? -3.572 8.031 -2.607 1.00 92.12 664 LEU A CA 1
ATOM 5391 C C . LEU A 1 664 ? -2.571 7.652 -1.505 1.00 92.12 664 LEU A C 1
ATOM 5393 O O . LEU A 1 664 ? -2.849 6.735 -0.737 1.00 92.12 664 LEU A O 1
ATOM 5397 N N . ILE A 1 665 ? -1.440 8.360 -1.390 1.00 86.31 665 ILE A N 1
ATOM 5398 C CA . ILE A 1 665 ? -0.446 8.122 -0.327 1.00 86.31 665 ILE A CA 1
ATOM 5399 C C . ILE A 1 665 ? -1.075 8.308 1.057 1.00 86.31 665 ILE A C 1
ATOM 5401 O O . ILE A 1 665 ? -0.902 7.452 1.923 1.00 86.31 665 ILE A O 1
ATOM 5405 N N . VAL A 1 666 ? -1.852 9.374 1.257 1.00 82.00 666 VAL A N 1
ATOM 5406 C CA . VAL A 1 666 ? -2.588 9.594 2.512 1.00 82.00 666 VAL A CA 1
ATOM 5407 C C . VAL A 1 666 ? -3.626 8.494 2.741 1.00 82.00 666 VAL A C 1
ATOM 5409 O O . VAL A 1 666 ? -3.739 7.987 3.853 1.00 82.00 666 VAL A O 1
ATOM 5412 N N . GLY A 1 667 ? -4.322 8.052 1.691 1.00 81.50 667 GLY A N 1
ATOM 5413 C CA . GLY A 1 667 ? -5.238 6.911 1.754 1.00 81.50 667 GLY A CA 1
ATOM 5414 C C . GLY A 1 667 ? -4.552 5.623 2.197 1.00 81.50 667 GLY A C 1
ATOM 5415 O O . GLY A 1 667 ? -5.101 4.908 3.023 1.00 81.50 667 GLY A O 1
ATOM 5416 N N . ILE A 1 668 ? -3.342 5.342 1.702 1.00 82.62 668 ILE A N 1
ATOM 5417 C CA . ILE A 1 668 ? -2.532 4.185 2.115 1.00 82.62 668 ILE A CA 1
ATOM 5418 C C . ILE A 1 668 ? -2.135 4.306 3.591 1.00 82.62 668 ILE A C 1
ATOM 5420 O O . ILE A 1 668 ? -2.230 3.322 4.323 1.00 82.62 668 ILE A O 1
ATOM 5424 N N . ILE A 1 669 ? -1.720 5.499 4.032 1.00 78.94 669 ILE A N 1
ATOM 5425 C CA . ILE A 1 669 ? -1.387 5.773 5.437 1.00 78.94 669 ILE A CA 1
ATOM 5426 C C . ILE A 1 669 ? -2.609 5.519 6.326 1.00 78.94 669 ILE A C 1
ATOM 5428 O O . ILE A 1 669 ? -2.496 4.796 7.307 1.00 78.94 669 ILE A O 1
ATOM 5432 N N . VAL A 1 670 ? -3.786 6.042 5.975 1.00 76.81 670 VAL A N 1
ATOM 5433 C CA . VAL A 1 670 ? -5.015 5.830 6.757 1.00 76.81 670 VAL A CA 1
ATOM 5434 C C . VAL A 1 670 ? -5.483 4.386 6.725 1.00 76.81 670 VAL A C 1
ATOM 5436 O O . VAL A 1 670 ? -5.869 3.860 7.763 1.00 76.81 670 VAL A O 1
ATOM 5439 N N . ASN A 1 671 ? -5.391 3.721 5.576 1.00 81.81 671 ASN A N 1
ATOM 5440 C CA . ASN A 1 671 ? -5.675 2.295 5.474 1.00 81.81 671 ASN A CA 1
ATOM 5441 C C . ASN A 1 671 ? -4.783 1.498 6.435 1.00 81.81 671 ASN A C 1
ATOM 5443 O O . ASN A 1 671 ? -5.268 0.608 7.119 1.00 81.81 671 ASN A O 1
ATOM 5447 N N . ALA A 1 672 ? -3.498 1.858 6.535 1.00 67.44 672 ALA A N 1
ATOM 5448 C CA . ALA A 1 672 ? -2.560 1.247 7.473 1.00 67.44 672 ALA A CA 1
ATOM 5449 C C . ALA A 1 672 ? -2.853 1.600 8.942 1.00 67.44 672 ALA A C 1
ATOM 5451 O O . ALA A 1 672 ? -2.647 0.762 9.812 1.00 67.44 672 ALA A O 1
ATOM 5452 N N . LEU A 1 673 ? -3.340 2.812 9.226 1.00 67.62 673 LEU A N 1
ATOM 5453 C CA . LEU A 1 673 ? -3.750 3.239 10.571 1.00 67.62 673 LEU A CA 1
ATOM 5454 C C . LEU A 1 673 ? -5.090 2.629 11.023 1.00 67.62 673 LEU A C 1
ATOM 5456 O O . LEU A 1 673 ? -5.360 2.614 12.218 1.00 67.62 673 LEU A O 1
ATOM 5460 N N . LYS A 1 674 ? -5.926 2.154 10.091 1.00 70.44 674 LYS A N 1
ATOM 5461 C CA . LYS A 1 674 ? -7.223 1.497 10.346 1.00 70.44 674 LYS A CA 1
ATOM 5462 C C . LYS A 1 674 ? -7.161 -0.030 10.219 1.00 70.44 674 LYS A C 1
ATOM 5464 O O . LYS A 1 674 ? -8.187 -0.666 10.006 1.00 70.44 674 LYS A O 1
ATOM 5469 N N . ASP A 1 675 ? -5.963 -0.607 10.320 1.00 68.81 675 ASP A N 1
ATOM 5470 C CA . ASP A 1 675 ? -5.723 -2.055 10.247 1.00 68.81 675 ASP A CA 1
ATOM 5471 C C . ASP A 1 675 ? -6.178 -2.713 8.931 1.00 68.81 675 ASP A C 1
ATOM 5473 O O . ASP A 1 675 ? -6.570 -3.877 8.891 1.00 68.81 675 ASP A O 1
ATOM 5477 N N . PHE A 1 676 ? -6.055 -1.976 7.825 1.00 69.38 676 PHE A N 1
ATOM 5478 C CA . PHE A 1 676 ? -6.340 -2.424 6.459 1.00 69.38 676 PHE A CA 1
ATOM 5479 C C . PHE A 1 676 ? -7.789 -2.928 6.275 1.00 69.38 676 PHE A C 1
ATOM 5481 O O . PHE A 1 676 ? -7.994 -4.106 5.961 1.00 69.38 676 PHE A O 1
ATOM 5488 N N . PRO A 1 677 ? -8.803 -2.050 6.434 1.00 72.69 677 PRO A N 1
ATOM 5489 C CA . PRO A 1 677 ? -10.214 -2.397 6.269 1.00 72.69 677 PRO A CA 1
ATOM 5490 C C . PRO A 1 677 ? -10.523 -2.977 4.882 1.00 72.69 677 PRO A C 1
ATOM 5492 O O . PRO A 1 677 ? -9.816 -2.733 3.898 1.00 72.69 677 PRO A O 1
ATOM 5495 N N . GLN A 1 678 ? -11.614 -3.746 4.787 1.00 75.75 678 GLN A N 1
ATOM 5496 C CA . GLN A 1 678 ? -12.008 -4.364 3.525 1.00 75.75 678 GLN A CA 1
ATOM 5497 C C . GLN A 1 678 ? -12.293 -3.297 2.463 1.00 75.75 678 GLN A C 1
ATOM 5499 O O . GLN A 1 678 ? -13.070 -2.366 2.664 1.00 75.75 678 GLN A O 1
ATOM 5504 N N . PHE A 1 679 ? -11.682 -3.484 1.298 1.00 80.31 679 PHE A N 1
ATOM 5505 C CA . PHE A 1 679 ? -11.873 -2.614 0.151 1.00 80.31 679 PHE A CA 1
ATOM 5506 C C . PHE A 1 679 ? -13.305 -2.719 -0.392 1.00 80.31 679 PHE A C 1
ATOM 5508 O O . PHE A 1 679 ? -13.766 -3.820 -0.702 1.00 80.31 679 PHE A O 1
ATOM 5515 N N . GLN A 1 680 ? -13.990 -1.582 -0.542 1.00 81.62 680 GLN A N 1
ATOM 5516 C CA . GLN A 1 680 ? -15.380 -1.504 -0.997 1.00 81.62 680 GLN A CA 1
ATOM 5517 C C . GLN A 1 680 ? -15.447 -0.845 -2.385 1.00 81.62 680 GLN A C 1
ATOM 5519 O O . GLN A 1 680 ? -15.320 0.377 -2.491 1.00 81.62 680 GLN A O 1
ATOM 5524 N N . PRO A 1 681 ? -15.662 -1.614 -3.472 1.00 84.38 681 PRO A N 1
ATOM 5525 C CA . PRO A 1 681 ? -15.634 -1.078 -4.834 1.00 84.38 681 PRO A CA 1
ATOM 5526 C C . PRO A 1 681 ? -16.657 0.033 -5.087 1.00 84.38 681 PRO A C 1
ATOM 5528 O O . PRO A 1 681 ? -16.363 0.980 -5.810 1.00 84.38 681 PRO A O 1
ATOM 5531 N N . LEU A 1 682 ? -17.836 -0.031 -4.460 1.00 84.44 682 LEU A N 1
ATOM 5532 C CA . LEU A 1 682 ? -18.859 1.006 -4.611 1.00 84.44 682 LEU A CA 1
ATOM 5533 C C . LEU A 1 682 ? -18.390 2.362 -4.044 1.00 84.44 682 LEU A C 1
ATOM 5535 O O . LEU A 1 682 ? -18.663 3.400 -4.642 1.00 84.44 682 LEU A O 1
ATOM 5539 N N . ALA A 1 683 ? -17.567 2.374 -2.989 1.00 86.50 683 ALA A N 1
ATOM 5540 C CA . ALA A 1 683 ? -16.965 3.604 -2.469 1.00 86.50 683 ALA A CA 1
ATOM 5541 C C . ALA A 1 683 ? -15.975 4.256 -3.460 1.00 86.50 683 ALA A C 1
ATOM 5543 O O . ALA A 1 683 ? -15.804 5.477 -3.442 1.00 86.50 683 ALA A O 1
ATOM 5544 N N . MET A 1 684 ? -15.377 3.486 -4.385 1.00 88.94 684 MET A N 1
ATOM 5545 C CA . MET A 1 684 ? -14.555 4.049 -5.469 1.00 88.94 684 MET A CA 1
ATOM 5546 C C . MET A 1 684 ? -15.369 4.942 -6.410 1.00 88.94 684 MET A C 1
ATOM 5548 O O . MET A 1 684 ? -14.817 5.887 -6.971 1.00 88.94 684 MET A O 1
ATOM 5552 N N . VAL A 1 685 ? -16.668 4.665 -6.582 1.00 89.56 685 VAL A N 1
ATOM 5553 C CA . VAL A 1 685 ? -17.559 5.461 -7.443 1.00 89.56 685 VAL A CA 1
ATOM 5554 C C . VAL A 1 685 ? -17.691 6.888 -6.904 1.00 89.56 685 VAL A C 1
ATOM 5556 O O . VAL A 1 685 ? -17.709 7.839 -7.682 1.00 89.56 685 VAL A O 1
ATOM 5559 N N . GLY A 1 686 ? -17.663 7.061 -5.578 1.00 86.38 686 GLY A N 1
ATOM 5560 C CA . GLY A 1 686 ? -17.574 8.384 -4.956 1.00 86.38 686 GLY A CA 1
ATOM 5561 C C . GLY A 1 686 ? -16.304 9.123 -5.387 1.00 86.38 686 GLY A C 1
ATOM 5562 O O . GLY A 1 686 ? -16.353 10.255 -5.862 1.00 86.38 686 GLY A O 1
ATOM 5563 N N . GLY A 1 687 ? -15.161 8.434 -5.345 1.00 87.88 687 GLY A N 1
ATOM 5564 C CA . GLY A 1 687 ? -13.886 8.978 -5.818 1.00 87.88 687 GLY A CA 1
ATOM 5565 C C . GLY A 1 687 ? -13.865 9.320 -7.310 1.00 87.88 687 GLY A C 1
ATOM 5566 O O . GLY A 1 687 ? -13.252 10.310 -7.710 1.00 87.88 687 GLY A O 1
ATOM 5567 N N . PHE A 1 688 ? -14.567 8.536 -8.131 1.00 90.75 688 PHE A N 1
ATOM 5568 C CA . PHE A 1 688 ? -14.776 8.830 -9.547 1.00 90.75 688 PHE A CA 1
ATOM 5569 C C . PHE A 1 688 ? -15.544 10.142 -9.744 1.00 90.75 688 PHE A C 1
ATOM 5571 O O . PHE A 1 688 ? -15.062 11.007 -10.477 1.00 90.75 688 PHE A O 1
ATOM 5578 N N . PHE A 1 689 ? -16.682 10.335 -9.062 1.00 89.25 689 PHE A N 1
ATOM 5579 C CA . PHE A 1 689 ? -17.459 11.574 -9.177 1.00 89.25 689 PHE A CA 1
ATOM 5580 C C . PHE A 1 689 ? -16.617 12.798 -8.815 1.00 89.25 689 PHE A C 1
ATOM 5582 O O . PHE A 1 689 ? -16.552 13.752 -9.594 1.00 89.25 689 PHE A O 1
ATOM 5589 N N . TRP A 1 690 ? -15.883 12.742 -7.701 1.00 91.88 690 TRP A N 1
ATOM 5590 C CA . TRP A 1 690 ? -14.989 13.835 -7.328 1.00 91.88 690 TRP A CA 1
ATOM 5591 C C . TRP A 1 690 ? -13.924 14.123 -8.393 1.00 91.88 690 TRP A C 1
ATOM 5593 O O . TRP A 1 690 ? -13.750 15.272 -8.799 1.00 91.88 690 TRP A O 1
ATOM 5603 N N . ALA A 1 691 ? -13.226 13.092 -8.879 1.00 88.56 691 ALA A N 1
ATOM 5604 C CA . ALA A 1 691 ? -12.144 13.267 -9.844 1.00 88.56 691 ALA A CA 1
ATOM 5605 C C . ALA A 1 691 ? -12.640 13.832 -11.185 1.00 88.56 691 ALA A C 1
ATOM 5607 O O . ALA A 1 691 ? -11.967 14.687 -11.762 1.00 88.56 691 ALA A O 1
ATOM 5608 N N . VAL A 1 692 ? -13.819 13.406 -11.657 1.00 86.56 692 VAL A N 1
ATOM 5609 C CA . VAL A 1 692 ? -14.454 13.950 -12.869 1.00 86.56 692 VAL A CA 1
ATOM 5610 C C . VAL A 1 692 ? -14.877 15.402 -12.666 1.00 86.56 692 VAL A C 1
ATOM 5612 O O . VAL A 1 692 ? -14.587 16.237 -13.523 1.00 86.56 692 VAL A O 1
ATOM 5615 N N . GLY A 1 693 ? -15.491 15.733 -11.525 1.00 85.00 693 GLY A N 1
ATOM 5616 C CA . GLY A 1 693 ? -15.794 17.121 -11.170 1.00 85.00 693 GLY A CA 1
ATOM 5617 C C . GLY A 1 693 ? -14.536 17.995 -11.202 1.00 85.00 693 GLY A C 1
ATOM 5618 O O . GLY A 1 693 ? -14.530 19.057 -11.829 1.00 85.00 693 GLY A O 1
ATOM 5619 N N . ASN A 1 694 ? -13.431 17.494 -10.643 1.00 86.44 694 ASN A N 1
ATOM 5620 C CA . ASN A 1 694 ? -12.164 18.220 -10.578 1.00 86.44 694 ASN A CA 1
ATOM 5621 C C . ASN A 1 694 ? -11.481 18.408 -11.942 1.00 86.44 694 ASN A C 1
ATOM 5623 O O . ASN A 1 694 ? -10.888 19.462 -12.167 1.00 86.44 694 ASN A O 1
ATOM 5627 N N . LEU A 1 695 ? -11.633 17.469 -12.886 1.00 85.62 695 LEU A N 1
ATOM 5628 C CA . LEU A 1 695 ? -11.118 17.625 -14.259 1.00 85.62 695 LEU A CA 1
ATOM 5629 C C . LEU A 1 695 ? -11.763 18.806 -14.994 1.00 85.62 695 LEU A C 1
ATOM 5631 O O . LEU A 1 695 ? -11.134 19.431 -15.845 1.00 85.62 695 LEU A O 1
ATOM 5635 N N . THR A 1 696 ? -13.016 19.131 -14.667 1.00 83.12 696 THR A N 1
ATOM 5636 C CA . THR A 1 696 ? -13.737 20.244 -15.302 1.00 83.12 696 THR A CA 1
ATOM 5637 C C . THR A 1 696 ? -13.411 21.612 -14.698 1.00 83.12 696 THR A C 1
ATOM 5639 O O . THR A 1 696 ? -13.736 22.629 -15.309 1.00 83.12 696 THR A O 1
ATOM 5642 N N . ALA A 1 697 ? -12.718 21.670 -13.553 1.00 75.88 697 ALA A N 1
ATOM 5643 C CA . ALA A 1 697 ? -12.452 22.915 -12.831 1.00 75.88 697 ALA A CA 1
ATOM 5644 C C . ALA A 1 697 ? -11.647 23.930 -13.663 1.00 75.88 697 ALA A C 1
ATOM 5646 O O . ALA A 1 697 ? -12.045 25.089 -13.776 1.00 75.88 697 ALA A O 1
ATOM 5647 N N . VAL A 1 698 ? -10.554 23.498 -14.300 1.00 77.12 698 VAL A N 1
ATOM 5648 C CA . VAL A 1 698 ? -9.721 24.371 -15.150 1.00 77.12 698 VAL A CA 1
ATOM 5649 C C . VAL A 1 698 ? -10.483 24.852 -16.398 1.00 77.12 698 VAL A C 1
ATOM 5651 O O . VAL A 1 698 ? -10.538 26.065 -16.617 1.00 77.12 698 VAL A O 1
ATOM 5654 N N . PRO A 1 699 ? -11.163 23.976 -17.170 1.00 78.38 699 PRO A N 1
ATOM 5655 C CA . PRO A 1 699 ? -12.055 24.407 -18.248 1.00 78.38 699 PRO A CA 1
ATOM 5656 C C . PRO A 1 699 ? -13.111 25.434 -17.817 1.00 78.38 699 PRO A C 1
ATOM 5658 O O . PRO A 1 699 ? -13.315 26.427 -18.510 1.00 78.38 699 PRO A O 1
ATOM 5661 N N . ILE A 1 700 ? -13.762 25.251 -16.664 1.00 72.81 700 ILE A N 1
ATOM 5662 C CA . ILE A 1 700 ? -14.766 26.198 -16.156 1.00 72.81 700 ILE A CA 1
ATOM 5663 C C . ILE A 1 700 ? -14.149 27.577 -15.908 1.00 72.81 700 ILE A C 1
ATOM 5665 O O . ILE A 1 700 ? -14.711 28.592 -16.335 1.00 72.81 700 ILE A O 1
ATOM 5669 N N . ILE A 1 701 ? -12.996 27.616 -15.232 1.00 69.69 701 ILE A N 1
ATOM 5670 C CA . ILE A 1 701 ? -12.280 28.859 -14.926 1.00 69.69 701 ILE A CA 1
ATOM 5671 C C . ILE A 1 701 ? -11.944 29.604 -16.224 1.00 69.69 701 ILE A C 1
ATOM 5673 O O . ILE A 1 701 ? -12.163 30.813 -16.300 1.00 69.69 701 ILE A O 1
ATOM 5677 N N . ASN A 1 702 ? -11.519 28.885 -17.265 1.00 70.81 702 ASN A N 1
ATOM 5678 C CA . ASN A 1 702 ? -11.203 29.462 -18.573 1.00 70.81 702 ASN A CA 1
ATOM 5679 C C . ASN A 1 702 ? -12.449 29.959 -19.340 1.00 70.81 702 ASN A C 1
ATOM 5681 O O . ASN A 1 702 ? -12.357 30.901 -20.127 1.00 70.81 702 ASN A O 1
ATOM 5685 N N . LEU A 1 703 ? -13.626 29.361 -19.118 1.00 72.69 703 LEU A N 1
ATOM 5686 C CA . LEU A 1 703 ? -14.864 29.708 -19.833 1.00 72.69 703 LEU A CA 1
ATOM 5687 C C . LEU A 1 703 ? -15.628 30.885 -19.210 1.00 72.69 703 LEU A C 1
ATOM 5689 O O . LEU A 1 703 ? -16.098 31.763 -19.942 1.00 72.69 703 LEU A O 1
ATOM 5693 N N . ILE A 1 704 ? -15.792 30.891 -17.881 1.00 70.06 704 ILE A N 1
ATOM 5694 C CA . ILE A 1 704 ? -16.642 31.857 -17.154 1.00 70.06 704 ILE A CA 1
ATOM 5695 C C . ILE A 1 704 ? -15.916 32.637 -16.051 1.00 70.06 704 ILE A C 1
ATOM 5697 O O . ILE A 1 704 ? -16.517 33.528 -15.449 1.00 70.06 704 ILE A O 1
ATOM 5701 N N . GLY A 1 705 ? -14.631 32.359 -15.823 1.00 57.97 705 GLY A N 1
ATOM 5702 C CA . GLY A 1 705 ? -13.810 33.018 -14.812 1.00 57.97 705 GLY A CA 1
ATOM 5703 C C . GLY A 1 705 ? -13.873 32.343 -13.439 1.00 57.97 705 GLY A C 1
ATOM 5704 O O . GLY A 1 705 ? -14.884 31.757 -13.050 1.00 57.97 705 GLY A O 1
ATOM 5705 N N . LEU A 1 706 ? -12.780 32.475 -12.680 1.00 60.16 706 LEU A N 1
ATOM 5706 C CA . LEU A 1 706 ? -12.562 31.821 -11.384 1.00 60.16 706 LEU A CA 1
ATOM 5707 C C . LEU A 1 706 ? -13.678 32.088 -10.360 1.00 60.16 706 LEU A C 1
ATOM 5709 O O . LEU A 1 706 ? -14.209 31.146 -9.779 1.00 60.16 706 LEU A O 1
ATOM 5713 N N . GLY A 1 707 ? -14.060 33.354 -10.162 1.00 59.56 707 GLY A N 1
ATOM 5714 C CA . GLY A 1 707 ? -15.060 33.733 -9.153 1.00 59.56 707 GLY A CA 1
ATOM 5715 C C . GLY A 1 707 ? -16.473 33.229 -9.466 1.00 59.56 707 GLY A C 1
ATOM 5716 O O . GLY A 1 707 ? -17.160 32.720 -8.583 1.00 59.56 707 GLY A O 1
ATOM 5717 N N . MET A 1 708 ? -16.896 33.319 -10.732 1.00 61.75 708 MET A N 1
ATOM 5718 C CA . MET A 1 708 ? -18.205 32.817 -11.168 1.00 61.75 708 MET A CA 1
ATOM 5719 C C . MET A 1 708 ? -18.262 31.289 -11.172 1.00 61.75 708 MET A C 1
ATOM 5721 O O . MET A 1 708 ? -19.287 30.729 -10.797 1.00 61.75 708 MET A O 1
ATOM 5725 N N . GLY A 1 709 ? -17.174 30.620 -11.560 1.00 65.62 709 GLY A N 1
ATOM 5726 C CA . GLY A 1 709 ? -17.064 29.170 -11.462 1.00 65.62 709 GLY A CA 1
ATOM 5727 C C . GLY A 1 709 ? -17.227 28.687 -10.021 1.00 65.62 709 GLY A C 1
ATOM 5728 O O . GLY A 1 709 ? -18.177 27.956 -9.731 1.00 65.62 709 GLY A O 1
ATOM 5729 N N . LEU A 1 710 ? -16.351 29.154 -9.118 1.00 66.19 710 LEU A N 1
ATOM 5730 C CA . LEU A 1 710 ? -16.341 28.778 -7.696 1.00 66.19 710 LEU A CA 1
ATOM 5731 C C . LEU A 1 710 ? -17.709 28.944 -7.039 1.00 66.19 710 LEU A C 1
ATOM 5733 O O . LEU A 1 710 ? -18.145 28.067 -6.294 1.00 66.19 710 LEU A O 1
ATOM 5737 N N . LEU A 1 711 ? -18.406 30.037 -7.357 1.00 71.12 711 LEU A N 1
ATOM 5738 C CA . LEU A 1 711 ? -19.759 30.275 -6.876 1.00 71.12 711 LEU A CA 1
ATOM 5739 C C . LEU A 1 711 ? -20.732 29.186 -7.327 1.00 71.12 711 LEU A C 1
ATOM 5741 O O . LEU A 1 711 ? -21.452 28.625 -6.501 1.00 71.12 711 LEU A O 1
ATOM 5745 N N . VAL A 1 712 ? -20.810 28.945 -8.638 1.00 72.69 712 VAL A N 1
ATOM 5746 C CA . VAL A 1 712 ? -21.854 28.098 -9.220 1.00 72.69 712 VAL A CA 1
ATOM 5747 C C . VAL A 1 712 ? -21.643 26.650 -8.795 1.00 72.69 712 VAL A C 1
ATOM 5749 O O . VAL A 1 712 ? -22.564 26.055 -8.239 1.00 72.69 712 VAL A O 1
ATOM 5752 N N . TRP A 1 713 ? -20.441 26.091 -8.972 1.00 78.25 713 TRP A N 1
ATOM 5753 C CA . TRP A 1 713 ? -20.208 24.703 -8.562 1.00 78.25 713 TRP A CA 1
ATOM 5754 C C . TRP A 1 713 ? -20.215 24.544 -7.037 1.00 78.25 713 TRP A C 1
ATOM 5756 O O . TRP A 1 713 ? -20.678 23.520 -6.546 1.00 78.25 713 TRP A O 1
ATOM 5766 N N . GLY A 1 714 ? -19.743 25.541 -6.276 1.00 76.81 714 GLY A N 1
ATOM 5767 C CA . GLY A 1 714 ? -19.721 25.498 -4.811 1.00 76.81 714 GLY A CA 1
ATOM 5768 C C . GLY A 1 714 ? -21.124 25.519 -4.207 1.00 76.81 714 GLY A C 1
ATOM 5769 O O . GLY A 1 714 ? -21.429 24.724 -3.320 1.00 76.81 714 GLY A O 1
ATOM 5770 N N . THR A 1 715 ? -22.009 26.360 -4.750 1.00 79.19 715 THR A N 1
ATOM 5771 C CA . THR A 1 715 ? -23.420 26.419 -4.336 1.00 79.19 715 THR A CA 1
ATOM 5772 C C . THR A 1 715 ? -24.141 25.120 -4.669 1.00 79.19 715 THR A C 1
ATOM 5774 O O . THR A 1 715 ? -24.855 24.581 -3.828 1.00 79.19 715 THR A O 1
ATOM 5777 N N . VAL A 1 716 ? -23.930 24.580 -5.874 1.00 82.44 716 VAL A N 1
ATOM 5778 C CA . VAL A 1 716 ? -24.545 23.306 -6.266 1.00 82.44 716 VAL A CA 1
ATOM 5779 C C . VAL A 1 716 ? -24.014 22.154 -5.413 1.00 82.44 716 VAL A C 1
ATOM 5781 O O . VAL A 1 716 ? -24.821 21.370 -4.934 1.00 82.44 716 VAL A O 1
ATOM 5784 N N . ASN A 1 717 ? -22.707 22.084 -5.142 1.00 86.38 717 ASN A N 1
ATOM 5785 C CA . ASN A 1 717 ? -22.118 21.090 -4.236 1.00 86.38 717 ASN A CA 1
ATOM 5786 C C . ASN A 1 717 ? -22.774 21.122 -2.845 1.00 86.38 717 ASN A C 1
ATOM 5788 O O . ASN A 1 717 ? -23.225 20.095 -2.342 1.00 86.38 717 ASN A O 1
ATOM 5792 N N . CYS A 1 718 ? -22.888 22.319 -2.263 1.00 82.81 718 CYS A N 1
ATOM 5793 C CA . CYS A 1 718 ? -23.527 22.545 -0.969 1.00 82.81 718 CYS A CA 1
ATOM 5794 C C . CYS A 1 718 ? -24.986 22.067 -0.954 1.00 82.81 718 CYS A C 1
ATOM 5796 O O . CYS A 1 718 ? -25.363 21.249 -0.115 1.00 82.81 718 CYS A O 1
ATOM 5798 N N . VAL A 1 719 ? -25.797 22.539 -1.907 1.00 83.62 719 VAL A N 1
ATOM 5799 C CA . VAL A 1 719 ? -27.236 22.248 -1.962 1.00 83.62 719 VAL A CA 1
ATOM 5800 C C . VAL A 1 719 ? -27.501 20.782 -2.290 1.00 83.62 719 VAL A C 1
ATOM 5802 O O . VAL A 1 719 ? -28.363 20.176 -1.662 1.00 83.62 719 VAL A O 1
ATOM 5805 N N . VAL A 1 720 ? -26.770 20.196 -3.242 1.00 84.25 720 VAL A N 1
ATOM 5806 C CA . VAL A 1 720 ? -26.932 18.787 -3.628 1.00 84.25 720 VAL A CA 1
ATOM 5807 C C . VAL A 1 720 ? -26.546 17.869 -2.476 1.00 84.25 720 VAL A C 1
ATOM 5809 O O . VAL A 1 720 ? -27.329 16.985 -2.143 1.00 84.25 720 VAL A O 1
ATOM 5812 N N . GLY A 1 721 ? -25.391 18.081 -1.838 1.00 81.06 721 GLY A N 1
ATOM 5813 C CA . GLY A 1 721 ? -24.963 17.245 -0.714 1.00 81.06 721 GLY A CA 1
ATOM 5814 C C . GLY A 1 721 ? -25.885 17.368 0.499 1.00 81.06 721 GLY A C 1
ATOM 5815 O O . GLY A 1 721 ? -26.291 16.364 1.084 1.00 81.06 721 GLY A O 1
ATOM 5816 N N . TRP A 1 722 ? -26.323 18.591 0.814 1.00 87.25 722 TRP A N 1
ATOM 5817 C CA . TRP A 1 722 ? -27.348 18.826 1.830 1.00 87.25 722 TRP A CA 1
ATOM 5818 C C . TRP A 1 722 ? -28.672 18.125 1.492 1.00 87.25 722 TRP A C 1
ATOM 5820 O O . TRP A 1 722 ? -29.262 17.489 2.363 1.00 87.25 722 TRP A O 1
ATOM 5830 N N . ALA A 1 723 ? -29.132 18.202 0.238 1.00 79.44 723 ALA A N 1
ATOM 5831 C CA . ALA A 1 723 ? -30.382 17.586 -0.202 1.00 79.44 723 ALA A CA 1
ATOM 5832 C C . ALA A 1 723 ? -30.308 16.053 -0.172 1.00 79.44 723 ALA A C 1
ATOM 5834 O O . ALA A 1 723 ? -31.280 15.416 0.233 1.00 79.44 723 ALA A O 1
ATOM 5835 N N . CYS A 1 724 ? -29.162 15.468 -0.544 1.00 79.38 724 CYS A N 1
ATOM 5836 C CA . CYS A 1 724 ? -28.931 14.026 -0.456 1.00 79.38 724 CYS A CA 1
ATOM 5837 C C . CYS A 1 724 ? -29.094 13.533 0.985 1.00 79.38 724 CYS A C 1
ATOM 5839 O O . CYS A 1 724 ? -29.883 12.620 1.216 1.00 79.38 724 CYS A O 1
ATOM 5841 N N . GLY A 1 725 ? -28.454 14.198 1.954 1.00 80.19 725 GLY A N 1
ATOM 5842 C CA . GLY A 1 725 ? -28.616 13.872 3.374 1.00 80.19 725 GLY A CA 1
ATOM 5843 C C . GLY A 1 725 ? -30.027 14.140 3.902 1.00 80.19 725 GLY A C 1
ATOM 5844 O O . GLY A 1 725 ? -30.648 13.277 4.514 1.00 80.19 725 GLY A O 1
ATOM 5845 N N . ARG A 1 726 ? -30.581 15.329 3.633 1.00 80.50 726 ARG A N 1
ATOM 5846 C CA . ARG A 1 726 ? -31.870 15.761 4.195 1.00 80.50 726 ARG A CA 1
ATOM 5847 C C . ARG A 1 726 ? -33.049 14.923 3.708 1.00 80.50 726 ARG A C 1
ATOM 5849 O O . ARG A 1 726 ? -33.988 14.720 4.480 1.00 80.50 726 ARG A O 1
ATOM 5856 N N . PHE A 1 727 ? -33.050 14.519 2.441 1.00 81.38 727 PHE A N 1
ATOM 5857 C CA . PHE A 1 727 ? -34.174 13.815 1.820 1.00 81.38 727 PHE A CA 1
ATOM 5858 C C . PHE A 1 727 ? -33.920 12.324 1.591 1.00 81.38 727 PHE A C 1
ATOM 5860 O O . PHE A 1 727 ? -34.854 11.638 1.190 1.00 81.38 727 PHE A O 1
ATOM 5867 N N . GLY A 1 728 ? -32.708 11.819 1.843 1.00 76.25 728 GLY A N 1
ATOM 5868 C CA . GLY A 1 728 ? -32.389 10.412 1.593 1.00 76.25 728 GLY A CA 1
ATOM 5869 C C . GLY A 1 728 ? -32.384 10.069 0.098 1.00 76.25 728 GLY A C 1
ATOM 5870 O O . GLY A 1 728 ? -32.972 9.079 -0.340 1.00 76.25 728 GLY A O 1
ATOM 5871 N N . LEU A 1 729 ? -31.812 10.945 -0.735 1.00 74.31 729 LEU A N 1
ATOM 5872 C CA . LEU A 1 729 ? -31.816 10.740 -2.189 1.00 74.31 729 LEU A CA 1
ATOM 5873 C C . LEU A 1 729 ? -30.925 9.551 -2.576 1.00 74.31 729 LEU A C 1
ATOM 5875 O O . LEU A 1 729 ? -29.927 9.276 -1.924 1.00 74.31 729 LEU A O 1
ATOM 5879 N N . PHE A 1 730 ? -31.254 8.884 -3.687 1.00 78.44 730 PHE A N 1
ATOM 5880 C CA . PHE A 1 730 ? -30.518 7.712 -4.195 1.00 78.44 730 PHE A CA 1
ATOM 5881 C C . PHE A 1 730 ? -30.560 6.487 -3.269 1.00 78.44 730 PHE A C 1
ATOM 5883 O O . PHE A 1 730 ? -29.669 5.643 -3.313 1.00 78.44 730 PHE A O 1
ATOM 5890 N N . GLY A 1 731 ? -31.627 6.374 -2.474 1.00 68.44 731 GLY A N 1
ATOM 5891 C CA . GLY A 1 731 ? -31.852 5.230 -1.600 1.00 68.44 731 GLY A CA 1
ATOM 5892 C C . GLY A 1 731 ? -31.027 5.275 -0.320 1.00 68.44 731 GLY A C 1
ATOM 5893 O O . GLY A 1 731 ? -30.772 4.222 0.231 1.00 68.44 731 GLY A O 1
ATOM 5894 N N . THR A 1 732 ? -30.584 6.446 0.144 1.00 81.75 732 THR A N 1
ATOM 5895 C CA . THR A 1 732 ? -30.005 6.607 1.489 1.00 81.75 732 THR A CA 1
ATOM 5896 C C . THR A 1 732 ? -31.095 6.955 2.504 1.00 81.75 732 THR A C 1
ATOM 5898 O O . THR A 1 732 ? -32.175 7.424 2.143 1.00 81.75 732 THR A O 1
ATOM 5901 N N . ASN A 1 733 ? -30.824 6.770 3.790 1.00 81.50 733 ASN A N 1
ATOM 5902 C CA . ASN A 1 733 ? -31.740 7.165 4.852 1.00 81.50 733 ASN A CA 1
ATOM 5903 C C . ASN A 1 733 ? -31.759 8.695 5.002 1.00 81.50 733 ASN A C 1
ATOM 5905 O O . ASN A 1 733 ? -30.728 9.366 4.944 1.00 81.50 733 ASN A O 1
ATOM 5909 N N . ALA A 1 734 ? -32.949 9.272 5.190 1.00 81.81 734 ALA A N 1
ATOM 5910 C CA . ALA A 1 734 ? -33.101 10.714 5.363 1.00 81.81 734 ALA A CA 1
ATOM 5911 C C . ALA A 1 734 ? -32.687 11.151 6.778 1.00 81.81 734 ALA A C 1
ATOM 5913 O O . ALA A 1 734 ? -33.260 10.692 7.767 1.00 81.81 734 ALA A O 1
ATOM 5914 N N . THR A 1 735 ? -31.754 12.100 6.887 1.00 78.62 735 THR A N 1
ATOM 5915 C CA . THR A 1 735 ? -31.309 12.659 8.171 1.00 78.62 735 THR A CA 1
ATOM 5916 C C . THR A 1 735 ? -31.955 14.023 8.417 1.00 78.62 735 THR A C 1
ATOM 5918 O O . THR A 1 735 ? -31.569 15.048 7.849 1.00 78.62 735 THR A O 1
ATOM 5921 N N . VAL A 1 736 ? -32.989 14.052 9.264 1.00 81.94 736 VAL A N 1
ATOM 5922 C CA . VAL A 1 736 ? -33.716 15.284 9.611 1.00 81.94 736 VAL A CA 1
ATOM 5923 C C . VAL A 1 736 ? -33.064 15.942 10.835 1.00 81.94 736 VAL A C 1
ATOM 5925 O O . VAL A 1 736 ? -33.043 15.322 11.895 1.00 81.94 736 VAL A O 1
ATOM 5928 N N . PRO A 1 737 ? -32.546 17.184 10.735 1.00 78.00 737 PRO A N 1
ATOM 5929 C CA . PRO A 1 737 ? -32.015 17.904 11.895 1.00 78.00 737 PRO A CA 1
ATOM 5930 C C . PRO A 1 737 ? -33.104 18.175 12.939 1.00 78.00 737 PRO A C 1
ATOM 5932 O O . PRO A 1 737 ? -34.257 18.410 12.572 1.00 78.00 737 PRO A O 1
ATOM 5935 N N . SER A 1 738 ? -32.731 18.242 14.220 1.00 79.88 738 SER A N 1
ATOM 5936 C CA . SER A 1 738 ? -33.663 18.500 15.332 1.00 79.88 738 SER A CA 1
ATOM 5937 C C . SER A 1 738 ? -34.448 19.806 15.182 1.00 79.88 738 SER A C 1
ATOM 5939 O O . SER A 1 738 ? -35.598 19.886 15.606 1.00 79.88 738 SER A O 1
ATOM 5941 N N . SER A 1 739 ? -33.863 20.828 14.544 1.00 82.38 739 SER A N 1
ATOM 5942 C CA . SER A 1 739 ? -34.580 22.043 14.141 1.00 82.38 739 SER A CA 1
ATOM 5943 C C . SER A 1 739 ? -34.422 22.331 12.642 1.00 82.38 739 SER A C 1
ATOM 5945 O O . SER A 1 739 ? -33.484 23.025 12.231 1.00 82.38 739 SER A O 1
ATOM 5947 N N . PRO A 1 740 ? -35.352 21.853 11.793 1.00 83.31 740 PRO A N 1
ATOM 5948 C CA . PRO A 1 740 ? -35.281 22.058 10.345 1.00 83.31 740 PRO A CA 1
ATOM 5949 C C . PRO A 1 740 ? -35.343 23.533 9.935 1.00 83.31 740 PRO A C 1
ATOM 5951 O O . PRO A 1 740 ? -34.658 23.942 9.004 1.00 83.31 740 PRO A O 1
ATOM 5954 N N . VAL A 1 741 ? -36.119 24.356 10.649 1.00 84.81 741 VAL A N 1
ATOM 5955 C CA . VAL A 1 741 ? -36.268 25.790 10.342 1.00 84.81 741 VAL A CA 1
ATOM 5956 C C . VAL A 1 741 ? -34.943 26.530 10.527 1.00 84.81 741 VAL A C 1
ATOM 5958 O O . VAL A 1 741 ? -34.537 27.294 9.653 1.00 84.81 741 VAL A O 1
ATOM 5961 N N . ILE A 1 742 ? -34.232 26.264 11.629 1.00 83.12 742 ILE A N 1
ATOM 5962 C CA . ILE A 1 742 ? -32.917 26.864 11.894 1.00 83.12 742 ILE A CA 1
ATOM 5963 C C . ILE A 1 742 ? -31.890 26.369 10.864 1.00 83.12 742 ILE A C 1
ATOM 5965 O O . ILE A 1 742 ? -31.094 27.165 10.368 1.00 83.12 742 ILE A O 1
ATOM 5969 N N . ASN A 1 743 ? -31.949 25.087 10.481 1.00 86.75 743 ASN A N 1
ATOM 5970 C CA . ASN A 1 743 ? -31.093 24.524 9.434 1.00 86.75 743 ASN A CA 1
ATOM 5971 C C . ASN A 1 743 ? -31.301 25.229 8.080 1.00 86.75 743 ASN A C 1
ATOM 5973 O O . ASN A 1 743 ? -30.330 25.609 7.429 1.00 86.75 743 ASN A O 1
ATOM 5977 N N . TYR A 1 744 ? -32.555 25.466 7.679 1.00 85.69 744 TYR A N 1
ATOM 5978 C CA . TYR A 1 744 ? -32.890 26.110 6.403 1.00 85.69 744 TYR A CA 1
ATOM 5979 C C . TYR A 1 744 ? -32.491 27.588 6.382 1.00 85.69 744 TYR A C 1
ATOM 5981 O O . TYR A 1 744 ? -31.911 28.055 5.402 1.00 85.69 744 TYR A O 1
ATOM 5989 N N . LEU A 1 745 ? -32.740 28.318 7.475 1.00 85.94 745 LEU A N 1
ATOM 5990 C CA . LEU A 1 745 ? -32.281 29.702 7.622 1.00 85.94 745 LEU A CA 1
ATOM 5991 C C . LEU A 1 745 ? -30.749 29.793 7.566 1.00 85.94 745 LEU A C 1
ATOM 5993 O O . LEU A 1 745 ? -30.208 30.667 6.888 1.00 85.94 745 LEU A O 1
ATOM 5997 N N . GLY A 1 746 ? -30.054 28.859 8.220 1.00 83.88 746 GLY A N 1
ATOM 5998 C CA . GLY A 1 746 ? -28.600 28.751 8.163 1.00 83.88 746 GLY A CA 1
ATOM 5999 C C . GLY A 1 746 ? -28.080 28.480 6.747 1.00 83.88 746 GLY A C 1
ATOM 6000 O O . GLY A 1 746 ? -27.184 29.185 6.285 1.00 83.88 746 GLY A O 1
ATOM 6001 N N . LEU A 1 747 ? -28.690 27.539 6.018 1.00 85.44 747 LEU A N 1
ATOM 6002 C CA . LEU A 1 747 ? -28.348 27.234 4.624 1.00 85.44 747 LEU A CA 1
ATOM 6003 C C . LEU A 1 747 ? -28.528 28.451 3.702 1.00 85.44 747 LEU A C 1
ATOM 6005 O O . LEU A 1 747 ? -27.643 28.751 2.902 1.00 85.44 747 LEU A O 1
ATOM 6009 N N . ILE A 1 748 ? -29.640 29.185 3.831 1.00 87.94 748 ILE A N 1
ATOM 6010 C CA . ILE A 1 748 ? -29.900 30.399 3.038 1.00 87.94 748 ILE A CA 1
ATOM 6011 C C . ILE A 1 748 ? -28.812 31.453 3.287 1.00 87.94 748 ILE A C 1
ATOM 6013 O O . ILE A 1 748 ? -28.297 32.047 2.335 1.00 87.94 748 ILE A O 1
ATOM 6017 N N . LEU A 1 749 ? -28.423 31.669 4.547 1.00 82.69 749 LEU A N 1
ATOM 6018 C CA . LEU A 1 749 ? -27.367 32.618 4.918 1.00 82.69 749 LEU A CA 1
ATOM 6019 C C . LEU A 1 749 ? -25.983 32.199 4.411 1.00 82.69 749 LEU A C 1
ATOM 6021 O O . LEU A 1 749 ? -25.213 33.052 3.962 1.00 82.69 749 LEU A O 1
ATOM 6025 N N . VAL A 1 750 ? -25.684 30.899 4.430 1.00 80.38 750 VAL A N 1
ATOM 6026 C CA . VAL A 1 750 ? -24.452 30.320 3.882 1.00 80.38 750 VAL A CA 1
ATOM 6027 C C . VAL A 1 750 ? -24.368 30.514 2.362 1.00 80.38 750 VAL A C 1
ATOM 6029 O O . VAL A 1 750 ? -23.362 31.014 1.856 1.00 80.38 750 VAL A O 1
ATOM 6032 N N . VAL A 1 751 ? -25.439 30.198 1.626 1.00 83.12 751 VAL A N 1
ATOM 6033 C CA . VAL A 1 751 ? -25.505 30.392 0.165 1.00 83.12 751 VAL A CA 1
ATOM 6034 C C . VAL A 1 751 ? -25.409 31.878 -0.196 1.00 83.12 751 VAL A C 1
ATOM 6036 O O . VAL A 1 751 ? -24.701 32.252 -1.133 1.00 83.12 751 VAL A O 1
ATOM 6039 N N . THR A 1 752 ? -26.056 32.745 0.588 1.00 83.19 752 THR A N 1
ATOM 6040 C CA . THR A 1 752 ? -25.958 34.205 0.428 1.00 83.19 752 THR A CA 1
ATOM 6041 C C . THR A 1 752 ? -24.529 34.698 0.674 1.00 83.19 752 THR A C 1
ATOM 6043 O O . THR A 1 752 ? -24.021 35.522 -0.087 1.00 83.19 752 THR A O 1
ATOM 6046 N N . GLY A 1 753 ? -23.839 34.153 1.680 1.00 76.94 753 GLY A N 1
ATOM 6047 C CA . GLY A 1 753 ? -22.425 34.424 1.945 1.00 76.94 753 GLY A CA 1
ATOM 6048 C C . GLY A 1 753 ? -21.521 34.028 0.774 1.00 76.94 753 GLY A C 1
ATOM 6049 O O . GLY A 1 753 ? -20.740 34.853 0.299 1.00 76.94 753 GLY A O 1
ATOM 6050 N N . GLY A 1 754 ? -21.694 32.817 0.232 1.00 70.88 754 GLY A N 1
ATOM 6051 C CA . GLY A 1 754 ? -20.995 32.351 -0.974 1.00 70.88 754 GLY A CA 1
ATOM 6052 C C . GLY A 1 754 ? -21.221 33.261 -2.189 1.00 70.88 754 GLY A C 1
ATOM 6053 O O . GLY A 1 754 ? -20.274 33.615 -2.897 1.00 70.88 754 GLY A O 1
ATOM 6054 N N . PHE A 1 755 ? -22.457 33.732 -2.387 1.00 77.62 755 PHE A N 1
ATOM 6055 C CA . PHE A 1 755 ? -22.785 34.718 -3.418 1.00 77.62 755 PHE A CA 1
ATOM 6056 C C . PHE A 1 755 ? -22.044 36.044 -3.228 1.00 77.62 755 PHE A C 1
ATOM 6058 O O . PHE A 1 755 ? -21.509 36.588 -4.196 1.00 77.62 755 PHE A O 1
ATOM 6065 N N . LEU A 1 756 ? -21.955 36.554 -2.001 1.00 77.19 756 LEU A N 1
ATOM 6066 C CA . LEU A 1 756 ? -21.216 37.784 -1.715 1.00 77.19 756 LEU A CA 1
ATOM 6067 C C . LEU A 1 756 ? -19.703 37.617 -1.936 1.00 77.19 756 LEU A C 1
ATOM 6069 O O . LEU A 1 756 ? -19.091 38.511 -2.520 1.00 77.19 756 LEU A O 1
ATOM 6073 N N . PHE A 1 757 ? -19.117 36.465 -1.581 1.00 68.50 757 PHE A N 1
ATOM 6074 C CA . PHE A 1 757 ? -17.709 36.153 -1.875 1.00 68.50 757 PHE A CA 1
ATOM 6075 C C . PHE A 1 757 ? -17.395 36.216 -3.375 1.00 68.50 757 PHE A C 1
ATOM 6077 O O . PHE A 1 757 ? -16.367 36.762 -3.769 1.00 68.50 757 PHE A O 1
ATOM 6084 N N . SER A 1 758 ? -18.307 35.747 -4.231 1.00 66.88 758 SER A N 1
ATOM 6085 C CA . SER A 1 758 ? -18.126 35.786 -5.692 1.00 66.88 758 SER A CA 1
ATOM 6086 C C . SER A 1 758 ? -18.052 37.198 -6.289 1.00 66.88 758 SER A C 1
ATOM 6088 O O . SER A 1 758 ? -17.560 37.382 -7.403 1.00 66.88 758 SER A O 1
ATOM 6090 N N . ARG A 1 759 ? -18.573 38.207 -5.574 1.00 67.94 759 ARG A N 1
ATOM 6091 C CA . ARG A 1 759 ? -18.603 39.607 -6.026 1.00 67.94 759 ARG A CA 1
ATOM 6092 C C . ARG A 1 759 ? -17.312 40.358 -5.722 1.00 67.94 759 ARG A C 1
ATOM 6094 O O . ARG A 1 759 ? -17.140 41.469 -6.225 1.00 67.94 759 ARG A O 1
ATOM 6101 N N . ILE A 1 760 ? -16.413 39.764 -4.942 1.00 69.12 760 ILE A N 1
ATOM 6102 C CA . ILE A 1 760 ? -15.108 40.332 -4.620 1.00 69.12 760 ILE A CA 1
ATOM 6103 C C . ILE A 1 760 ? -14.208 40.192 -5.850 1.00 69.12 760 ILE A C 1
ATOM 6105 O O . ILE A 1 760 ? -13.952 39.089 -6.328 1.00 69.12 760 ILE A O 1
ATOM 6109 N N . ARG A 1 761 ? -13.737 41.322 -6.386 1.00 58.44 761 ARG A N 1
ATOM 6110 C CA . ARG A 1 761 ? -12.808 41.339 -7.524 1.00 58.44 761 ARG A CA 1
ATOM 6111 C C . ARG A 1 761 ? -11.363 41.330 -7.012 1.00 58.44 761 ARG A C 1
ATOM 6113 O O . ARG A 1 761 ? -11.023 42.252 -6.269 1.00 58.44 761 ARG A O 1
ATOM 6120 N N . PRO A 1 762 ? -10.518 40.360 -7.408 1.00 54.69 762 PRO A N 1
ATOM 6121 C CA . PRO A 1 762 ? -9.090 40.404 -7.109 1.00 54.69 762 PRO A CA 1
ATOM 6122 C C . PRO A 1 762 ? -8.412 41.604 -7.795 1.00 54.69 762 PRO A C 1
ATOM 6124 O O . PRO A 1 762 ? -8.746 41.921 -8.937 1.00 54.69 762 PRO A O 1
ATOM 6127 N N . SER A 1 763 ? -7.466 42.263 -7.124 1.00 44.94 763 SER A N 1
ATOM 6128 C CA . SER A 1 763 ? -6.697 43.416 -7.616 1.00 44.94 763 SER A CA 1
ATOM 6129 C C . SER A 1 763 ? -5.603 43.031 -8.622 1.00 44.94 763 SER A C 1
ATOM 6131 O O . SER A 1 763 ? -5.217 43.861 -9.439 1.00 44.94 763 SER A O 1
ATOM 6133 N N . VAL A 1 764 ? -5.149 41.771 -8.646 1.00 45.00 764 VAL A N 1
ATOM 6134 C CA . VAL A 1 764 ? -4.052 41.292 -9.518 1.00 45.00 764 VAL A CA 1
ATOM 6135 C C . VAL A 1 764 ? -4.595 40.661 -10.807 1.00 45.00 764 VAL A C 1
ATOM 6137 O O . VAL A 1 764 ? -4.361 39.500 -11.124 1.00 45.00 764 VAL A O 1
ATOM 6140 N N . GLY A 1 765 ? -5.385 41.439 -11.542 1.00 38.28 765 GLY A N 1
ATOM 6141 C CA . GLY A 1 765 ? -5.862 41.106 -12.888 1.00 38.28 765 GLY A CA 1
ATOM 6142 C C . GLY A 1 765 ? -5.250 41.981 -13.983 1.00 38.28 765 GLY A C 1
ATOM 6143 O O . GLY A 1 765 ? -5.799 42.017 -15.080 1.00 38.28 765 GLY A O 1
ATOM 6144 N N . SER A 1 766 ? -4.174 42.720 -13.686 1.00 30.23 766 SER A N 1
ATOM 6145 C CA . SER A 1 766 ? -3.679 43.837 -14.507 1.00 30.23 766 SER A CA 1
ATOM 6146 C C . SER A 1 766 ? -2.219 43.726 -14.973 1.00 30.23 766 SER A C 1
ATOM 6148 O O . SER A 1 766 ? -1.667 44.728 -15.417 1.00 30.23 766 SER A O 1
ATOM 6150 N N . SER A 1 767 ? -1.588 42.547 -14.904 1.00 28.94 767 SER A N 1
ATOM 6151 C CA . SER A 1 767 ? -0.208 42.348 -15.406 1.00 28.94 767 SER A CA 1
ATOM 6152 C C . SER A 1 767 ? -0.094 41.368 -16.585 1.00 28.94 767 SER A C 1
ATOM 6154 O O . SER A 1 767 ? 0.751 41.581 -17.446 1.00 28.94 767 SER A O 1
ATOM 6156 N N . ASP A 1 768 ? -0.975 40.365 -16.699 1.00 34.72 768 ASP A N 1
ATOM 6157 C CA . ASP A 1 768 ? -0.947 39.384 -17.813 1.00 34.72 768 ASP A CA 1
ATOM 6158 C C . ASP A 1 768 ? -2.025 39.618 -18.888 1.00 34.72 768 ASP A C 1
ATOM 6160 O O . ASP A 1 768 ? -2.017 39.011 -19.960 1.00 34.72 768 ASP A O 1
ATOM 6164 N N . SER A 1 769 ? -2.959 40.526 -18.620 1.00 30.09 769 SER A N 1
ATOM 6165 C CA . SER A 1 769 ? -3.997 40.963 -19.559 1.00 30.09 769 SER A CA 1
ATOM 6166 C C . SER A 1 769 ? -3.558 42.186 -20.372 1.00 30.09 769 SER A C 1
ATOM 6168 O O . SER A 1 769 ? -3.888 42.268 -21.552 1.00 30.09 769 SER A O 1
ATOM 6170 N N . ASN A 1 770 ? -2.749 43.086 -19.800 1.00 28.05 770 ASN A N 1
ATOM 6171 C CA . ASN A 1 770 ? -2.245 44.265 -20.515 1.00 28.05 770 ASN A CA 1
ATOM 6172 C C . ASN A 1 770 ? -1.083 43.953 -21.471 1.00 28.05 770 ASN A C 1
ATOM 6174 O O . ASN A 1 770 ? -0.975 44.610 -22.496 1.00 28.05 770 ASN A O 1
ATOM 6178 N N . SER A 1 771 ? -0.278 42.913 -21.227 1.00 30.75 771 SER A N 1
ATOM 6179 C CA . SER A 1 771 ? 0.793 42.520 -22.162 1.00 30.75 771 SER A CA 1
ATOM 6180 C C . SER A 1 771 ? 0.277 41.822 -23.427 1.00 30.75 771 SER A C 1
ATOM 6182 O O . SER A 1 771 ? 0.958 41.831 -24.452 1.00 30.75 771 SER A O 1
ATOM 6184 N N . ASN A 1 772 ? -0.935 41.255 -23.377 1.00 31.98 772 ASN A N 1
ATOM 6185 C CA . ASN A 1 772 ? -1.617 40.695 -24.544 1.00 31.98 772 ASN A CA 1
ATOM 6186 C C . ASN A 1 772 ? -2.519 41.726 -25.242 1.00 31.98 772 ASN A C 1
ATOM 6188 O O . ASN A 1 772 ? -2.587 41.711 -26.463 1.00 31.98 772 ASN A O 1
ATOM 6192 N N . LEU A 1 773 ? -3.120 42.677 -24.513 1.00 31.77 773 LEU A N 1
ATOM 6193 C CA . LEU A 1 773 ? -3.901 43.773 -25.111 1.00 31.77 773 LEU A CA 1
ATOM 6194 C C . LEU A 1 773 ? -3.029 44.881 -25.733 1.00 31.77 773 LEU A C 1
ATOM 6196 O O . LEU A 1 773 ? -3.448 45.487 -26.713 1.00 31.77 773 LEU A O 1
ATOM 6200 N N . GLU A 1 774 ? -1.812 45.135 -25.236 1.00 31.80 774 GLU A N 1
ATOM 6201 C CA . GLU A 1 774 ? -0.873 46.061 -25.897 1.00 31.80 774 GLU A CA 1
ATOM 6202 C C . GLU A 1 774 ? -0.208 45.420 -27.128 1.00 31.80 774 GLU A C 1
ATOM 6204 O O . GLU A 1 774 ? -0.013 46.098 -28.132 1.00 31.80 774 GLU A O 1
ATOM 6209 N N . ARG A 1 775 ? 0.012 44.094 -27.134 1.00 32.66 775 ARG A N 1
ATOM 6210 C CA . ARG A 1 775 ? 0.509 43.371 -28.323 1.00 32.66 775 ARG A CA 1
ATOM 6211 C C . ARG A 1 775 ? -0.567 43.092 -29.375 1.00 32.66 775 ARG A C 1
ATOM 6213 O O . ARG A 1 775 ? -0.233 43.034 -30.555 1.00 32.66 775 ARG A O 1
ATOM 6220 N N . GLU A 1 776 ? -1.838 42.953 -28.990 1.00 33.03 776 GLU A N 1
ATOM 6221 C CA . GLU A 1 776 ? -2.954 42.884 -29.947 1.00 33.03 776 GLU A CA 1
ATOM 6222 C C . GLU A 1 776 ? -3.238 44.256 -30.586 1.00 33.03 776 GLU A C 1
ATOM 6224 O O . GLU A 1 776 ? -3.435 44.315 -31.796 1.00 33.03 776 GLU A O 1
ATOM 6229 N N . ASN A 1 777 ? -3.133 45.367 -29.842 1.00 29.97 777 ASN A N 1
ATOM 6230 C CA . ASN A 1 777 ? -3.330 46.715 -30.398 1.00 29.97 777 ASN A CA 1
ATOM 6231 C C . ASN A 1 777 ? -2.134 47.236 -31.230 1.00 29.97 777 ASN A C 1
ATOM 6233 O O . ASN A 1 777 ? -2.324 48.068 -32.121 1.00 29.97 777 ASN A O 1
ATOM 6237 N N . GLU A 1 778 ? -0.908 46.747 -31.001 1.00 32.72 778 GLU A N 1
ATOM 6238 C CA . GLU A 1 778 ? 0.243 47.020 -31.883 1.00 32.72 778 GLU A CA 1
ATOM 6239 C C . GLU A 1 778 ? 0.234 46.146 -33.151 1.00 32.72 778 GLU A C 1
ATOM 6241 O O . GLU A 1 778 ? 0.656 46.601 -34.215 1.00 32.72 778 GLU A O 1
ATOM 6246 N N . ALA A 1 779 ? -0.319 44.928 -33.087 1.00 32.47 779 ALA A N 1
ATOM 6247 C CA . ALA A 1 779 ? -0.490 44.056 -34.254 1.00 32.47 779 ALA A CA 1
ATOM 6248 C C . ALA A 1 779 ? -1.684 44.450 -35.151 1.00 32.47 779 ALA A C 1
ATOM 6250 O O . ALA A 1 779 ? -1.686 44.124 -36.341 1.00 32.47 779 ALA A O 1
ATOM 6251 N N . GLU A 1 780 ? -2.678 45.166 -34.613 1.00 30.27 780 GLU A N 1
ATOM 6252 C CA . GLU A 1 780 ? -3.827 45.681 -35.372 1.00 30.27 780 GLU A CA 1
ATOM 6253 C C . GLU A 1 780 ? -3.494 46.987 -36.129 1.00 30.27 780 GLU A C 1
ATOM 6255 O O . GLU A 1 780 ? -3.973 47.189 -37.243 1.00 30.27 780 GLU A O 1
ATOM 6260 N N . ASN A 1 781 ? -2.572 47.816 -35.618 1.00 31.45 781 ASN A N 1
ATOM 6261 C CA . ASN A 1 781 ? -2.115 49.041 -36.299 1.00 31.45 781 ASN A CA 1
ATOM 6262 C C . ASN A 1 781 ? -1.031 48.814 -37.374 1.00 31.45 781 ASN A C 1
ATOM 6264 O O . ASN A 1 781 ? -0.748 49.717 -38.160 1.00 31.45 781 ASN A O 1
ATOM 6268 N N . ALA A 1 782 ? -0.447 47.614 -37.458 1.00 31.78 782 ALA A N 1
ATOM 6269 C CA . ALA A 1 782 ? 0.567 47.269 -38.461 1.00 31.78 782 ALA A CA 1
ATOM 6270 C C . ALA A 1 782 ? -0.009 46.691 -39.777 1.00 31.78 782 ALA A C 1
ATOM 6272 O O . ALA A 1 782 ? 0.754 46.313 -40.663 1.00 31.78 782 ALA A O 1
ATOM 6273 N N . ARG A 1 783 ? -1.344 46.619 -39.937 1.00 30.23 783 ARG A N 1
ATOM 6274 C CA . ARG A 1 783 ? -2.031 46.070 -41.131 1.00 30.23 783 ARG A CA 1
ATOM 6275 C C . ARG A 1 783 ? -2.701 47.130 -42.017 1.00 30.23 783 ARG A C 1
ATOM 6277 O O . ARG A 1 783 ? -3.832 46.949 -42.460 1.00 30.23 783 ARG A O 1
ATOM 6284 N N . LEU A 1 784 ? -1.999 48.218 -42.318 1.00 32.56 784 LEU A N 1
ATOM 6285 C CA . LEU A 1 784 ? -2.407 49.176 -43.355 1.00 32.56 784 LEU A CA 1
ATOM 6286 C C . LEU A 1 784 ? -1.300 49.386 -44.393 1.00 32.56 784 LEU A C 1
ATOM 6288 O O . LEU A 1 784 ? -0.846 50.507 -44.581 1.00 32.56 784 LEU A O 1
ATOM 6292 N N . ILE A 1 785 ? -0.878 48.317 -45.073 1.00 30.30 785 ILE A N 1
ATOM 6293 C CA . ILE A 1 785 ? -0.260 48.399 -46.407 1.00 30.30 785 ILE A CA 1
ATOM 6294 C C . ILE A 1 785 ? -0.727 47.161 -47.200 1.00 30.30 785 ILE A C 1
ATOM 6296 O O . ILE A 1 785 ? -0.459 46.044 -46.750 1.00 30.30 785 ILE A O 1
ATOM 6300 N N . PRO A 1 786 ? -1.486 47.317 -48.301 1.00 37.09 786 PRO A N 1
ATOM 6301 C CA . PRO A 1 786 ? -1.809 46.221 -49.210 1.00 37.09 786 PRO A CA 1
ATOM 6302 C C . PRO A 1 786 ? -0.641 45.970 -50.176 1.00 37.09 786 PRO A C 1
ATOM 6304 O O . PRO A 1 786 ? 0.104 46.904 -50.451 1.00 37.09 786 PRO A O 1
ATOM 6307 N N . ASP A 1 787 ? -0.474 44.716 -50.609 1.00 26.95 787 ASP A N 1
ATOM 6308 C CA . ASP A 1 787 ? -0.103 44.265 -51.973 1.00 26.95 787 ASP A CA 1
ATOM 6309 C C . ASP A 1 787 ? 0.309 42.777 -51.880 1.00 26.95 787 ASP A C 1
ATOM 6311 O O . ASP A 1 787 ? 1.146 42.395 -51.062 1.00 26.95 787 ASP A O 1
ATOM 6315 N N . GLU A 1 788 ? -0.544 41.866 -52.362 1.00 36.66 788 GLU A N 1
ATOM 6316 C CA . GLU A 1 788 ? -0.494 41.231 -53.698 1.00 36.66 788 GLU A CA 1
ATOM 6317 C C . GLU A 1 788 ? 0.674 40.237 -53.828 1.00 36.66 788 GLU A C 1
ATOM 6319 O O . GLU A 1 788 ? 1.795 40.616 -54.136 1.00 36.66 788 GLU A O 1
ATOM 6324 N N . ASP A 1 789 ? 0.418 38.957 -53.507 1.00 27.88 789 ASP A N 1
ATOM 6325 C CA . ASP A 1 789 ? 0.499 37.844 -54.473 1.00 27.88 789 ASP A CA 1
ATOM 6326 C C . ASP A 1 789 ? 0.456 36.439 -53.820 1.00 27.88 789 ASP A C 1
ATOM 6328 O O . ASP A 1 789 ? 1.021 36.191 -52.758 1.00 27.88 789 ASP A O 1
ATOM 6332 N N . GLU A 1 790 ? -0.246 35.532 -54.519 1.00 31.55 790 GLU A N 1
ATOM 6333 C CA . GLU A 1 790 ? -0.256 34.051 -54.445 1.00 31.55 790 GLU A CA 1
ATOM 6334 C C . GLU A 1 790 ? -0.790 33.376 -53.156 1.00 31.55 790 GLU A C 1
ATOM 6336 O O . GLU A 1 790 ? -0.128 33.275 -52.131 1.00 31.55 790 GLU A O 1
ATOM 6341 N N . ILE A 1 791 ? -2.051 32.927 -53.058 1.00 33.28 791 ILE A N 1
ATOM 6342 C CA . ILE A 1 791 ? -2.805 31.893 -53.809 1.00 33.28 791 ILE A CA 1
ATOM 6343 C C . ILE A 1 791 ? -2.205 30.466 -53.726 1.00 33.28 791 ILE A C 1
ATOM 6345 O O . ILE A 1 791 ? -1.179 30.157 -54.314 1.00 33.28 791 ILE A O 1
ATOM 6349 N N . ASN A 1 792 ? -3.002 29.576 -53.106 1.00 27.12 792 ASN A N 1
ATOM 6350 C CA . ASN A 1 792 ? -3.028 28.101 -53.166 1.00 27.12 792 ASN A CA 1
ATOM 6351 C C . ASN A 1 792 ? -2.030 27.279 -52.320 1.00 27.12 792 ASN A C 1
ATOM 6353 O O . ASN A 1 792 ? -0.994 26.835 -52.796 1.00 27.12 792 ASN A O 1
ATOM 6357 N N . ASN A 1 793 ? -2.474 26.807 -51.148 1.00 27.16 793 ASN A N 1
ATOM 6358 C CA . ASN A 1 793 ? -3.175 25.512 -51.072 1.00 27.16 793 ASN A CA 1
ATOM 6359 C C . ASN A 1 793 ? -3.700 25.202 -49.661 1.00 27.16 793 ASN A C 1
ATOM 6361 O O . ASN A 1 793 ? -3.020 25.369 -48.652 1.00 27.16 793 ASN A O 1
ATOM 6365 N N . ARG A 1 794 ? -4.947 24.725 -49.636 1.00 36.66 794 ARG A N 1
ATOM 6366 C CA . ARG A 1 794 ? -5.688 24.222 -48.477 1.00 36.66 794 ARG A CA 1
ATOM 6367 C C . ARG A 1 794 ? -5.237 22.797 -48.134 1.00 36.66 794 ARG A C 1
ATOM 6369 O O . ARG A 1 794 ? -5.127 21.984 -49.043 1.00 36.66 794 ARG A O 1
ATOM 6376 N N . ASP A 1 795 ? -5.099 22.483 -46.845 1.00 29.62 795 ASP A N 1
ATOM 6377 C CA . ASP A 1 795 ? -5.960 21.475 -46.206 1.00 29.62 795 ASP A CA 1
ATOM 6378 C C . ASP A 1 795 ? -5.911 21.565 -44.668 1.00 29.62 795 ASP A C 1
ATOM 6380 O O . ASP A 1 795 ? -4.895 21.921 -44.072 1.00 29.62 795 ASP A O 1
ATOM 6384 N N . GLY A 1 796 ? -7.068 21.338 -44.043 1.00 28.11 796 GLY A N 1
ATOM 6385 C CA . GLY A 1 796 ? -7.456 21.918 -42.756 1.00 28.11 796 GLY A CA 1
ATOM 6386 C C . GLY A 1 796 ? -7.042 21.200 -41.466 1.00 28.11 796 GLY A C 1
ATOM 6387 O O . GLY A 1 796 ? -6.745 20.009 -41.422 1.00 28.11 796 GLY A O 1
ATOM 6388 N N . THR A 1 797 ? -7.169 21.928 -40.353 1.00 29.39 797 THR A N 1
ATOM 6389 C CA . THR A 1 797 ? -8.108 21.546 -39.281 1.00 29.39 797 THR A CA 1
ATOM 6390 C C . THR A 1 797 ? -8.515 22.793 -38.494 1.00 29.39 797 THR A C 1
ATOM 6392 O O . THR A 1 797 ? -7.692 23.463 -37.876 1.00 29.39 797 THR A O 1
ATOM 6395 N N . GLU A 1 798 ? -9.800 23.117 -38.587 1.00 36.97 798 GLU A N 1
ATOM 6396 C CA . GLU A 1 798 ? -10.494 24.212 -37.915 1.00 36.97 798 GLU A CA 1
ATOM 6397 C C . GLU A 1 798 ? -10.482 24.022 -36.391 1.00 36.97 798 GLU A C 1
ATOM 6399 O O . GLU A 1 798 ? -10.681 22.918 -35.886 1.00 36.97 798 GLU A O 1
ATOM 6404 N N . THR A 1 799 ? -10.307 25.105 -35.634 1.00 33.91 799 THR A N 1
ATOM 6405 C CA . THR A 1 799 ? -10.837 25.185 -34.267 1.00 33.91 799 THR A CA 1
ATOM 6406 C C . THR A 1 799 ? -11.811 26.352 -34.243 1.00 33.91 799 THR A C 1
ATOM 6408 O O . THR A 1 799 ? -11.410 27.512 -34.303 1.00 33.91 799 THR A O 1
ATOM 6411 N N . GLU A 1 800 ? -13.101 26.025 -34.238 1.00 40.75 800 GLU A N 1
ATOM 6412 C CA . GLU A 1 800 ? -14.211 26.974 -34.211 1.00 40.75 800 GLU A CA 1
ATOM 6413 C C . GLU A 1 800 ? -14.125 27.903 -32.987 1.00 40.75 800 GLU A C 1
ATOM 6415 O O . GLU A 1 800 ? -14.102 27.472 -31.830 1.00 40.75 800 GLU A O 1
ATOM 6420 N N . THR A 1 801 ? -14.123 29.211 -33.222 1.00 44.97 801 THR A N 1
ATOM 6421 C CA . THR A 1 801 ? -14.256 30.235 -32.184 1.00 44.97 801 THR A CA 1
ATOM 6422 C C . THR A 1 801 ? -15.717 30.325 -31.724 1.00 44.97 801 THR A C 1
ATOM 6424 O O . THR A 1 801 ? -16.546 31.011 -32.316 1.00 44.97 801 THR A O 1
ATOM 6427 N N . PHE A 1 802 ? -16.063 29.622 -30.638 1.00 56.59 802 PHE A N 1
ATOM 6428 C CA . PHE A 1 802 ? -17.403 29.660 -30.032 1.00 56.59 802 PHE A CA 1
ATOM 6429 C C . PHE A 1 802 ? -17.892 31.094 -29.717 1.00 56.59 802 PHE A C 1
ATOM 6431 O O . PHE A 1 802 ? -17.181 31.892 -29.102 1.00 56.59 802 PHE A O 1
ATOM 6438 N N . SER A 1 803 ? -19.164 31.395 -30.024 1.00 69.56 803 SER A N 1
ATOM 6439 C CA . SER A 1 803 ? -19.835 32.650 -29.633 1.00 69.56 803 SER A CA 1
ATOM 6440 C C . SER A 1 803 ? -19.784 32.891 -28.114 1.00 69.56 803 SER A C 1
ATOM 6442 O O . SER A 1 803 ? -19.940 31.963 -27.317 1.00 69.56 803 SER A O 1
ATOM 6444 N N . ARG A 1 804 ? -19.635 34.157 -27.682 1.00 63.50 804 ARG A N 1
ATOM 6445 C CA . ARG A 1 804 ? -19.517 34.561 -26.260 1.00 63.50 804 ARG A CA 1
ATOM 6446 C C . ARG A 1 804 ? -20.680 34.053 -25.391 1.00 63.50 804 ARG A C 1
ATOM 6448 O O . ARG A 1 804 ? -20.475 33.748 -24.217 1.00 63.50 804 ARG A O 1
ATOM 6455 N N . LYS A 1 805 ? -21.889 33.933 -25.962 1.00 67.31 805 LYS A N 1
ATOM 6456 C CA . LYS A 1 805 ? -23.062 33.345 -25.286 1.00 67.31 805 LYS A CA 1
ATOM 6457 C C . LYS A 1 805 ? -22.902 31.832 -25.104 1.00 67.31 805 LYS A C 1
ATOM 6459 O O . LYS A 1 805 ? -23.078 31.350 -23.993 1.00 67.31 805 LYS A O 1
ATOM 6464 N N . THR A 1 806 ? -22.488 31.111 -26.146 1.00 73.88 806 THR A N 1
ATOM 6465 C CA . THR A 1 806 ? -22.242 29.658 -26.115 1.00 73.88 806 THR A CA 1
ATOM 6466 C C . THR A 1 806 ? -21.130 29.293 -25.137 1.00 73.88 806 THR A C 1
ATOM 6468 O O . THR A 1 806 ? -21.307 28.398 -24.317 1.00 73.88 806 THR A O 1
ATOM 6471 N N . ARG A 1 807 ? -20.023 30.047 -25.138 1.00 73.56 807 ARG A N 1
ATOM 6472 C CA . ARG A 1 807 ? -18.897 29.856 -24.211 1.00 73.56 807 ARG A CA 1
ATOM 6473 C C . ARG A 1 807 ? -19.319 30.019 -22.747 1.00 73.56 807 ARG A C 1
ATOM 6475 O O . ARG A 1 807 ? -18.942 29.222 -21.891 1.00 73.56 807 ARG A O 1
ATOM 6482 N N . ARG A 1 808 ? -20.155 31.027 -22.469 1.00 73.81 808 ARG A N 1
ATOM 6483 C CA . ARG A 1 808 ? -20.699 31.282 -21.130 1.00 73.81 808 ARG A CA 1
ATOM 6484 C C . ARG A 1 808 ? -21.698 30.206 -20.699 1.00 73.81 808 ARG A C 1
ATOM 6486 O O . ARG A 1 808 ? -21.614 29.740 -19.568 1.00 73.81 808 ARG A O 1
ATOM 6493 N N . SER A 1 809 ? -22.604 29.790 -21.582 1.00 74.94 809 SER A N 1
ATOM 6494 C CA . SER A 1 809 ? -23.556 28.707 -21.302 1.00 74.94 809 SER A CA 1
ATOM 6495 C C . SER A 1 809 ? -22.851 27.374 -21.054 1.00 74.94 809 SER A C 1
ATOM 6497 O O . SER A 1 809 ? -23.206 26.674 -20.111 1.00 74.94 809 SER A O 1
ATOM 6499 N N . LEU A 1 810 ? -21.809 27.059 -21.832 1.00 82.00 810 LEU A N 1
ATOM 6500 C CA . LEU A 1 810 ? -20.988 25.862 -21.648 1.00 82.00 810 LEU A CA 1
ATOM 6501 C C . LEU A 1 810 ? -20.291 25.863 -20.280 1.00 82.00 810 LEU A C 1
ATOM 6503 O O . LEU A 1 810 ? -20.360 24.875 -19.557 1.00 82.00 810 LEU A O 1
ATOM 6507 N N . GLY A 1 811 ? -19.673 26.980 -19.883 1.00 76.00 811 GLY A N 1
ATOM 6508 C CA . GLY A 1 811 ? -19.005 27.077 -18.580 1.00 76.00 811 GLY A CA 1
ATOM 6509 C C . GLY A 1 811 ? -19.963 27.041 -17.383 1.00 76.00 811 GLY A C 1
ATOM 6510 O O . GLY A 1 811 ? -19.613 26.487 -16.340 1.00 76.00 811 GLY A O 1
ATOM 6511 N N . ILE A 1 812 ? -21.187 27.564 -17.528 1.00 77.12 812 ILE A N 1
ATOM 6512 C CA . ILE A 1 812 ? -22.241 27.407 -16.511 1.00 77.12 812 ILE A CA 1
ATOM 6513 C C . ILE A 1 812 ? -22.691 25.944 -16.447 1.00 77.12 812 ILE A C 1
ATOM 6515 O O . ILE A 1 812 ? -22.738 25.382 -15.358 1.00 77.12 812 ILE A O 1
ATOM 6519 N N . GLY A 1 813 ? -22.954 25.306 -17.592 1.00 82.19 813 GLY A N 1
ATOM 6520 C CA . GLY A 1 813 ? -23.339 23.894 -17.655 1.00 82.19 813 GLY A CA 1
ATOM 6521 C C . GLY A 1 813 ? -22.300 22.971 -17.014 1.00 82.19 813 GLY A C 1
ATOM 6522 O O . GLY A 1 813 ? -22.650 22.130 -16.189 1.00 82.19 813 GLY A O 1
ATOM 6523 N N . LEU A 1 814 ? -21.015 23.189 -17.310 1.00 84.25 814 LEU A N 1
ATOM 6524 C CA . LEU A 1 814 ? -19.913 22.452 -16.688 1.00 84.25 814 LEU A CA 1
ATOM 6525 C C . LEU A 1 814 ? -19.815 22.716 -15.178 1.00 84.25 814 LEU A C 1
ATOM 6527 O O . LEU A 1 814 ? -19.615 21.773 -14.422 1.00 84.25 814 LEU A O 1
ATOM 6531 N N . SER A 1 815 ? -20.021 23.955 -14.715 1.00 80.31 815 SER A N 1
ATOM 6532 C CA . SER A 1 815 ? -20.055 24.267 -13.273 1.00 80.31 815 SER A CA 1
ATOM 6533 C C . SER A 1 815 ? -21.176 23.551 -12.529 1.00 80.31 815 SER A C 1
ATOM 6535 O O . SER A 1 815 ? -20.961 23.057 -11.424 1.00 80.31 815 SER A O 1
ATOM 6537 N N . LEU A 1 816 ? -22.372 23.491 -13.121 1.00 82.25 816 LEU A N 1
ATOM 6538 C CA . LEU A 1 816 ? -23.504 22.773 -12.535 1.00 82.25 816 LEU A CA 1
ATOM 6539 C C . LEU A 1 816 ? -23.195 21.274 -12.435 1.00 82.25 816 LEU A C 1
ATOM 6541 O O . LEU A 1 816 ? -23.442 20.666 -11.396 1.00 82.25 816 LEU A O 1
ATOM 6545 N N . LEU A 1 817 ? -22.597 20.698 -13.483 1.00 86.31 817 LEU A N 1
ATOM 6546 C CA . LEU A 1 817 ? -22.187 19.294 -13.505 1.00 86.31 817 LEU A CA 1
ATOM 6547 C C . LEU A 1 817 ? -21.092 18.994 -12.469 1.00 86.31 817 LEU A C 1
ATOM 6549 O O . LEU A 1 817 ? -21.187 18.007 -11.743 1.00 86.31 817 LEU A O 1
ATOM 6553 N N . ALA A 1 818 ? -20.084 19.862 -12.357 1.00 86.12 818 ALA A N 1
ATOM 6554 C CA . ALA A 1 818 ? -19.020 19.735 -11.364 1.00 86.12 818 ALA A CA 1
ATOM 6555 C C . ALA A 1 818 ? -19.577 19.778 -9.937 1.00 86.12 818 ALA A C 1
ATOM 6557 O O . ALA A 1 818 ? -19.255 18.922 -9.116 1.00 86.12 818 ALA A O 1
ATOM 6558 N N . GLY A 1 819 ? -20.458 20.743 -9.656 1.00 82.19 819 GLY A N 1
ATOM 6559 C CA . GLY A 1 819 ? -21.110 20.868 -8.356 1.00 82.19 819 GLY A CA 1
ATOM 6560 C C . GLY A 1 819 ? -21.981 19.661 -8.015 1.00 82.19 819 GLY A C 1
ATOM 6561 O O . GLY A 1 819 ? -21.939 19.189 -6.883 1.00 82.19 819 GLY A O 1
ATOM 6562 N N . LEU A 1 820 ? -22.716 19.118 -8.992 1.00 87.25 820 LEU A N 1
ATOM 6563 C CA . LEU A 1 820 ? -23.501 17.895 -8.821 1.00 87.25 820 LEU A CA 1
ATOM 6564 C C . LEU A 1 820 ? -22.603 16.720 -8.419 1.00 87.25 820 LEU A C 1
ATOM 6566 O O . LEU A 1 820 ? -22.884 16.053 -7.428 1.00 87.25 820 LEU A O 1
ATOM 6570 N N . PHE A 1 821 ? -21.509 16.495 -9.154 1.00 90.06 821 PHE A N 1
ATOM 6571 C CA . PHE A 1 821 ? -20.576 15.404 -8.874 1.00 90.06 821 PHE A CA 1
ATOM 6572 C C . PHE A 1 821 ? -19.869 15.538 -7.524 1.00 90.06 821 PHE A C 1
ATOM 6574 O O . PHE A 1 821 ? -19.705 14.538 -6.826 1.00 90.06 821 PHE A O 1
ATOM 6581 N N . TYR A 1 822 ? -19.504 16.752 -7.110 1.00 87.81 822 TYR A N 1
ATOM 6582 C CA . TYR A 1 822 ? -18.992 16.967 -5.757 1.00 87.81 822 TYR A CA 1
ATOM 6583 C C . TYR A 1 822 ? -20.047 16.667 -4.687 1.00 87.81 822 TYR A C 1
ATOM 6585 O O . TYR A 1 822 ? -19.737 15.982 -3.712 1.00 87.81 822 TYR A O 1
ATOM 6593 N N . GLY A 1 823 ? -21.296 17.096 -4.899 1.00 81.44 823 GLY A N 1
ATOM 6594 C CA . GLY A 1 823 ? -22.386 16.898 -3.943 1.00 81.44 823 GLY A CA 1
ATOM 6595 C C . GLY A 1 823 ? -22.734 15.426 -3.713 1.00 81.44 823 GLY A C 1
ATOM 6596 O O . GLY A 1 823 ? -23.050 15.039 -2.592 1.00 81.44 823 GLY A O 1
ATOM 6597 N N . VAL A 1 824 ? -22.615 14.580 -4.743 1.00 87.69 824 VAL A N 1
ATOM 6598 C CA . VAL A 1 824 ? -22.907 13.136 -4.641 1.00 87.69 824 VAL A CA 1
ATOM 6599 C C . VAL A 1 824 ? -21.699 12.280 -4.245 1.00 87.69 824 VAL A C 1
ATOM 6601 O O . VAL A 1 824 ? -21.816 11.061 -4.148 1.00 87.69 824 VAL A O 1
ATOM 6604 N N . THR A 1 825 ? -20.531 12.877 -3.984 1.00 90.94 825 THR A N 1
ATOM 6605 C CA . THR A 1 825 ? -19.280 12.122 -3.774 1.00 90.94 825 THR A CA 1
ATOM 6606 C C . THR A 1 825 ? -19.321 11.158 -2.578 1.00 90.94 825 THR A C 1
ATOM 6608 O O . THR A 1 825 ? -18.658 10.118 -2.580 1.00 90.94 825 THR A O 1
ATOM 6611 N N . PHE A 1 826 ? -20.113 11.485 -1.550 1.00 89.31 826 PHE A N 1
ATOM 6612 C CA . PHE A 1 826 ? -20.290 10.660 -0.350 1.00 89.31 826 PHE A CA 1
ATOM 6613 C C . PHE A 1 826 ? -21.498 9.720 -0.424 1.00 89.31 826 PHE A C 1
ATOM 6615 O O . PHE A 1 826 ? -21.605 8.824 0.411 1.00 89.31 826 PHE A O 1
ATOM 6622 N N . VAL A 1 827 ? -22.383 9.873 -1.417 1.00 88.69 827 VAL A N 1
ATOM 6623 C CA . VAL A 1 827 ? -23.596 9.047 -1.559 1.00 88.69 827 VAL A CA 1
ATOM 6624 C C . VAL A 1 827 ? -23.261 7.553 -1.637 1.00 88.69 827 VAL A C 1
ATOM 6626 O O . VAL A 1 827 ? -23.872 6.798 -0.889 1.00 88.69 827 VAL A O 1
ATOM 6629 N N . PRO A 1 828 ? -22.259 7.089 -2.417 1.00 90.44 828 PRO A N 1
ATOM 6630 C CA . PRO A 1 828 ? -21.924 5.665 -2.457 1.00 90.44 828 PRO A CA 1
ATOM 6631 C C . PRO A 1 828 ? -21.422 5.106 -1.121 1.00 90.44 828 PRO A C 1
ATOM 6633 O O . PRO A 1 828 ? -21.633 3.933 -0.846 1.00 90.44 828 PRO A O 1
ATOM 6636 N N . VAL A 1 829 ? -20.760 5.922 -0.293 1.00 89.94 829 VAL A N 1
ATOM 6637 C CA . VAL A 1 829 ? -20.292 5.496 1.037 1.00 89.94 829 VAL A CA 1
ATOM 6638 C C . VAL A 1 829 ? -21.466 5.406 2.005 1.00 89.94 829 VAL A C 1
ATOM 6640 O O . VAL A 1 829 ? -21.626 4.384 2.664 1.00 89.94 829 VAL A O 1
ATOM 6643 N N . VAL A 1 830 ? -22.327 6.424 2.033 1.00 87.06 830 VAL A N 1
ATOM 6644 C CA . VAL A 1 830 ? -23.503 6.434 2.916 1.00 87.06 830 VAL A CA 1
ATOM 6645 C C . VAL A 1 830 ? -24.521 5.374 2.525 1.00 87.06 830 VAL A C 1
ATOM 6647 O O . VAL A 1 830 ? -25.069 4.717 3.397 1.00 87.06 830 VAL A O 1
ATOM 6650 N N . TYR A 1 831 ? -24.695 5.105 1.233 1.00 86.44 831 TYR A N 1
ATOM 6651 C CA . TYR A 1 831 ? -25.532 4.001 0.771 1.00 86.44 831 TYR A CA 1
ATOM 6652 C C . TYR A 1 831 ? -25.080 2.655 1.357 1.00 86.44 831 TYR A C 1
ATOM 6654 O O . TYR A 1 831 ? -25.911 1.891 1.841 1.00 86.44 831 TYR A O 1
ATOM 6662 N N . ILE A 1 832 ? -23.766 2.389 1.388 1.00 86.56 832 ILE A N 1
ATOM 6663 C CA . ILE A 1 832 ? -23.209 1.179 2.018 1.00 86.56 832 ILE A CA 1
ATOM 6664 C C . ILE A 1 832 ? -23.445 1.188 3.534 1.00 86.56 832 ILE A C 1
ATOM 6666 O O . ILE A 1 832 ? -23.760 0.146 4.103 1.00 86.56 832 ILE A O 1
ATOM 6670 N N . GLN A 1 833 ? -23.295 2.343 4.190 1.00 87.06 833 GLN A N 1
ATOM 6671 C CA . GLN A 1 833 ? -23.533 2.479 5.632 1.00 87.06 833 GLN A CA 1
ATOM 6672 C C . GLN A 1 833 ? -25.011 2.279 6.011 1.00 87.06 833 GLN A C 1
ATOM 6674 O O . GLN A 1 833 ? -25.279 1.758 7.090 1.00 87.06 833 GLN A O 1
ATOM 6679 N N . ASP A 1 834 ? -25.944 2.648 5.132 1.00 83.19 834 ASP A N 1
ATOM 6680 C CA . ASP A 1 834 ? -27.387 2.471 5.324 1.00 83.19 834 ASP A CA 1
ATOM 6681 C C . ASP A 1 834 ? -27.874 1.059 4.958 1.00 83.19 834 ASP A C 1
ATOM 6683 O O . ASP A 1 834 ? -28.849 0.582 5.530 1.00 83.19 834 ASP A O 1
ATOM 6687 N N . HIS A 1 835 ? -27.188 0.380 4.031 1.00 84.50 835 HIS A N 1
ATOM 6688 C CA . HIS A 1 835 ? -27.543 -0.950 3.512 1.00 84.50 835 HIS A CA 1
ATOM 6689 C C . HIS A 1 835 ? -26.480 -1.991 3.871 1.00 84.50 835 HIS A C 1
ATOM 6691 O O . HIS A 1 835 ? -26.108 -2.821 3.044 1.00 84.50 835 HIS A O 1
ATOM 6697 N N . LYS A 1 836 ? -25.944 -1.950 5.099 1.00 81.62 836 LYS A N 1
ATOM 6698 C CA . LYS A 1 836 ? -24.812 -2.808 5.503 1.00 81.62 836 LYS A CA 1
ATOM 6699 C C . LYS A 1 836 ? -25.051 -4.299 5.253 1.00 81.62 836 LYS A C 1
ATOM 6701 O O . LYS A 1 836 ? -24.099 -5.025 4.988 1.00 81.62 836 LYS A O 1
ATOM 6706 N N . GLU A 1 837 ? -26.305 -4.735 5.308 1.00 79.50 837 GLU A N 1
ATOM 6707 C CA . GLU A 1 837 ? -26.714 -6.126 5.096 1.00 79.50 837 GLU A CA 1
ATOM 6708 C C . GLU A 1 837 ? -26.490 -6.616 3.655 1.00 79.50 837 GLU A C 1
ATOM 6710 O O . GLU A 1 837 ? -26.239 -7.802 3.437 1.00 79.50 837 GLU A O 1
ATOM 6715 N N . ASP A 1 838 ? -26.481 -5.703 2.681 1.00 80.31 838 ASP A N 1
ATOM 6716 C CA . ASP A 1 838 ? -26.285 -6.012 1.261 1.00 80.31 838 ASP A CA 1
ATOM 6717 C C . ASP A 1 838 ? -24.798 -6.100 0.871 1.00 80.31 838 ASP A C 1
ATOM 6719 O O . ASP A 1 838 ? -24.447 -6.576 -0.216 1.00 80.31 838 ASP A O 1
ATOM 6723 N N . PHE A 1 839 ? -23.894 -5.655 1.752 1.00 78.00 839 PHE A N 1
ATOM 6724 C CA . PHE A 1 839 ? -22.460 -5.584 1.491 1.00 78.00 839 PHE A CA 1
ATOM 6725 C C . PHE A 1 839 ? -21.671 -6.540 2.385 1.00 78.00 839 PHE A C 1
ATOM 6727 O O . PHE A 1 839 ? -21.971 -6.788 3.548 1.00 78.00 839 PHE A O 1
ATOM 6734 N N . ARG A 1 840 ? -20.594 -7.106 1.837 1.00 66.50 840 ARG A N 1
ATOM 6735 C CA . ARG A 1 840 ? -19.759 -8.065 2.565 1.00 66.50 840 ARG A CA 1
ATOM 6736 C C . ARG A 1 840 ? -18.805 -7.321 3.501 1.00 66.50 840 ARG A C 1
ATOM 6738 O O . ARG A 1 840 ? -17.875 -6.689 3.002 1.00 66.50 840 ARG A O 1
ATOM 6745 N N . ASN A 1 841 ? -19.007 -7.446 4.815 1.00 69.06 841 ASN A N 1
ATOM 6746 C CA . ASN A 1 841 ? -18.211 -6.821 5.887 1.00 69.06 841 ASN A CA 1
ATOM 6747 C C . ASN A 1 841 ? -17.910 -5.323 5.640 1.00 69.06 841 ASN A C 1
ATOM 6749 O O . ASN A 1 841 ? -16.742 -4.941 5.483 1.00 69.06 841 ASN A O 1
ATOM 6753 N N . PRO A 1 842 ? -18.939 -4.468 5.539 1.00 77.38 842 PRO A N 1
ATOM 6754 C CA . PRO A 1 842 ? -18.751 -3.028 5.424 1.00 77.38 842 PRO A CA 1
ATOM 6755 C C . PRO A 1 842 ? -18.101 -2.481 6.707 1.00 77.38 842 PRO A C 1
ATOM 6757 O O . PRO A 1 842 ? -18.555 -2.821 7.798 1.00 77.38 842 PRO A O 1
ATOM 6760 N N . PRO A 1 843 ? -17.037 -1.660 6.615 1.00 78.31 843 PRO A N 1
ATOM 6761 C CA . PRO A 1 843 ? -16.487 -0.977 7.782 1.00 78.31 843 PRO A CA 1
ATOM 6762 C C . PRO A 1 843 ? -17.538 -0.115 8.497 1.00 78.31 843 PRO A C 1
ATOM 6764 O O . PRO A 1 843 ? -18.358 0.533 7.844 1.00 78.31 843 PRO A O 1
ATOM 6767 N N . ASP A 1 844 ? -17.501 -0.069 9.827 1.00 71.69 844 ASP A N 1
ATOM 6768 C CA . ASP A 1 844 ? -18.459 0.735 10.596 1.00 71.69 844 ASP A CA 1
ATOM 6769 C C . ASP A 1 844 ? -18.130 2.229 10.586 1.00 71.69 844 ASP A C 1
ATOM 6771 O O . ASP A 1 844 ? -19.035 3.055 10.520 1.00 71.69 844 ASP A O 1
ATOM 6775 N N . GLU A 1 845 ? -16.841 2.569 10.592 1.00 77.00 845 GLU A N 1
ATOM 6776 C CA . GLU A 1 845 ? -16.355 3.948 10.573 1.00 77.00 845 GLU A CA 1
ATOM 6777 C C . GLU A 1 845 ? -16.218 4.480 9.137 1.00 77.00 845 GLU A C 1
ATOM 6779 O O . GLU A 1 845 ? -15.565 3.856 8.293 1.00 77.00 845 GLU A O 1
ATOM 6784 N N . ALA A 1 846 ? -16.720 5.684 8.855 1.00 78.44 846 ALA A N 1
ATOM 6785 C CA . ALA A 1 846 ? -16.638 6.302 7.531 1.00 78.44 846 ALA A CA 1
ATOM 6786 C C . ALA A 1 846 ? -15.198 6.524 7.046 1.00 78.44 846 ALA A C 1
ATOM 6788 O O . ALA A 1 846 ? -14.924 6.399 5.849 1.00 78.44 846 ALA A O 1
ATOM 6789 N N . ILE A 1 847 ? -14.247 6.800 7.952 1.00 83.50 847 ILE A N 1
ATOM 6790 C CA . ILE A 1 847 ? -12.828 6.983 7.592 1.00 83.50 847 ILE A CA 1
ATOM 6791 C C . ILE A 1 847 ? -12.266 5.742 6.883 1.00 83.50 847 ILE A C 1
ATOM 6793 O O . ILE A 1 847 ? -11.421 5.866 5.995 1.00 83.50 847 ILE A O 1
ATOM 6797 N N . ALA A 1 848 ? -12.730 4.541 7.234 1.00 84.38 848 ALA A N 1
ATOM 6798 C CA . ALA A 1 848 ? -12.234 3.30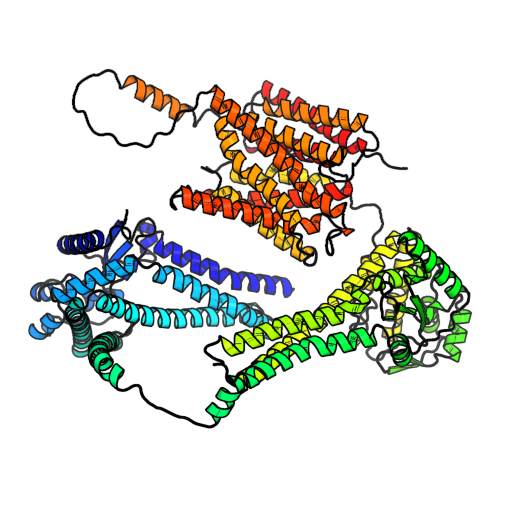1 6.645 1.00 84.38 848 ALA A CA 1
ATOM 6799 C C . ALA A 1 848 ? -12.564 3.178 5.142 1.00 84.38 848 ALA A C 1
ATOM 6801 O O . ALA A 1 848 ? -11.869 2.476 4.406 1.00 84.38 848 ALA A O 1
ATOM 6802 N N . TYR A 1 849 ? -13.560 3.920 4.648 1.00 88.31 849 TYR A N 1
ATOM 6803 C CA . TYR A 1 849 ? -13.889 3.987 3.223 1.00 88.31 849 TYR A CA 1
ATOM 6804 C C . TYR A 1 849 ? -12.973 4.930 2.433 1.00 88.31 849 TYR A C 1
ATOM 6806 O O . TYR A 1 849 ? -12.947 4.851 1.201 1.00 88.31 849 TYR A O 1
ATOM 6814 N N . ALA A 1 850 ? -12.185 5.781 3.106 1.00 88.38 850 ALA A N 1
ATOM 6815 C CA . ALA A 1 850 ? -11.332 6.777 2.460 1.00 88.38 850 ALA A CA 1
ATOM 6816 C C . ALA A 1 850 ? -10.322 6.143 1.498 1.00 88.38 850 ALA A C 1
ATOM 6818 O O . ALA A 1 850 ? -10.145 6.635 0.389 1.00 88.38 850 ALA A O 1
ATOM 6819 N N . PHE A 1 851 ? -9.718 5.005 1.860 1.00 90.06 851 PHE A N 1
ATOM 6820 C CA . PHE A 1 851 ? -8.800 4.294 0.965 1.00 90.06 851 PHE A CA 1
ATOM 6821 C C . PHE A 1 851 ? -9.488 3.840 -0.330 1.00 90.06 851 PHE A C 1
ATOM 6823 O O . PHE A 1 851 ? -8.969 4.071 -1.423 1.00 90.06 851 PHE A O 1
ATOM 6830 N N . SER A 1 852 ? -10.692 3.270 -0.219 1.00 89.81 852 SER A N 1
ATOM 6831 C CA . SER A 1 852 ? -11.482 2.839 -1.379 1.00 89.81 852 SER A CA 1
ATOM 6832 C C . SER A 1 852 ? -11.877 4.029 -2.259 1.00 89.81 852 SER A C 1
ATOM 6834 O O . SER A 1 852 ? -11.696 3.992 -3.477 1.00 89.81 852 SER A O 1
ATOM 6836 N N . GLN A 1 853 ? -12.328 5.128 -1.649 1.00 90.94 853 GLN A N 1
ATOM 6837 C CA . GLN A 1 853 ? -12.638 6.365 -2.366 1.00 90.94 853 GLN A CA 1
ATOM 6838 C C . GLN A 1 853 ? -11.389 6.934 -3.067 1.00 90.94 853 GLN A C 1
ATOM 6840 O O . GLN A 1 853 ? -11.446 7.281 -4.246 1.00 90.94 853 GLN A O 1
ATOM 6845 N N . TYR A 1 854 ? -10.234 6.968 -2.398 1.00 92.00 854 TYR A N 1
ATOM 6846 C CA . TYR A 1 854 ? -8.992 7.540 -2.936 1.00 92.00 854 TYR A CA 1
ATOM 6847 C C . TYR A 1 854 ? -8.401 6.695 -4.069 1.00 92.00 854 TYR A C 1
ATOM 6849 O O . TYR A 1 854 ? -7.843 7.247 -5.020 1.00 92.00 854 TYR A O 1
ATOM 6857 N N . CYS A 1 855 ? -8.589 5.372 -4.046 1.00 87.94 855 CYS A N 1
ATOM 6858 C CA . CYS A 1 855 ? -8.293 4.519 -5.196 1.00 87.94 855 CYS A CA 1
ATOM 6859 C C . CYS A 1 855 ? -9.150 4.884 -6.418 1.00 87.94 855 CYS A C 1
ATOM 6861 O O . CYS A 1 855 ? -8.623 4.931 -7.529 1.00 87.94 855 CYS A O 1
ATOM 6863 N N . GLY A 1 856 ? -10.437 5.197 -6.226 1.00 85.38 856 GLY A N 1
ATOM 6864 C CA . GLY A 1 856 ? -11.312 5.704 -7.290 1.00 85.38 856 GLY A CA 1
ATOM 6865 C C . GLY A 1 856 ? -10.830 7.037 -7.873 1.00 85.38 856 GLY A C 1
ATOM 6866 O O . GLY A 1 856 ? -10.771 7.193 -9.096 1.00 85.38 856 GLY A O 1
ATOM 6867 N N . ILE A 1 857 ? -10.398 7.962 -7.007 1.00 89.94 857 ILE A N 1
ATOM 6868 C CA . ILE A 1 857 ? -9.813 9.254 -7.403 1.00 89.94 857 ILE A CA 1
ATOM 6869 C C . ILE A 1 857 ? -8.567 9.043 -8.272 1.00 89.94 857 ILE A C 1
ATOM 6871 O O . ILE A 1 857 ? -8.464 9.584 -9.377 1.00 89.94 857 ILE A O 1
ATOM 6875 N N . TYR A 1 858 ? -7.622 8.229 -7.794 1.00 91.81 858 TYR A N 1
ATOM 6876 C CA . TYR A 1 858 ? -6.358 7.992 -8.486 1.00 91.81 858 TYR A CA 1
ATOM 6877 C C . TYR A 1 858 ? -6.541 7.247 -9.812 1.00 91.81 858 TYR A C 1
ATOM 6879 O O . TYR A 1 858 ? -5.932 7.626 -10.815 1.00 91.81 858 TYR A O 1
ATOM 6887 N N . ALA A 1 859 ? -7.399 6.222 -9.845 1.00 88.94 859 ALA A N 1
ATOM 6888 C CA . ALA A 1 859 ? -7.685 5.462 -11.059 1.00 88.94 859 ALA A CA 1
ATOM 6889 C C . ALA A 1 859 ? -8.306 6.353 -12.145 1.00 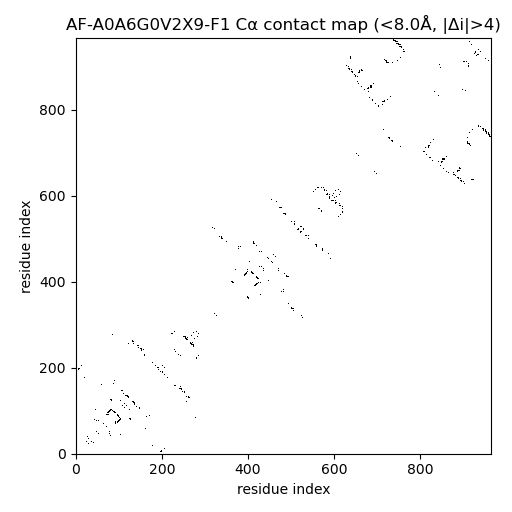88.94 859 ALA A C 1
ATOM 6891 O O . ALA A 1 859 ? -7.847 6.342 -13.288 1.00 88.94 859 ALA A O 1
ATOM 6892 N N . THR A 1 860 ? -9.285 7.182 -11.776 1.00 89.38 860 THR A N 1
ATOM 6893 C CA . THR A 1 860 ? -9.955 8.114 -12.698 1.00 89.38 860 THR A CA 1
ATOM 6894 C C . THR A 1 860 ? -8.986 9.172 -13.225 1.00 89.38 860 THR A C 1
ATOM 6896 O O . THR A 1 860 ? -8.928 9.421 -14.427 1.00 89.38 860 THR A O 1
ATOM 6899 N N . SER A 1 861 ? -8.163 9.748 -12.344 1.00 89.69 861 SER A N 1
ATOM 6900 C CA . SER A 1 861 ? -7.140 10.732 -12.714 1.00 89.69 861 SER A CA 1
ATOM 6901 C C . SER A 1 861 ? -6.058 10.137 -13.627 1.00 89.69 861 SER A C 1
ATOM 6903 O O . SER A 1 861 ? -5.647 10.753 -14.609 1.00 89.69 861 SER A O 1
ATOM 6905 N N . THR A 1 862 ? -5.644 8.893 -13.371 1.00 89.38 862 THR A N 1
ATOM 6906 C CA . THR A 1 862 ? -4.685 8.168 -14.219 1.00 89.38 862 THR A CA 1
ATOM 6907 C C . THR A 1 862 ? -5.277 7.846 -15.591 1.00 89.38 862 THR A C 1
ATOM 6909 O O . THR A 1 862 ? -4.603 8.026 -16.602 1.00 89.38 862 THR A O 1
ATOM 6912 N N . ALA A 1 863 ? -6.545 7.429 -15.657 1.00 89.25 863 ALA A N 1
ATOM 6913 C CA . ALA A 1 863 ? -7.236 7.216 -16.926 1.00 89.25 863 ALA A CA 1
ATOM 6914 C C . ALA A 1 863 ? -7.342 8.519 -17.737 1.00 89.25 863 ALA A C 1
ATOM 6916 O O . ALA A 1 863 ? -7.032 8.525 -18.927 1.00 89.25 863 ALA A O 1
ATOM 6917 N N . ALA A 1 864 ? -7.695 9.633 -17.089 1.00 85.19 864 ALA A N 1
ATOM 6918 C CA . ALA A 1 864 ? -7.734 10.948 -17.723 1.00 85.19 864 ALA A CA 1
ATOM 6919 C C . ALA A 1 864 ? -6.355 11.384 -18.243 1.00 85.19 864 ALA A C 1
ATOM 6921 O O . ALA A 1 864 ? -6.262 11.883 -19.363 1.00 85.19 864 ALA A O 1
ATOM 6922 N N . LEU A 1 865 ? -5.278 11.126 -17.490 1.00 86.88 865 LEU A N 1
ATOM 6923 C CA . LEU A 1 865 ? -3.911 11.373 -17.949 1.00 86.88 865 LEU A CA 1
ATOM 6924 C C . LEU A 1 865 ? -3.563 10.513 -19.172 1.00 86.88 865 LEU A C 1
ATOM 6926 O O . LEU A 1 865 ? -3.021 11.037 -20.136 1.00 86.88 865 LEU A O 1
ATOM 6930 N N . ILE A 1 866 ? -3.897 9.219 -19.179 1.00 88.00 866 ILE A N 1
ATOM 6931 C CA . ILE A 1 866 ? -3.639 8.329 -20.325 1.00 88.00 866 ILE A CA 1
ATOM 6932 C C . ILE A 1 866 ? -4.398 8.805 -21.569 1.00 88.00 866 ILE A C 1
ATOM 6934 O O . ILE A 1 866 ? -3.817 8.867 -22.652 1.00 88.00 866 ILE A O 1
ATOM 6938 N N . ILE A 1 867 ? -5.672 9.179 -21.421 1.00 86.25 867 ILE A N 1
ATOM 6939 C CA . ILE A 1 867 ? -6.484 9.730 -22.515 1.00 86.25 867 ILE A CA 1
ATOM 6940 C C . ILE A 1 867 ? -5.876 11.043 -23.013 1.00 86.25 867 ILE A C 1
ATOM 6942 O O . ILE A 1 867 ? -5.742 11.235 -24.218 1.00 86.25 867 ILE A O 1
ATOM 6946 N N . TYR A 1 868 ? -5.451 11.921 -22.106 1.00 82.75 868 TYR A N 1
ATOM 6947 C CA . TYR A 1 868 ? -4.792 13.175 -22.454 1.00 82.75 868 TYR A CA 1
ATOM 6948 C C . TYR A 1 868 ? -3.465 12.945 -23.186 1.00 82.75 868 TYR A C 1
ATOM 6950 O O . TYR A 1 868 ? -3.206 13.598 -24.192 1.00 82.75 868 TYR A O 1
ATOM 6958 N N . LEU A 1 869 ? -2.649 11.979 -22.759 1.00 80.94 869 LEU A N 1
ATOM 6959 C CA . LEU A 1 869 ? -1.418 11.592 -23.454 1.00 80.94 869 LEU A CA 1
ATOM 6960 C C . LEU A 1 869 ? -1.710 11.005 -24.840 1.00 80.94 869 LEU A C 1
ATOM 6962 O O . LEU A 1 869 ? -0.994 11.306 -25.793 1.00 80.94 869 LEU A O 1
ATOM 6966 N N . ALA A 1 870 ? -2.773 10.213 -24.985 1.00 83.06 870 ALA A N 1
ATOM 6967 C CA . ALA A 1 870 ? -3.203 9.697 -26.282 1.00 83.06 870 ALA A CA 1
ATOM 6968 C C . ALA A 1 870 ? -3.681 10.829 -27.211 1.00 83.06 870 ALA A C 1
ATOM 6970 O O . ALA A 1 870 ? -3.258 10.895 -28.367 1.00 83.06 870 ALA A O 1
ATOM 6971 N N . TYR A 1 871 ? -4.496 11.754 -26.694 1.00 79.25 871 TYR A N 1
ATOM 6972 C CA . TYR A 1 871 ? -5.014 12.913 -27.423 1.00 79.25 871 TYR A CA 1
ATOM 6973 C C . TYR A 1 871 ? -3.897 13.874 -27.852 1.00 79.25 871 TYR A C 1
ATOM 6975 O O . TYR A 1 871 ? -3.799 14.243 -29.020 1.00 79.25 871 TYR A O 1
ATOM 6983 N N . THR A 1 872 ? -2.986 14.204 -26.934 1.00 73.69 872 THR A N 1
ATOM 6984 C CA . THR A 1 872 ? -1.824 15.071 -27.196 1.00 73.69 872 THR A CA 1
ATOM 6985 C C . THR A 1 872 ? -0.697 14.363 -27.951 1.00 73.69 872 THR A C 1
ATOM 6987 O O . THR A 1 872 ? 0.358 14.956 -28.172 1.00 73.69 872 THR A O 1
ATOM 6990 N N . ARG A 1 873 ? -0.884 13.095 -28.354 1.00 80.75 873 ARG A N 1
ATOM 6991 C CA . ARG A 1 873 ? 0.134 12.266 -29.027 1.00 80.75 873 ARG A CA 1
ATOM 6992 C C . ARG A 1 873 ? 1.473 12.279 -28.277 1.00 80.75 873 ARG A C 1
ATOM 6994 O O . ARG A 1 873 ? 2.539 12.398 -28.880 1.00 80.75 873 ARG A O 1
ATOM 7001 N N . ASN A 1 874 ? 1.392 12.158 -26.953 1.00 76.94 874 ASN A N 1
ATOM 7002 C CA . ASN A 1 874 ? 2.502 12.172 -26.007 1.00 76.94 874 ASN A CA 1
ATOM 7003 C C . ASN A 1 874 ? 3.302 13.494 -25.982 1.00 76.94 874 ASN A C 1
ATOM 7005 O O . ASN A 1 874 ? 4.505 13.488 -25.723 1.00 76.94 874 ASN A O 1
ATOM 7009 N N . ARG A 1 875 ? 2.635 14.631 -26.234 1.00 73.44 875 ARG A N 1
ATOM 7010 C CA . ARG A 1 875 ? 3.168 15.995 -26.046 1.00 73.44 875 ARG A CA 1
ATOM 7011 C C . ARG A 1 875 ? 2.334 16.789 -25.018 1.00 73.44 875 ARG A C 1
ATOM 7013 O O . ARG A 1 875 ? 1.750 17.807 -25.382 1.00 73.44 875 ARG A O 1
ATOM 7020 N N . PRO A 1 876 ? 2.223 16.323 -23.758 1.00 78.12 876 PRO A N 1
ATOM 7021 C CA . PRO A 1 876 ? 1.468 17.028 -22.722 1.00 78.12 876 PRO A CA 1
ATOM 7022 C C . PRO A 1 876 ? 2.162 18.328 -22.294 1.00 78.12 876 PRO A C 1
ATOM 7024 O O . PRO A 1 876 ? 3.392 18.417 -22.308 1.00 78.12 876 PRO A O 1
ATOM 7027 N N . PHE A 1 877 ? 1.389 19.305 -21.818 1.00 74.69 877 PHE A N 1
ATOM 7028 C CA . PHE A 1 877 ? 1.951 20.448 -21.101 1.00 74.69 877 PHE A CA 1
ATOM 7029 C C . PHE A 1 877 ? 2.393 20.015 -19.695 1.00 74.69 877 PHE A C 1
ATOM 7031 O O . PHE A 1 877 ? 1.580 19.555 -18.891 1.00 74.69 877 PHE A O 1
ATOM 7038 N N . LEU A 1 878 ? 3.686 20.158 -19.392 1.00 75.81 878 LEU A N 1
ATOM 7039 C CA . LEU A 1 878 ? 4.277 19.790 -18.105 1.00 75.81 878 LEU A CA 1
ATOM 7040 C C . LEU A 1 878 ? 5.072 20.971 -17.560 1.00 75.81 878 LEU A C 1
ATOM 7042 O O . LEU A 1 878 ? 6.070 21.367 -18.159 1.00 75.81 878 LEU A O 1
ATOM 7046 N N . ASN A 1 879 ? 4.662 21.496 -16.406 1.00 74.12 879 ASN A N 1
ATOM 7047 C CA . ASN A 1 879 ? 5.460 22.460 -15.657 1.00 74.12 879 ASN A CA 1
ATOM 7048 C C . ASN A 1 879 ? 6.114 21.764 -14.446 1.00 74.12 879 ASN A C 1
ATOM 7050 O O . ASN A 1 879 ? 5.416 21.497 -13.462 1.00 74.12 879 ASN A O 1
ATOM 7054 N N . PRO A 1 880 ? 7.429 21.474 -14.473 1.00 72.62 880 PRO A N 1
ATOM 7055 C CA . PRO A 1 880 ? 8.116 20.793 -13.375 1.00 72.62 880 PRO A CA 1
ATOM 7056 C C . PRO A 1 880 ? 8.030 21.535 -12.036 1.00 72.62 880 PRO A C 1
ATOM 7058 O O . PRO A 1 880 ? 7.989 20.898 -10.984 1.00 72.62 880 PRO A O 1
ATOM 7061 N N . GLU A 1 881 ? 7.938 22.867 -12.057 1.00 75.31 881 GLU A N 1
ATOM 7062 C CA . GLU A 1 881 ? 7.857 23.690 -10.844 1.00 75.31 881 GLU A CA 1
ATOM 7063 C C . GLU A 1 881 ? 6.554 23.462 -10.068 1.00 75.31 881 GLU A C 1
ATOM 7065 O O . GLU A 1 881 ? 6.491 23.699 -8.864 1.00 75.31 881 GLU A O 1
ATOM 7070 N N . THR A 1 882 ? 5.520 22.931 -10.730 1.00 73.94 882 THR A N 1
ATOM 7071 C CA . THR A 1 882 ? 4.226 22.636 -10.103 1.00 73.94 882 THR A CA 1
ATOM 7072 C C . THR A 1 882 ? 4.197 21.306 -9.353 1.00 73.94 882 THR A C 1
ATOM 7074 O O . THR A 1 882 ? 3.252 21.078 -8.603 1.00 73.94 882 THR A O 1
ATOM 7077 N N . ILE A 1 883 ? 5.204 20.432 -9.493 1.00 79.81 883 ILE A N 1
ATOM 7078 C CA . ILE A 1 883 ? 5.165 19.065 -8.941 1.00 79.81 883 ILE A CA 1
ATOM 7079 C C . ILE A 1 883 ? 5.033 19.081 -7.410 1.00 79.81 883 ILE A C 1
ATOM 7081 O O . ILE A 1 883 ? 4.068 18.543 -6.866 1.00 79.81 883 ILE A O 1
ATOM 7085 N N . LEU A 1 884 ? 5.968 19.724 -6.703 1.00 78.31 884 LEU A N 1
ATOM 7086 C CA . LEU A 1 884 ? 5.945 19.792 -5.237 1.00 78.31 884 LEU A CA 1
ATOM 7087 C C . LEU A 1 884 ? 4.728 20.583 -4.703 1.00 78.31 884 LEU A C 1
ATOM 7089 O O . LEU A 1 884 ? 4.040 20.068 -3.819 1.00 78.31 884 LEU A O 1
ATOM 7093 N N . PRO A 1 885 ? 4.386 21.768 -5.247 1.00 76.94 885 PRO A N 1
ATOM 7094 C CA . PRO A 1 885 ? 3.161 22.482 -4.884 1.00 76.94 885 PRO A CA 1
ATOM 7095 C C . PRO A 1 885 ? 1.868 21.673 -5.058 1.00 76.94 885 PRO A C 1
ATOM 7097 O O . PRO A 1 885 ? 0.996 21.708 -4.188 1.00 76.94 885 PRO A O 1
ATOM 7100 N N . SER A 1 886 ? 1.745 20.913 -6.151 1.00 79.69 886 SER A N 1
ATOM 7101 C CA . SER A 1 886 ? 0.582 20.049 -6.417 1.00 79.69 886 SER A CA 1
ATOM 7102 C C . SER A 1 886 ? 0.507 18.888 -5.433 1.00 79.69 886 SER A C 1
ATOM 7104 O O . SER A 1 886 ? -0.574 18.532 -4.965 1.00 79.69 886 SER A O 1
ATOM 7106 N N . PHE A 1 887 ? 1.659 18.320 -5.077 1.00 84.06 887 PHE A N 1
ATOM 7107 C CA . PHE A 1 887 ? 1.745 17.256 -4.086 1.00 84.06 887 PHE A CA 1
ATOM 7108 C C . PHE A 1 887 ? 1.315 17.746 -2.695 1.00 84.06 887 PHE A C 1
ATOM 7110 O O . PHE A 1 887 ? 0.480 17.114 -2.053 1.00 84.06 887 PHE A O 1
ATOM 7117 N N . LEU A 1 888 ? 1.807 18.912 -2.255 1.00 78.69 888 LEU A N 1
ATOM 7118 C CA . LEU A 1 888 ? 1.394 19.542 -0.993 1.00 78.69 888 LEU A CA 1
ATOM 7119 C C . LEU A 1 888 ? -0.105 19.869 -0.982 1.00 78.69 888 LEU A C 1
ATOM 7121 O O . LEU A 1 888 ? -0.781 19.584 0.001 1.00 78.69 888 LEU A O 1
ATOM 7125 N N . THR A 1 889 ? -0.633 20.394 -2.089 1.00 79.38 889 THR A N 1
ATOM 7126 C CA . THR A 1 889 ? -2.075 20.643 -2.266 1.00 79.38 889 THR A CA 1
ATOM 7127 C C . THR A 1 889 ? -2.886 19.360 -2.047 1.00 79.38 889 THR A C 1
ATOM 7129 O O . THR A 1 889 ? -3.877 19.369 -1.319 1.00 79.38 889 THR A O 1
ATOM 7132 N N . GLY A 1 890 ? -2.432 18.235 -2.611 1.00 82.31 890 GLY A N 1
ATOM 7133 C CA . GLY A 1 890 ? -3.082 16.934 -2.443 1.00 82.31 890 GLY A CA 1
ATOM 7134 C C . GLY A 1 890 ? -3.011 16.383 -1.018 1.00 82.31 890 GLY A C 1
ATOM 7135 O O . GLY A 1 890 ? -3.986 15.795 -0.559 1.00 82.31 890 GLY A O 1
ATOM 7136 N N . LEU A 1 891 ? -1.914 16.619 -0.288 1.00 83.06 891 LEU A N 1
ATOM 7137 C CA . LEU A 1 891 ? -1.818 16.261 1.134 1.00 83.06 891 LEU A CA 1
ATOM 7138 C C . LEU A 1 891 ? -2.821 17.050 1.985 1.00 83.06 891 LEU A C 1
ATOM 7140 O O . LEU A 1 891 ? -3.550 16.452 2.774 1.00 83.06 891 LEU A O 1
ATOM 7144 N N . LEU A 1 892 ? -2.876 18.376 1.807 1.00 78.19 892 LEU A N 1
ATOM 7145 C CA . LEU A 1 892 ? -3.793 19.249 2.550 1.00 78.19 892 LEU A CA 1
ATOM 7146 C C . LEU A 1 892 ? -5.253 18.871 2.266 1.00 78.19 892 LEU A C 1
ATOM 7148 O O . LEU A 1 892 ? -6.041 18.729 3.199 1.00 78.19 892 LEU A O 1
ATOM 7152 N N . TRP A 1 893 ? -5.593 18.634 0.993 1.00 87.19 893 TRP A N 1
ATOM 7153 C CA . TRP A 1 893 ? -6.923 18.168 0.599 1.00 87.19 893 TRP A CA 1
ATOM 7154 C C . TRP A 1 893 ? -7.262 16.811 1.230 1.00 87.19 893 TRP A C 1
ATOM 7156 O O . TRP A 1 893 ? -8.342 16.648 1.788 1.00 87.19 893 TRP A O 1
ATOM 7166 N N . ALA A 1 894 ? -6.340 15.843 1.192 1.00 84.62 894 ALA A N 1
ATOM 7167 C CA . ALA A 1 894 ? -6.600 14.497 1.697 1.00 84.62 894 ALA A CA 1
ATOM 7168 C C . ALA A 1 894 ? -6.807 14.462 3.214 1.00 84.62 894 ALA A C 1
ATOM 7170 O O . ALA A 1 894 ? -7.660 13.715 3.686 1.00 84.62 894 ALA A O 1
ATOM 7171 N N . VAL A 1 895 ? -6.062 15.270 3.974 1.00 80.56 895 VAL A N 1
ATOM 7172 C CA . VAL A 1 895 ? -6.268 15.419 5.424 1.00 80.56 895 VAL A CA 1
ATOM 7173 C C . VAL A 1 895 ? -7.625 16.060 5.712 1.00 80.56 895 VAL A C 1
ATOM 7175 O O . VAL A 1 895 ? -8.370 15.557 6.548 1.00 80.56 895 VAL A O 1
ATOM 7178 N N . ALA A 1 896 ? -7.991 17.113 4.979 1.00 78.75 896 ALA A N 1
ATOM 7179 C CA . ALA A 1 896 ? -9.289 17.763 5.146 1.00 78.75 896 ALA A CA 1
ATOM 7180 C C . ALA A 1 896 ? -10.463 16.819 4.823 1.00 78.75 896 ALA A C 1
ATOM 7182 O O . ALA A 1 896 ? -11.449 16.770 5.558 1.00 78.75 896 ALA A O 1
ATOM 7183 N N . GLN A 1 897 ? -10.328 16.016 3.766 1.00 85.88 897 GLN A N 1
ATOM 7184 C CA . GLN A 1 897 ? -11.325 15.035 3.348 1.00 85.88 897 GLN A CA 1
ATOM 7185 C C . GLN A 1 897 ? -11.501 13.901 4.375 1.00 85.88 897 GLN A C 1
ATOM 7187 O O . GLN A 1 897 ? -12.628 13.477 4.625 1.00 85.88 897 GLN A O 1
ATOM 7192 N N . LEU A 1 898 ? -10.427 13.445 5.029 1.00 85.06 898 LEU A N 1
ATOM 7193 C CA . LEU A 1 898 ? -10.513 12.481 6.138 1.00 85.06 898 LEU A CA 1
ATOM 7194 C C . LEU A 1 898 ? -11.294 13.040 7.323 1.00 85.06 898 LEU A C 1
ATOM 7196 O O . LEU A 1 898 ? -12.153 12.359 7.879 1.00 85.06 898 LEU A O 1
ATOM 7200 N N . SER A 1 899 ? -11.034 14.293 7.682 1.00 80.06 899 SER A N 1
ATOM 7201 C CA . SER A 1 899 ? -11.774 14.954 8.750 1.00 80.06 899 SER A CA 1
ATOM 7202 C C . SER A 1 899 ? -13.243 15.193 8.363 1.00 80.06 899 SER A C 1
ATOM 7204 O O . SER A 1 899 ? -14.118 15.148 9.225 1.00 80.06 899 SER A O 1
ATOM 7206 N N . TRP A 1 900 ? -13.553 15.364 7.071 1.00 81.94 900 TRP A N 1
ATOM 7207 C CA . TRP A 1 900 ? -14.937 15.403 6.581 1.00 81.94 900 TRP A CA 1
ATOM 7208 C C . TRP A 1 900 ? -15.636 14.040 6.725 1.00 81.94 900 TRP A C 1
ATOM 7210 O O . TRP A 1 900 ? -16.787 13.998 7.152 1.00 81.94 900 TRP A O 1
ATOM 7220 N N . PHE A 1 901 ? -14.955 12.917 6.469 1.00 83.06 901 PHE A N 1
ATOM 7221 C CA . PHE A 1 901 ? -15.522 11.591 6.760 1.00 83.06 901 PHE A CA 1
ATOM 7222 C C . PHE A 1 901 ? -15.951 11.460 8.230 1.00 83.06 901 PHE A C 1
ATOM 7224 O O . PHE A 1 901 ? -17.078 11.050 8.491 1.00 83.06 901 PHE A O 1
ATOM 7231 N N . VAL A 1 902 ? -15.105 11.890 9.174 1.00 81.00 902 VAL A N 1
ATOM 7232 C CA . VAL A 1 902 ? -15.444 11.913 10.613 1.00 81.00 902 VAL A CA 1
ATOM 7233 C C . VAL A 1 902 ? -16.638 12.815 10.896 1.00 81.00 902 VAL A C 1
ATOM 7235 O O . VAL A 1 902 ? -17.567 12.428 11.600 1.00 81.00 902 VAL A O 1
ATOM 7238 N N . ALA A 1 903 ? -16.630 14.025 10.336 1.00 73.38 903 ALA A N 1
ATOM 7239 C CA . ALA A 1 903 ? -17.703 14.983 10.553 1.00 73.38 903 ALA A CA 1
ATOM 7240 C C . ALA A 1 903 ? -19.052 14.448 10.047 1.00 73.38 903 ALA A C 1
ATOM 7242 O O . ALA A 1 903 ? -20.077 14.691 10.683 1.00 73.38 903 ALA A O 1
ATOM 7243 N N . ASN A 1 904 ? -19.063 13.729 8.919 1.00 78.75 904 ASN A N 1
ATOM 7244 C CA . ASN A 1 904 ? -20.279 13.140 8.357 1.00 78.75 904 ASN A CA 1
ATOM 7245 C C . ASN A 1 904 ? -20.873 12.073 9.280 1.00 78.75 904 ASN A C 1
ATOM 7247 O O . ASN A 1 904 ? -22.082 12.111 9.499 1.00 78.75 904 ASN A O 1
ATOM 7251 N N . ASP A 1 905 ? -20.045 11.200 9.860 1.00 76.75 905 ASP A N 1
ATOM 7252 C CA . ASP A 1 905 ? -20.500 10.219 10.857 1.00 76.75 905 ASP A CA 1
ATOM 7253 C C . ASP A 1 905 ? -21.041 10.906 12.120 1.00 76.75 905 ASP A C 1
ATOM 7255 O O . ASP A 1 905 ? -22.071 10.507 12.659 1.00 76.75 905 ASP A O 1
ATOM 7259 N N . ALA A 1 906 ? -20.390 11.980 12.577 1.00 71.88 906 ALA A N 1
ATOM 7260 C CA . ALA A 1 906 ? -20.766 12.655 13.818 1.00 71.88 906 ALA A CA 1
ATOM 7261 C C . ALA A 1 906 ? -21.995 13.578 13.689 1.00 71.88 906 ALA A C 1
ATOM 7263 O O . ALA A 1 906 ? -22.739 13.769 14.657 1.00 71.88 906 ALA A O 1
ATOM 7264 N N . LEU A 1 907 ? -22.200 14.233 12.540 1.00 69.38 907 LEU A N 1
ATOM 7265 C CA . LEU A 1 907 ? -23.167 15.335 12.382 1.00 69.38 907 LEU A CA 1
ATOM 7266 C C . LEU A 1 907 ? -24.174 15.137 11.245 1.00 69.38 907 LEU A C 1
ATOM 7268 O O . LEU A 1 907 ? -25.122 15.917 11.162 1.00 69.38 907 LEU A O 1
ATOM 7272 N N . SER A 1 908 ? -24.027 14.100 10.419 1.00 78.25 908 SER A N 1
ATOM 7273 C CA . SER A 1 908 ? -24.771 13.868 9.172 1.00 78.25 908 SER A CA 1
ATOM 7274 C C . SER A 1 908 ? -24.512 14.896 8.063 1.00 78.25 908 SER A C 1
ATOM 7276 O O . SER A 1 908 ? -24.191 16.065 8.296 1.00 78.25 908 SER A O 1
ATOM 7278 N N . GLN A 1 909 ? -24.737 14.468 6.820 1.00 77.19 909 GLN A N 1
ATOM 7279 C CA . GLN A 1 909 ? -24.525 15.283 5.619 1.00 77.19 909 GLN A CA 1
ATOM 7280 C C . GLN A 1 909 ? -25.367 16.573 5.589 1.00 77.19 909 GLN A C 1
ATOM 7282 O O . GLN A 1 909 ? -24.913 17.604 5.093 1.00 77.19 909 GLN A O 1
ATOM 7287 N N . ALA A 1 910 ? -26.571 16.549 6.170 1.00 78.81 910 ALA A N 1
ATOM 7288 C CA . ALA A 1 910 ? -27.472 17.705 6.227 1.00 78.81 910 ALA A CA 1
ATOM 7289 C C . ALA A 1 910 ? -26.937 18.867 7.097 1.00 78.81 910 ALA A C 1
ATOM 7291 O O . ALA A 1 910 ? -27.453 19.985 7.029 1.00 78.81 910 ALA A O 1
ATOM 7292 N N . ILE A 1 911 ? -25.910 18.617 7.915 1.00 80.38 911 ILE A N 1
ATOM 7293 C CA . ILE A 1 911 ? -25.267 19.619 8.776 1.00 80.38 911 ILE A CA 1
ATOM 7294 C C . ILE A 1 911 ? -23.848 19.921 8.286 1.00 80.38 911 ILE A C 1
ATOM 7296 O O . ILE A 1 911 ? -23.441 21.082 8.256 1.00 80.38 911 ILE A O 1
ATOM 7300 N N . THR A 1 912 ? -23.095 18.910 7.850 1.00 81.38 912 THR A N 1
ATOM 7301 C CA . THR A 1 912 ? -21.690 19.076 7.450 1.00 81.38 912 THR A CA 1
ATOM 7302 C C . THR A 1 912 ? -21.500 19.772 6.108 1.00 81.38 912 THR A C 1
ATOM 7304 O O . THR A 1 912 ? -20.602 20.605 6.000 1.00 81.38 912 THR A O 1
ATOM 7307 N N . PHE A 1 913 ? -22.322 19.484 5.089 1.00 81.38 913 PHE A N 1
ATOM 7308 C CA . PHE A 1 913 ? -22.146 20.059 3.747 1.00 81.38 913 PHE A CA 1
ATOM 7309 C C . PHE A 1 913 ? -22.247 21.588 3.732 1.00 81.38 913 PHE A C 1
ATOM 7311 O O . PHE A 1 913 ? -21.347 22.217 3.171 1.00 81.38 913 PHE A O 1
ATOM 7318 N N . PRO A 1 914 ? -23.259 22.222 4.359 1.00 80.19 914 PRO A N 1
ATOM 7319 C CA . PRO A 1 914 ? -23.329 23.679 4.400 1.00 80.19 914 PRO A CA 1
ATOM 7320 C C . PRO A 1 914 ? -22.144 24.318 5.125 1.00 80.19 914 PRO A C 1
ATOM 7322 O O . PRO A 1 914 ? -21.685 25.368 4.706 1.00 80.19 914 PRO A O 1
ATOM 7325 N N . ILE A 1 915 ? -21.604 23.686 6.168 1.00 77.81 915 ILE A N 1
ATOM 7326 C CA . ILE A 1 915 ? -20.468 24.230 6.924 1.00 77.81 915 ILE A CA 1
ATOM 7327 C C . ILE A 1 915 ? -19.164 24.071 6.119 1.00 77.81 915 ILE A C 1
ATOM 7329 O O . ILE A 1 915 ? -18.485 25.051 5.805 1.00 77.81 915 ILE A O 1
ATOM 7333 N N . ILE A 1 916 ? -18.843 22.841 5.707 1.00 77.12 916 ILE A N 1
ATOM 7334 C CA . ILE A 1 916 ? -17.554 22.493 5.090 1.00 77.12 916 ILE A CA 1
ATOM 7335 C C . ILE A 1 916 ? -17.430 23.032 3.657 1.00 77.12 916 ILE A C 1
ATOM 7337 O O . ILE A 1 916 ? -16.325 23.302 3.201 1.00 77.12 916 ILE A O 1
ATOM 7341 N N . SER A 1 917 ? -18.531 23.258 2.936 1.00 72.38 917 SER A N 1
ATOM 7342 C CA . SER A 1 917 ? -18.459 23.809 1.572 1.00 72.38 917 SER A CA 1
ATOM 7343 C C . SER A 1 917 ? -18.200 25.319 1.514 1.00 72.38 917 SER A C 1
ATOM 7345 O O . SER A 1 917 ? -17.750 25.807 0.476 1.00 72.38 917 SER A O 1
ATOM 7347 N N . THR A 1 918 ? -18.450 26.070 2.594 1.00 70.81 918 THR A N 1
ATOM 7348 C CA . THR A 1 918 ? -18.382 27.543 2.561 1.00 70.81 918 THR A CA 1
ATOM 7349 C C . THR A 1 918 ? -17.408 28.166 3.546 1.00 70.81 918 THR A C 1
ATOM 7351 O O . THR A 1 918 ? -16.793 29.179 3.211 1.00 70.81 918 THR A O 1
ATOM 7354 N N . VAL A 1 919 ? -17.213 27.585 4.735 1.00 71.75 919 VAL A N 1
ATOM 7355 C CA . VAL A 1 919 ? -16.273 28.131 5.730 1.00 71.75 919 VAL A CA 1
ATOM 7356 C C . VAL A 1 919 ? -14.813 28.124 5.236 1.00 71.75 919 VAL A C 1
ATOM 7358 O O . VAL A 1 919 ? -14.128 29.128 5.441 1.00 71.75 919 VAL A O 1
ATOM 7361 N N . PRO A 1 920 ? -14.330 27.129 4.464 1.00 75.12 920 PRO A N 1
ATOM 7362 C CA . PRO A 1 920 ? -13.018 27.214 3.813 1.00 75.12 920 PRO A CA 1
ATOM 7363 C C . PRO A 1 920 ? -12.812 28.469 2.950 1.00 75.12 920 PRO A C 1
ATOM 7365 O O . PRO A 1 920 ? -11.697 28.983 2.860 1.00 75.12 920 PRO A O 1
ATOM 7368 N N . GLY A 1 921 ? -13.881 29.009 2.350 1.00 69.19 921 GLY A N 1
ATOM 7369 C CA . GLY A 1 921 ? -13.834 30.253 1.576 1.00 69.19 921 GLY A CA 1
ATOM 7370 C C . GLY A 1 921 ? -13.482 31.483 2.421 1.00 69.19 921 GLY A C 1
ATOM 7371 O O . GLY A 1 921 ? -12.791 32.385 1.940 1.00 69.19 921 GLY A O 1
ATOM 7372 N N . VAL A 1 922 ? -13.871 31.493 3.701 1.00 71.81 922 VAL A N 1
ATOM 7373 C CA . VAL A 1 922 ? -13.482 32.527 4.677 1.00 71.81 922 VAL A CA 1
ATOM 7374 C C . VAL A 1 922 ? -11.966 32.496 4.895 1.00 71.81 922 VAL A C 1
ATOM 7376 O O . VAL A 1 922 ? -11.300 33.527 4.809 1.00 71.81 922 VAL A O 1
ATOM 7379 N N . ILE A 1 923 ? -11.405 31.304 5.099 1.00 72.94 923 ILE A N 1
ATOM 7380 C CA . ILE A 1 923 ? -9.971 31.096 5.351 1.00 72.94 923 ILE A CA 1
ATOM 7381 C C . ILE A 1 923 ? -9.140 31.405 4.103 1.00 72.94 923 ILE A C 1
ATOM 7383 O O . ILE A 1 923 ? -8.135 32.111 4.184 1.00 72.94 923 ILE A O 1
ATOM 7387 N N . SER A 1 924 ? -9.603 30.976 2.928 1.00 67.62 924 SER A N 1
ATOM 7388 C CA . SER A 1 924 ? -8.986 31.333 1.648 1.00 67.62 924 SER A CA 1
ATOM 7389 C C . SER A 1 924 ? -8.959 32.852 1.428 1.00 67.62 924 SER A C 1
ATOM 7391 O O . SER A 1 924 ? -7.953 33.407 0.981 1.00 67.62 924 SER A O 1
ATOM 7393 N N . SER A 1 925 ? -10.020 33.557 1.834 1.00 68.88 925 SER A N 1
ATOM 7394 C CA . SER A 1 925 ? -10.077 35.020 1.751 1.00 68.88 925 SER A CA 1
ATOM 7395 C C . SER A 1 925 ? -9.099 35.709 2.707 1.00 68.88 925 SER A C 1
ATOM 7397 O O . SER A 1 925 ? -8.527 36.735 2.340 1.00 68.88 925 SER A O 1
ATOM 7399 N N . PHE A 1 926 ? -8.835 35.143 3.892 1.00 73.75 926 PHE A N 1
ATOM 7400 C CA . PHE A 1 926 ? -7.778 35.645 4.779 1.00 73.75 926 PHE A CA 1
ATOM 7401 C C . PHE A 1 926 ? -6.391 35.528 4.140 1.00 73.75 926 PHE A C 1
ATOM 7403 O O . PHE A 1 926 ? -5.624 36.488 4.201 1.00 73.75 926 PHE A O 1
ATOM 7410 N N . TRP A 1 927 ? -6.082 34.421 3.456 1.00 70.25 927 TRP A N 1
ATOM 7411 C CA . TRP A 1 927 ? -4.847 34.307 2.667 1.00 70.25 927 TRP A CA 1
ATOM 7412 C C . TRP A 1 927 ? -4.791 35.342 1.536 1.00 70.25 927 TRP A C 1
ATOM 7414 O O . TRP A 1 927 ? -3.746 35.960 1.318 1.00 70.25 927 TRP A O 1
ATOM 7424 N N . GLY A 1 928 ? -5.919 35.574 0.858 1.00 64.69 928 GLY A N 1
ATOM 7425 C CA . GLY A 1 928 ? -6.060 36.586 -0.191 1.00 64.69 928 GLY A CA 1
ATOM 7426 C C . GLY A 1 928 ? -5.803 38.017 0.294 1.00 64.69 928 GLY A C 1
ATOM 7427 O O . GLY A 1 928 ? -5.159 38.787 -0.412 1.00 64.69 928 GLY A O 1
ATOM 7428 N N . VAL A 1 929 ? -6.248 38.371 1.503 1.00 71.88 929 VAL A N 1
ATOM 7429 C CA . VAL A 1 929 ? -6.047 39.708 2.097 1.00 71.88 929 VAL A CA 1
ATOM 7430 C C . VAL A 1 929 ? -4.662 39.854 2.735 1.00 71.88 929 VAL A C 1
ATOM 7432 O O . VAL A 1 929 ? -3.970 40.836 2.479 1.00 71.88 929 VAL A O 1
ATOM 7435 N N . LEU A 1 930 ? -4.253 38.903 3.582 1.00 74.00 930 LEU A N 1
ATOM 7436 C CA . LEU A 1 930 ? -3.084 39.050 4.459 1.00 74.00 930 LEU A CA 1
ATOM 7437 C C . LEU A 1 930 ? -1.765 38.673 3.778 1.00 74.00 930 LEU A C 1
ATOM 7439 O O . LEU A 1 930 ? -0.746 39.318 4.022 1.00 74.00 930 LEU A O 1
ATOM 7443 N N . TYR A 1 931 ? -1.774 37.629 2.945 1.00 73.38 931 TYR A N 1
ATOM 7444 C CA . TYR A 1 931 ? -0.555 37.067 2.360 1.00 73.38 931 TYR A CA 1
ATOM 7445 C C . TYR A 1 931 ? -0.379 37.462 0.895 1.00 73.38 931 TYR A C 1
ATOM 7447 O O . TYR A 1 931 ? 0.650 38.028 0.531 1.00 73.38 931 TYR A O 1
ATOM 7455 N N . PHE A 1 932 ? -1.383 37.191 0.057 1.00 68.44 932 PHE A N 1
ATOM 7456 C CA . PHE A 1 932 ? -1.310 37.479 -1.378 1.00 68.44 932 PHE A CA 1
ATOM 7457 C C . PHE A 1 932 ? -1.640 38.933 -1.724 1.00 68.44 932 PHE A C 1
ATOM 7459 O O . PHE A 1 932 ? -1.267 39.388 -2.801 1.00 68.44 932 PHE A O 1
ATOM 7466 N N . LYS A 1 933 ? -2.309 39.660 -0.816 1.00 71.38 933 LYS A N 1
ATOM 7467 C CA . LYS A 1 933 ? -2.767 41.047 -1.017 1.00 71.38 933 LYS A CA 1
ATOM 7468 C C . LYS A 1 933 ? -3.545 41.230 -2.331 1.00 71.38 933 LYS A C 1
ATOM 7470 O O . LYS A 1 933 ? -3.482 42.258 -2.991 1.00 71.38 933 LYS A O 1
ATOM 7475 N N . GLU A 1 934 ? -4.303 40.204 -2.707 1.00 64.31 934 GLU A N 1
ATOM 7476 C CA . GLU A 1 934 ? -5.130 40.175 -3.913 1.00 64.31 934 GLU A CA 1
ATOM 7477 C C . GLU A 1 934 ? -6.493 40.846 -3.689 1.00 64.31 934 GLU A C 1
ATOM 7479 O O . GLU A 1 934 ? -7.195 41.132 -4.650 1.00 64.31 934 GLU A O 1
ATOM 7484 N N . ILE A 1 935 ? -6.919 41.081 -2.444 1.00 68.31 935 ILE A N 1
ATOM 7485 C CA . ILE A 1 935 ? -8.211 41.713 -2.134 1.00 68.31 935 ILE A CA 1
ATOM 7486 C C . ILE A 1 935 ? -7.949 43.060 -1.466 1.00 68.31 935 ILE A C 1
ATOM 7488 O O . ILE A 1 935 ? -7.802 43.158 -0.249 1.00 68.31 935 ILE A O 1
ATOM 7492 N N . GLU A 1 936 ? -7.913 44.108 -2.285 1.00 63.97 936 GLU A N 1
ATOM 7493 C CA . GLU A 1 936 ? -7.663 45.481 -1.849 1.00 63.97 936 GLU A CA 1
ATOM 7494 C C . GLU A 1 936 ? -8.855 46.402 -2.162 1.00 63.97 936 GLU A C 1
ATOM 7496 O O . GLU A 1 936 ? -9.694 46.121 -3.026 1.00 63.97 936 GLU A O 1
ATOM 7501 N N . GLY A 1 937 ? -8.949 47.516 -1.430 1.00 76.62 937 GLY A N 1
ATOM 7502 C CA . GLY A 1 937 ? -9.993 48.530 -1.596 1.00 76.62 937 GLY A CA 1
ATOM 7503 C C . GLY A 1 937 ? -11.136 48.442 -0.575 1.00 76.62 937 GLY A C 1
ATOM 7504 O O . GLY A 1 937 ? -11.638 47.372 -0.233 1.00 76.62 937 GLY A O 1
ATOM 7505 N N . ARG A 1 938 ? -11.597 49.609 -0.096 1.00 75.69 938 ARG A N 1
ATOM 7506 C CA . ARG A 1 938 ? -12.611 49.721 0.976 1.00 75.69 938 ARG A CA 1
ATOM 7507 C C . ARG A 1 938 ? -13.947 49.056 0.631 1.00 75.69 938 ARG A C 1
ATOM 7509 O O . ARG A 1 938 ? -14.611 48.537 1.522 1.00 75.69 938 ARG A O 1
ATOM 7516 N N . GLN A 1 939 ? -14.351 49.073 -0.638 1.00 74.81 939 GLN A N 1
ATOM 7517 C CA . GLN A 1 939 ? -15.604 48.457 -1.081 1.00 74.81 939 GLN A CA 1
ATOM 7518 C C . GLN A 1 939 ? -15.515 46.924 -1.093 1.00 74.81 939 GLN A C 1
ATOM 7520 O O . GLN A 1 939 ? -16.409 46.267 -0.566 1.00 74.81 939 GLN A O 1
ATOM 7525 N N . ASN A 1 940 ? -14.413 46.365 -1.604 1.00 77.12 940 ASN A N 1
ATOM 7526 C CA . ASN A 1 940 ? -14.150 44.925 -1.584 1.00 77.12 940 ASN A CA 1
ATOM 7527 C C . ASN A 1 940 ? -14.034 44.395 -0.148 1.00 77.12 940 ASN A C 1
ATOM 7529 O O . ASN A 1 940 ? -14.640 43.378 0.169 1.00 77.12 940 ASN A O 1
ATOM 7533 N N . LEU A 1 941 ? -13.345 45.121 0.742 1.00 78.50 941 LEU A N 1
ATOM 7534 C CA . LEU A 1 941 ? 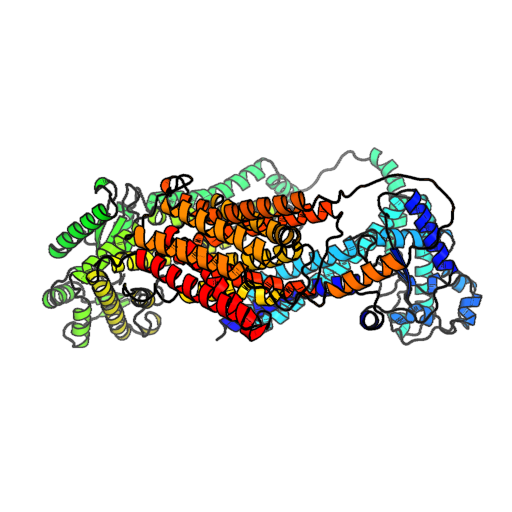-13.225 44.751 2.158 1.00 78.50 941 LEU A CA 1
ATOM 7535 C C . LEU A 1 941 ? -14.561 44.830 2.916 1.00 78.50 941 LEU A C 1
ATOM 7537 O O . LEU A 1 941 ? -14.817 43.999 3.784 1.00 78.50 941 LEU A O 1
ATOM 7541 N N . ARG A 1 942 ? -15.449 45.778 2.576 1.00 78.50 942 ARG A N 1
ATOM 7542 C CA . ARG A 1 942 ? -16.814 45.828 3.136 1.00 78.50 942 ARG A CA 1
ATOM 7543 C C . ARG A 1 942 ? -17.656 44.635 2.687 1.00 78.50 942 ARG A C 1
ATOM 7545 O O . ARG A 1 942 ? -18.294 44.006 3.524 1.00 78.50 942 ARG A O 1
ATOM 7552 N N . ILE A 1 943 ? -17.643 44.310 1.392 1.00 79.62 943 ILE A N 1
ATOM 7553 C CA . ILE A 1 943 ? -18.368 43.147 0.849 1.00 79.62 943 ILE A CA 1
ATOM 7554 C C . ILE A 1 943 ? -17.825 41.854 1.466 1.00 79.62 943 ILE A C 1
ATOM 7556 O O . ILE A 1 943 ? -18.611 41.008 1.883 1.00 79.62 943 ILE A O 1
ATOM 7560 N N . LEU A 1 944 ? -16.500 41.741 1.601 1.00 77.75 944 LEU A N 1
ATOM 7561 C CA . LEU A 1 944 ? -15.838 40.625 2.268 1.00 77.75 944 LEU A CA 1
ATOM 7562 C C . LEU A 1 944 ? -16.268 40.491 3.734 1.00 77.75 944 LEU A C 1
ATOM 7564 O O . LEU A 1 944 ? -16.625 39.399 4.161 1.00 77.75 944 LEU A O 1
ATOM 7568 N N . GLY A 1 945 ? -16.299 41.591 4.492 1.00 79.00 945 GLY A N 1
ATOM 7569 C CA . GLY A 1 945 ? -16.756 41.581 5.884 1.00 79.00 945 GLY A CA 1
ATOM 7570 C C . GLY A 1 945 ? -18.203 41.096 6.032 1.00 79.00 945 GLY A C 1
ATOM 7571 O O . GLY A 1 945 ? -18.487 40.268 6.896 1.00 79.00 945 GLY A O 1
ATOM 7572 N N . ILE A 1 946 ? -19.105 41.543 5.149 1.00 82.31 946 ILE A N 1
ATOM 7573 C CA . ILE A 1 946 ? -20.509 41.094 5.135 1.00 82.31 946 ILE A CA 1
ATOM 7574 C C . ILE A 1 946 ? -20.601 39.612 4.732 1.00 82.31 946 ILE A C 1
ATOM 7576 O O . ILE A 1 946 ? -21.355 38.859 5.348 1.00 82.31 946 ILE A O 1
ATOM 7580 N N . ALA A 1 947 ? -19.816 39.170 3.744 1.00 78.69 947 ALA A N 1
ATOM 7581 C CA . ALA A 1 947 ? -19.775 37.774 3.305 1.00 78.69 947 ALA A CA 1
ATOM 7582 C C . ALA A 1 947 ? -19.307 36.830 4.426 1.00 78.69 947 ALA A C 1
ATOM 7584 O O . ALA A 1 947 ? -19.938 35.799 4.669 1.00 78.69 947 ALA A O 1
ATOM 7585 N N . ILE A 1 948 ? -18.251 37.212 5.154 1.00 79.88 948 ILE A N 1
ATOM 7586 C CA . ILE A 1 948 ? -17.728 36.470 6.308 1.00 79.88 948 ILE A CA 1
ATOM 7587 C C . ILE A 1 948 ? -18.775 36.415 7.425 1.00 79.88 948 ILE A C 1
ATOM 7589 O O . ILE A 1 948 ? -19.082 35.329 7.914 1.00 79.88 948 ILE A O 1
ATOM 7593 N N . ALA A 1 949 ? -19.376 37.554 7.785 1.00 80.44 949 ALA A N 1
ATOM 7594 C CA . ALA A 1 949 ? -20.397 37.611 8.829 1.00 80.44 949 ALA A CA 1
ATOM 7595 C C . ALA A 1 949 ? -21.617 36.735 8.491 1.00 80.44 949 ALA A C 1
ATOM 7597 O O . ALA A 1 949 ? -22.069 35.961 9.336 1.00 80.44 949 ALA A O 1
ATOM 7598 N N . SER A 1 950 ? -22.107 36.796 7.247 1.00 83.06 950 SER A N 1
ATOM 7599 C CA . SER A 1 950 ? -23.215 35.960 6.763 1.00 83.06 950 SER A CA 1
ATOM 7600 C C . SER A 1 950 ? -22.870 34.470 6.810 1.00 83.06 950 SER A C 1
ATOM 7602 O O . SER A 1 950 ? -23.681 33.664 7.260 1.00 83.06 950 SER A O 1
ATOM 7604 N N . THR A 1 951 ? -21.656 34.100 6.390 1.00 79.12 951 THR A N 1
ATOM 7605 C CA . THR A 1 951 ? -21.212 32.698 6.323 1.00 79.12 951 THR A CA 1
ATOM 7606 C C . THR A 1 951 ? -21.009 32.096 7.713 1.00 79.12 951 THR A C 1
ATOM 7608 O O . THR A 1 951 ? -21.492 30.998 7.966 1.00 79.12 951 THR A O 1
ATOM 7611 N N . ILE A 1 952 ? -20.366 32.819 8.639 1.00 78.44 952 ILE A N 1
ATOM 7612 C CA . ILE A 1 952 ? -20.155 32.363 10.025 1.00 78.44 952 ILE A CA 1
ATOM 7613 C C . ILE A 1 952 ? -21.491 32.246 10.766 1.00 78.44 952 ILE A C 1
ATOM 7615 O O . ILE A 1 952 ? -21.744 31.247 11.440 1.00 78.44 952 ILE A O 1
ATOM 7619 N N . THR A 1 953 ? -22.373 33.238 10.614 1.00 79.75 953 THR A N 1
ATOM 7620 C CA . THR A 1 953 ? -23.712 33.198 11.219 1.00 79.75 953 THR A CA 1
ATOM 7621 C C . THR A 1 953 ? -24.515 32.018 10.672 1.00 79.75 953 THR A C 1
ATOM 7623 O O . THR A 1 953 ? -25.086 31.251 11.443 1.00 79.75 953 THR A O 1
ATOM 7626 N N . GLY A 1 954 ? -24.508 31.819 9.350 1.00 80.94 954 GLY A N 1
ATOM 7627 C CA . GLY A 1 954 ? -25.186 30.696 8.712 1.00 80.94 954 GLY A CA 1
ATOM 7628 C C . GLY A 1 954 ? -24.643 29.335 9.163 1.00 80.94 954 GLY A C 1
ATOM 7629 O O . GLY A 1 954 ? -25.427 28.476 9.558 1.00 80.94 954 GLY A O 1
ATOM 7630 N N . ALA A 1 955 ? -23.318 29.157 9.196 1.00 79.50 955 ALA A N 1
ATOM 7631 C CA . ALA A 1 955 ? -22.674 27.928 9.669 1.00 79.50 955 ALA A CA 1
ATOM 7632 C C . ALA A 1 955 ? -22.996 27.630 11.144 1.00 79.50 955 ALA A C 1
ATOM 7634 O O . ALA A 1 955 ? -23.269 26.484 11.502 1.00 79.50 955 ALA A O 1
ATOM 7635 N N . THR A 1 956 ? -23.045 28.667 11.986 1.00 80.06 956 THR A N 1
ATOM 7636 C CA . THR A 1 956 ? -23.418 28.546 13.402 1.00 80.06 956 THR A CA 1
ATOM 7637 C C . THR A 1 956 ? -24.868 28.084 13.553 1.00 80.06 956 THR A C 1
ATOM 7639 O O . THR A 1 956 ? -25.142 27.161 14.315 1.00 80.06 956 THR A O 1
ATOM 7642 N N . LEU A 1 957 ? -25.800 28.660 12.786 1.00 80.50 957 LEU A N 1
ATOM 7643 C CA . LEU A 1 957 ? -27.205 28.235 12.775 1.00 80.50 957 LEU A CA 1
ATOM 7644 C C . LEU A 1 957 ? -27.359 26.789 12.280 1.00 80.50 957 LEU A C 1
ATOM 7646 O O . LEU A 1 957 ? -28.060 26.000 12.912 1.00 80.50 957 LEU A O 1
ATOM 7650 N N . VAL A 1 958 ? -26.659 26.401 11.208 1.00 81.06 958 VAL A N 1
ATOM 7651 C CA . VAL A 1 958 ? -26.649 25.007 10.734 1.00 81.06 958 VAL A CA 1
ATOM 7652 C C . VAL A 1 958 ? -26.114 24.063 11.818 1.00 81.06 958 VAL A C 1
ATOM 7654 O O . VAL A 1 958 ? -26.748 23.047 12.089 1.00 81.06 958 VAL A O 1
ATOM 7657 N N . GLY A 1 959 ? -25.019 24.401 12.501 1.00 78.94 959 GLY A N 1
ATOM 7658 C CA . GLY A 1 959 ? -24.480 23.586 13.596 1.00 78.94 959 GLY A CA 1
ATOM 7659 C C . GLY A 1 959 ? -25.441 23.454 14.784 1.00 78.94 959 GLY A C 1
ATOM 7660 O O . GLY A 1 959 ? -25.681 22.348 15.269 1.00 78.94 959 GLY A O 1
ATOM 7661 N N . LEU A 1 960 ? -26.053 24.563 15.212 1.00 77.56 960 LEU A N 1
ATOM 7662 C CA . LEU A 1 960 ? -27.036 24.592 16.304 1.00 77.56 960 LEU A CA 1
ATOM 7663 C C . LEU A 1 960 ? -28.330 23.839 15.964 1.00 77.56 960 LEU A C 1
ATOM 7665 O O . LEU A 1 960 ? -29.014 23.358 16.866 1.00 77.56 960 LEU A O 1
ATOM 7669 N N . SER A 1 961 ? -28.649 23.676 14.675 1.00 80.06 961 SER A N 1
ATOM 7670 C CA . SER A 1 961 ? -29.827 22.922 14.231 1.00 80.06 961 SER A CA 1
ATOM 7671 C C . SER A 1 961 ? -29.799 21.434 14.605 1.00 80.06 961 SER A C 1
ATOM 7673 O O . SER A 1 961 ? -30.851 20.791 14.580 1.00 80.06 961 SER A O 1
ATOM 7675 N N . LYS A 1 962 ? -28.630 20.896 15.003 1.00 72.19 962 LYS A N 1
ATOM 7676 C CA . LYS A 1 962 ? -28.490 19.523 15.507 1.00 72.19 962 LYS A CA 1
ATOM 7677 C C . LYS A 1 962 ? -29.248 19.298 16.819 1.00 72.19 962 LYS A C 1
ATOM 7679 O O . LYS A 1 962 ? -29.794 18.218 16.980 1.00 72.19 962 LYS A O 1
ATOM 7684 N N . GLY A 1 963 ? -29.324 20.302 17.702 1.00 52.50 963 GLY A N 1
ATOM 7685 C CA . GLY A 1 963 ? -30.003 20.242 19.004 1.00 52.50 963 GLY A CA 1
ATOM 7686 C C . GLY A 1 963 ? -29.399 19.237 19.997 1.00 52.50 963 GLY A C 1
ATOM 7687 O O . GLY A 1 963 ? -29.356 18.039 19.744 1.00 52.50 963 GLY A O 1
ATOM 7688 N N . THR A 1 964 ? -28.953 19.721 21.156 1.00 42.41 964 THR A N 1
ATOM 7689 C CA . THR A 1 964 ? -28.592 18.897 22.316 1.00 42.41 964 THR A CA 1
ATOM 7690 C C . THR A 1 964 ? -29.840 18.199 22.858 1.00 42.41 964 THR A C 1
ATOM 7692 O O . THR A 1 964 ? -30.727 18.849 23.412 1.00 42.41 964 THR A O 1
ATOM 7695 N N . ALA A 1 965 ? -29.925 16.877 22.697 1.00 29.73 965 ALA A N 1
ATOM 7696 C CA . ALA A 1 965 ? -30.849 16.081 23.494 1.00 29.73 965 ALA A CA 1
ATOM 7697 C C . ALA A 1 965 ? -30.404 16.196 24.961 1.00 29.73 965 ALA A C 1
ATOM 7699 O O . ALA A 1 965 ? -29.270 15.851 25.292 1.00 29.73 965 ALA A O 1
ATOM 7700 N N . LYS A 1 966 ? -31.265 16.794 25.788 1.00 30.38 966 LYS A N 1
ATOM 7701 C CA . LYS A 1 966 ? -31.178 16.719 27.248 1.00 30.38 966 LYS A CA 1
ATOM 7702 C C . LYS A 1 966 ? -31.495 15.312 27.721 1.00 30.38 966 LYS A C 1
ATOM 7704 O O . LYS A 1 966 ? -32.386 14.696 27.093 1.00 30.38 966 LYS A O 1
#